Protein AF-A0A9W5S1T8-F1 (afdb_monomer_lite)

Foldseek 3Di:
DAAWDWKWKKFWKKFDDALQDWWFWQKDKQNHRQDDQSHGFTDFFKKDFPDLDFDADPVGATFFGQIDTDIDTDMDIRDRQQQLDLDGDIDGDHRDDMDIDIDGFFGDMGTDDMDIGDDDAFAALVVLVVVCVVVVFAFDPDDKDKDFQQSWGIWRASLFTFAFDQLACLFPPYDLFHTDRFKTFFQLQWGAFIKTKDKDADAAWHKWWKKFFKADAPDALAWWWKQKDKQNHRSGNLSSTQTHHHDDAIDIGTPVRVDHRIDTDHGTMMMIMIGTHLHPCSNLLVLLLVLLVLLLVLLLLVCLQAFPQRDLVDQSPSVVRPPCNLVSLQVSLVSLVVSLVVSCVNSVHDDPLSVLSNVQSVVSVVCSVPVSCCNVCSVVSLVSSLVSLVSSLVSSTRTMMTRMMMIGGPPDDDDGSHDDPVSSVVSVVSSVVSVVVPVPVPPFPPDDDPPQAEFEEEEADDPLLQVLVVSCCVVPVCVVPVYTYNYDHDNCVCQVVCLVVLNHTQKYWFAWLQPQVVCVLVLFFDFPVPDPCSVVLPVQFDPQQQQSQDDDHGGFWAFFFKKWKWKKAFQVVCVVLVHDDAQAVVSVVVVLVSCVSSSAAADDADPQDDPDPPDFQAARFQLVQQQVLLVHAQAPPRQLAGCLLPPSNLVSLQVVLCCCAPSVHDHDDDCLSCCLSCSHRIYMDMPLVVLVNVSSRVSCPVRMAIAQDHFHQDPVRDGQRATEITGGTMGGTSSNPCNPSVVSVRSQCLDLVNSLSSQSNQCSSPNSSRRGRGSRPNSLVSDGRTPVRVVRVVVNVVRYHYRHHAQLSSLSNVLSSVLSCVCNVVVPDDSSVSSVVSSVVSSVRRNVRCVVSVHDD

Organism: NCBI:txid1380763

Secondary structure (DSSP, 8-state):
--S-EEEEEEEEEEEPSSSSSPEEEEEEETTB-SSGGGGGEEE---EEESSSSPPB-TTSPBPPPPEEE----EEEE---TTSS-SSPP-EEE-SS---EEEEEEES-EEEEEEEEE---PPPPHHHHHHHHHHTTPPBP-S-EEEEEGGG--EESSTT--EE---S-TTSSS--SSS----EEEETTS-STT-EEEEEEEESSSEEEEEEEEEEE-S-SSS-EEEEEEETTB-SSGGGGSEEE--EEEEEEEETTTTSPPPEEE-SEEEEEEEEEE-TTHHHHHHHHHHHHHHHHHHHHHHHHHH-SS--TT----HHHHSTTHHHHHHHHHHHHHHHHHHHHHHHTS--HHHHHHHHHHHHHHHHHH-GGGTGGGHHHHHHHHHHHHHHHHHHT---EEEEEEEEE-TTPPPPPSS--HHHHHHHHHHHHHHHHHS-SS--S-----TT--EEEEEE-S-HHHHHHHHHHIIIIIHHHH--EEEEEE--GGGHHHHHHTT---SEEEEEETTHHHHHHTTT-B--GGGSTTHHHHGGGS-HHHHGGGEETTEE--EEEEEE-EEEEEEHHHHHHHTPPPP-BHHHHHHHHHHHHHTT--EE-----S-SSTT---PPPHHHHHHHHHTT--SEETTTTEE-TTSHHHHHHHHHHHHHHHTS---SS--HHHHHHHTSS-EEEEETTHHHHHHHH-GGGTTSEEEEPPPBEEPTTS-EE--EE-EEEEEEEBTT-S-HHHHHHHHHHHTSHHHHHHHHHHHHHHH-GGG---BS-HHHHHTS---HHHHHHHHHHHTTEEPPPP-TTTHHHHHHHHHHHHHHHTS--S-HHHHHHHHHHHHHHHHHHHHHHTT---

Radius of gyration: 30.42 Å; chains: 1; bounding box: 80×57×86 Å

Sequence (857 aa):
VPEAGFYTISMLYYPIEGKSSSIERTVLIDGAIPFEEAAYVQFDRIWDNEYDEIQRDNRGNDLRPQQVEKPAWRAAVFKDFEGYYDKPFQFYLSKGTHTLTLISQREPMIIRNLKLFPYKDPASYEDTLKRYQAEGQEETEGLLIEVQGEDAIAKSSPTLYPVNERTSPAVYPYSAKEVRINTIGGYNWRIPGQWIEWEIDVPETGLYKIAFKAQQNFVRGIYSTRQLTIDGEVPFKEMEKVAFRFKNGYRMDVMGAKEPYLFKLEKGKHILRLETSLGEFAPLIREVEDSLFNLNAMYRKILMVTGTAPDEVRDYSVEQRIPNLLETFQAESDRLKEVGKQLKALSGGSSDSEALLKTMSVQLDEMIKDPDTIPRRLTAYKTNTGGLGTWILKAREMPLEIDAIYVLSPDKKLPKAGMGFFAELWHEIATFFYSFVIDYNQIGNVTEAEDRRSVTVWIGSGRDQANTLKSMIDETFTPLTGINVNLKLAQMQTLLPATLAGQGPDVAMQIGNDLPVNYAMRNAAADLTQFPDFEEVSKRFRESAFVPYSYQKGVYALPETQTFNMLFYRKDVLKELGLDIPHTWGDVSNLLAVLNKNQMQFALPLVLQPSYPGENIPPNSVYATLLMQNGGQFYRNGGKESDLDSRIGVETFKVWTEFYTDYRLEREFDFPNRFRTGEMPIGLADYTMYNQLSVFAPEIRGMWGFVPVPGTVQKDGAINREVPSGGSGTLMLESAEDKEAAWAFMKWWTGDETQTQFGREMEGLMGAAARYPTANINALDSLPWTVGDYRNLKAQFEWVRGIPEVPGGYFTGRHLFNAFYRVVVNAKTQPREAMMDYVQYIQDEISTKRKEFGLAD

InterPro domains:
  IPR006059 Bacterial-type extracellular solute-binding protein [PF13416] (481-758)
  IPR050490 Bacterial solute-binding protein 1 [PTHR43649] (450-772)

pLDDT: mean 88.92, std 9.39, range [36.84, 98.19]

Structure (mmCIF, N/CA/C/O backbone):
data_AF-A0A9W5S1T8-F1
#
_entry.id   AF-A0A9W5S1T8-F1
#
loop_
_atom_site.group_PDB
_atom_site.id
_atom_site.type_symbol
_atom_site.label_atom_id
_atom_site.label_alt_id
_atom_site.label_comp_id
_atom_site.label_asym_id
_atom_site.label_entity_id
_atom_site.label_seq_id
_atom_site.pdbx_PDB_ins_code
_atom_site.Cartn_x
_atom_site.Cartn_y
_atom_site.Cartn_z
_atom_site.occupancy
_atom_site.B_iso_or_equiv
_atom_site.auth_seq_id
_atom_site.auth_comp_id
_atom_site.auth_asym_id
_atom_site.auth_atom_id
_atom_site.pdbx_PDB_model_num
ATOM 1 N N . VAL A 1 1 ? -31.381 -24.690 8.026 1.00 90.88 1 VAL A N 1
ATOM 2 C CA . VAL A 1 1 ? -32.136 -23.445 8.285 1.00 90.88 1 VAL A CA 1
ATOM 3 C C . VAL A 1 1 ? -33.596 -23.796 8.570 1.00 90.88 1 VAL A C 1
ATOM 5 O O . VAL A 1 1 ? -34.216 -24.427 7.718 1.00 90.88 1 VAL A O 1
ATOM 8 N N . PRO A 1 2 ? -34.122 -23.506 9.775 1.00 89.88 2 PRO A N 1
ATOM 9 C CA . PRO A 1 2 ? -35.449 -23.967 10.206 1.00 89.88 2 PRO A CA 1
ATOM 10 C C . PRO A 1 2 ? -36.622 -23.154 9.632 1.00 89.88 2 PRO A C 1
ATOM 12 O O . PRO A 1 2 ? -37.686 -23.722 9.383 1.00 89.88 2 PRO A O 1
ATOM 15 N N . GLU A 1 3 ? -36.423 -21.859 9.386 1.00 93.88 3 GLU A N 1
ATOM 16 C CA . GLU A 1 3 ? -37.416 -20.931 8.834 1.00 93.88 3 GLU A CA 1
ATOM 17 C C . GLU A 1 3 ? -36.766 -20.077 7.746 1.00 93.88 3 GLU A C 1
ATOM 19 O O . GLU A 1 3 ? -35.564 -19.841 7.785 1.00 93.88 3 GLU A O 1
ATOM 24 N N . ALA A 1 4 ? -37.534 -19.655 6.743 1.00 94.88 4 ALA A N 1
ATOM 25 C CA . ALA A 1 4 ? -36.993 -18.771 5.720 1.00 94.88 4 ALA A CA 1
ATOM 26 C C . ALA A 1 4 ? -36.848 -17.352 6.285 1.00 94.88 4 ALA A C 1
ATOM 28 O O . ALA A 1 4 ? -37.770 -16.854 6.930 1.00 94.88 4 ALA A O 1
ATOM 29 N N . GLY A 1 5 ? -35.725 -16.689 6.023 1.00 94.31 5 GLY A N 1
ATOM 30 C CA . GLY A 1 5 ? -35.494 -15.338 6.524 1.00 94.31 5 GLY A CA 1
ATOM 31 C C . GLY A 1 5 ? -34.083 -14.829 6.273 1.00 94.31 5 GLY A C 1
ATOM 32 O O . GLY A 1 5 ? -33.254 -15.514 5.674 1.00 94.31 5 GLY A O 1
ATOM 33 N N . PHE A 1 6 ? -33.826 -13.610 6.740 1.00 94.12 6 PHE A N 1
ATOM 34 C CA . PHE A 1 6 ? -32.495 -13.019 6.753 1.00 94.12 6 PHE A CA 1
ATOM 35 C C . PHE A 1 6 ? -31.739 -13.440 8.009 1.00 94.12 6 PHE A C 1
ATOM 37 O O . PHE A 1 6 ? -32.232 -13.301 9.130 1.00 94.12 6 PHE A O 1
ATOM 44 N N . TYR A 1 7 ? -30.527 -13.941 7.809 1.00 94.75 7 TYR A N 1
ATOM 45 C CA . TYR A 1 7 ? -29.652 -14.400 8.873 1.00 94.75 7 TYR A CA 1
ATOM 46 C C . TYR A 1 7 ? -28.272 -13.770 8.749 1.00 94.75 7 TYR A C 1
ATOM 48 O O . TYR A 1 7 ? -27.740 -13.618 7.654 1.00 94.75 7 TYR A O 1
ATOM 56 N N . THR A 1 8 ? -27.655 -13.483 9.884 1.00 95.19 8 THR A N 1
ATOM 57 C CA . THR A 1 8 ? -26.244 -13.123 9.975 1.00 95.19 8 THR A CA 1
ATOM 58 C C . THR A 1 8 ? -25.425 -14.354 10.334 1.00 95.19 8 THR A C 1
ATOM 60 O O . THR A 1 8 ? -25.877 -15.238 11.070 1.00 95.19 8 THR A O 1
ATOM 63 N N . ILE A 1 9 ? -24.207 -14.402 9.799 1.00 95.44 9 ILE A N 1
ATOM 64 C CA . ILE A 1 9 ? -23.220 -15.438 10.087 1.00 95.44 9 ILE A CA 1
ATOM 65 C C . ILE A 1 9 ? -22.144 -14.829 10.988 1.00 95.44 9 ILE A C 1
ATOM 67 O O . ILE A 1 9 ? -21.599 -13.768 10.690 1.00 95.44 9 ILE A O 1
ATOM 71 N N . SER A 1 10 ? -21.831 -15.511 12.086 1.00 94.62 10 SER A N 1
ATOM 72 C CA . SER A 1 10 ? -20.622 -15.275 12.874 1.00 94.62 10 SER A CA 1
ATOM 73 C C . SER A 1 10 ? -19.741 -16.514 12.862 1.00 94.62 10 SER A C 1
ATOM 75 O O . SER A 1 10 ? -20.239 -17.638 12.799 1.00 94.62 10 SER A O 1
ATOM 77 N N . MET A 1 11 ? -18.432 -16.309 12.927 1.00 95.69 11 MET A N 1
ATOM 78 C CA . MET A 1 11 ? -17.429 -17.357 12.950 1.00 95.69 11 MET A CA 1
ATOM 79 C C . MET A 1 11 ? -16.532 -17.196 14.167 1.00 95.69 11 MET A C 1
ATOM 81 O O . MET A 1 11 ? -15.958 -16.129 14.377 1.00 95.69 11 MET A O 1
ATOM 85 N N . LEU A 1 12 ? -16.389 -18.276 14.933 1.00 96.50 12 LEU A N 1
ATOM 86 C CA . LEU A 1 12 ? -15.343 -18.400 15.939 1.00 96.50 12 LEU A CA 1
ATOM 87 C C . LEU A 1 12 ? -14.091 -18.955 15.262 1.00 96.50 12 LEU A C 1
ATOM 89 O O . LEU A 1 12 ? -14.060 -20.131 14.878 1.00 96.50 12 LEU A O 1
ATOM 93 N N . TYR A 1 13 ? -13.077 -18.110 15.114 1.00 95.88 13 TYR A N 1
ATOM 94 C CA . TYR A 1 13 ? -11.835 -18.441 14.424 1.00 95.88 13 TYR A CA 1
ATOM 95 C C . TYR A 1 13 ? -10.606 -18.179 15.296 1.00 95.88 13 TYR A C 1
ATOM 97 O O . TYR A 1 13 ? -10.669 -17.463 16.297 1.00 95.88 13 TYR A O 1
ATOM 105 N N . TYR A 1 14 ? -9.492 -18.791 14.905 1.00 95.56 14 TYR A N 1
ATOM 106 C CA . TYR A 1 14 ? -8.168 -18.552 15.463 1.00 95.56 14 TYR A CA 1
ATOM 107 C C . TYR A 1 14 ? -7.201 -18.247 14.309 1.00 95.56 14 TYR A C 1
ATOM 109 O O . TYR A 1 14 ? -7.044 -19.102 13.425 1.00 95.56 14 TYR A O 1
ATOM 117 N N . PRO A 1 15 ? -6.589 -17.051 14.259 1.00 92.50 15 PRO A N 1
ATOM 118 C CA . PRO A 1 15 ? -5.573 -16.741 13.261 1.00 92.50 15 PRO A CA 1
ATOM 119 C C . PRO A 1 15 ? -4.323 -17.571 13.574 1.00 92.50 15 PRO A C 1
ATOM 121 O O . PRO A 1 15 ? -3.743 -17.421 14.637 1.00 92.50 15 PRO A O 1
ATOM 124 N N . ILE A 1 16 ? -3.917 -18.484 12.694 1.00 90.88 16 ILE A N 1
ATOM 125 C CA . ILE A 1 16 ? -2.639 -19.193 12.884 1.00 90.88 16 ILE A CA 1
ATOM 126 C C . ILE A 1 16 ? -1.517 -18.431 12.199 1.00 90.88 16 ILE A C 1
ATOM 128 O O . ILE A 1 16 ? -1.778 -17.559 11.364 1.00 90.88 16 ILE A O 1
ATOM 132 N N . GLU A 1 17 ? -0.278 -18.756 12.554 1.00 84.44 17 GLU A N 1
ATOM 133 C CA . GLU A 1 17 ? 0.906 -18.193 11.916 1.00 84.44 17 GLU A CA 1
ATOM 134 C C . GLU A 1 17 ? 0.770 -18.231 10.386 1.00 84.44 17 GLU A C 1
ATOM 136 O O . GLU A 1 17 ? 0.324 -19.215 9.788 1.00 84.44 17 GLU A O 1
ATOM 141 N N . GLY A 1 18 ? 1.056 -17.094 9.768 1.00 80.50 18 GLY A N 1
ATOM 142 C CA . GLY A 1 18 ? 0.912 -16.876 8.340 1.00 80.50 18 GLY A CA 1
ATOM 143 C C . GLY A 1 18 ? 1.848 -15.761 7.908 1.00 80.50 18 GLY A C 1
ATOM 144 O O . GLY A 1 18 ? 2.955 -15.651 8.416 1.00 80.50 18 GLY A O 1
ATOM 145 N N . LYS A 1 19 ? 1.405 -14.908 6.991 1.00 74.75 19 LYS A N 1
ATOM 146 C CA . LYS A 1 19 ? 2.205 -13.790 6.473 1.00 74.75 19 LYS A CA 1
ATOM 147 C C . LYS A 1 19 ? 1.860 -12.465 7.159 1.00 74.75 19 LYS A C 1
ATOM 149 O O . LYS A 1 19 ? 2.209 -11.394 6.664 1.00 74.75 19 LYS A O 1
ATOM 154 N N . SER A 1 20 ? 1.171 -12.544 8.297 1.00 71.31 20 SER A N 1
ATOM 155 C CA . SER A 1 20 ? 0.765 -11.420 9.146 1.00 71.31 20 SER A CA 1
ATOM 156 C C . SER A 1 20 ? -0.058 -10.329 8.452 1.00 71.31 20 SER A C 1
ATOM 158 O O . SER A 1 20 ? -0.086 -9.182 8.887 1.00 71.31 20 SER A O 1
ATOM 160 N N . SER A 1 21 ? -0.755 -10.680 7.374 1.00 73.94 21 SER A N 1
ATOM 161 C CA . SER A 1 21 ? -1.725 -9.811 6.702 1.00 73.94 21 SER A CA 1
ATOM 162 C C . SER A 1 21 ? -3.128 -10.006 7.276 1.00 73.94 21 SER A C 1
ATOM 164 O O . SER A 1 21 ? -3.364 -10.926 8.063 1.00 73.94 21 SER A O 1
ATOM 166 N N . SER A 1 22 ? -4.103 -9.196 6.856 1.00 78.62 22 SER A N 1
ATOM 167 C CA . SER A 1 22 ? -5.503 -9.490 7.178 1.00 78.62 22 SER A CA 1
ATOM 168 C C . SER A 1 22 ? -5.972 -10.771 6.489 1.00 78.62 22 SER A C 1
ATOM 170 O O . SER A 1 22 ? -5.575 -11.085 5.362 1.00 78.62 22 SER A O 1
ATOM 172 N N . ILE A 1 23 ? -6.846 -11.518 7.159 1.00 89.38 23 ILE A N 1
ATOM 173 C CA . ILE A 1 23 ? -7.353 -12.782 6.638 1.00 89.38 23 ILE A CA 1
ATOM 174 C C . ILE A 1 23 ? -8.567 -12.517 5.756 1.00 89.38 23 ILE A C 1
ATOM 176 O O . ILE A 1 23 ? -9.492 -11.846 6.191 1.00 89.38 23 ILE A O 1
ATOM 180 N N . GLU A 1 24 ? -8.603 -13.076 4.545 1.00 90.75 24 GLU A N 1
ATOM 181 C CA . GLU A 1 24 ? -9.684 -12.817 3.583 1.00 90.75 24 GLU A CA 1
ATOM 182 C C . GLU A 1 24 ? -10.343 -14.098 3.083 1.00 90.75 24 GLU A C 1
ATOM 184 O O . GLU A 1 24 ? -9.673 -15.078 2.723 1.00 90.75 24 GLU A O 1
ATOM 189 N N . ARG A 1 25 ? -11.677 -14.089 3.041 1.00 93.06 25 ARG A N 1
ATOM 190 C CA . ARG A 1 25 ? -12.503 -15.194 2.556 1.00 93.06 25 ARG A CA 1
ATOM 191 C C . ARG A 1 25 ? -13.539 -14.697 1.554 1.00 93.06 25 ARG A C 1
ATOM 193 O O . ARG A 1 25 ? -14.246 -13.731 1.813 1.00 93.06 25 ARG A O 1
ATOM 200 N N . THR A 1 26 ? -13.698 -15.436 0.460 1.00 94.25 26 THR A N 1
ATOM 201 C CA . THR A 1 26 ? -14.894 -15.331 -0.387 1.00 94.25 26 THR A CA 1
ATOM 202 C C . THR A 1 26 ? -15.955 -16.273 0.161 1.00 94.25 26 THR A C 1
ATOM 204 O O . THR A 1 26 ? -15.687 -17.456 0.385 1.00 94.25 26 THR A O 1
ATOM 207 N N . VAL A 1 27 ? -17.157 -15.747 0.364 1.00 95.25 27 VAL A N 1
ATOM 208 C CA . VAL A 1 27 ? -18.319 -16.461 0.884 1.00 95.25 27 VAL A CA 1
ATOM 209 C C . VAL A 1 27 ? -19.252 -16.813 -0.266 1.00 95.25 27 VAL A C 1
ATOM 211 O O . VAL A 1 27 ? -19.705 -15.937 -1.000 1.00 95.25 27 VAL A O 1
ATOM 214 N N . LEU A 1 28 ? -19.563 -18.101 -0.408 1.00 96.06 28 LEU A N 1
ATOM 215 C CA . LEU A 1 28 ? -20.572 -18.580 -1.347 1.00 96.06 28 LEU A CA 1
ATOM 216 C C . LEU A 1 28 ? -21.696 -19.275 -0.586 1.00 96.06 28 LEU A C 1
ATOM 218 O O . LEU A 1 28 ? -21.441 -20.072 0.321 1.00 96.06 28 LEU A O 1
ATOM 222 N N . ILE A 1 29 ? -22.926 -19.013 -1.014 1.00 95.56 29 ILE A N 1
ATOM 223 C CA . ILE A 1 29 ? -24.128 -19.728 -0.595 1.00 95.56 29 ILE A CA 1
ATOM 224 C C . ILE A 1 29 ? -24.616 -20.525 -1.801 1.00 95.56 29 ILE A C 1
ATOM 226 O O . ILE A 1 29 ? -24.810 -19.972 -2.880 1.00 95.56 29 ILE A O 1
ATOM 230 N N . ASP A 1 30 ? -24.749 -21.838 -1.634 1.00 95.75 30 ASP A N 1
ATOM 231 C CA . ASP A 1 30 ? -25.198 -22.773 -2.673 1.00 95.75 30 ASP A CA 1
ATOM 232 C C . ASP A 1 30 ? -24.402 -22.663 -3.988 1.00 95.75 30 ASP A C 1
ATOM 234 O O . ASP A 1 30 ? -24.932 -22.807 -5.086 1.00 95.75 30 ASP A O 1
ATOM 238 N N . GLY A 1 31 ? -23.092 -22.417 -3.865 1.00 94.31 31 GLY A N 1
ATOM 239 C CA . GLY A 1 31 ? -22.163 -22.333 -4.995 1.00 94.31 31 GLY A CA 1
ATOM 240 C C . GLY A 1 31 ? -22.135 -20.982 -5.716 1.00 94.31 31 GLY A C 1
ATOM 241 O O . GLY A 1 31 ? -21.400 -20.852 -6.693 1.00 94.31 31 GLY A O 1
ATOM 242 N N . ALA A 1 32 ? -22.865 -19.973 -5.233 1.00 94.19 32 ALA A N 1
ATOM 243 C CA . ALA A 1 32 ? -22.860 -18.622 -5.789 1.00 94.19 32 ALA A CA 1
ATOM 244 C C . ALA A 1 32 ? -22.415 -17.579 -4.755 1.00 94.19 32 ALA A C 1
ATOM 246 O O . ALA A 1 32 ? -22.702 -17.700 -3.564 1.00 94.19 32 ALA A O 1
ATOM 247 N N . ILE A 1 33 ? -21.728 -16.536 -5.222 1.00 92.75 33 ILE A N 1
ATOM 248 C CA . ILE A 1 33 ? -21.461 -15.339 -4.419 1.00 92.75 33 ILE A CA 1
ATOM 249 C C . ILE A 1 33 ? -22.796 -14.579 -4.295 1.00 92.75 33 ILE A C 1
ATOM 251 O O . ILE A 1 33 ? -23.360 -14.216 -5.327 1.00 92.75 33 ILE A O 1
ATOM 255 N N . PRO A 1 34 ? -23.340 -14.372 -3.080 1.00 91.62 34 PRO A N 1
ATOM 256 C CA . PRO A 1 34 ? -24.693 -13.833 -2.911 1.00 91.62 34 PRO A CA 1
ATOM 257 C C . PRO A 1 34 ? -24.809 -12.341 -3.263 1.00 91.62 34 PRO A C 1
ATOM 259 O O . PRO A 1 34 ? -25.869 -11.900 -3.697 1.00 91.62 34 PRO A O 1
ATOM 262 N N . PHE A 1 35 ? -23.734 -11.580 -3.065 1.00 89.81 35 PHE A N 1
ATOM 263 C CA . PHE A 1 35 ? -23.575 -10.158 -3.391 1.00 89.81 35 PHE A CA 1
ATOM 264 C C . PHE A 1 35 ? -22.072 -9.833 -3.438 1.00 89.81 35 PHE A C 1
ATOM 266 O O . PHE A 1 35 ? -21.267 -10.605 -2.916 1.00 89.81 35 PHE A O 1
ATOM 273 N N . GLU A 1 36 ? -21.678 -8.738 -4.083 1.00 83.94 36 GLU A N 1
ATOM 274 C CA . GLU A 1 36 ? -20.279 -8.450 -4.438 1.00 83.94 36 GLU A CA 1
ATOM 275 C C . GLU A 1 36 ? -19.331 -8.416 -3.228 1.00 83.94 36 GLU A C 1
ATOM 277 O O . GLU A 1 36 ? -18.271 -9.043 -3.244 1.00 83.94 36 GLU A O 1
ATOM 282 N N . GLU A 1 37 ? -19.753 -7.797 -2.130 1.00 86.62 37 GLU A N 1
ATOM 283 C CA . GLU A 1 37 ? -18.969 -7.651 -0.902 1.00 86.62 37 GLU A CA 1
ATOM 284 C C . GLU A 1 37 ? -18.696 -8.996 -0.211 1.00 86.62 37 GLU A C 1
ATOM 286 O O . GLU A 1 37 ? -17.691 -9.157 0.486 1.00 86.62 37 GLU A O 1
ATOM 291 N N . ALA A 1 38 ? -19.529 -10.016 -0.455 1.00 90.94 38 ALA A N 1
ATOM 292 C CA . ALA A 1 38 ? -19.295 -11.368 0.049 1.00 90.94 38 ALA A CA 1
ATOM 293 C C . ALA A 1 38 ? -18.026 -12.003 -0.547 1.00 90.94 38 ALA A C 1
ATOM 295 O O . ALA A 1 38 ? -17.530 -12.998 -0.015 1.00 90.94 38 ALA A O 1
ATOM 296 N N . ALA A 1 39 ? -17.471 -11.442 -1.626 1.00 87.56 39 ALA A N 1
ATOM 297 C CA . ALA A 1 39 ? -16.205 -11.894 -2.183 1.00 87.56 39 ALA A CA 1
ATOM 298 C C . ALA A 1 39 ? -14.982 -11.514 -1.328 1.00 87.56 39 ALA A C 1
ATOM 300 O O . ALA A 1 39 ? -13.946 -12.173 -1.466 1.00 87.56 39 ALA A O 1
ATOM 301 N N . TYR A 1 40 ? -15.118 -10.528 -0.433 1.00 85.44 40 TYR A N 1
ATOM 302 C CA . TYR A 1 40 ? -14.010 -9.851 0.252 1.00 85.44 40 TYR A CA 1
ATOM 303 C C . TYR A 1 40 ? -14.185 -9.786 1.778 1.00 85.44 40 TYR A C 1
ATOM 305 O O . TYR A 1 40 ? -13.826 -8.798 2.411 1.00 85.44 40 TYR A O 1
ATOM 313 N N . VAL A 1 41 ? -14.742 -10.825 2.408 1.00 91.81 41 VAL A N 1
ATOM 314 C CA . VAL A 1 41 ? -14.946 -10.809 3.866 1.00 91.81 41 VAL A CA 1
ATOM 315 C C . VAL A 1 41 ? -13.599 -10.902 4.584 1.00 91.81 41 VAL A C 1
ATOM 317 O O . VAL A 1 41 ? -12.872 -11.888 4.422 1.00 91.81 41 VAL A O 1
ATOM 320 N N . GLN A 1 42 ? -13.286 -9.888 5.393 1.00 90.56 42 GLN A N 1
ATOM 321 C CA . GLN A 1 42 ? -12.029 -9.776 6.128 1.00 90.56 42 GLN A CA 1
ATOM 322 C C . GLN A 1 42 ? -12.186 -10.169 7.606 1.00 90.56 42 GLN A C 1
ATOM 324 O O . GLN A 1 42 ? -13.201 -9.886 8.240 1.00 90.56 42 GLN A O 1
ATOM 329 N N . PHE A 1 43 ? -11.150 -10.796 8.162 1.00 91.50 43 PHE A N 1
ATOM 330 C CA . PHE A 1 43 ? -11.015 -11.124 9.577 1.00 91.50 43 PHE A CA 1
ATOM 331 C C . PHE A 1 43 ? -9.649 -10.671 10.087 1.00 91.50 43 PHE A C 1
ATOM 333 O O . PHE A 1 43 ? -8.627 -10.885 9.428 1.00 91.50 43 PHE A O 1
ATOM 340 N N . ASP A 1 44 ? -9.622 -10.070 11.273 1.00 89.12 44 ASP A N 1
ATOM 341 C CA . ASP A 1 44 ? -8.380 -9.500 11.794 1.00 89.12 44 ASP A CA 1
ATOM 342 C C . ASP A 1 44 ? -7.497 -10.549 12.460 1.00 89.12 44 ASP A C 1
ATOM 344 O O . ASP A 1 44 ? -7.972 -11.535 13.042 1.00 89.12 44 ASP A O 1
ATOM 348 N N . ARG A 1 45 ? -6.200 -10.257 12.428 1.00 90.50 45 ARG A N 1
ATOM 349 C CA . ARG A 1 45 ? -5.212 -10.780 13.368 1.00 90.50 45 ARG A CA 1
ATOM 350 C C . ARG A 1 45 ? -5.154 -9.863 14.593 1.00 90.50 45 ARG A C 1
ATOM 352 O O . ARG A 1 45 ? -5.715 -8.769 14.578 1.00 90.50 45 ARG A O 1
ATOM 359 N N . ILE A 1 46 ? -4.511 -10.333 15.655 1.00 91.31 46 ILE A N 1
ATOM 360 C CA . ILE A 1 46 ? -4.360 -9.575 16.899 1.00 91.31 46 ILE A CA 1
ATOM 361 C C . ILE A 1 46 ? -2.890 -9.252 17.073 1.00 91.31 46 ILE A C 1
ATOM 363 O O . ILE A 1 46 ? -2.047 -10.145 16.981 1.00 91.31 46 ILE A O 1
ATOM 367 N N . TRP A 1 47 ? -2.625 -7.987 17.350 1.00 91.81 47 TRP A N 1
ATOM 368 C CA . TRP A 1 47 ? -1.299 -7.444 17.571 1.00 91.81 47 TRP A CA 1
ATOM 369 C C . TRP A 1 47 ? -1.207 -6.831 18.949 1.00 91.81 47 TRP A C 1
ATOM 371 O O . TRP A 1 47 ? -2.188 -6.282 19.451 1.00 91.81 47 TRP A O 1
ATOM 381 N N . ASP A 1 48 ? -0.021 -6.900 19.524 1.00 92.44 48 ASP A N 1
ATOM 382 C CA . ASP A 1 48 ? 0.297 -6.259 20.786 1.00 92.44 48 ASP A CA 1
ATOM 383 C C . ASP A 1 48 ? 1.787 -5.901 20.821 1.00 92.44 48 ASP A C 1
ATOM 385 O O . ASP A 1 48 ? 2.559 -6.329 19.957 1.00 92.44 48 ASP A O 1
ATOM 389 N N . ASN A 1 49 ? 2.192 -5.116 21.812 1.00 90.62 49 ASN A N 1
ATOM 390 C CA . ASN A 1 49 ? 3.592 -4.841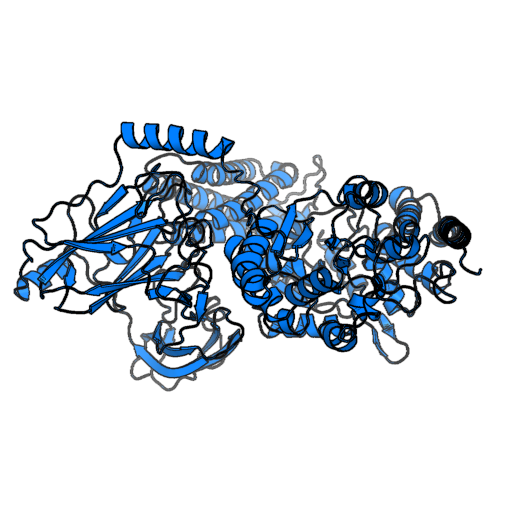 22.078 1.00 90.62 49 ASN A CA 1
ATOM 391 C C . ASN A 1 49 ? 4.319 -6.152 22.442 1.00 90.62 49 ASN A C 1
ATOM 393 O O . ASN A 1 49 ? 3.778 -7.017 23.141 1.00 90.62 49 ASN A O 1
ATOM 397 N N . GLU A 1 50 ? 5.554 -6.302 21.962 1.00 87.19 50 GLU A N 1
ATOM 398 C CA . GLU A 1 50 ? 6.425 -7.429 22.316 1.00 87.19 50 GLU A CA 1
ATOM 399 C C . GLU A 1 50 ? 6.721 -7.459 23.819 1.00 87.19 50 GLU A C 1
ATOM 401 O O . GLU A 1 50 ? 6.685 -8.521 24.441 1.00 87.19 50 GLU A O 1
ATOM 406 N N . TYR A 1 51 ? 6.955 -6.279 24.394 1.00 87.50 51 TYR A N 1
ATOM 407 C CA . TYR A 1 51 ? 7.225 -6.074 25.810 1.00 87.50 51 TYR A CA 1
ATOM 408 C C . TYR A 1 51 ? 6.139 -5.202 26.439 1.00 87.50 51 TYR A C 1
ATOM 410 O O . TYR A 1 51 ? 5.693 -4.229 25.830 1.00 87.50 51 TYR A O 1
ATOM 418 N N . ASP A 1 52 ? 5.770 -5.526 27.679 1.00 84.50 52 ASP A N 1
ATOM 419 C CA . ASP A 1 52 ? 4.806 -4.742 28.461 1.00 84.50 52 ASP A CA 1
ATOM 420 C C . ASP A 1 52 ? 5.395 -3.380 28.881 1.00 84.50 52 ASP A C 1
ATOM 422 O O . ASP A 1 52 ? 4.680 -2.389 28.979 1.00 84.50 52 ASP A O 1
ATOM 426 N N . GLU A 1 53 ? 6.716 -3.312 29.094 1.00 87.44 53 GLU A N 1
ATOM 427 C CA . GLU A 1 53 ? 7.424 -2.074 29.430 1.00 87.44 53 GLU A CA 1
ATOM 428 C C . GLU A 1 53 ? 8.119 -1.460 28.207 1.00 87.44 53 GLU A C 1
ATOM 430 O O . GLU A 1 53 ? 8.852 -2.132 27.469 1.00 87.44 53 GLU A O 1
ATOM 435 N N . ILE A 1 54 ? 7.954 -0.144 28.047 1.00 87.94 54 ILE A N 1
ATOM 436 C CA . ILE A 1 54 ? 8.613 0.640 27.000 1.00 87.94 54 ILE A CA 1
ATOM 437 C C . ILE A 1 54 ? 10.129 0.653 27.236 1.00 87.94 54 ILE A C 1
ATOM 439 O O . ILE A 1 54 ? 10.626 1.148 28.252 1.00 87.94 54 ILE A O 1
ATOM 443 N N . GLN A 1 55 ? 10.870 0.120 26.264 1.00 85.19 55 GLN A N 1
ATOM 444 C CA . GLN A 1 55 ? 12.330 0.081 26.291 1.00 85.19 55 GLN A CA 1
ATOM 445 C C . GLN A 1 55 ? 12.923 1.476 26.070 1.00 85.19 55 GLN A C 1
ATOM 447 O O . GLN A 1 55 ? 12.292 2.343 25.467 1.00 85.19 55 GLN A O 1
ATOM 452 N N . ARG A 1 56 ? 14.152 1.705 26.545 1.00 82.12 56 ARG A N 1
ATOM 453 C CA . ARG A 1 56 ? 14.837 3.000 26.422 1.00 82.12 56 ARG A CA 1
ATOM 454 C C . ARG A 1 56 ? 16.231 2.872 25.836 1.00 82.12 56 ARG A C 1
ATOM 456 O O . ARG A 1 56 ? 16.941 1.910 26.118 1.00 82.12 56 ARG A O 1
ATOM 463 N N . ASP A 1 57 ? 16.638 3.888 25.083 1.00 69.94 57 ASP A N 1
ATOM 464 C CA . ASP A 1 57 ? 18.025 4.044 24.656 1.00 69.94 57 ASP A CA 1
ATOM 465 C C . ASP A 1 57 ? 18.931 4.526 25.814 1.00 69.94 57 ASP A C 1
ATOM 467 O O . ASP A 1 57 ? 18.490 4.877 26.914 1.00 69.94 57 ASP A O 1
ATOM 471 N N . ASN A 1 58 ? 20.239 4.578 25.562 1.00 63.03 58 ASN A N 1
ATOM 472 C CA . ASN A 1 58 ? 21.245 5.072 26.513 1.00 63.03 58 ASN A CA 1
ATOM 473 C C . ASN A 1 58 ? 21.160 6.587 26.802 1.00 63.03 58 ASN A C 1
ATOM 475 O O . ASN A 1 58 ? 21.823 7.067 27.722 1.00 63.03 58 ASN A O 1
ATOM 479 N N . ARG A 1 59 ? 20.370 7.348 26.036 1.00 68.00 59 ARG A N 1
ATOM 480 C CA . ARG A 1 59 ? 20.076 8.774 26.255 1.00 68.00 59 ARG A CA 1
ATOM 481 C C . ARG A 1 59 ? 18.794 8.959 27.070 1.00 68.00 59 ARG A C 1
ATOM 483 O O . ARG A 1 59 ? 18.451 10.089 27.423 1.00 68.00 59 ARG A O 1
ATOM 490 N N . GLY A 1 60 ? 18.124 7.857 27.406 1.00 76.56 60 GLY A N 1
ATOM 491 C CA . GLY A 1 60 ? 16.881 7.827 28.151 1.00 76.56 60 GLY A CA 1
ATOM 492 C C . GLY A 1 60 ? 15.662 8.181 27.309 1.00 76.56 60 GLY A C 1
ATOM 493 O O . GLY A 1 60 ? 14.655 8.544 27.912 1.00 76.56 60 GLY A O 1
ATOM 494 N N . ASN A 1 61 ? 15.731 8.109 25.978 1.00 80.31 61 ASN A N 1
ATOM 495 C CA . ASN A 1 61 ? 14.571 8.200 25.091 1.00 80.31 61 ASN A CA 1
ATOM 496 C C . ASN A 1 61 ? 13.841 6.862 25.051 1.00 80.31 61 ASN A C 1
ATOM 498 O O . ASN A 1 61 ? 14.480 5.813 25.022 1.00 80.31 61 ASN A O 1
ATOM 502 N N . ASP A 1 62 ? 12.518 6.911 25.012 1.00 85.62 62 ASP A N 1
ATOM 503 C CA . ASP A 1 62 ? 11.701 5.728 24.782 1.00 85.62 62 ASP A CA 1
ATOM 504 C C . ASP A 1 62 ? 11.869 5.244 23.332 1.00 85.62 62 ASP A C 1
ATOM 506 O O . ASP A 1 62 ? 11.824 6.036 22.386 1.00 85.62 62 ASP A O 1
ATOM 510 N N . LEU A 1 63 ? 12.072 3.938 23.174 1.00 78.94 63 LEU A N 1
ATOM 511 C CA . LEU A 1 63 ? 12.063 3.250 21.891 1.00 78.94 63 LEU A CA 1
ATOM 512 C C . LEU A 1 63 ? 10.618 2.933 21.508 1.00 78.94 63 LEU A C 1
ATOM 514 O O . LEU A 1 63 ? 9.776 2.646 22.362 1.00 78.94 63 LEU A O 1
ATOM 518 N N . ARG A 1 64 ? 10.327 2.969 20.208 1.00 83.00 64 ARG A N 1
ATOM 519 C CA . ARG A 1 64 ? 9.012 2.586 19.698 1.00 83.00 64 ARG A CA 1
ATOM 520 C C . ARG A 1 64 ? 8.751 1.106 20.036 1.00 83.00 64 ARG A C 1
ATOM 522 O O . ARG A 1 64 ? 9.613 0.271 19.765 1.00 83.00 64 ARG A O 1
ATOM 529 N N . PRO A 1 65 ? 7.579 0.755 20.598 1.00 85.00 65 PRO A N 1
ATOM 530 C CA . PRO A 1 65 ? 7.277 -0.635 20.921 1.00 85.00 65 PRO A CA 1
ATOM 531 C C . PRO A 1 65 ? 7.152 -1.505 19.664 1.00 85.00 65 PRO A C 1
ATOM 533 O O . PRO A 1 65 ? 6.266 -1.284 18.831 1.00 85.00 65 PRO A O 1
ATOM 536 N N . GLN A 1 66 ? 7.993 -2.534 19.554 1.00 81.25 66 GLN A N 1
ATOM 537 C CA . GLN A 1 66 ? 7.873 -3.557 18.516 1.00 81.25 66 GLN A CA 1
ATOM 538 C C . GLN A 1 66 ? 6.526 -4.281 18.645 1.00 81.25 66 GLN A C 1
ATOM 540 O O . GLN A 1 66 ? 6.095 -4.604 19.753 1.00 81.25 66 GLN A O 1
ATOM 545 N N . GLN A 1 67 ? 5.837 -4.508 17.522 1.00 84.94 67 GLN A N 1
ATOM 546 C CA . GLN A 1 67 ? 4.552 -5.211 17.506 1.00 84.94 67 GLN A CA 1
ATOM 547 C C . GLN A 1 67 ? 4.733 -6.679 17.122 1.00 84.94 67 GLN A C 1
ATOM 549 O O . GLN A 1 67 ? 5.381 -6.996 16.123 1.00 84.94 67 GLN A O 1
ATOM 554 N N . VAL A 1 68 ? 4.089 -7.568 17.873 1.00 87.19 68 VAL A N 1
ATOM 555 C CA . VAL A 1 68 ? 4.060 -9.014 17.627 1.00 87.19 68 VAL A CA 1
ATOM 556 C C . VAL A 1 68 ? 2.625 -9.510 17.551 1.00 87.19 68 VAL A C 1
ATOM 558 O O . VAL A 1 68 ? 1.711 -8.930 18.141 1.00 87.19 68 VAL A O 1
ATOM 561 N N . GLU A 1 69 ? 2.404 -10.594 16.813 1.00 88.31 69 GLU A N 1
ATOM 562 C CA . GLU A 1 69 ? 1.097 -11.238 16.819 1.00 88.31 69 GLU A CA 1
ATOM 563 C C . GLU A 1 69 ? 0.853 -11.925 18.168 1.00 88.31 69 GLU A C 1
ATOM 565 O O . GLU A 1 69 ? 1.682 -12.708 18.635 1.00 88.31 69 GLU A O 1
ATOM 570 N N . LYS A 1 70 ? -0.331 -11.711 18.753 1.00 90.81 70 LYS A N 1
ATOM 571 C CA . LYS A 1 70 ? -0.823 -12.459 19.923 1.00 90.81 70 LYS A CA 1
ATOM 572 C C . LYS A 1 70 ? -2.129 -13.189 19.576 1.00 90.81 70 LYS A C 1
ATOM 574 O O . LYS A 1 70 ? -3.212 -12.744 19.957 1.00 90.81 70 LYS A O 1
ATOM 579 N N . PRO A 1 71 ? -2.077 -14.300 18.814 1.00 91.25 71 PRO A N 1
ATOM 580 C CA . PRO A 1 71 ? -3.277 -14.975 18.341 1.00 91.25 71 PRO A CA 1
ATOM 581 C C . PRO A 1 71 ? -4.186 -15.493 19.462 1.00 91.25 71 PRO A C 1
ATOM 583 O O . PRO A 1 71 ? -3.762 -16.253 20.337 1.00 91.25 71 PRO A O 1
ATOM 586 N N . ALA A 1 72 ? -5.474 -15.161 19.379 1.00 92.56 72 ALA A N 1
ATOM 587 C CA . ALA A 1 72 ? -6.502 -15.628 20.304 1.00 92.56 72 ALA A CA 1
ATOM 588 C C . ALA A 1 72 ? -7.770 -16.073 19.562 1.00 92.56 72 ALA A C 1
ATOM 590 O O . ALA A 1 72 ? -8.021 -15.690 18.417 1.00 92.56 72 ALA A O 1
ATOM 591 N N . TRP A 1 73 ? -8.589 -16.896 20.224 1.00 94.12 73 TRP A N 1
ATOM 592 C CA . TRP A 1 73 ? -9.905 -17.276 19.709 1.00 94.12 73 TRP A CA 1
ATOM 593 C C . TRP A 1 73 ? -10.826 -16.065 19.703 1.00 94.12 73 TRP A C 1
ATOM 595 O O . TRP A 1 73 ? -11.019 -15.449 20.748 1.00 94.12 73 TRP A O 1
ATOM 605 N N . ARG A 1 74 ? -11.450 -15.767 18.561 1.00 89.88 74 ARG A N 1
ATOM 606 C CA . ARG A 1 74 ? -12.391 -14.649 18.458 1.00 89.88 74 ARG A CA 1
ATOM 607 C C . ARG A 1 74 ? -13.621 -14.982 17.646 1.00 89.88 74 ARG A C 1
ATOM 609 O O . ARG A 1 74 ? -13.544 -15.680 16.636 1.00 89.88 74 ARG A O 1
ATOM 616 N N . ALA A 1 75 ? -14.746 -14.433 18.080 1.00 91.31 75 ALA A N 1
ATOM 617 C CA . ALA A 1 75 ? -15.955 -14.390 17.283 1.00 91.31 75 ALA A CA 1
ATOM 618 C C . ALA A 1 75 ? -15.937 -13.124 16.419 1.00 91.31 75 ALA A C 1
ATOM 620 O O . ALA A 1 75 ? -15.755 -12.025 16.932 1.00 91.31 75 ALA A O 1
ATOM 621 N N . ALA A 1 76 ? -16.149 -13.276 15.116 1.00 92.06 76 ALA A N 1
ATOM 622 C CA . ALA A 1 76 ? -16.395 -12.156 14.214 1.00 92.06 76 ALA A CA 1
ATOM 623 C C . ALA A 1 76 ? -17.692 -12.390 13.448 1.00 92.06 76 ALA A C 1
ATOM 625 O O . ALA A 1 76 ? -18.007 -13.521 13.073 1.00 92.06 76 ALA A O 1
ATOM 626 N N . VAL A 1 77 ? -18.463 -11.329 13.238 1.00 92.50 77 VAL A N 1
ATOM 627 C CA . VAL A 1 77 ? -19.614 -11.328 12.330 1.00 92.50 77 VAL A CA 1
ATOM 628 C C . VAL A 1 77 ? -19.142 -11.032 10.915 1.00 92.50 77 VAL A C 1
ATOM 630 O O . VAL A 1 77 ? -18.189 -10.283 10.722 1.00 92.50 77 VAL A O 1
ATOM 633 N N . PHE A 1 78 ? -19.803 -11.615 9.920 1.00 94.31 78 PHE A N 1
ATOM 634 C CA . PHE A 1 78 ? -19.519 -11.291 8.527 1.00 94.31 78 PHE A CA 1
ATOM 635 C C . PHE A 1 78 ? -20.084 -9.895 8.271 1.00 94.31 78 PHE A C 1
ATOM 637 O O . PHE A 1 78 ? -21.293 -9.692 8.389 1.00 94.31 78 PHE A O 1
ATOM 644 N N . LYS A 1 79 ? -19.210 -8.934 7.988 1.00 91.56 79 LYS A N 1
ATOM 645 C CA . LYS A 1 79 ? -19.555 -7.525 7.797 1.00 91.56 79 LYS A CA 1
ATOM 646 C C . LYS A 1 79 ? -18.692 -6.910 6.705 1.00 91.56 79 LYS A C 1
ATOM 648 O O . LYS A 1 79 ? -17.677 -7.488 6.314 1.00 91.56 79 LYS A O 1
ATOM 653 N N . ASP A 1 80 ? -19.108 -5.738 6.252 1.00 88.69 80 ASP A N 1
ATOM 654 C CA . ASP A 1 80 ? -18.309 -4.908 5.367 1.00 88.69 80 ASP A CA 1
ATOM 655 C C . ASP A 1 80 ? -17.132 -4.303 6.144 1.00 88.69 80 ASP A C 1
ATOM 657 O O . ASP A 1 80 ? -17.321 -3.543 7.094 1.00 88.69 80 ASP A O 1
ATOM 661 N N . PHE A 1 81 ? -15.911 -4.668 5.757 1.00 81.25 81 PHE A N 1
ATOM 662 C CA . PHE A 1 81 ? -14.695 -4.176 6.403 1.00 81.25 81 PHE A CA 1
ATOM 663 C C . PHE A 1 81 ? -14.319 -2.763 5.940 1.00 81.25 81 PHE A C 1
ATOM 665 O O . PHE A 1 81 ? -13.550 -2.087 6.619 1.00 81.25 81 PHE A O 1
ATOM 672 N N . GLU A 1 82 ? -14.853 -2.293 4.808 1.00 80.06 82 GLU A N 1
ATOM 673 C CA . GLU A 1 82 ? -14.623 -0.923 4.345 1.00 80.06 82 GLU A CA 1
ATOM 674 C C . GLU A 1 82 ? -15.466 0.103 5.098 1.00 80.06 82 GLU A C 1
ATOM 676 O O . GLU A 1 82 ? -15.204 1.305 5.006 1.00 80.06 82 GLU A O 1
ATOM 681 N N . GLY A 1 83 ? -16.437 -0.377 5.878 1.00 83.75 83 GLY A N 1
ATOM 682 C CA . GLY A 1 83 ? -17.275 0.435 6.743 1.00 83.75 83 GLY A CA 1
ATOM 683 C C . GLY A 1 83 ? -18.329 1.239 5.994 1.00 83.75 83 GLY A C 1
ATOM 684 O O . GLY A 1 83 ? -18.888 2.159 6.585 1.00 83.75 83 GLY A O 1
ATOM 685 N N . TYR A 1 84 ? -18.617 0.926 4.725 1.00 84.06 84 TYR A N 1
ATOM 686 C CA . TYR A 1 84 ? -19.763 1.502 4.034 1.00 84.06 84 TYR A CA 1
ATOM 687 C C . TYR A 1 84 ? -21.044 1.022 4.716 1.00 84.06 84 TYR A C 1
ATOM 689 O O . TYR A 1 84 ? -21.905 1.824 5.080 1.00 84.06 84 TYR A O 1
ATOM 697 N N . TYR A 1 85 ? -21.180 -0.274 4.956 1.00 86.00 85 TYR A N 1
ATOM 698 C CA . TYR A 1 85 ? -22.349 -0.812 5.641 1.00 86.00 85 TYR A CA 1
ATOM 699 C C . TYR A 1 85 ? -22.083 -0.988 7.138 1.00 86.00 85 TYR A C 1
ATOM 701 O O . TYR A 1 85 ? -21.365 -1.890 7.554 1.00 86.00 85 TYR A O 1
ATOM 709 N N . ASP A 1 86 ? -22.737 -0.160 7.959 1.00 78.81 86 ASP A N 1
ATOM 710 C CA . ASP A 1 86 ? -22.626 -0.214 9.427 1.00 78.81 86 ASP A CA 1
ATOM 711 C C . ASP A 1 86 ? -23.148 -1.536 10.026 1.00 78.81 86 ASP A C 1
ATOM 713 O O . ASP A 1 86 ? -22.793 -1.912 11.143 1.00 78.81 86 ASP A O 1
ATOM 717 N N . LYS A 1 87 ? -24.034 -2.236 9.304 1.00 86.50 87 LYS A N 1
ATOM 718 C CA . LYS A 1 87 ? -24.669 -3.471 9.775 1.00 86.50 87 LYS A CA 1
ATOM 719 C C . LYS A 1 87 ? -23.925 -4.708 9.271 1.00 86.50 87 LYS A C 1
ATOM 721 O O . LYS A 1 87 ? -23.458 -4.713 8.131 1.00 86.50 87 LYS A O 1
ATOM 726 N N . PRO A 1 88 ? -23.901 -5.802 10.055 1.00 91.06 88 PRO A N 1
ATOM 727 C CA . PRO A 1 88 ? -23.438 -7.090 9.558 1.00 91.06 88 PRO A CA 1
ATOM 728 C C . PRO A 1 88 ? -24.223 -7.533 8.325 1.00 91.06 88 PRO A C 1
ATOM 730 O O . PRO A 1 88 ? -25.412 -7.230 8.182 1.00 91.06 88 PRO A O 1
ATOM 733 N N . PHE A 1 89 ? -23.577 -8.322 7.472 1.00 93.75 89 PHE A N 1
ATOM 734 C CA . PHE A 1 89 ? -24.227 -8.895 6.309 1.00 93.75 89 PHE A CA 1
ATOM 735 C C . PHE A 1 89 ? -25.403 -9.785 6.711 1.00 93.75 89 PHE A C 1
ATOM 737 O O . PHE A 1 89 ? -25.349 -10.567 7.671 1.00 93.75 89 PHE A O 1
ATOM 744 N N . GLN A 1 90 ? -26.478 -9.658 5.937 1.00 92.75 90 GLN A N 1
ATOM 745 C CA . GLN A 1 90 ? -27.701 -10.424 6.103 1.00 92.75 90 GLN A CA 1
ATOM 746 C C . GLN A 1 90 ? -27.922 -11.292 4.869 1.00 92.75 90 GLN A C 1
ATOM 748 O O . GLN A 1 90 ? -28.159 -10.802 3.769 1.00 92.75 90 GLN A O 1
ATOM 753 N N . PHE A 1 91 ? -27.854 -12.602 5.064 1.00 93.62 91 PHE A N 1
ATOM 754 C CA . PHE A 1 91 ? -28.024 -13.608 4.028 1.00 93.62 91 PHE A CA 1
ATOM 755 C C . PHE A 1 91 ? -29.466 -14.102 4.055 1.00 93.62 91 PHE A C 1
ATOM 757 O O . PHE A 1 91 ? -29.922 -14.635 5.071 1.00 93.62 91 PHE A O 1
ATOM 764 N N . TYR A 1 92 ? -30.190 -13.935 2.948 1.00 93.94 92 TYR A N 1
ATOM 765 C CA . TYR A 1 92 ? -31.487 -14.582 2.799 1.00 93.94 92 TYR A CA 1
ATOM 766 C C . TYR A 1 92 ? -31.280 -16.085 2.613 1.00 93.94 92 TYR A C 1
ATOM 768 O O . TYR A 1 92 ? -30.612 -16.510 1.671 1.00 93.94 92 TYR A O 1
ATOM 776 N N . LEU A 1 93 ? -31.867 -16.887 3.497 1.00 94.69 93 LEU A N 1
ATOM 777 C CA . LEU A 1 93 ? -31.825 -18.341 3.416 1.00 94.69 93 LEU A CA 1
ATOM 778 C C . LEU A 1 93 ? -33.243 -18.890 3.466 1.00 94.69 93 LEU A C 1
ATOM 780 O O . LEU A 1 93 ? -34.050 -18.509 4.316 1.00 94.69 93 LEU A O 1
ATOM 784 N N . SER A 1 94 ? -33.542 -19.806 2.551 1.00 95.50 94 SER A N 1
ATOM 785 C CA . SER A 1 94 ? -34.812 -20.521 2.549 1.00 95.50 94 SER A CA 1
ATOM 786 C C . SER A 1 94 ? -34.858 -21.564 3.671 1.00 95.50 94 SER A C 1
ATOM 788 O O . SER A 1 94 ? -33.841 -21.972 4.235 1.00 95.50 94 SER A O 1
ATOM 790 N N . LYS A 1 95 ? -36.058 -22.041 4.006 1.00 96.12 95 LYS A N 1
ATOM 791 C CA . LYS A 1 95 ? -36.190 -23.185 4.909 1.00 96.12 95 LYS A CA 1
ATOM 792 C C . LYS A 1 95 ? -35.602 -24.427 4.232 1.00 96.12 95 LYS A C 1
ATOM 794 O O . LYS A 1 95 ? -36.101 -24.847 3.194 1.00 96.12 95 LYS A O 1
ATOM 799 N N . GLY A 1 96 ? -34.600 -25.047 4.850 1.00 95.75 96 GLY A N 1
ATOM 800 C CA . GLY A 1 96 ? -33.954 -26.243 4.308 1.00 95.75 96 GLY A CA 1
ATOM 801 C C . GLY A 1 96 ? -32.455 -26.323 4.579 1.00 95.75 96 GLY A C 1
ATOM 802 O O . GLY A 1 96 ? -31.936 -25.738 5.538 1.00 95.75 96 GLY A O 1
ATOM 803 N N . THR A 1 97 ? -31.775 -27.100 3.742 1.00 95.56 97 THR A N 1
ATOM 804 C CA . THR A 1 97 ? -30.323 -27.300 3.767 1.00 95.56 97 THR A CA 1
ATOM 805 C C . THR A 1 97 ? -29.674 -26.373 2.752 1.00 95.56 97 THR A C 1
ATOM 807 O O . THR A 1 97 ? -30.120 -26.314 1.613 1.00 95.56 97 THR A O 1
ATOM 810 N N . HIS A 1 98 ? -28.613 -25.692 3.172 1.00 95.19 98 HIS A N 1
ATOM 811 C CA . HIS A 1 98 ? -27.819 -24.793 2.342 1.00 95.19 98 HIS A CA 1
ATOM 812 C C . HIS A 1 98 ? -26.343 -25.164 2.469 1.00 95.19 98 HIS A C 1
ATOM 814 O O . HIS A 1 98 ? -25.918 -25.655 3.520 1.00 95.19 98 HIS A O 1
ATOM 820 N N . THR A 1 99 ? -25.568 -24.912 1.419 1.00 95.62 99 THR A N 1
ATOM 821 C CA . THR A 1 99 ? -24.115 -25.113 1.411 1.00 95.62 99 THR A CA 1
ATOM 822 C C . THR A 1 99 ? -23.414 -23.771 1.541 1.00 95.62 99 THR A C 1
ATOM 824 O O . THR A 1 99 ? -23.504 -22.933 0.651 1.00 95.62 99 THR A O 1
ATOM 827 N N . LEU A 1 100 ? -22.678 -23.578 2.633 1.00 95.00 100 LEU A N 1
ATOM 828 C CA . LEU A 1 100 ? -21.787 -22.436 2.816 1.00 95.00 100 LEU A CA 1
ATOM 829 C C . LEU A 1 100 ? -20.366 -22.847 2.422 1.00 95.00 100 LEU A C 1
ATOM 831 O O . LEU A 1 100 ? -19.819 -23.788 2.994 1.00 95.00 100 LEU A O 1
ATOM 835 N N . THR A 1 101 ? -19.762 -22.134 1.474 1.00 96.12 101 THR A N 1
ATOM 836 C CA . THR A 1 101 ? -18.359 -22.331 1.077 1.00 96.12 101 THR A CA 1
ATOM 837 C C . THR A 1 101 ? -17.543 -21.092 1.425 1.00 96.12 101 THR A C 1
ATOM 839 O O . THR A 1 101 ? -17.952 -19.977 1.113 1.00 96.12 101 THR A O 1
ATOM 842 N N . LEU A 1 102 ? -16.381 -21.295 2.050 1.00 94.81 102 LEU A N 1
ATOM 843 C CA . LEU A 1 102 ? -15.399 -20.248 2.331 1.00 94.81 102 LEU A CA 1
ATOM 844 C C . LEU A 1 102 ? -14.137 -20.525 1.512 1.00 94.81 102 LEU A C 1
ATOM 846 O O . LEU A 1 102 ? -13.425 -21.492 1.782 1.00 94.81 102 LEU A O 1
ATOM 850 N N . ILE A 1 103 ? -13.858 -19.691 0.513 1.00 94.19 103 ILE A N 1
ATOM 851 C CA . ILE A 1 103 ? -12.638 -19.795 -0.298 1.00 94.19 103 ILE A CA 1
ATOM 852 C C . ILE A 1 103 ? -11.561 -18.925 0.345 1.00 94.19 103 ILE A C 1
ATOM 854 O O . ILE A 1 103 ? -11.770 -17.732 0.559 1.00 94.19 103 ILE A O 1
ATOM 858 N N . SER A 1 104 ? -10.409 -19.520 0.661 1.00 91.62 104 SER A N 1
ATOM 859 C CA . SER A 1 104 ? -9.260 -18.792 1.207 1.00 91.62 104 SER A CA 1
ATOM 860 C C . SER A 1 104 ? -8.613 -17.918 0.133 1.00 91.62 104 SER A C 1
ATOM 862 O O . SER A 1 104 ? -8.018 -18.451 -0.804 1.00 91.62 104 SER A O 1
ATOM 864 N N . GLN A 1 105 ? -8.731 -16.594 0.276 1.00 87.88 105 GLN A N 1
ATOM 865 C CA . GLN A 1 105 ? -8.085 -15.620 -0.613 1.00 87.88 105 GLN A CA 1
ATOM 866 C C . GLN A 1 105 ? -6.732 -15.158 -0.070 1.00 87.88 105 GLN A C 1
ATOM 868 O O . GLN A 1 105 ? -5.795 -14.957 -0.846 1.00 87.88 105 GLN A O 1
ATOM 873 N N . ARG A 1 106 ? -6.619 -15.022 1.259 1.00 85.56 106 ARG A N 1
ATOM 874 C CA . ARG A 1 106 ? -5.401 -14.597 1.959 1.00 85.56 106 ARG A CA 1
ATOM 875 C C . ARG A 1 106 ? -5.383 -15.122 3.395 1.00 85.56 106 ARG A C 1
ATOM 877 O O . ARG A 1 106 ? -6.435 -15.170 4.028 1.00 85.56 106 ARG A O 1
ATOM 884 N N . GLU A 1 107 ? -4.193 -15.473 3.883 1.00 87.00 107 GLU A N 1
ATOM 885 C CA . GLU A 1 107 ? -3.881 -15.977 5.235 1.00 87.00 107 GLU A CA 1
ATOM 886 C C . GLU A 1 107 ? -4.621 -17.248 5.710 1.00 87.00 107 GLU A C 1
ATOM 888 O O . GLU A 1 107 ? -5.797 -17.470 5.405 1.00 87.00 107 GLU A O 1
ATOM 893 N N . PRO A 1 108 ? -3.973 -18.094 6.527 1.00 90.75 108 PRO A N 1
ATOM 894 C CA . PRO A 1 108 ? -4.620 -19.234 7.164 1.00 90.75 108 PRO A CA 1
ATOM 895 C C . PRO A 1 108 ? -5.420 -18.850 8.425 1.00 90.75 108 PRO A C 1
ATOM 897 O O . PRO A 1 108 ? -5.135 -17.871 9.107 1.00 90.75 108 PRO A O 1
ATOM 900 N N . MET A 1 109 ? -6.429 -19.660 8.761 1.00 94.31 109 MET A N 1
ATOM 901 C CA . MET A 1 109 ? -7.145 -19.601 10.043 1.00 94.31 109 MET A CA 1
ATOM 902 C C . MET A 1 109 ? -7.664 -20.994 10.412 1.00 94.31 109 MET A C 1
ATOM 904 O O . MET A 1 109 ? -7.945 -21.799 9.521 1.00 94.31 109 MET A O 1
ATOM 908 N N . ILE A 1 110 ? -7.880 -21.246 11.701 1.00 95.88 110 ILE A N 1
ATOM 909 C CA . ILE A 1 110 ? -8.662 -22.390 12.179 1.00 95.88 110 ILE A CA 1
ATOM 910 C C . ILE A 1 110 ? -10.084 -21.916 12.461 1.00 95.88 110 ILE A C 1
ATOM 912 O O . ILE A 1 110 ? -10.283 -20.896 13.115 1.00 95.88 110 ILE A O 1
ATOM 916 N N . ILE A 1 111 ? -11.074 -22.679 12.005 1.00 96.00 111 ILE A N 1
ATOM 917 C CA . ILE A 1 111 ? -12.493 -22.415 12.254 1.00 96.00 111 ILE A CA 1
ATOM 918 C C . ILE A 1 111 ? -12.990 -23.423 13.287 1.00 96.00 111 ILE A C 1
ATOM 920 O O . ILE A 1 111 ? -12.869 -24.629 13.077 1.00 96.00 111 ILE A O 1
ATOM 924 N N . ARG A 1 112 ? -13.552 -22.943 14.402 1.00 96.38 112 ARG A N 1
ATOM 925 C CA . ARG A 1 112 ? -14.125 -23.809 15.446 1.00 96.38 112 ARG A CA 1
ATOM 926 C C . ARG A 1 112 ? -15.626 -23.979 15.297 1.00 96.38 112 ARG A C 1
ATOM 928 O O . ARG A 1 112 ? -16.117 -25.096 15.413 1.00 96.38 112 ARG A O 1
ATOM 935 N N . ASN A 1 113 ? -16.363 -22.894 15.076 1.00 95.06 113 ASN A N 1
ATOM 936 C CA . ASN A 1 113 ? -17.794 -22.973 14.805 1.00 95.06 113 ASN A CA 1
ATOM 937 C C . ASN A 1 113 ? -18.278 -21.799 13.951 1.00 95.06 113 ASN A C 1
ATOM 939 O O . ASN A 1 113 ? -17.615 -20.768 13.826 1.00 95.06 113 ASN A O 1
ATOM 943 N N . LEU A 1 114 ? -19.460 -21.996 13.375 1.00 94.94 114 LEU A N 1
ATOM 944 C CA . LEU A 1 114 ? -20.231 -20.980 12.682 1.00 94.94 114 LEU A CA 1
ATOM 945 C C . LEU A 1 114 ? -21.585 -20.862 13.377 1.00 94.94 114 LEU A C 1
ATOM 947 O O . LEU A 1 114 ? -22.239 -21.870 13.654 1.00 94.94 114 LEU A O 1
ATOM 951 N N . LYS A 1 115 ? -22.005 -19.631 13.652 1.00 94.88 115 LYS A N 1
ATOM 952 C CA . LYS A 1 115 ? -23.297 -19.304 14.250 1.00 94.88 115 LYS A CA 1
ATOM 953 C C . LYS A 1 115 ? -24.141 -18.572 13.220 1.00 94.88 115 LYS A C 1
ATOM 955 O O . LYS A 1 115 ? -23.738 -17.529 12.718 1.00 94.88 115 LYS A O 1
ATOM 960 N N . LEU A 1 116 ? -25.326 -19.105 12.954 1.00 93.94 116 LEU A N 1
ATOM 961 C CA . LEU A 1 116 ? -26.342 -18.473 12.124 1.00 93.94 116 LEU A CA 1
ATOM 962 C C . LEU A 1 116 ? -27.448 -17.933 13.036 1.00 93.94 116 LEU A C 1
ATOM 964 O O . LEU A 1 116 ? -28.018 -18.698 13.814 1.00 93.94 116 LEU A O 1
ATOM 968 N N . PHE A 1 117 ? -27.736 -16.634 12.980 1.00 93.31 117 PHE A N 1
ATOM 969 C CA . PHE A 1 117 ? -28.706 -16.003 13.879 1.00 93.31 117 PHE A CA 1
ATOM 970 C C . PHE A 1 117 ? -29.357 -14.764 13.247 1.00 93.31 117 PHE A C 1
ATOM 972 O O . PHE A 1 117 ? -28.745 -14.129 12.391 1.00 93.31 117 PHE A O 1
ATOM 979 N N . PRO A 1 118 ? -30.588 -14.401 13.644 1.00 90.75 118 PRO A N 1
ATOM 980 C CA . PRO A 1 118 ? -31.175 -13.127 13.247 1.00 90.75 118 PRO A CA 1
ATOM 981 C C . PRO A 1 118 ? -30.454 -11.981 13.967 1.00 90.75 118 PRO A C 1
ATOM 983 O O . PRO A 1 118 ? -30.326 -12.003 15.195 1.00 90.75 118 PRO A O 1
ATOM 986 N N . TYR A 1 119 ? -29.991 -10.984 13.215 1.00 89.75 119 TYR A N 1
ATOM 987 C CA . TYR A 1 119 ? -29.409 -9.776 13.796 1.00 89.75 119 TYR A CA 1
ATOM 988 C C . TYR A 1 119 ? -30.498 -8.924 14.456 1.00 89.75 119 TYR A C 1
ATOM 990 O O . TYR A 1 119 ? -31.594 -8.768 13.914 1.00 89.75 119 TYR A O 1
ATOM 998 N N . LYS A 1 120 ? -30.198 -8.384 15.639 1.00 88.94 120 LYS A N 1
ATOM 999 C CA . LYS A 1 120 ? -31.061 -7.452 16.365 1.00 88.94 120 LYS A CA 1
ATOM 1000 C C . LYS A 1 120 ? -30.277 -6.172 16.591 1.00 88.94 120 LYS A C 1
ATOM 1002 O O . LYS A 1 120 ? -29.176 -6.236 17.130 1.00 88.94 120 LYS A O 1
ATOM 1007 N N . ASP A 1 121 ? -30.855 -5.048 16.186 1.00 89.19 121 ASP A N 1
ATOM 1008 C CA . ASP A 1 121 ? -30.264 -3.739 16.449 1.00 89.19 121 ASP A CA 1
ATOM 1009 C C . ASP A 1 121 ? -30.154 -3.510 17.973 1.00 89.19 121 ASP A C 1
ATOM 1011 O O . ASP A 1 121 ? -31.074 -3.898 18.711 1.00 89.19 121 ASP A O 1
ATOM 1015 N N . PRO A 1 122 ? -29.068 -2.881 18.462 1.00 91.00 122 PRO A N 1
ATOM 1016 C CA . PRO A 1 122 ? -28.970 -2.466 19.856 1.00 91.00 122 PRO A CA 1
ATOM 1017 C C . PRO A 1 122 ? -30.132 -1.544 20.252 1.00 91.00 122 PRO A C 1
ATOM 1019 O O . PRO A 1 122 ? -30.618 -0.739 19.451 1.00 91.00 122 PRO A O 1
ATOM 1022 N N . ALA A 1 123 ? -30.573 -1.641 21.508 1.00 95.25 123 ALA A N 1
ATOM 1023 C CA . ALA A 1 123 ? -31.586 -0.735 22.046 1.00 95.25 123 ALA A CA 1
ATOM 1024 C C . ALA A 1 123 ? -31.051 0.706 22.120 1.00 95.25 123 ALA A C 1
ATOM 1026 O O . ALA A 1 123 ? -29.841 0.920 22.225 1.00 95.25 123 ALA A O 1
ATOM 1027 N N . SER A 1 124 ? -31.953 1.691 22.087 1.00 96.56 124 SER A N 1
ATOM 1028 C CA . SER A 1 124 ? -31.595 3.093 22.336 1.00 96.56 124 SER A CA 1
ATOM 1029 C C . SER A 1 124 ? -31.040 3.273 23.752 1.00 96.56 124 SER A C 1
ATOM 1031 O O . SER A 1 124 ? -31.374 2.496 24.654 1.00 96.56 124 SER A O 1
ATOM 1033 N N . TYR A 1 125 ? -30.228 4.307 23.977 1.00 96.00 125 TYR A N 1
ATOM 1034 C CA . TYR A 1 125 ? -29.777 4.648 25.327 1.00 96.00 125 TYR A CA 1
ATOM 1035 C C . TYR A 1 125 ? -30.961 4.881 26.274 1.00 96.00 125 TYR A C 1
ATOM 1037 O O . TYR A 1 125 ? -30.938 4.414 27.408 1.00 96.00 125 TYR A O 1
ATOM 1045 N N . GLU A 1 126 ? -32.027 5.534 25.801 1.00 95.56 126 GLU A N 1
ATOM 1046 C CA . GLU A 1 126 ? -33.229 5.797 26.598 1.00 95.56 126 GLU A CA 1
ATOM 1047 C C . GLU A 1 126 ? -33.879 4.498 27.112 1.00 95.56 126 GLU A C 1
ATOM 1049 O O . GLU A 1 126 ? -34.207 4.381 28.296 1.00 95.56 126 GLU A O 1
ATOM 1054 N N . ASP A 1 127 ? -34.033 3.496 26.244 1.00 96.12 127 ASP A N 1
ATOM 1055 C CA . ASP A 1 127 ? -34.612 2.201 26.620 1.00 96.12 127 ASP A CA 1
ATOM 1056 C C . ASP A 1 127 ? -33.661 1.381 27.499 1.00 96.12 127 ASP A C 1
ATOM 1058 O O . ASP A 1 127 ? -34.092 0.671 28.412 1.00 96.12 127 ASP A O 1
ATOM 1062 N N . THR A 1 128 ? -32.358 1.483 27.247 1.00 95.38 128 THR A N 1
ATOM 1063 C CA . THR A 1 128 ? -31.322 0.851 28.068 1.00 95.38 128 THR A CA 1
ATOM 1064 C C . THR A 1 128 ? -31.279 1.453 29.473 1.00 95.38 128 THR A C 1
ATOM 1066 O O . THR A 1 128 ? -31.249 0.706 30.447 1.00 95.38 128 THR A O 1
ATOM 1069 N N . LEU A 1 129 ? -31.407 2.773 29.611 1.00 94.12 129 LEU A N 1
ATOM 1070 C CA . LEU A 1 129 ? -31.465 3.450 30.905 1.00 94.12 129 LEU A CA 1
ATOM 1071 C C . LEU A 1 129 ? -32.718 3.055 31.700 1.00 94.12 129 LEU A C 1
ATOM 1073 O O . LEU A 1 129 ? -32.616 2.742 32.886 1.00 94.12 129 LEU A O 1
ATOM 1077 N N . LYS A 1 130 ? -33.893 2.985 31.055 1.00 94.75 130 LYS A N 1
ATOM 1078 C CA . LYS A 1 130 ? -35.125 2.472 31.690 1.00 94.75 130 LYS A CA 1
ATOM 1079 C C . LYS A 1 130 ? -34.952 1.037 32.186 1.00 94.75 130 LYS A C 1
ATOM 1081 O O . LYS A 1 130 ? -35.464 0.685 33.246 1.00 94.75 130 LYS A O 1
ATOM 1086 N N . ARG A 1 131 ? -34.226 0.207 31.434 1.00 94.69 131 ARG A N 1
ATOM 1087 C CA . ARG A 1 131 ? -33.906 -1.168 31.830 1.00 94.69 131 ARG A CA 1
ATOM 1088 C C . ARG A 1 131 ? -32.989 -1.201 33.046 1.00 94.69 131 ARG A C 1
ATOM 1090 O O . ARG A 1 131 ? -33.297 -1.919 33.986 1.00 94.69 131 ARG A O 1
ATOM 1097 N N . TYR A 1 132 ? -31.931 -0.390 33.068 1.00 94.19 132 TYR A N 1
ATOM 1098 C CA . TYR A 1 132 ? -31.050 -0.270 34.234 1.00 94.19 132 TYR A CA 1
ATOM 1099 C C . TYR A 1 132 ? -31.824 0.154 35.487 1.00 94.19 132 TYR A C 1
ATOM 1101 O O . TYR A 1 132 ? -31.659 -0.451 36.544 1.00 94.19 132 TYR A O 1
ATOM 1109 N N . GLN A 1 133 ? -32.738 1.119 35.355 1.00 90.69 133 GLN A N 1
ATOM 1110 C CA . GLN A 1 133 ? -33.618 1.549 36.445 1.00 90.69 133 GLN A CA 1
ATOM 1111 C C . GLN A 1 133 ? -34.567 0.430 36.905 1.00 90.69 133 GLN A C 1
ATOM 1113 O O . GLN A 1 133 ? -34.743 0.226 38.103 1.00 90.69 133 GLN A O 1
ATOM 1118 N N . ALA A 1 134 ? -35.157 -0.324 35.972 1.00 92.75 134 ALA A N 1
ATOM 1119 C CA . ALA A 1 134 ? -36.032 -1.455 36.288 1.00 92.75 134 ALA A CA 1
ATOM 1120 C C . ALA A 1 134 ? -35.282 -2.636 36.934 1.00 92.75 134 ALA A C 1
ATOM 1122 O O . ALA A 1 134 ? -35.851 -3.349 37.758 1.00 92.75 134 ALA A O 1
ATOM 1123 N N . GLU A 1 135 ? -34.010 -2.830 36.579 1.00 92.81 135 GLU A N 1
ATOM 1124 C CA . GLU A 1 135 ? -33.096 -3.804 37.187 1.00 92.81 135 GLU A CA 1
ATOM 1125 C C . GLU A 1 135 ? -32.543 -3.343 38.548 1.00 92.81 135 GLU A C 1
ATOM 1127 O O . GLU A 1 135 ? -31.812 -4.102 39.182 1.00 92.81 135 GLU A O 1
ATOM 1132 N N . GLY A 1 136 ? -32.868 -2.124 38.997 1.00 90.75 136 GLY A N 1
ATOM 1133 C CA . GLY A 1 136 ? -32.388 -1.568 40.263 1.00 90.75 136 GLY A CA 1
ATOM 1134 C C . GLY A 1 136 ? -30.883 -1.293 40.284 1.00 90.75 136 GLY A C 1
ATOM 1135 O O . GLY A 1 136 ? -30.262 -1.439 41.331 1.00 90.75 136 GLY A O 1
ATOM 1136 N N . GLN A 1 137 ? -30.283 -0.954 39.138 1.00 90.06 137 GLN A N 1
ATOM 1137 C CA . GLN A 1 137 ? -28.861 -0.609 39.062 1.00 90.06 137 GLN A CA 1
ATOM 1138 C C . GLN A 1 137 ? -28.598 0.740 39.741 1.00 90.06 137 GLN A C 1
ATOM 1140 O O . GLN A 1 137 ? -29.282 1.723 39.448 1.00 90.06 137 GLN A O 1
ATOM 1145 N N . GLU A 1 138 ? -27.597 0.785 40.618 1.00 91.56 138 GLU A N 1
ATOM 1146 C CA . GLU A 1 138 ? -27.200 1.997 41.338 1.00 91.56 138 GLU A CA 1
ATOM 1147 C C . GLU A 1 138 ? -26.059 2.731 40.618 1.00 91.56 138 GLU A C 1
ATOM 1149 O O . GLU A 1 138 ? -25.219 2.133 39.936 1.00 91.56 138 GLU A O 1
ATOM 1154 N N . GLU A 1 139 ? -26.047 4.056 40.753 1.00 94.31 139 GLU A N 1
ATOM 1155 C CA . GLU A 1 139 ? -24.905 4.875 40.357 1.00 94.31 139 GLU A CA 1
ATOM 1156 C C . GLU A 1 139 ? -23.759 4.663 41.343 1.00 94.31 139 GLU A C 1
ATOM 1158 O O . GLU A 1 139 ? -23.970 4.635 42.552 1.00 94.31 139 GLU A O 1
ATOM 1163 N N . THR A 1 140 ? -22.544 4.509 40.822 1.00 94.44 140 THR A N 1
ATOM 1164 C CA . THR A 1 140 ? -21.355 4.417 41.678 1.00 94.44 140 THR A CA 1
ATOM 1165 C C . THR A 1 140 ? -21.003 5.777 42.269 1.00 94.44 140 THR A C 1
ATOM 1167 O O . THR A 1 140 ? -21.379 6.812 41.717 1.00 94.44 140 THR A O 1
ATOM 1170 N N . GLU A 1 141 ? -20.242 5.797 43.361 1.00 94.12 141 GLU A N 1
ATOM 1171 C CA . GLU A 1 141 ? -19.825 7.042 44.011 1.00 94.12 141 GLU A CA 1
ATOM 1172 C C . GLU A 1 141 ? -18.312 7.094 44.205 1.00 94.12 141 GLU A C 1
ATOM 1174 O O . GLU A 1 141 ? -17.677 6.156 44.685 1.00 94.12 141 GLU A O 1
ATOM 1179 N N . GLY A 1 142 ? -17.708 8.244 43.909 1.00 93.19 142 GLY A N 1
ATOM 1180 C CA . GLY A 1 142 ? -16.353 8.510 44.373 1.00 93.19 142 GLY A CA 1
ATOM 1181 C C . GLY A 1 142 ? -15.218 7.882 43.552 1.00 93.19 142 GLY A C 1
ATOM 1182 O O . GLY A 1 142 ? -14.055 8.139 43.886 1.00 93.19 142 GLY A O 1
ATOM 1183 N N . LEU A 1 143 ? -15.504 7.142 42.477 1.00 95.00 143 LEU A N 1
ATOM 1184 C CA . LEU A 1 143 ? -14.504 6.416 41.686 1.00 95.00 143 LEU A CA 1
ATOM 1185 C C . LEU A 1 143 ? -14.035 7.201 40.454 1.00 95.00 143 LEU A C 1
ATOM 1187 O O . LEU A 1 143 ? -14.818 7.853 39.763 1.00 95.00 143 LEU A O 1
ATOM 1191 N N . LEU A 1 144 ? -12.737 7.114 40.169 1.00 95.69 144 LEU A N 1
ATOM 1192 C CA . LEU A 1 144 ? -12.100 7.608 38.949 1.00 95.69 144 LEU A CA 1
ATOM 1193 C C . LEU A 1 144 ? -10.974 6.639 38.590 1.00 95.69 144 LEU A C 1
ATOM 1195 O O . LEU A 1 144 ? -9.997 6.531 39.328 1.00 95.69 144 LEU A O 1
ATOM 1199 N N . ILE A 1 145 ? -11.139 5.947 37.474 1.00 96.50 145 ILE A N 1
ATOM 1200 C CA . ILE A 1 145 ? -10.174 5.022 36.895 1.00 96.50 145 ILE A CA 1
ATOM 1201 C C . ILE A 1 145 ? -9.622 5.700 35.647 1.00 96.50 145 ILE A C 1
ATOM 1203 O O . ILE A 1 145 ? -10.388 6.189 34.815 1.00 96.50 145 ILE A O 1
ATOM 1207 N N . GLU A 1 146 ? -8.302 5.749 35.546 1.00 96.19 146 GLU A N 1
ATOM 1208 C CA . GLU A 1 146 ? -7.572 6.289 34.405 1.00 96.19 146 GLU A CA 1
ATOM 1209 C C . GLU A 1 146 ? -6.749 5.163 33.782 1.00 96.19 146 GLU A C 1
ATOM 1211 O O . GLU A 1 146 ? -6.033 4.459 34.491 1.00 96.19 146 GLU A O 1
ATOM 1216 N N . VAL A 1 147 ? -6.868 5.002 32.468 1.00 96.50 147 VAL A N 1
ATOM 1217 C CA . VAL A 1 147 ? -6.080 4.067 31.658 1.00 96.50 147 VAL A CA 1
ATOM 1218 C C . VAL A 1 147 ? -5.363 4.888 30.593 1.00 96.50 147 VAL A C 1
ATOM 1220 O O . VAL A 1 147 ? -6.018 5.683 29.911 1.00 96.50 147 VAL A O 1
ATOM 1223 N N . GLN A 1 148 ? -4.040 4.752 30.473 1.00 95.81 148 GLN A N 1
ATOM 1224 C CA . GLN A 1 148 ? -3.288 5.503 29.464 1.00 95.81 148 GLN A CA 1
ATOM 1225 C C . GLN A 1 148 ? -3.578 4.953 28.062 1.00 95.81 148 GLN A C 1
ATOM 1227 O O . GLN A 1 148 ? -3.910 3.779 27.884 1.00 95.81 148 GLN A O 1
ATOM 1232 N N . GLY A 1 149 ? -3.491 5.811 27.049 1.00 94.81 149 GLY A N 1
ATOM 1233 C CA . GLY A 1 149 ? -3.760 5.442 25.664 1.00 94.81 149 GLY A CA 1
ATOM 1234 C C . GLY A 1 149 ? -2.787 4.376 25.165 1.00 94.81 149 GLY A C 1
ATOM 1235 O O . GLY A 1 149 ? -3.210 3.398 24.548 1.00 94.81 149 GLY A O 1
ATOM 1236 N N . GLU A 1 150 ? -1.501 4.533 25.472 1.00 94.44 150 GLU A N 1
ATOM 1237 C CA . GLU A 1 150 ? -0.418 3.622 25.098 1.00 94.44 150 GLU A CA 1
ATOM 1238 C C . GLU A 1 150 ? -0.511 2.225 25.730 1.00 94.44 150 GLU A C 1
ATOM 1240 O O . GLU A 1 150 ? 0.031 1.283 25.148 1.00 94.44 150 GLU A O 1
ATOM 1245 N N . ASP A 1 151 ? -1.261 2.066 26.828 1.00 94.62 151 ASP A N 1
ATOM 1246 C CA . ASP A 1 151 ? -1.466 0.799 27.558 1.00 94.62 151 ASP A CA 1
ATOM 1247 C C . ASP A 1 151 ? -2.464 -0.150 26.854 1.00 94.62 151 ASP A C 1
ATOM 1249 O O . ASP A 1 151 ? -3.082 -1.022 27.468 1.00 94.62 151 ASP A O 1
ATOM 1253 N N . ALA A 1 152 ? -2.678 0.031 25.550 1.00 95.38 152 ALA A N 1
ATOM 1254 C CA . ALA A 1 152 ? -3.542 -0.831 24.756 1.00 95.38 152 ALA A CA 1
ATOM 1255 C C . ALA A 1 152 ? -3.035 -2.282 24.756 1.00 95.38 152 ALA A C 1
ATOM 1257 O O . ALA A 1 152 ? -1.885 -2.538 24.407 1.00 95.38 152 ALA A O 1
ATOM 1258 N N . ILE A 1 153 ? -3.931 -3.225 25.050 1.00 94.62 153 ILE A N 1
ATOM 1259 C CA . ILE A 1 153 ? -3.618 -4.654 25.235 1.00 94.62 153 ILE A CA 1
ATOM 1260 C C . ILE A 1 153 ? -3.811 -5.501 23.971 1.00 94.62 153 ILE A C 1
ATOM 1262 O O . ILE A 1 153 ? -3.423 -6.666 23.921 1.00 94.62 153 ILE A O 1
ATOM 1266 N N . ALA A 1 154 ? -4.500 -4.960 22.964 1.00 94.56 154 ALA A N 1
ATOM 1267 C CA . ALA A 1 154 ? -4.716 -5.635 21.692 1.00 94.56 154 ALA A CA 1
ATOM 1268 C C . ALA A 1 154 ? -5.102 -4.640 20.597 1.00 94.56 154 ALA A C 1
ATOM 1270 O O . ALA A 1 154 ? -5.837 -3.675 20.820 1.00 94.56 154 ALA A O 1
ATOM 1271 N N . LYS A 1 155 ? -4.623 -4.896 19.381 1.00 94.25 155 LYS A N 1
ATOM 1272 C CA . LYS A 1 155 ? -4.851 -4.060 18.199 1.00 94.25 155 LYS A CA 1
ATOM 1273 C C . LYS A 1 155 ? -5.152 -4.911 16.972 1.00 94.25 155 LYS A C 1
ATOM 1275 O O . LYS A 1 155 ? -4.705 -6.053 16.856 1.00 94.25 155 LYS A O 1
ATOM 1280 N N . SER A 1 156 ? -5.852 -4.321 16.009 1.00 91.25 156 SER A N 1
ATOM 1281 C CA . SER A 1 156 ? -6.182 -4.973 14.734 1.00 91.25 156 SER A CA 1
ATOM 1282 C C . SER A 1 156 ? -5.043 -4.974 13.709 1.00 91.25 156 SER A C 1
ATOM 1284 O O . SER A 1 156 ? -5.124 -5.671 12.700 1.00 91.25 156 SER A O 1
ATOM 1286 N N . SER A 1 157 ? -4.017 -4.145 13.913 1.00 86.38 157 SER A N 1
ATOM 1287 C CA . SER A 1 157 ? -2.955 -3.873 12.939 1.00 86.38 157 SER A CA 1
ATOM 1288 C C . SER A 1 157 ? -1.621 -3.624 13.653 1.00 86.38 157 SER A C 1
ATOM 1290 O O . SER A 1 157 ? -1.626 -2.940 14.680 1.00 86.38 157 SER A O 1
ATOM 1292 N N . PRO A 1 158 ? -0.478 -4.075 13.093 1.00 80.44 158 PRO A N 1
ATOM 1293 C CA . PRO A 1 158 ? 0.854 -3.839 13.667 1.00 80.44 158 PRO A CA 1
ATOM 1294 C C . PRO A 1 158 ? 1.293 -2.371 13.579 1.00 80.44 158 PRO A C 1
ATOM 1296 O O . PRO A 1 158 ? 2.364 -1.998 14.031 1.00 80.44 158 PRO A O 1
ATOM 1299 N N . THR A 1 159 ? 0.488 -1.523 12.950 1.00 82.19 159 THR A N 1
ATOM 1300 C CA . THR A 1 159 ? 0.771 -0.102 12.721 1.00 82.19 159 THR A CA 1
ATOM 1301 C C . THR A 1 159 ? 0.170 0.778 13.813 1.00 82.19 159 THR A C 1
ATOM 1303 O O . THR A 1 159 ? 0.425 1.977 13.862 1.00 82.19 159 THR A O 1
ATOM 1306 N N . LEU A 1 160 ? -0.661 0.185 14.676 1.00 89.19 160 LEU A N 1
ATOM 1307 C CA . LEU A 1 160 ? -1.326 0.831 15.806 1.00 89.19 160 LEU A CA 1
ATOM 1308 C C . LEU A 1 160 ? -0.455 0.725 17.064 1.00 89.19 160 LEU A C 1
ATOM 1310 O O . LEU A 1 160 ? -0.945 0.453 18.159 1.00 89.19 160 LEU A O 1
ATOM 1314 N N . TYR A 1 161 ? 0.856 0.888 16.902 1.00 88.25 161 TYR A N 1
ATOM 1315 C CA . TYR A 1 161 ? 1.770 1.007 18.028 1.00 88.25 161 TYR A CA 1
ATOM 1316 C C . TYR A 1 161 ? 1.584 2.367 18.723 1.00 88.25 161 TYR A C 1
ATOM 1318 O O . TYR A 1 161 ? 1.160 3.336 18.081 1.00 88.25 161 TYR A O 1
ATOM 1326 N N . PRO A 1 162 ? 1.897 2.459 20.023 1.00 92.44 162 PRO A N 1
ATOM 1327 C CA . PRO A 1 162 ? 1.976 3.732 20.723 1.00 92.44 162 PRO A CA 1
ATOM 1328 C C . PRO A 1 162 ? 2.989 4.678 20.078 1.00 92.44 162 PRO A C 1
ATOM 1330 O O . PRO A 1 162 ? 4.035 4.244 19.590 1.00 92.44 162 PRO A O 1
ATOM 1333 N N . VAL A 1 163 ? 2.687 5.969 20.083 1.00 89.38 163 VAL A N 1
ATOM 1334 C CA . VAL A 1 163 ? 3.495 7.023 19.467 1.00 89.38 163 VAL A CA 1
ATOM 1335 C C . VAL A 1 163 ? 3.881 8.082 20.498 1.00 89.38 163 VAL A C 1
ATOM 1337 O O . VAL A 1 163 ? 3.435 8.071 21.646 1.00 89.38 163 VAL A O 1
ATOM 1340 N N . ASN A 1 164 ? 4.780 8.973 20.089 1.00 88.19 164 ASN A N 1
ATOM 1341 C CA . ASN A 1 164 ? 5.217 10.104 20.886 1.00 88.19 164 ASN A CA 1
ATOM 1342 C C . ASN A 1 164 ? 4.572 11.405 20.392 1.00 88.19 164 ASN A C 1
ATOM 1344 O O . ASN A 1 164 ? 4.846 11.876 19.289 1.00 88.19 164 ASN A O 1
ATOM 1348 N N . GLU A 1 165 ? 3.805 12.056 21.252 1.00 86.62 165 GLU A N 1
ATOM 1349 C CA . GLU A 1 165 ? 3.367 13.434 21.083 1.00 86.62 165 GLU A CA 1
ATOM 1350 C C . GLU A 1 165 ? 4.321 14.363 21.846 1.00 86.62 165 GLU A C 1
ATOM 1352 O O . GLU A 1 165 ? 4.548 14.233 23.052 1.00 86.62 165 GLU A O 1
ATOM 1357 N N . ARG A 1 166 ? 4.928 15.302 21.117 1.00 84.75 166 ARG A N 1
ATOM 1358 C CA . ARG A 1 166 ? 5.929 16.250 21.637 1.00 84.75 166 ARG A CA 1
ATOM 1359 C C . ARG A 1 166 ? 5.559 17.706 21.410 1.00 84.75 166 ARG A C 1
ATOM 1361 O O . ARG A 1 166 ? 6.279 18.567 21.891 1.00 84.75 166 ARG A O 1
ATOM 1368 N N . THR A 1 167 ? 4.494 17.987 20.671 1.00 82.81 167 THR A N 1
ATOM 1369 C CA . THR A 1 167 ? 4.049 19.346 20.337 1.00 82.81 167 THR A CA 1
ATOM 1370 C C . THR A 1 167 ? 3.202 19.973 21.440 1.00 82.81 167 THR A C 1
ATOM 1372 O O . THR A 1 167 ? 2.918 21.169 21.403 1.00 82.81 167 THR A O 1
ATOM 1375 N N . SER A 1 168 ? 2.789 19.181 22.434 1.00 84.94 168 SER A N 1
ATOM 1376 C CA . SER A 1 168 ? 1.978 19.655 23.546 1.00 84.94 168 SER A CA 1
ATOM 1377 C C . SER A 1 168 ? 2.504 19.149 24.887 1.00 84.94 168 SER A C 1
ATOM 1379 O O . SER A 1 168 ? 2.775 17.959 25.027 1.00 84.94 168 SER A O 1
ATOM 1381 N N . PRO A 1 169 ? 2.565 20.002 25.926 1.00 86.75 169 PRO A N 1
ATOM 1382 C CA . PRO A 1 169 ? 2.804 19.551 27.292 1.00 86.75 169 PRO A CA 1
ATOM 1383 C C . PRO A 1 169 ? 1.578 18.897 27.941 1.00 86.75 169 PRO A C 1
ATOM 1385 O O . PRO A 1 169 ? 1.638 18.522 29.107 1.00 86.75 169 PRO A O 1
ATOM 1388 N N . ALA A 1 170 ? 0.447 18.822 27.231 1.00 86.75 170 ALA A N 1
ATOM 1389 C CA . ALA A 1 170 ? -0.816 18.320 27.755 1.00 86.75 170 ALA A CA 1
ATOM 1390 C C . ALA A 1 170 ? -0.908 16.793 27.831 1.00 86.75 170 ALA A C 1
ATOM 1392 O O . ALA A 1 170 ? -1.926 16.319 28.320 1.00 86.75 170 ALA A O 1
ATOM 1393 N N . VAL A 1 171 ? 0.092 16.049 27.368 1.00 89.25 171 VAL A N 1
ATOM 1394 C CA . VAL A 1 171 ? 0.107 14.578 27.357 1.00 89.25 171 VAL A CA 1
ATOM 1395 C C . VAL A 1 171 ? 0.881 14.007 28.542 1.00 89.25 171 VAL A C 1
ATOM 1397 O O . VAL A 1 171 ? 1.655 14.725 29.182 1.00 89.25 171 VAL A O 1
ATOM 1400 N N . TYR A 1 172 ? 0.679 12.732 28.856 1.00 86.56 172 TYR A N 1
ATOM 1401 C CA . TYR A 1 172 ? 1.460 12.037 29.877 1.00 86.56 172 TYR A CA 1
ATOM 1402 C C . TYR A 1 172 ? 1.947 10.678 29.358 1.00 86.56 172 TYR A C 1
ATOM 1404 O O . TYR A 1 172 ? 1.149 9.980 28.760 1.00 86.56 172 TYR A O 1
ATOM 1412 N N . PRO A 1 173 ? 3.217 10.294 29.596 1.00 90.81 173 PRO A N 1
ATOM 1413 C CA . PRO A 1 173 ? 4.298 11.089 30.182 1.00 90.81 173 PRO A CA 1
ATOM 1414 C C . PRO A 1 173 ? 4.811 12.213 29.257 1.00 90.81 173 PRO A C 1
ATOM 1416 O O . PRO A 1 173 ? 5.037 12.037 28.061 1.00 90.81 173 PRO A O 1
ATOM 1419 N N . TYR A 1 174 ? 5.074 13.389 29.837 1.00 89.19 174 TYR A N 1
ATOM 1420 C CA . TYR A 1 174 ? 5.618 14.553 29.125 1.00 89.19 174 TYR A CA 1
ATOM 1421 C C . TYR A 1 174 ? 7.117 14.753 29.390 1.00 89.19 174 TYR A C 1
ATOM 1423 O O . TYR A 1 174 ? 7.562 14.750 30.540 1.00 89.19 174 TYR A O 1
ATOM 1431 N N . SER A 1 175 ? 7.888 15.031 28.333 1.00 86.88 175 SER A N 1
ATOM 1432 C CA . SER A 1 175 ? 9.230 15.612 28.441 1.00 86.88 175 SER A CA 1
ATOM 1433 C C . SER A 1 175 ? 9.505 16.602 27.307 1.00 86.88 175 SER A C 1
ATOM 1435 O O . SER A 1 175 ? 9.206 16.347 26.144 1.00 86.88 175 SER A O 1
ATOM 1437 N N . ALA A 1 176 ? 10.125 17.737 27.646 1.00 83.44 176 ALA A N 1
ATOM 1438 C CA . ALA A 1 176 ? 10.657 18.682 26.659 1.00 83.44 176 ALA A CA 1
ATOM 1439 C C . ALA A 1 176 ? 12.008 18.226 26.074 1.00 83.44 176 ALA A C 1
ATOM 1441 O O . ALA A 1 176 ? 12.443 18.747 25.047 1.00 83.44 176 ALA A O 1
ATOM 1442 N N . LYS A 1 177 ? 12.688 17.286 26.746 1.00 83.00 177 LYS A N 1
ATOM 1443 C CA . LYS A 1 177 ? 14.065 16.875 26.454 1.00 83.00 177 LYS A CA 1
ATOM 1444 C C . LYS A 1 177 ? 14.128 15.489 25.822 1.00 83.00 177 LYS A C 1
ATOM 1446 O O . LYS A 1 177 ? 14.701 15.341 24.747 1.00 83.00 177 LYS A O 1
ATOM 1451 N N . GLU A 1 178 ? 13.579 14.489 26.503 1.00 83.81 178 GLU A N 1
ATOM 1452 C CA . GLU A 1 178 ? 13.581 13.099 26.045 1.00 83.81 178 GLU A CA 1
ATOM 1453 C C . GLU A 1 178 ? 12.358 12.804 25.170 1.00 83.81 178 GLU A C 1
ATOM 1455 O O . GLU A 1 178 ? 11.289 13.386 25.356 1.00 83.81 178 GLU A O 1
ATOM 1460 N N . VAL A 1 179 ? 12.500 11.869 24.233 1.00 84.38 179 VAL A N 1
ATOM 1461 C CA . VAL A 1 179 ? 11.349 11.288 23.532 1.00 84.38 179 VAL A CA 1
ATOM 1462 C C . VAL A 1 179 ? 10.615 10.352 24.491 1.00 84.38 179 VAL A C 1
ATOM 1464 O O . VAL A 1 179 ? 11.242 9.491 25.110 1.00 84.38 179 VAL A O 1
ATOM 1467 N N . ARG A 1 180 ? 9.300 10.544 24.624 1.00 90.56 180 ARG A N 1
ATOM 1468 C CA . ARG A 1 180 ? 8.414 9.724 25.453 1.00 90.56 180 ARG A CA 1
ATOM 1469 C C . ARG A 1 180 ? 7.260 9.192 24.626 1.00 90.56 180 ARG A C 1
ATOM 1471 O O . ARG A 1 180 ? 6.670 9.961 23.873 1.00 90.56 180 ARG A O 1
ATOM 1478 N N . ILE A 1 181 ? 6.964 7.909 24.775 1.00 91.94 181 ILE A N 1
ATOM 1479 C CA . ILE A 1 181 ? 5.724 7.317 24.273 1.00 91.94 181 ILE A CA 1
ATOM 1480 C C . ILE A 1 181 ? 4.617 7.687 25.261 1.00 91.94 181 ILE A C 1
ATOM 1482 O O . ILE A 1 181 ? 4.808 7.523 26.463 1.00 91.94 181 ILE A O 1
ATOM 1486 N N . ASN A 1 182 ? 3.526 8.266 24.764 1.00 93.50 182 ASN A N 1
ATOM 1487 C CA . ASN A 1 182 ? 2.492 8.883 25.608 1.00 93.50 182 ASN A CA 1
ATOM 1488 C C . ASN A 1 182 ? 1.101 8.952 24.966 1.00 93.50 182 ASN A C 1
ATOM 1490 O O . ASN A 1 182 ? 0.166 9.482 25.558 1.00 93.50 182 ASN A O 1
ATOM 1494 N N . THR A 1 183 ? 0.964 8.500 23.721 1.00 94.50 183 THR A N 1
ATOM 1495 C CA . THR A 1 183 ? -0.321 8.477 23.028 1.00 94.50 183 THR A CA 1
ATOM 1496 C C . THR A 1 183 ? -0.395 7.268 22.109 1.00 94.50 183 THR A C 1
ATOM 1498 O O . THR A 1 183 ? 0.595 6.584 21.838 1.00 94.50 183 THR A O 1
ATOM 1501 N N . ILE A 1 184 ? -1.589 6.981 21.599 1.00 95.25 184 ILE A N 1
ATOM 1502 C CA . ILE A 1 184 ? -1.795 5.951 20.586 1.00 95.25 184 ILE A CA 1
ATOM 1503 C C . ILE A 1 184 ? -2.756 6.434 19.499 1.00 95.25 184 ILE A C 1
ATOM 1505 O O . ILE A 1 184 ? -3.695 7.198 19.741 1.00 95.25 184 ILE A O 1
ATOM 1509 N N . GLY A 1 185 ? -2.540 5.953 18.276 1.00 93.00 185 GLY A N 1
ATOM 1510 C CA . GLY A 1 185 ? -3.394 6.241 17.130 1.00 93.00 185 GLY A CA 1
ATOM 1511 C C . GLY A 1 185 ? -2.899 7.416 16.287 1.00 93.00 185 GLY A C 1
ATOM 1512 O O . GLY A 1 185 ? -1.893 7.305 15.589 1.00 93.00 185 GLY A O 1
ATOM 1513 N N . GLY A 1 186 ? -3.667 8.502 16.245 1.00 89.62 186 GLY A N 1
ATOM 1514 C CA . GLY A 1 186 ? -3.419 9.650 15.375 1.00 89.62 186 GLY A CA 1
ATOM 1515 C C . GLY A 1 186 ? -3.659 9.307 13.907 1.00 89.62 186 GLY A C 1
ATOM 1516 O O . GLY A 1 186 ? -4.678 8.706 13.553 1.00 89.62 186 GLY A O 1
ATOM 1517 N N . TYR A 1 187 ? -2.721 9.680 13.034 1.00 84.50 187 TYR A N 1
ATOM 1518 C CA . TYR A 1 187 ? -2.826 9.386 11.601 1.00 84.50 187 TYR A CA 1
ATOM 1519 C C . TYR A 1 187 ? -2.757 7.880 11.298 1.00 84.50 187 TYR A C 1
ATOM 1521 O O . TYR A 1 187 ? -3.376 7.413 10.340 1.00 84.50 187 TYR A O 1
ATOM 1529 N N . ASN A 1 188 ? -2.068 7.096 12.133 1.00 85.12 188 ASN A N 1
ATOM 1530 C CA . ASN A 1 188 ? -1.948 5.646 11.951 1.00 85.12 188 ASN A CA 1
ATOM 1531 C C . ASN A 1 188 ? -3.278 4.908 12.173 1.00 85.12 188 ASN A C 1
ATOM 1533 O O . ASN A 1 188 ? -3.456 3.809 11.647 1.00 85.12 188 ASN A O 1
ATOM 1537 N N . TRP A 1 189 ? -4.224 5.517 12.897 1.00 92.00 189 TRP A N 1
ATOM 1538 C CA . TRP A 1 189 ? -5.529 4.934 13.210 1.00 92.00 189 TRP A CA 1
ATOM 1539 C C . TRP A 1 189 ? -6.664 5.660 12.486 1.00 92.00 189 TRP A C 1
ATOM 1541 O O . TRP A 1 189 ? -7.471 6.374 13.086 1.00 92.00 189 TRP A O 1
ATOM 1551 N N . ARG A 1 190 ? -6.702 5.493 11.160 1.00 88.56 190 ARG A N 1
ATOM 1552 C CA . ARG A 1 190 ? -7.636 6.202 10.266 1.00 88.56 190 ARG A CA 1
ATOM 1553 C C . ARG A 1 190 ? -8.486 5.304 9.378 1.00 88.56 190 ARG A C 1
ATOM 1555 O O . ARG A 1 190 ? -9.460 5.795 8.815 1.00 88.56 190 ARG A O 1
ATOM 1562 N N . ILE A 1 191 ? -8.118 4.033 9.220 1.00 85.88 191 ILE A N 1
ATOM 1563 C CA . ILE A 1 191 ? -8.756 3.132 8.253 1.00 85.88 191 ILE A CA 1
ATOM 1564 C C . ILE A 1 191 ? -9.989 2.490 8.909 1.00 85.88 191 ILE A C 1
ATOM 1566 O O . ILE A 1 191 ? -9.866 1.989 10.032 1.00 85.88 191 ILE A O 1
ATOM 1570 N N . PRO A 1 192 ? -11.166 2.484 8.251 1.00 89.38 192 PRO A N 1
ATOM 1571 C CA . PRO A 1 192 ? -12.347 1.765 8.732 1.00 89.38 192 PRO A CA 1
ATOM 1572 C C . PRO A 1 192 ? -12.050 0.308 9.106 1.00 89.38 192 PRO A C 1
ATOM 1574 O O . PRO A 1 192 ? -11.202 -0.340 8.494 1.00 89.38 192 PRO A O 1
ATOM 1577 N N . GLY A 1 193 ? -12.709 -0.186 10.153 1.00 88.81 193 GLY A N 1
ATOM 1578 C CA . GLY A 1 193 ? -12.502 -1.532 10.692 1.00 88.81 193 GLY A CA 1
ATOM 1579 C C . GLY A 1 193 ? -11.271 -1.686 11.593 1.00 88.81 193 GLY A C 1
ATOM 1580 O O . GLY A 1 193 ? -11.201 -2.656 12.345 1.00 88.81 193 GLY A O 1
ATOM 1581 N N . GLN A 1 194 ? -10.318 -0.742 11.590 1.00 91.50 194 GLN A N 1
ATOM 1582 C CA . GLN A 1 194 ? -9.210 -0.775 12.548 1.00 91.50 194 GLN A CA 1
ATOM 1583 C C . GLN A 1 194 ? -9.706 -0.538 13.974 1.00 91.50 194 GLN A C 1
ATOM 1585 O O . GLN A 1 194 ? -10.443 0.417 14.224 1.00 91.50 194 GLN A O 1
ATOM 1590 N N . TRP A 1 195 ? -9.230 -1.330 14.928 1.00 94.50 195 TRP A N 1
ATOM 1591 C CA . TRP A 1 195 ? -9.631 -1.220 16.328 1.00 94.50 195 TRP A CA 1
ATOM 1592 C C . TRP A 1 195 ? -8.451 -1.347 17.290 1.00 94.50 195 TRP A C 1
ATOM 1594 O O . TRP A 1 195 ? -7.424 -1.953 16.970 1.00 94.50 195 TRP A O 1
ATOM 1604 N N . ILE A 1 196 ? -8.636 -0.765 18.475 1.00 97.75 196 ILE A N 1
ATOM 1605 C CA . ILE A 1 196 ? -7.724 -0.821 19.622 1.00 97.75 196 ILE A CA 1
ATOM 1606 C C . ILE A 1 196 ? -8.547 -1.204 20.860 1.00 97.75 196 ILE A C 1
ATOM 1608 O O . ILE A 1 196 ? -9.693 -0.763 21.005 1.00 97.75 196 ILE A O 1
ATOM 1612 N N . GLU A 1 197 ? -7.977 -2.057 21.710 1.00 97.44 197 GLU A N 1
ATOM 1613 C CA . GLU A 1 197 ? -8.565 -2.557 22.952 1.00 97.44 197 GLU A CA 1
ATOM 1614 C C . GLU A 1 197 ? -7.754 -2.160 24.182 1.00 97.44 197 GLU A C 1
ATOM 1616 O O . GLU A 1 197 ? -6.525 -2.238 24.185 1.00 97.44 197 GLU A O 1
ATOM 1621 N N . TRP A 1 198 ? -8.475 -1.820 25.248 1.00 97.75 198 TRP A N 1
ATOM 1622 C CA . TRP A 1 198 ? -7.942 -1.531 26.574 1.00 97.75 198 TRP A CA 1
ATOM 1623 C C . TRP A 1 198 ? -8.654 -2.389 27.617 1.00 97.75 198 TRP A C 1
ATOM 1625 O O . TRP A 1 198 ? -9.861 -2.627 27.521 1.00 97.75 198 TRP A O 1
ATOM 1635 N N . GLU A 1 199 ? -7.908 -2.839 28.623 1.00 97.19 199 GLU A N 1
ATOM 1636 C CA . GLU A 1 199 ? -8.469 -3.496 29.802 1.00 97.19 199 GLU A CA 1
ATOM 1637 C C . GLU A 1 199 ? -8.779 -2.449 30.874 1.00 97.19 199 GLU A C 1
ATOM 1639 O O . GLU A 1 199 ? -7.973 -1.560 31.145 1.00 97.19 199 GLU A O 1
ATOM 1644 N N . ILE A 1 200 ? -9.951 -2.553 31.492 1.00 96.81 200 ILE A N 1
ATOM 1645 C CA . ILE A 1 200 ? -10.387 -1.681 32.582 1.00 96.81 200 ILE A CA 1
ATOM 1646 C C . ILE A 1 200 ? -10.821 -2.573 33.739 1.00 96.81 200 ILE A C 1
ATOM 1648 O O . ILE A 1 200 ? -11.676 -3.433 33.553 1.00 96.81 200 ILE A O 1
ATOM 1652 N N . ASP A 1 201 ? -10.266 -2.364 34.931 1.00 96.69 201 ASP A N 1
ATOM 1653 C CA . ASP A 1 201 ? -10.675 -3.078 36.146 1.00 96.69 201 ASP A CA 1
ATOM 1654 C C . ASP A 1 201 ? -11.535 -2.162 37.026 1.00 96.69 201 ASP A C 1
ATOM 1656 O O . ASP A 1 201 ? -11.049 -1.155 37.550 1.00 96.69 201 ASP A O 1
ATOM 1660 N N . VAL A 1 202 ? -12.826 -2.481 37.159 1.00 96.19 202 VAL A N 1
ATOM 1661 C CA . VAL A 1 202 ? -13.763 -1.696 37.972 1.00 96.19 202 VAL A CA 1
ATOM 1662 C C . VAL A 1 202 ? -13.961 -2.323 39.360 1.00 96.19 202 VAL A C 1
ATOM 1664 O O . VAL A 1 202 ? -14.217 -3.525 39.485 1.00 96.19 202 VAL A O 1
ATOM 1667 N N . PRO A 1 203 ? -13.875 -1.534 40.447 1.00 95.81 203 PRO A N 1
ATOM 1668 C CA . PRO A 1 203 ? -13.816 -2.075 41.806 1.00 95.81 203 PRO A CA 1
ATOM 1669 C C . PRO A 1 203 ? -15.172 -2.544 42.356 1.00 95.81 203 PRO A C 1
ATOM 1671 O O . PRO A 1 203 ? -15.204 -3.335 43.309 1.00 95.81 203 PRO A O 1
ATOM 1674 N N . GLU A 1 204 ? -16.282 -2.086 41.774 1.00 95.56 204 GLU A N 1
ATOM 1675 C CA . GLU A 1 204 ? -17.647 -2.437 42.166 1.00 95.56 204 GLU A CA 1
ATOM 1676 C C . GLU A 1 204 ? -18.592 -2.477 40.958 1.00 95.56 204 GLU A C 1
ATOM 1678 O O . GLU A 1 204 ? -18.310 -1.908 39.910 1.00 95.56 204 GLU A O 1
ATOM 1683 N N . THR A 1 205 ? -19.707 -3.194 41.097 1.00 96.31 205 THR A N 1
ATOM 1684 C CA . THR A 1 205 ? -20.754 -3.233 40.070 1.00 96.31 205 THR A CA 1
ATOM 1685 C C . THR A 1 205 ? -21.609 -1.977 40.178 1.00 96.31 205 THR A C 1
ATOM 1687 O O . THR A 1 205 ? -22.100 -1.676 41.264 1.00 96.31 205 THR A O 1
ATOM 1690 N N . GLY A 1 206 ? -21.863 -1.297 39.063 1.00 95.88 206 GLY A N 1
ATOM 1691 C CA . GLY A 1 206 ? -22.770 -0.153 39.039 1.00 95.88 206 GLY A CA 1
ATOM 1692 C C . GLY A 1 206 ? -22.728 0.626 37.732 1.00 95.88 206 GLY A C 1
ATOM 1693 O O . GLY A 1 206 ? -22.229 0.146 36.710 1.00 95.88 206 GLY A O 1
ATOM 1694 N N . LEU A 1 207 ? -23.290 1.835 37.763 1.00 96.38 207 LEU A N 1
ATOM 1695 C CA . LEU A 1 207 ? -23.306 2.745 36.622 1.00 96.38 207 LEU A CA 1
ATOM 1696 C C . LEU A 1 207 ? -22.118 3.714 36.659 1.00 96.38 207 LEU A C 1
ATOM 1698 O O . LEU A 1 207 ? -21.872 4.395 37.659 1.00 96.38 207 LEU A O 1
ATOM 1702 N N . TYR A 1 208 ? -21.422 3.802 35.528 1.00 97.19 208 TYR A N 1
ATOM 1703 C CA . TYR A 1 208 ? -20.248 4.645 35.308 1.00 97.19 208 TYR A CA 1
ATOM 1704 C C . TYR A 1 208 ? -20.436 5.567 34.101 1.00 97.19 208 TYR A C 1
ATOM 1706 O O . TYR A 1 208 ? -21.217 5.284 33.195 1.00 97.19 208 TYR A O 1
ATOM 1714 N N . LYS A 1 209 ? -19.671 6.656 34.054 1.00 96.94 209 LYS A N 1
ATOM 1715 C CA . LYS A 1 209 ? -19.441 7.470 32.855 1.00 96.94 209 LYS A CA 1
ATOM 1716 C C . LYS A 1 209 ? -18.134 7.035 32.198 1.00 96.94 209 LYS A C 1
ATOM 1718 O O . LYS A 1 209 ? -17.220 6.583 32.883 1.00 96.94 209 LYS A O 1
ATOM 1723 N N . ILE A 1 210 ? -18.034 7.234 30.886 1.00 97.56 210 ILE A N 1
ATOM 1724 C CA . ILE A 1 210 ? -16.806 7.011 30.114 1.00 97.56 210 ILE A CA 1
ATOM 1725 C C . ILE A 1 210 ? -16.437 8.305 29.384 1.00 97.56 210 ILE A C 1
ATOM 1727 O O . ILE A 1 210 ? -17.301 8.965 28.793 1.00 97.56 210 ILE A O 1
ATOM 1731 N N . ALA A 1 211 ? -15.160 8.676 29.428 1.00 97.00 211 ALA A N 1
ATOM 1732 C CA . ALA A 1 211 ? -14.617 9.815 28.702 1.00 97.00 211 ALA A CA 1
ATOM 1733 C C . ALA A 1 211 ? -13.236 9.508 28.115 1.00 97.00 211 ALA A C 1
ATOM 1735 O O . ALA A 1 211 ? -12.483 8.710 28.663 1.00 97.00 211 ALA A O 1
ATOM 1736 N N . PHE A 1 212 ? -12.897 10.187 27.024 1.00 96.38 212 PHE A N 1
ATOM 1737 C CA . PHE A 1 212 ? -11.614 10.053 26.342 1.00 96.38 212 PHE A CA 1
ATOM 1738 C C . PHE A 1 212 ? -10.912 11.402 26.301 1.00 96.38 212 PHE A C 1
ATOM 1740 O O . PHE A 1 212 ? -11.498 12.401 25.874 1.00 96.38 212 PHE A O 1
ATOM 1747 N N . LYS A 1 213 ? -9.644 11.438 26.702 1.00 95.38 213 LYS A N 1
ATOM 1748 C CA . LYS A 1 213 ? -8.754 12.547 26.384 1.00 95.38 213 LYS A CA 1
ATOM 1749 C C . LYS A 1 213 ? -8.124 12.262 25.031 1.00 95.38 213 LYS A C 1
ATOM 1751 O O . LYS A 1 213 ? -7.309 11.357 24.884 1.00 95.38 213 LYS A O 1
ATOM 1756 N N . ALA A 1 214 ? -8.578 13.009 24.035 1.00 94.06 214 ALA A N 1
ATOM 1757 C CA . ALA A 1 214 ? -8.325 12.706 22.638 1.00 94.06 214 ALA A CA 1
ATOM 1758 C C . ALA A 1 214 ? -8.013 13.965 21.829 1.00 94.06 214 ALA A C 1
ATOM 1760 O O . ALA A 1 214 ? -8.406 15.081 22.195 1.00 94.06 214 ALA A O 1
ATOM 1761 N N . GLN A 1 215 ? -7.363 13.771 20.686 1.00 91.75 215 GLN A N 1
ATOM 1762 C CA . GLN A 1 215 ? -7.087 14.809 19.704 1.00 91.75 215 GLN A CA 1
ATOM 1763 C C . GLN A 1 215 ? -7.513 14.361 18.304 1.00 91.75 215 GLN A C 1
ATOM 1765 O O . GLN A 1 215 ? -7.303 13.231 17.872 1.00 91.75 215 GLN A O 1
ATOM 1770 N N . GLN A 1 216 ? -8.145 15.290 17.585 1.00 89.50 216 GLN A N 1
ATOM 1771 C CA . GLN A 1 216 ? -8.452 15.153 16.167 1.00 89.50 216 GLN A CA 1
ATOM 1772 C C . GLN A 1 216 ? -8.167 16.506 15.521 1.00 89.50 216 GLN A C 1
ATOM 1774 O O . GLN A 1 216 ? -8.921 17.460 15.707 1.00 89.50 216 GLN A O 1
ATOM 1779 N N . ASN A 1 217 ? -7.028 16.598 14.847 1.00 81.62 217 ASN A N 1
ATOM 1780 C CA . ASN A 1 217 ? -6.507 17.817 14.224 1.00 81.62 217 ASN A CA 1
ATOM 1781 C C . ASN A 1 217 ? -6.145 17.604 12.741 1.00 81.62 217 ASN A C 1
ATOM 1783 O O . ASN A 1 217 ? -5.556 18.485 12.121 1.00 81.62 217 ASN A O 1
ATOM 1787 N N . PHE A 1 218 ? -6.497 16.449 12.171 1.00 75.00 218 PHE A N 1
ATOM 1788 C CA . PHE A 1 218 ? -6.152 16.081 10.797 1.00 75.00 218 PHE A CA 1
ATOM 1789 C C . PHE A 1 218 ? -7.234 16.487 9.793 1.00 75.00 218 PHE A C 1
ATOM 1791 O O . PHE A 1 218 ? -6.931 17.058 8.749 1.00 75.00 218 PHE A O 1
ATOM 1798 N N . VAL A 1 219 ? -8.505 16.204 10.101 1.00 74.56 219 VAL A N 1
ATOM 1799 C CA . VAL A 1 219 ? -9.610 16.376 9.145 1.00 74.56 219 VAL A CA 1
ATOM 1800 C C . VAL A 1 219 ? -10.546 17.476 9.620 1.00 74.56 219 VAL A C 1
ATOM 1802 O O . VAL A 1 219 ? -11.227 17.332 10.631 1.00 74.56 219 VAL A O 1
ATOM 1805 N N . ARG A 1 220 ? -10.599 18.581 8.873 1.00 71.12 220 ARG A N 1
ATOM 1806 C CA . ARG A 1 220 ? -11.485 19.716 9.151 1.00 71.12 220 ARG A CA 1
ATOM 1807 C C . ARG A 1 220 ? -12.793 19.576 8.371 1.00 71.12 220 ARG A C 1
ATOM 1809 O O . ARG A 1 220 ? -12.786 19.254 7.190 1.00 71.12 220 ARG A O 1
ATOM 1816 N N . GLY A 1 221 ? -13.923 19.871 9.013 1.00 65.19 221 GLY A N 1
ATOM 1817 C CA . GLY A 1 221 ? -15.243 19.852 8.364 1.00 65.19 221 GLY A CA 1
ATOM 1818 C C . GLY A 1 221 ? -15.889 18.466 8.247 1.00 65.19 221 GLY A C 1
ATOM 1819 O O . GLY A 1 221 ? -17.034 18.381 7.824 1.00 65.19 221 GLY A O 1
ATOM 1820 N N . ILE A 1 222 ? -15.198 17.411 8.670 1.00 74.12 222 ILE A N 1
ATOM 1821 C CA . ILE A 1 222 ? -15.734 16.074 8.960 1.00 74.12 222 ILE A CA 1
ATOM 1822 C C . ILE A 1 222 ? -15.286 15.738 10.392 1.00 74.12 222 ILE A C 1
ATOM 1824 O O . ILE A 1 222 ? -14.341 16.344 10.903 1.00 74.12 222 ILE A O 1
ATOM 1828 N N . TYR A 1 223 ? -15.997 14.847 11.077 1.00 84.25 223 TYR A N 1
ATOM 1829 C CA . TYR A 1 223 ? -15.606 14.355 12.397 1.00 84.25 223 TYR A CA 1
ATOM 1830 C C . TYR A 1 223 ? -15.256 12.871 12.312 1.00 84.25 223 TYR A C 1
ATOM 1832 O O . TYR A 1 223 ? -15.837 12.135 11.517 1.00 84.25 223 TYR A O 1
ATOM 1840 N N . SER A 1 224 ? -14.306 12.431 13.131 1.00 91.06 224 SER A N 1
ATOM 1841 C CA . SER A 1 224 ? -13.903 11.028 13.162 1.00 91.06 224 SER A CA 1
ATOM 1842 C C . SER A 1 224 ? -14.917 10.227 13.959 1.00 91.06 224 SER A C 1
ATOM 1844 O O . SER A 1 224 ? -15.306 10.641 15.049 1.00 91.06 224 SER A O 1
ATOM 1846 N N . THR A 1 225 ? -15.367 9.101 13.412 1.00 92.44 225 THR A N 1
ATOM 1847 C CA . THR A 1 225 ? -16.384 8.270 14.066 1.00 92.44 225 THR A CA 1
ATOM 1848 C C . THR A 1 225 ? -15.768 6.976 14.584 1.00 92.44 225 THR A C 1
ATOM 1850 O O . THR A 1 225 ? -14.849 6.419 13.972 1.00 92.44 225 THR A O 1
ATOM 1853 N N . ARG A 1 226 ? -16.233 6.528 15.751 1.00 94.75 226 ARG A N 1
ATOM 1854 C CA . ARG A 1 226 ? -15.885 5.236 16.341 1.00 94.75 226 ARG A CA 1
ATOM 1855 C C . ARG A 1 226 ? -17.134 4.466 16.745 1.00 94.75 226 ARG A C 1
ATOM 1857 O O . ARG A 1 226 ? -18.106 5.060 17.203 1.00 94.75 226 ARG A O 1
ATOM 1864 N N . GLN A 1 227 ? -17.074 3.147 16.634 1.00 95.06 227 GLN A N 1
ATOM 1865 C CA . GLN A 1 227 ? -17.954 2.247 17.365 1.00 95.06 227 GLN A CA 1
ATOM 1866 C C . GLN A 1 227 ? -17.282 1.883 18.694 1.00 95.06 227 GLN A C 1
ATOM 1868 O O . GLN A 1 227 ? -16.129 1.452 18.700 1.00 95.06 227 GLN A O 1
ATOM 1873 N N . LEU A 1 228 ? -17.994 2.065 19.804 1.00 97.00 228 LEU A N 1
ATOM 1874 C CA . LEU A 1 228 ? -17.570 1.654 21.140 1.00 97.00 228 LEU A CA 1
ATOM 1875 C C . LEU A 1 228 ? -18.256 0.337 21.509 1.00 97.00 228 LEU A C 1
ATOM 1877 O O . LEU A 1 228 ? -19.486 0.249 21.503 1.00 97.00 228 LEU A O 1
ATOM 1881 N N . THR A 1 229 ? -17.459 -0.663 21.877 1.00 96.25 229 THR A N 1
ATOM 1882 C CA . THR A 1 229 ? -17.958 -1.913 22.468 1.00 96.25 229 THR A CA 1
ATOM 1883 C C . THR A 1 229 ? -17.314 -2.165 23.822 1.00 96.25 229 THR A C 1
ATOM 1885 O O . THR A 1 229 ? -16.156 -1.798 24.033 1.00 96.25 229 THR A O 1
ATOM 1888 N N . ILE A 1 230 ? -18.072 -2.792 24.716 1.00 97.00 230 ILE A N 1
ATOM 1889 C CA . ILE A 1 230 ? -17.621 -3.256 26.028 1.00 97.00 230 ILE A CA 1
ATOM 1890 C C . ILE A 1 230 ? -17.870 -4.761 26.057 1.00 97.00 230 ILE A C 1
ATOM 1892 O O . ILE A 1 230 ? -18.969 -5.208 25.736 1.00 97.00 230 ILE A O 1
ATOM 1896 N N . ASP A 1 231 ? -16.827 -5.540 26.331 1.00 95.00 231 ASP A N 1
ATOM 1897 C CA . ASP A 1 231 ? -16.842 -7.011 26.300 1.00 95.00 231 ASP A CA 1
ATOM 1898 C C . ASP A 1 231 ? -17.364 -7.600 24.975 1.00 95.00 231 ASP A C 1
ATOM 1900 O O . ASP A 1 231 ? -17.984 -8.662 24.923 1.00 95.00 231 ASP A O 1
ATOM 1904 N N . GLY A 1 232 ? -17.094 -6.896 23.871 1.00 90.00 232 GLY A N 1
ATOM 1905 C CA . GLY A 1 232 ? -17.495 -7.294 22.520 1.00 90.00 232 GLY A CA 1
ATOM 1906 C C . GLY A 1 232 ? -18.944 -6.966 22.149 1.00 90.00 232 GLY A C 1
ATOM 1907 O O . GLY A 1 232 ? -19.357 -7.281 21.031 1.00 90.00 232 GLY A O 1
ATOM 1908 N N . GLU A 1 233 ? -19.707 -6.311 23.028 1.00 91.88 233 GLU A N 1
ATOM 1909 C CA . GLU A 1 233 ? -21.078 -5.876 22.754 1.00 91.88 233 GLU A CA 1
ATOM 1910 C C . GLU A 1 233 ? -21.177 -4.350 22.649 1.00 91.88 233 GLU A C 1
ATOM 1912 O O . GLU A 1 233 ? -20.530 -3.603 23.383 1.00 91.88 233 GLU A O 1
ATOM 1917 N N . VAL A 1 234 ? -22.007 -3.867 21.720 1.00 94.19 234 VAL A N 1
ATOM 1918 C CA . VAL A 1 234 ? -22.370 -2.446 21.645 1.00 94.19 234 VAL A CA 1
ATOM 1919 C C . VAL A 1 234 ? -23.358 -2.157 22.786 1.00 94.19 234 VAL A C 1
ATOM 1921 O O . VAL A 1 234 ? -24.460 -2.711 22.752 1.00 94.19 234 VAL A O 1
ATOM 1924 N N . PRO A 1 235 ? -23.034 -1.284 23.763 1.00 95.31 235 PRO A N 1
ATOM 1925 C CA . PRO A 1 235 ? -23.887 -1.090 24.941 1.00 95.31 235 PRO A CA 1
ATOM 1926 C C . PRO A 1 235 ? -25.302 -0.594 24.602 1.00 95.31 235 PRO A C 1
ATOM 1928 O O . PRO A 1 235 ? -26.291 -1.004 25.210 1.00 95.31 235 PRO A O 1
ATOM 1931 N N . PHE A 1 236 ? -25.399 0.311 23.628 1.00 96.06 236 PHE A N 1
ATOM 1932 C CA . PHE A 1 236 ? -26.640 0.871 23.095 1.00 96.06 236 PHE A CA 1
ATOM 1933 C C . PHE A 1 236 ? -26.355 1.575 21.762 1.00 96.06 236 PHE A C 1
ATOM 1935 O O . PHE A 1 236 ? -25.204 1.871 21.439 1.00 96.06 236 PHE A O 1
ATOM 1942 N N . LYS A 1 237 ? -27.404 1.832 20.979 1.00 94.38 237 LYS A N 1
ATOM 1943 C CA . LYS A 1 237 ? -27.333 2.259 19.572 1.00 94.38 237 LYS A CA 1
ATOM 1944 C C . LYS A 1 237 ? -26.430 3.473 19.322 1.00 94.38 237 LYS A C 1
ATOM 1946 O O . LYS A 1 237 ? -25.719 3.530 18.326 1.00 94.38 237 LYS A O 1
ATOM 1951 N N . GLU A 1 238 ? -26.422 4.445 20.224 1.00 94.31 238 GLU A N 1
ATOM 1952 C CA . GLU A 1 238 ? -25.623 5.666 20.109 1.00 94.31 238 GLU A CA 1
ATOM 1953 C C . GLU A 1 238 ? -24.110 5.383 20.134 1.00 94.31 238 GLU A C 1
ATOM 1955 O O . GLU A 1 238 ? -23.330 6.163 19.589 1.00 94.31 238 GLU A O 1
ATOM 1960 N N . MET A 1 239 ? -23.684 4.249 20.704 1.00 95.31 239 MET A N 1
ATOM 1961 C CA . MET A 1 239 ? -22.284 3.808 20.720 1.00 95.31 239 MET A CA 1
ATOM 1962 C C . MET A 1 239 ? -21.825 3.182 19.403 1.00 95.31 239 MET A C 1
ATOM 1964 O O . MET A 1 239 ? -20.631 2.964 19.228 1.00 95.31 239 MET A O 1
ATOM 1968 N N . GLU A 1 240 ? -22.718 2.970 18.433 1.00 92.19 240 GLU A N 1
ATOM 1969 C CA . GLU A 1 240 ? -22.317 2.620 17.064 1.00 92.19 240 GLU A CA 1
ATOM 1970 C C . GLU A 1 240 ? -21.663 3.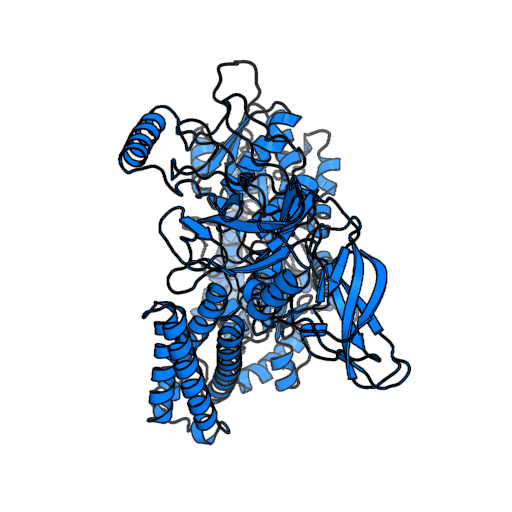806 16.332 1.00 92.19 240 GLU A C 1
ATOM 1972 O O . GLU A 1 240 ? -20.941 3.603 15.353 1.00 92.19 240 GLU A O 1
ATOM 1977 N N . LYS A 1 241 ? -21.926 5.044 16.785 1.00 90.44 241 LYS A N 1
ATOM 1978 C CA . LYS A 1 241 ? -21.585 6.289 16.073 1.00 90.44 241 LYS A CA 1
ATOM 1979 C C . LYS A 1 241 ? -21.049 7.374 17.013 1.00 90.44 241 LYS A C 1
ATOM 1981 O O . LYS A 1 241 ? -21.572 8.486 17.070 1.00 90.44 241 LYS A O 1
ATOM 1986 N N . VAL A 1 242 ? -19.984 7.068 17.751 1.00 92.88 242 VAL A N 1
ATOM 1987 C CA . VAL A 1 242 ? -19.313 8.033 18.634 1.00 92.88 242 VAL A CA 1
ATOM 1988 C C . VAL A 1 242 ? -18.520 9.041 17.801 1.00 92.88 242 VAL A C 1
ATOM 1990 O O . VAL A 1 242 ? -17.564 8.675 17.121 1.00 92.88 242 VAL A O 1
ATOM 1993 N N . ALA A 1 243 ? -18.901 10.317 17.866 1.00 91.00 243 ALA A N 1
ATOM 1994 C CA . ALA A 1 243 ? -18.295 11.390 17.080 1.00 91.00 243 ALA A CA 1
ATOM 1995 C C . ALA A 1 243 ? -17.184 12.140 17.838 1.00 91.00 243 ALA A C 1
ATOM 1997 O O . ALA A 1 243 ? -17.420 12.727 18.893 1.00 91.00 243 ALA A O 1
ATOM 1998 N N . PHE A 1 244 ? -16.004 12.224 17.225 1.00 91.88 244 PHE A N 1
ATOM 1999 C CA . PHE A 1 244 ? -14.825 12.953 17.690 1.00 91.88 244 PHE A CA 1
ATOM 2000 C C . PHE A 1 244 ? -14.547 14.136 16.750 1.00 91.88 244 PHE A C 1
ATOM 2002 O O . PHE A 1 244 ? -14.072 13.972 15.624 1.00 91.88 244 PHE A O 1
ATOM 2009 N N . ARG A 1 245 ? -14.895 15.354 17.182 1.00 87.88 245 ARG A N 1
ATOM 2010 C CA . ARG A 1 245 ? -14.873 16.557 16.327 1.00 87.88 245 ARG A CA 1
ATOM 2011 C C . ARG A 1 245 ? -13.502 17.219 16.261 1.00 87.88 245 ARG A C 1
ATOM 2013 O O . ARG A 1 245 ? -12.800 17.273 17.260 1.00 87.88 245 ARG A O 1
ATOM 2020 N N . PHE A 1 246 ? -13.184 17.834 15.125 1.00 85.81 246 PHE A N 1
ATOM 2021 C CA . PHE A 1 246 ? -11.949 18.598 14.955 1.00 85.81 246 PHE A CA 1
ATOM 2022 C C . PHE A 1 246 ? -11.745 19.662 16.044 1.00 85.81 246 PHE A C 1
ATOM 2024 O O . PHE A 1 246 ? -12.631 20.486 16.300 1.00 85.81 246 PHE A O 1
ATOM 2031 N N . LYS A 1 247 ? -10.550 19.690 16.637 1.00 84.69 247 LYS A N 1
ATOM 2032 C CA . LYS A 1 247 ? -10.083 20.752 17.531 1.00 84.69 247 LYS A CA 1
ATOM 2033 C C . LYS A 1 247 ? -8.554 20.789 17.523 1.00 84.69 247 LYS A C 1
ATOM 2035 O O . LYS A 1 247 ? -7.913 19.746 17.572 1.00 84.69 247 LYS A O 1
ATOM 2040 N N . ASN A 1 248 ? -7.980 21.991 17.531 1.00 80.06 248 ASN A N 1
ATOM 2041 C CA . ASN A 1 248 ? -6.550 22.153 17.781 1.00 80.06 248 ASN A CA 1
ATOM 2042 C C . ASN A 1 248 ? -6.250 21.776 19.245 1.00 80.06 248 ASN A C 1
ATOM 2044 O O . ASN A 1 248 ? -6.802 22.394 20.162 1.00 80.06 248 ASN A O 1
ATOM 2048 N N . GLY A 1 249 ? -5.401 20.765 19.436 1.00 85.31 249 GLY A N 1
ATOM 2049 C CA . GLY A 1 249 ? -5.010 20.229 20.740 1.00 85.31 249 GLY A CA 1
ATOM 2050 C C . GLY A 1 249 ? -6.022 19.266 21.374 1.00 85.31 249 GLY A C 1
ATOM 2051 O O . GLY A 1 249 ? -7.116 19.020 20.853 1.00 85.31 249 GLY A O 1
ATOM 2052 N N . TYR A 1 250 ? -5.657 18.763 22.551 1.00 89.31 250 TYR A N 1
ATOM 2053 C CA . TYR A 1 250 ? -6.436 17.783 23.300 1.00 89.31 250 TYR A CA 1
ATOM 2054 C C . TYR A 1 250 ? -7.772 18.331 23.829 1.00 89.31 250 TYR A C 1
ATOM 2056 O O . TYR A 1 250 ? -7.964 19.520 24.151 1.00 89.31 250 TYR A O 1
ATOM 2064 N N . ARG A 1 251 ? -8.750 17.433 23.922 1.00 91.06 251 ARG A N 1
ATOM 2065 C CA . ARG A 1 251 ? -10.058 17.676 24.537 1.00 91.06 251 ARG A CA 1
ATOM 2066 C C . ARG A 1 251 ? -10.516 16.459 25.325 1.00 91.06 251 ARG A C 1
ATOM 2068 O O . ARG A 1 251 ? -10.007 15.366 25.134 1.00 91.06 251 ARG A O 1
ATOM 2075 N N . MET A 1 252 ? -11.488 16.695 26.199 1.00 93.00 252 MET A N 1
ATOM 2076 C CA . MET A 1 252 ? -12.166 15.647 26.946 1.00 93.00 252 MET A CA 1
ATOM 2077 C C . MET A 1 252 ? -13.509 15.356 26.274 1.00 93.00 252 MET A C 1
ATOM 2079 O O . MET A 1 252 ? -14.432 16.167 26.368 1.00 93.00 252 MET A O 1
ATOM 2083 N N . ASP A 1 253 ? -13.597 14.229 25.578 1.00 93.75 253 ASP A N 1
ATOM 2084 C CA . ASP A 1 253 ? -14.807 13.747 24.920 1.00 93.75 253 ASP A CA 1
ATOM 2085 C C . ASP A 1 253 ? -15.555 12.803 25.870 1.00 93.75 253 ASP A C 1
ATOM 2087 O O . ASP A 1 253 ? -15.194 11.641 26.038 1.00 93.75 253 ASP A O 1
ATOM 2091 N N . VAL A 1 254 ? -16.601 13.318 26.520 1.00 94.94 254 VAL A N 1
ATOM 2092 C CA . VAL A 1 254 ? -17.488 12.530 27.390 1.00 94.94 254 VAL A CA 1
ATOM 2093 C C . VAL A 1 254 ? -18.568 11.873 26.540 1.00 94.94 254 VAL A C 1
ATOM 2095 O O . VAL A 1 254 ? -19.224 12.556 25.749 1.00 94.94 254 VAL A O 1
ATOM 2098 N N . MET A 1 255 ? -18.795 10.571 26.709 1.00 94.94 255 MET A N 1
ATOM 2099 C CA . MET A 1 255 ? -19.870 9.875 25.993 1.00 94.94 255 MET A CA 1
ATOM 2100 C C . MET A 1 255 ? -21.233 10.450 26.405 1.00 94.94 255 MET A C 1
ATOM 2102 O O . MET A 1 255 ? -21.525 10.531 27.592 1.00 94.94 255 MET A O 1
ATOM 2106 N N . GLY A 1 256 ? -22.044 10.893 25.436 1.00 88.88 256 GLY A N 1
ATOM 2107 C CA . GLY A 1 256 ? -23.287 11.660 25.670 1.00 88.88 256 GLY A CA 1
ATOM 2108 C C . GLY A 1 256 ? -23.095 13.189 25.736 1.00 88.88 256 GLY A C 1
ATOM 2109 O O . GLY A 1 256 ? -24.055 13.962 25.751 1.00 88.88 256 GLY A O 1
ATOM 2110 N N . ALA A 1 257 ? -21.844 13.659 25.687 1.00 86.62 257 ALA A N 1
ATOM 2111 C CA . ALA A 1 257 ? -21.445 15.064 25.689 1.00 86.62 257 ALA A CA 1
ATOM 2112 C C . ALA A 1 257 ? -21.999 15.869 26.879 1.00 86.62 257 ALA A C 1
ATOM 2114 O O . ALA A 1 257 ? -21.398 15.880 27.952 1.00 86.62 257 ALA A O 1
ATOM 2115 N N . LYS A 1 258 ? -23.111 16.595 26.686 1.00 82.81 258 LYS A N 1
ATOM 2116 C CA . LYS A 1 258 ? -23.718 17.443 27.728 1.00 82.81 258 LYS A CA 1
ATOM 2117 C C . LYS A 1 258 ? -24.499 16.637 28.759 1.00 82.81 258 LYS A C 1
ATOM 2119 O O . LYS A 1 258 ? -24.539 17.039 29.917 1.00 82.81 258 LYS A O 1
ATOM 2124 N N . GLU A 1 259 ? -25.103 15.535 28.329 1.00 89.00 259 GLU A N 1
ATOM 2125 C CA . GLU A 1 259 ? -25.851 14.605 29.171 1.00 89.00 259 GLU A CA 1
ATOM 2126 C C . GLU A 1 259 ? -25.116 13.266 29.113 1.00 89.00 259 GLU A C 1
ATOM 2128 O O . GLU A 1 259 ? -25.332 12.489 28.184 1.00 89.00 259 GLU A O 1
ATOM 2133 N N . PRO A 1 260 ? -24.162 13.025 30.032 1.00 93.12 260 PRO A N 1
ATOM 2134 C CA . PRO A 1 260 ? -23.308 11.856 29.942 1.00 93.12 260 PRO A CA 1
ATOM 2135 C C . PRO A 1 260 ? -24.107 10.560 30.017 1.00 93.12 260 PRO A C 1
ATOM 2137 O O . PRO A 1 260 ? -24.976 10.411 30.879 1.00 93.12 260 PRO A O 1
ATOM 2140 N N . TYR A 1 261 ? -23.768 9.614 29.151 1.00 96.44 261 TYR A N 1
ATOM 2141 C CA . TYR A 1 261 ? -24.352 8.286 29.195 1.00 96.44 261 TYR A CA 1
ATOM 2142 C C . TYR A 1 261 ? -23.799 7.474 30.365 1.00 96.44 261 TYR A C 1
ATOM 2144 O O . TYR A 1 261 ? -22.631 7.606 30.740 1.00 96.44 261 TYR A O 1
ATOM 2152 N N . LEU A 1 262 ? -24.663 6.626 30.918 1.00 96.56 262 LEU A N 1
ATOM 2153 C CA . LEU A 1 262 ? -24.347 5.687 31.982 1.00 96.56 262 LEU A CA 1
ATOM 2154 C C . LEU A 1 262 ? -24.142 4.281 31.414 1.00 96.56 262 LEU A C 1
ATOM 2156 O O . LEU A 1 262 ? -24.973 3.766 30.664 1.00 96.56 262 LEU A O 1
ATOM 2160 N N . PHE A 1 263 ? -23.039 3.655 31.804 1.00 96.88 263 PHE A N 1
ATOM 2161 C CA . PHE A 1 263 ? -22.638 2.315 31.399 1.00 96.88 263 PHE A CA 1
ATOM 2162 C C . PHE A 1 263 ? -22.684 1.401 32.616 1.00 96.88 263 PHE A C 1
ATOM 2164 O O . PHE A 1 263 ? -22.069 1.703 33.637 1.00 96.88 263 PHE A O 1
ATOM 2171 N N . LYS A 1 264 ? -23.420 0.293 32.506 1.00 95.94 264 LYS A N 1
ATOM 2172 C CA . LYS A 1 264 ? -23.437 -0.758 33.522 1.00 95.94 264 LYS A CA 1
ATOM 2173 C C . LYS A 1 264 ? -22.169 -1.588 33.381 1.00 95.94 264 LYS A C 1
ATOM 2175 O O . LYS A 1 264 ? -21.970 -2.195 32.332 1.00 95.94 264 LYS A O 1
ATOM 2180 N N . LEU A 1 265 ? -21.358 -1.616 34.430 1.00 96.56 265 LEU A N 1
ATOM 2181 C CA . LEU A 1 265 ? -20.161 -2.447 34.522 1.00 96.56 265 LEU A CA 1
ATOM 2182 C C . LEU A 1 265 ? -20.275 -3.335 35.761 1.00 96.56 265 LEU A C 1
ATOM 2184 O O . LEU A 1 265 ? -20.807 -2.910 36.789 1.00 96.56 265 LEU A O 1
ATOM 2188 N N . GLU A 1 266 ? -19.825 -4.578 35.644 1.00 96.06 266 GLU A N 1
ATOM 2189 C CA . GLU A 1 266 ? -19.774 -5.521 36.758 1.00 96.06 266 GLU A CA 1
ATOM 2190 C C . GLU A 1 266 ? -18.404 -5.443 37.427 1.00 96.06 266 GLU A C 1
ATOM 2192 O O . GLU A 1 266 ? -17.409 -5.151 36.787 1.00 96.06 266 GLU A O 1
ATOM 2197 N N . LYS A 1 267 ? -18.310 -5.719 38.726 1.00 96.94 267 LYS A N 1
ATOM 2198 C CA . LYS A 1 267 ? -17.011 -5.732 39.399 1.00 96.94 267 LYS A CA 1
ATOM 2199 C C . LYS A 1 267 ? -16.010 -6.654 38.680 1.00 96.94 267 LYS A C 1
ATOM 2201 O O . LYS A 1 267 ? -16.238 -7.863 38.606 1.00 96.94 267 LYS A O 1
ATOM 2206 N N . GLY A 1 268 ? -14.859 -6.104 38.298 1.00 97.25 268 GLY A N 1
ATOM 2207 C CA . GLY A 1 268 ? -13.746 -6.824 37.686 1.00 97.25 268 GLY A CA 1
ATOM 2208 C C . GLY A 1 268 ? -13.307 -6.241 36.344 1.00 97.25 268 GLY A C 1
ATOM 2209 O O . GLY A 1 268 ? -13.521 -5.068 36.044 1.00 97.25 268 GLY A O 1
ATOM 2210 N N . LYS A 1 269 ? -12.656 -7.089 35.545 1.00 97.56 269 LYS A N 1
ATOM 2211 C CA . LYS A 1 269 ? -12.042 -6.714 34.270 1.00 97.56 269 LYS A CA 1
ATOM 2212 C C . LYS A 1 269 ? -13.064 -6.657 33.140 1.00 97.56 269 LYS A C 1
ATOM 2214 O O . LYS A 1 269 ? -13.792 -7.622 32.920 1.00 97.56 269 LYS A O 1
ATOM 2219 N N . HIS A 1 270 ? -13.002 -5.577 32.377 1.00 97.75 270 HIS A N 1
ATOM 2220 C CA . HIS A 1 270 ? -13.770 -5.331 31.167 1.00 97.75 270 HIS A CA 1
ATOM 2221 C C . HIS A 1 270 ? -12.850 -4.955 30.013 1.00 97.75 270 HIS A C 1
ATOM 2223 O O . HIS A 1 270 ? -11.825 -4.299 30.208 1.00 97.75 270 HIS A O 1
ATOM 2229 N N . ILE A 1 271 ? -13.244 -5.332 28.799 1.00 97.25 271 ILE A N 1
ATOM 2230 C CA . ILE A 1 271 ? -12.522 -4.977 27.578 1.00 97.25 271 ILE A CA 1
ATOM 2231 C C . ILE A 1 271 ? -13.272 -3.859 26.872 1.00 97.25 271 ILE A C 1
ATOM 2233 O O . ILE A 1 271 ? -14.370 -4.062 26.352 1.00 97.25 271 ILE A O 1
ATOM 2237 N N . LEU A 1 272 ? -12.663 -2.679 26.827 1.00 98.00 272 LEU A N 1
ATOM 2238 C CA . LEU A 1 272 ? -13.157 -1.558 26.045 1.00 98.00 272 LEU A CA 1
ATOM 2239 C C . LEU A 1 272 ? -12.479 -1.566 24.681 1.00 98.00 272 LEU A C 1
ATOM 2241 O O . LEU A 1 272 ? -11.256 -1.523 24.591 1.00 98.00 272 LEU A O 1
ATOM 2245 N N . ARG A 1 273 ? -13.275 -1.559 23.612 1.00 97.56 273 ARG A N 1
ATOM 2246 C CA . ARG A 1 273 ? -12.782 -1.453 22.236 1.00 97.56 273 ARG A CA 1
ATOM 2247 C C . ARG A 1 273 ? -13.368 -0.231 21.556 1.00 97.56 273 ARG A C 1
ATOM 2249 O O . ARG A 1 273 ? -14.586 -0.050 21.557 1.00 97.56 273 ARG A O 1
ATOM 2256 N N . LEU A 1 274 ? -12.510 0.529 20.886 1.00 97.81 274 LEU A N 1
ATOM 2257 C CA . LEU A 1 274 ? -12.929 1.482 19.865 1.00 97.81 274 LEU A CA 1
ATOM 2258 C C . LEU A 1 274 ? -12.560 0.937 18.485 1.00 97.81 274 LEU A C 1
ATOM 2260 O O . LEU A 1 274 ? -11.413 0.565 18.249 1.00 97.81 274 LEU A O 1
ATOM 2264 N N . GLU A 1 275 ? -13.522 0.920 17.568 1.00 95.56 275 GLU A N 1
ATOM 2265 C CA . GLU A 1 275 ? -13.336 0.548 16.162 1.00 95.56 275 GLU A CA 1
ATOM 2266 C C . GLU A 1 275 ? -13.621 1.753 15.261 1.00 95.56 275 GLU A C 1
ATOM 2268 O O . GLU A 1 275 ? -14.609 2.461 15.451 1.00 95.56 275 GLU A O 1
ATOM 2273 N N . THR A 1 276 ? -12.765 2.006 14.274 1.00 94.19 276 THR A N 1
ATOM 2274 C CA . THR A 1 276 ? -12.970 3.052 13.268 1.00 94.19 276 THR A CA 1
ATOM 2275 C C . THR A 1 276 ? -14.180 2.734 12.399 1.00 94.19 276 THR A C 1
ATOM 2277 O O . THR A 1 276 ? -14.210 1.706 11.728 1.00 94.19 276 THR A O 1
ATOM 2280 N N . SER A 1 277 ? -15.148 3.649 12.352 1.00 91.88 277 SER A N 1
ATOM 2281 C CA . SER A 1 277 ? -16.341 3.531 11.510 1.00 91.88 277 SER A CA 1
ATOM 2282 C C . SER A 1 277 ? -16.562 4.795 10.678 1.00 91.88 277 SER A C 1
ATOM 2284 O O . SER A 1 277 ? -16.076 5.876 11.022 1.00 91.88 277 SER A O 1
ATOM 2286 N N . LEU A 1 278 ? -17.291 4.668 9.565 1.00 90.00 278 LEU A N 1
ATOM 2287 C CA . LEU A 1 278 ? -17.698 5.818 8.747 1.00 90.00 278 LEU A CA 1
ATOM 2288 C C . LEU A 1 278 ? -18.983 6.475 9.275 1.00 90.00 278 LEU A C 1
ATOM 2290 O O . LEU A 1 278 ? -19.221 7.656 9.019 1.00 90.00 278 LEU A O 1
ATOM 2294 N N . GLY A 1 279 ? -19.799 5.739 10.036 1.00 88.75 279 GLY A N 1
ATOM 2295 C CA . GLY A 1 279 ? -20.967 6.268 10.735 1.00 88.75 279 GLY A CA 1
ATOM 2296 C C . GLY A 1 279 ? -21.951 6.974 9.803 1.00 88.75 279 GLY A C 1
ATOM 2297 O O . GLY A 1 279 ? -22.451 6.400 8.841 1.00 88.75 279 GLY A O 1
ATOM 2298 N N . GLU A 1 280 ? -22.274 8.236 10.088 1.00 87.38 280 GLU A N 1
ATOM 2299 C CA . GLU A 1 280 ? -23.215 9.016 9.263 1.00 87.38 280 GLU A CA 1
ATOM 2300 C C . GLU A 1 280 ? -22.653 9.403 7.886 1.00 87.38 280 GLU A C 1
ATOM 2302 O O . GLU A 1 280 ? -23.422 9.745 6.990 1.00 87.38 280 GLU A O 1
ATOM 2307 N N . PHE A 1 281 ? -21.334 9.310 7.683 1.00 87.81 281 PHE A N 1
ATOM 2308 C CA . PHE A 1 281 ? -20.709 9.602 6.393 1.00 87.81 281 PHE A CA 1
ATOM 2309 C C . PHE A 1 281 ? -20.773 8.419 5.426 1.00 87.81 281 PHE A C 1
ATOM 2311 O O . PHE A 1 281 ? -20.713 8.631 4.218 1.00 87.81 281 PHE A O 1
ATOM 2318 N N . ALA A 1 282 ? -20.942 7.189 5.920 1.00 89.25 282 ALA A N 1
ATOM 2319 C CA . ALA A 1 282 ? -20.912 5.984 5.092 1.00 89.25 282 ALA A CA 1
ATOM 2320 C C . ALA A 1 282 ? -21.918 6.018 3.918 1.00 89.25 282 ALA A C 1
ATOM 2322 O O . ALA A 1 282 ? -21.511 5.766 2.781 1.00 89.25 282 ALA A O 1
ATOM 2323 N N . PRO A 1 283 ? -23.203 6.387 4.132 1.00 89.88 283 PRO A N 1
ATOM 2324 C CA . PRO A 1 283 ? -24.162 6.528 3.038 1.00 89.88 283 PRO A CA 1
ATOM 2325 C C . PRO A 1 283 ? -23.779 7.635 2.056 1.00 89.88 283 PRO A C 1
ATOM 2327 O O . PRO A 1 283 ? -23.877 7.433 0.855 1.00 89.88 283 PRO A O 1
ATOM 2330 N N . LEU A 1 284 ? -23.289 8.776 2.549 1.00 90.31 284 LEU A N 1
ATOM 2331 C CA . LEU A 1 284 ? -22.891 9.909 1.706 1.00 90.31 284 LEU A CA 1
ATOM 2332 C C . LEU A 1 284 ? -21.737 9.543 0.775 1.00 90.31 284 LEU A C 1
ATOM 2334 O O . LEU A 1 284 ? -21.735 9.933 -0.388 1.00 90.31 284 LEU A O 1
ATOM 2338 N N . ILE A 1 285 ? -20.762 8.789 1.284 1.00 90.00 285 ILE A N 1
ATOM 2339 C CA . ILE A 1 285 ? -19.619 8.343 0.491 1.00 90.00 285 ILE A CA 1
ATOM 2340 C C . ILE A 1 285 ? -20.081 7.344 -0.579 1.00 90.00 285 ILE A C 1
ATOM 2342 O O . ILE A 1 285 ? -19.676 7.505 -1.727 1.00 90.00 285 ILE A O 1
ATOM 2346 N N . ARG A 1 286 ? -20.977 6.396 -0.251 1.00 89.38 286 ARG A N 1
ATOM 2347 C CA . ARG A 1 286 ? -21.570 5.487 -1.255 1.00 89.38 286 ARG A CA 1
ATOM 2348 C C . ARG A 1 286 ? -22.295 6.236 -2.368 1.00 89.38 286 ARG A C 1
ATOM 2350 O O . ARG A 1 286 ? -22.099 5.923 -3.531 1.00 89.38 286 ARG A O 1
ATOM 2357 N N . GLU A 1 287 ? -23.089 7.249 -2.030 1.00 92.81 287 GLU A N 1
ATOM 2358 C CA . GLU A 1 287 ? -23.795 8.057 -3.034 1.00 92.81 287 GLU A CA 1
ATOM 2359 C C . GLU A 1 287 ? -22.817 8.765 -3.990 1.00 92.81 287 GLU A C 1
ATOM 2361 O O . GLU A 1 287 ? -23.062 8.838 -5.193 1.00 92.81 287 GLU A O 1
ATOM 2366 N N . VAL A 1 288 ? -21.681 9.261 -3.485 1.00 92.62 288 VAL A N 1
ATOM 2367 C CA . VAL A 1 288 ? -20.638 9.874 -4.330 1.00 92.62 288 VAL A CA 1
ATOM 2368 C C . VAL A 1 288 ? -19.886 8.825 -5.151 1.00 92.62 288 VAL A C 1
ATOM 2370 O O . VAL A 1 288 ? -19.501 9.111 -6.284 1.00 92.62 288 VAL A O 1
ATOM 2373 N N . GLU A 1 289 ? -19.681 7.623 -4.615 1.00 89.31 289 GLU A N 1
ATOM 2374 C CA . GLU A 1 289 ? -19.077 6.494 -5.330 1.00 89.31 289 GLU A CA 1
ATOM 2375 C C . GLU A 1 289 ? -19.966 6.008 -6.483 1.00 89.31 289 GLU A C 1
ATOM 2377 O O . GLU A 1 289 ? -19.475 5.872 -7.605 1.00 89.31 289 GLU A O 1
ATOM 2382 N N . ASP A 1 290 ? -21.276 5.884 -6.256 1.00 90.94 290 ASP A N 1
ATOM 2383 C CA . ASP A 1 290 ? -22.276 5.616 -7.295 1.00 90.94 290 ASP A CA 1
ATOM 2384 C C . ASP A 1 290 ? -22.239 6.690 -8.390 1.00 90.94 290 ASP A C 1
ATOM 2386 O O . ASP A 1 290 ? -22.168 6.373 -9.583 1.00 90.94 290 ASP A O 1
ATOM 2390 N N . SER A 1 291 ? -22.232 7.974 -7.997 1.00 94.56 291 SER A N 1
ATOM 2391 C CA . SER A 1 291 ? -22.075 9.076 -8.949 1.00 94.56 291 SER A CA 1
ATOM 2392 C C . SER A 1 291 ? -20.790 8.941 -9.745 1.00 94.56 291 SER A C 1
ATOM 2394 O O . SER A 1 291 ? -20.812 9.047 -10.967 1.00 94.56 291 SER A O 1
ATOM 2396 N N . LEU A 1 292 ? -19.662 8.688 -9.086 1.00 91.62 292 LEU A N 1
ATOM 2397 C CA . LEU A 1 292 ? -18.377 8.533 -9.754 1.00 91.62 292 LEU A CA 1
ATOM 2398 C C . LEU A 1 292 ? -18.401 7.372 -10.758 1.00 91.62 292 LEU A C 1
ATOM 2400 O O . LEU A 1 292 ? -17.913 7.533 -11.879 1.00 91.62 292 LEU A O 1
ATOM 2404 N N . PHE A 1 293 ? -18.987 6.230 -10.394 1.00 88.81 293 PHE A N 1
ATOM 2405 C CA . PHE A 1 293 ? -19.137 5.079 -11.279 1.00 88.81 293 PHE A CA 1
ATOM 2406 C C . PHE A 1 293 ? -19.960 5.431 -12.528 1.00 88.81 293 PHE A C 1
ATOM 2408 O O . PHE A 1 293 ? -19.493 5.234 -13.658 1.00 88.81 293 PHE A O 1
ATOM 2415 N N . ASN A 1 294 ? -21.139 6.031 -12.342 1.00 92.44 294 ASN A N 1
ATOM 2416 C CA . ASN A 1 294 ? -22.033 6.434 -13.431 1.00 92.44 294 ASN A CA 1
ATOM 2417 C C . ASN A 1 294 ? -21.392 7.499 -14.332 1.00 92.44 294 ASN A C 1
ATOM 2419 O O . ASN A 1 294 ? -21.435 7.401 -15.563 1.00 92.44 294 ASN A O 1
ATOM 2423 N N . LEU A 1 295 ? -20.724 8.484 -13.732 1.00 93.62 295 LEU A N 1
ATOM 2424 C CA . LEU A 1 295 ? -20.031 9.554 -14.442 1.00 93.62 295 LEU A CA 1
ATOM 2425 C C . LEU A 1 295 ? -18.823 9.029 -15.226 1.00 93.62 295 LEU A C 1
ATOM 2427 O O . LEU A 1 295 ? -18.602 9.467 -16.358 1.00 93.62 295 LEU A O 1
ATOM 2431 N N . ASN A 1 296 ? -18.070 8.065 -14.691 1.00 89.12 296 ASN A N 1
ATOM 2432 C CA . ASN A 1 296 ? -16.996 7.394 -15.425 1.00 89.12 296 ASN A CA 1
ATOM 2433 C C . ASN A 1 296 ? -17.544 6.543 -16.581 1.00 89.12 296 ASN A C 1
ATOM 2435 O O . ASN A 1 296 ? -16.936 6.500 -17.649 1.00 89.12 296 ASN A O 1
ATOM 2439 N N . ALA A 1 297 ? -18.698 5.889 -16.412 1.00 89.81 297 ALA A N 1
ATOM 2440 C CA . ALA A 1 297 ? -19.350 5.164 -17.502 1.00 89.81 297 ALA A CA 1
ATOM 2441 C C . ALA A 1 297 ? -19.791 6.109 -18.633 1.00 89.81 297 ALA A C 1
ATOM 2443 O O . ALA A 1 297 ? -19.540 5.820 -19.805 1.00 89.81 297 ALA A O 1
ATOM 2444 N N . MET A 1 298 ? -20.385 7.262 -18.304 1.00 92.88 298 MET A N 1
ATOM 2445 C CA . MET A 1 298 ? -20.721 8.288 -19.300 1.00 92.88 298 MET A CA 1
ATOM 2446 C C . MET A 1 298 ? -19.475 8.869 -19.967 1.00 92.88 298 MET A C 1
ATOM 2448 O O . MET A 1 298 ? -19.457 8.998 -21.188 1.00 92.88 298 MET A O 1
ATOM 2452 N N . TYR A 1 299 ? -18.409 9.133 -19.205 1.00 91.06 299 TYR A N 1
ATOM 2453 C CA . TYR A 1 299 ? -17.125 9.578 -19.754 1.00 91.06 299 TYR A CA 1
ATOM 2454 C C . TYR A 1 299 ? -16.602 8.622 -20.825 1.00 91.06 299 TYR A C 1
ATOM 2456 O O . TYR A 1 299 ? -16.280 9.065 -21.924 1.00 91.06 299 TYR A O 1
ATOM 2464 N N . ARG A 1 300 ? -16.581 7.310 -20.547 1.00 89.19 300 ARG A N 1
ATOM 2465 C CA . ARG A 1 300 ? -16.142 6.302 -21.526 1.00 89.19 300 ARG A CA 1
ATOM 2466 C C . ARG A 1 300 ? -17.006 6.305 -22.784 1.00 89.19 300 ARG A C 1
ATOM 2468 O O . ARG A 1 300 ? -16.470 6.244 -23.884 1.00 89.19 300 ARG A O 1
ATOM 2475 N N . LYS A 1 301 ? -18.330 6.417 -22.647 1.00 90.31 301 LYS A N 1
ATOM 2476 C CA . LYS A 1 301 ? -19.240 6.483 -23.804 1.00 90.31 301 LYS A CA 1
ATOM 2477 C C . LYS A 1 301 ? -19.028 7.746 -24.638 1.00 90.31 301 LYS A C 1
ATOM 2479 O O . LYS A 1 301 ? -19.062 7.667 -25.862 1.00 90.31 301 LYS A O 1
ATOM 2484 N N . ILE A 1 302 ? -18.782 8.891 -23.995 1.00 91.00 302 ILE A N 1
ATOM 2485 C CA . ILE A 1 302 ? -18.432 10.141 -24.687 1.00 91.00 302 ILE A CA 1
ATOM 2486 C C . ILE A 1 302 ? -17.118 9.954 -25.436 1.00 91.00 302 ILE A C 1
ATOM 2488 O O . ILE A 1 302 ? -17.068 10.193 -26.639 1.00 91.00 302 ILE A O 1
ATOM 2492 N N . LEU A 1 303 ? -16.100 9.428 -24.755 1.00 88.38 303 LEU A N 1
ATOM 2493 C CA . LEU A 1 303 ? -14.788 9.145 -25.322 1.00 88.38 303 LEU A CA 1
ATOM 2494 C C . LEU A 1 303 ? -14.876 8.274 -26.584 1.00 88.38 303 LEU A C 1
ATOM 2496 O O . LEU A 1 303 ? -14.264 8.621 -27.590 1.00 88.38 303 LEU A O 1
ATOM 2500 N N . MET A 1 304 ? -15.690 7.212 -26.582 1.00 86.19 304 MET A N 1
ATOM 2501 C CA . MET A 1 304 ? -15.901 6.352 -27.759 1.00 86.19 304 MET A CA 1
ATOM 2502 C C . MET A 1 304 ? -16.440 7.107 -28.989 1.00 86.19 304 MET A C 1
ATOM 2504 O O . MET A 1 304 ? -16.242 6.663 -30.120 1.00 86.19 304 MET A O 1
ATOM 2508 N N . VAL A 1 305 ? -17.118 8.241 -28.788 1.00 87.44 305 VAL A N 1
ATOM 2509 C CA . VAL A 1 305 ? -17.677 9.081 -29.859 1.00 87.44 305 VAL A CA 1
ATOM 2510 C C . VAL A 1 305 ? -16.728 10.217 -30.244 1.00 87.44 305 VAL A C 1
ATOM 2512 O O . VAL A 1 305 ? -16.596 10.530 -31.429 1.00 87.44 305 VAL A O 1
ATOM 2515 N N . THR A 1 306 ? -16.105 10.858 -29.256 1.00 86.25 306 THR A N 1
ATOM 2516 C CA . THR A 1 306 ? -15.394 12.130 -29.424 1.00 86.25 306 THR A CA 1
ATOM 2517 C C . THR A 1 306 ? -13.878 11.990 -29.513 1.00 86.25 306 THR A C 1
ATOM 2519 O O . THR A 1 306 ? -13.216 12.888 -30.027 1.00 86.25 306 THR A O 1
ATOM 2522 N N . GLY A 1 307 ? -13.320 10.892 -29.000 1.00 82.25 307 GLY A N 1
ATOM 2523 C CA . GLY A 1 307 ? -11.896 10.772 -28.696 1.00 82.25 307 GLY A CA 1
ATOM 2524 C C . GLY A 1 307 ? -11.490 11.524 -27.423 1.00 82.25 307 GLY A C 1
ATOM 2525 O O . GLY A 1 307 ? -12.306 12.194 -26.785 1.00 82.25 307 GLY A O 1
ATOM 2526 N N . THR A 1 308 ? -10.210 11.407 -27.057 1.00 72.12 308 THR A N 1
ATOM 2527 C CA . THR A 1 308 ? -9.593 12.061 -25.883 1.00 72.12 308 THR A CA 1
ATOM 2528 C C . THR A 1 308 ? -9.390 13.566 -26.060 1.00 72.12 308 THR A C 1
ATOM 2530 O O . THR A 1 308 ? -9.376 14.304 -25.078 1.00 72.12 308 THR A O 1
ATOM 2533 N N . ALA A 1 309 ? -9.236 14.018 -27.306 1.00 74.31 309 ALA A N 1
ATOM 2534 C CA . ALA A 1 309 ? -9.025 15.412 -27.687 1.00 74.31 309 ALA A CA 1
ATOM 2535 C C . ALA A 1 309 ? -10.010 15.801 -28.807 1.00 74.31 309 ALA A C 1
ATOM 2537 O O . ALA A 1 309 ? -9.627 15.827 -29.980 1.00 74.31 309 ALA A O 1
ATOM 2538 N N . PRO A 1 310 ? -11.293 16.033 -28.476 1.00 78.50 310 PRO A N 1
ATOM 2539 C CA . PRO A 1 310 ? -12.299 16.391 -29.468 1.00 78.50 310 PRO A CA 1
ATOM 2540 C C . PRO A 1 310 ? -11.978 17.694 -30.201 1.00 78.50 310 PRO A C 1
ATOM 2542 O O . PRO A 1 310 ? -11.583 18.682 -29.590 1.00 78.50 310 PRO A O 1
ATOM 2545 N N . ASP A 1 311 ? -12.236 17.707 -31.509 1.00 76.12 311 ASP A N 1
ATOM 2546 C CA . ASP A 1 311 ? -12.282 18.934 -32.315 1.00 76.12 311 ASP A CA 1
ATOM 2547 C C . ASP A 1 311 ? -13.375 19.886 -31.795 1.00 76.12 311 ASP A C 1
ATOM 2549 O O . ASP A 1 311 ? -14.559 19.555 -31.838 1.00 76.12 311 ASP A O 1
ATOM 2553 N N . GLU A 1 312 ? -12.977 21.070 -31.324 1.00 71.12 312 GLU A N 1
ATOM 2554 C CA . GLU A 1 312 ? -13.869 22.069 -30.721 1.00 71.12 312 GLU A CA 1
ATOM 2555 C C . GLU A 1 312 ? -14.912 22.648 -31.689 1.00 71.12 312 GLU A C 1
ATOM 2557 O O . GLU A 1 312 ? -15.908 23.219 -31.244 1.00 71.12 312 GLU A O 1
ATOM 2562 N N . VAL A 1 313 ? -14.695 22.529 -33.002 1.00 76.75 313 VAL A N 1
ATOM 2563 C CA . VAL A 1 313 ? -15.573 23.097 -34.040 1.00 76.75 313 VAL A CA 1
ATOM 2564 C C . VAL A 1 313 ? -16.568 22.058 -34.565 1.00 76.75 313 VAL A C 1
ATOM 2566 O O . VAL A 1 313 ? -17.534 22.397 -35.251 1.00 76.75 313 VAL A O 1
ATOM 2569 N N . ARG A 1 314 ? -16.355 20.777 -34.252 1.00 79.94 314 ARG A N 1
ATOM 2570 C CA . ARG A 1 314 ? -17.207 19.686 -34.717 1.00 79.94 314 ARG A CA 1
ATOM 2571 C C . ARG A 1 314 ? -18.361 19.443 -33.750 1.00 79.94 314 ARG A C 1
ATOM 2573 O O . ARG A 1 314 ? -18.152 19.167 -32.575 1.00 79.94 314 ARG A O 1
ATOM 2580 N N . ASP A 1 315 ? -19.575 19.428 -34.287 1.00 80.88 315 ASP A N 1
ATOM 2581 C CA . ASP A 1 315 ? -20.737 18.894 -33.582 1.00 80.88 315 ASP A CA 1
ATOM 2582 C C . ASP A 1 315 ? -20.716 17.354 -33.648 1.00 80.88 315 ASP A C 1
ATOM 2584 O O . ASP A 1 315 ? -20.732 16.743 -34.725 1.00 80.88 315 ASP A O 1
ATOM 2588 N N . TYR A 1 316 ? -20.603 16.722 -32.479 1.00 84.06 316 TYR A N 1
ATOM 2589 C CA . TYR A 1 316 ? -20.600 15.266 -32.322 1.00 84.06 316 TYR A CA 1
ATOM 2590 C C . TYR A 1 316 ? -21.996 14.703 -32.027 1.00 84.06 316 TYR A C 1
ATOM 2592 O O . TYR A 1 316 ? -22.163 13.480 -32.093 1.00 84.06 316 TYR A O 1
ATOM 2600 N N . SER A 1 317 ? -22.968 15.565 -31.707 1.00 85.75 317 SER A N 1
ATOM 2601 C CA . SER A 1 317 ? -24.335 15.225 -31.294 1.00 85.75 317 SER A CA 1
ATOM 2602 C C . SER A 1 317 ? -24.352 14.103 -30.249 1.00 85.75 317 SER A C 1
ATOM 2604 O O . SER A 1 317 ? -24.993 13.058 -30.415 1.00 85.75 317 SER A O 1
ATOM 2606 N N . VAL A 1 318 ? -23.533 14.263 -29.202 1.00 87.38 318 VAL A N 1
ATOM 2607 C CA . VAL A 1 318 ? -23.281 13.231 -28.181 1.00 87.38 318 VAL A CA 1
ATOM 2608 C C . VAL A 1 318 ? -24.558 12.832 -27.448 1.00 87.38 318 VAL A C 1
ATOM 2610 O O . VAL A 1 318 ? -24.754 11.658 -27.156 1.00 87.38 318 VAL A O 1
ATOM 2613 N N . GLU A 1 319 ? -25.462 13.779 -27.232 1.00 87.12 319 GLU A N 1
ATOM 2614 C CA . GLU A 1 319 ? -26.774 13.597 -26.620 1.00 87.12 319 GLU A CA 1
ATOM 2615 C C . GLU A 1 319 ? -27.721 12.734 -27.465 1.00 87.12 319 GLU A C 1
ATOM 2617 O O . GLU A 1 319 ? -28.586 12.057 -26.917 1.00 87.12 319 GLU A O 1
ATOM 2622 N N . GLN A 1 320 ? -27.531 12.699 -28.787 1.00 87.56 320 GLN A N 1
ATOM 2623 C CA . GLN A 1 320 ? -28.299 11.836 -29.692 1.00 87.56 320 GLN A CA 1
ATOM 2624 C C . GLN A 1 320 ? -27.668 10.449 -29.839 1.00 87.56 320 GLN A C 1
ATOM 2626 O O . GLN A 1 320 ? -28.365 9.464 -30.081 1.00 87.56 320 GLN A O 1
ATOM 2631 N N . ARG A 1 321 ? -26.338 10.362 -29.724 1.00 90.00 321 ARG A N 1
ATOM 2632 C CA . ARG A 1 321 ? -25.578 9.116 -29.922 1.00 90.00 321 ARG A CA 1
ATOM 2633 C C . ARG A 1 321 ? -25.434 8.281 -28.659 1.00 90.00 321 ARG A C 1
ATOM 2635 O O . ARG A 1 321 ? -25.235 7.074 -28.768 1.00 90.00 321 ARG A O 1
ATOM 2642 N N . ILE A 1 322 ? -25.500 8.906 -27.486 1.00 91.81 322 ILE A N 1
ATOM 2643 C CA . ILE A 1 322 ? -25.292 8.255 -26.194 1.00 91.81 322 ILE A CA 1
ATOM 2644 C C . ILE A 1 322 ? -26.634 8.186 -25.464 1.00 91.81 322 ILE A C 1
ATOM 2646 O O . ILE A 1 322 ? -27.117 9.203 -24.962 1.00 91.81 322 ILE A O 1
ATOM 2650 N N . PRO A 1 323 ? -27.245 6.991 -25.373 1.00 91.38 323 PRO A N 1
ATOM 2651 C CA . PRO A 1 323 ? -28.523 6.824 -24.699 1.00 91.38 323 PRO A CA 1
ATOM 2652 C C . PRO A 1 323 ? -28.472 7.295 -23.243 1.00 91.38 323 PRO A C 1
ATOM 2654 O O . PRO A 1 323 ? -27.534 6.961 -22.514 1.00 91.38 323 PRO A O 1
ATOM 2657 N N . ASN A 1 324 ? -29.511 8.021 -22.827 1.00 93.44 324 ASN A N 1
ATOM 2658 C CA . ASN A 1 324 ? -29.745 8.499 -21.459 1.00 93.44 324 ASN A CA 1
ATOM 2659 C C . ASN A 1 324 ? -28.638 9.412 -20.893 1.00 93.44 324 ASN A C 1
ATOM 2661 O O . ASN A 1 324 ? -28.536 9.561 -19.674 1.00 93.44 324 ASN A O 1
ATOM 2665 N N . LEU A 1 325 ? -27.806 10.027 -21.745 1.00 94.56 325 LEU A N 1
ATOM 2666 C CA . LEU A 1 325 ? -26.686 10.870 -21.308 1.00 94.56 325 LEU A CA 1
ATOM 2667 C C . LEU A 1 325 ? -27.148 12.024 -20.407 1.00 94.56 325 LEU A C 1
ATOM 2669 O O . LEU A 1 325 ? -26.699 12.144 -19.268 1.00 94.56 325 LEU A O 1
ATOM 2673 N N . LEU A 1 326 ? -28.072 12.850 -20.907 1.00 95.56 326 LEU A N 1
ATOM 2674 C CA . LEU A 1 326 ? -28.557 14.028 -20.183 1.00 95.56 326 LEU A CA 1
ATOM 2675 C C . LEU A 1 326 ? -29.392 13.647 -18.954 1.00 95.56 326 LEU A C 1
ATOM 2677 O O . LEU A 1 326 ? -29.305 14.315 -17.929 1.00 95.56 326 LEU A O 1
ATOM 2681 N N . GLU A 1 327 ? -30.150 12.549 -19.029 1.00 96.50 327 GLU A N 1
ATOM 2682 C CA . GLU A 1 327 ? -30.911 12.019 -17.889 1.00 96.50 327 GLU A CA 1
ATOM 2683 C C . GLU A 1 327 ? -29.977 11.572 -16.758 1.00 96.50 327 GLU A C 1
ATOM 2685 O O . GLU A 1 327 ? -30.221 11.878 -15.593 1.00 96.50 327 GLU A O 1
ATOM 2690 N N . THR A 1 328 ? -28.870 10.908 -17.108 1.00 96.56 328 THR A N 1
ATOM 2691 C CA . THR A 1 328 ? -27.846 10.487 -16.145 1.00 96.56 328 THR A CA 1
ATOM 2692 C C . THR A 1 328 ? -27.154 11.706 -15.538 1.00 96.56 328 THR A C 1
ATOM 2694 O O . THR A 1 328 ? -27.022 11.789 -14.323 1.00 96.56 328 THR A O 1
ATOM 2697 N N . PHE A 1 329 ? -26.766 12.696 -16.350 1.00 97.50 329 PHE A N 1
ATOM 2698 C CA . PHE A 1 329 ? -26.168 13.936 -15.840 1.00 97.50 329 PHE A CA 1
ATOM 2699 C C . PHE A 1 329 ? -27.099 14.677 -14.879 1.00 97.50 329 PHE A C 1
ATOM 2701 O O . PHE A 1 329 ? -26.633 15.176 -13.856 1.00 97.50 329 PHE A O 1
ATOM 2708 N N . GLN A 1 330 ? -28.401 14.722 -15.175 1.00 97.94 330 GLN A N 1
ATOM 2709 C CA . GLN A 1 330 ? -29.389 15.339 -14.294 1.00 97.94 330 GLN A CA 1
ATOM 2710 C C . GLN A 1 330 ? -29.478 14.591 -12.960 1.00 97.94 330 GLN A C 1
ATOM 2712 O O . GLN A 1 330 ? -29.349 15.212 -11.905 1.00 97.94 330 GLN A O 1
ATOM 2717 N N . ALA A 1 331 ? -29.624 13.263 -13.003 1.00 97.88 331 ALA A N 1
ATOM 2718 C CA . ALA A 1 331 ? -29.703 12.435 -11.804 1.00 97.88 331 ALA A CA 1
ATOM 2719 C C . ALA A 1 331 ? -28.451 12.573 -10.920 1.00 97.88 331 ALA A C 1
ATOM 2721 O O . ALA A 1 331 ? -28.571 12.751 -9.707 1.00 97.88 331 ALA A O 1
ATOM 2722 N N . GLU A 1 332 ? -27.254 12.554 -11.516 1.00 97.81 332 GLU A N 1
ATOM 2723 C CA . GLU A 1 332 ? -26.006 12.687 -10.759 1.00 97.81 332 GLU A CA 1
ATOM 2724 C C . GLU A 1 332 ? -25.765 14.113 -10.250 1.00 97.81 332 GLU A C 1
ATOM 2726 O O . GLU A 1 332 ? -25.266 14.291 -9.140 1.00 97.81 332 GLU A O 1
ATOM 2731 N N . SER A 1 333 ? -26.176 15.146 -10.994 1.00 97.94 333 SER A N 1
ATOM 2732 C CA . SER A 1 333 ? -26.148 16.527 -10.496 1.00 97.94 333 SER A CA 1
ATOM 2733 C C . SER A 1 333 ? -27.010 16.680 -9.240 1.00 97.94 333 SER A C 1
ATOM 2735 O O . SER A 1 333 ? -26.559 17.240 -8.236 1.00 97.94 333 SER A O 1
ATOM 2737 N N . ASP A 1 334 ? -28.232 16.141 -9.267 1.00 97.88 334 ASP A N 1
ATOM 2738 C CA . ASP A 1 334 ? -29.166 16.213 -8.144 1.00 97.88 334 ASP A CA 1
ATOM 2739 C C . ASP A 1 334 ? -28.672 15.406 -6.935 1.00 97.88 334 ASP A C 1
ATOM 2741 O O . ASP A 1 334 ? -28.713 15.909 -5.806 1.00 97.88 334 ASP A O 1
ATOM 2745 N N . ARG A 1 335 ? -28.113 14.208 -7.163 1.00 97.19 335 ARG A N 1
ATOM 2746 C CA . ARG A 1 335 ? -27.501 13.384 -6.109 1.00 97.19 335 ARG A CA 1
ATOM 2747 C C . ARG A 1 335 ? -26.351 14.122 -5.420 1.00 97.19 335 ARG A C 1
ATOM 2749 O O . ARG A 1 335 ? -26.350 14.260 -4.196 1.00 97.19 335 ARG A O 1
ATOM 2756 N N . LEU A 1 336 ? -25.406 14.671 -6.189 1.00 96.38 336 LEU A N 1
ATOM 2757 C CA . LEU A 1 336 ? -24.245 15.392 -5.651 1.00 96.38 336 LEU A CA 1
ATOM 2758 C C . LEU A 1 336 ? -24.643 16.658 -4.873 1.00 96.38 336 LEU A C 1
ATOM 2760 O O . LEU A 1 336 ? -24.025 16.973 -3.851 1.00 96.38 336 LEU A O 1
ATOM 2764 N N . LYS A 1 337 ? -25.687 17.375 -5.313 1.00 95.94 337 LYS A N 1
ATOM 2765 C CA . LYS A 1 337 ? -26.242 18.529 -4.581 1.00 95.94 337 LYS A CA 1
ATOM 2766 C C . LYS A 1 337 ? -26.826 18.121 -3.231 1.00 95.94 337 LYS A C 1
ATOM 2768 O O . LYS A 1 337 ? -26.582 18.807 -2.235 1.00 95.94 337 LYS A O 1
ATOM 2773 N N . GLU A 1 338 ? -27.580 17.025 -3.184 1.00 95.06 338 GLU A N 1
ATOM 2774 C CA . GLU A 1 338 ? -28.177 16.538 -1.938 1.00 95.06 338 GLU A CA 1
ATOM 2775 C C . GLU A 1 338 ? -27.103 16.038 -0.962 1.00 95.06 338 GLU A C 1
ATOM 2777 O O . GLU A 1 338 ? -27.127 16.420 0.210 1.00 95.06 338 GLU A O 1
ATOM 2782 N N . VAL A 1 339 ? -26.089 15.306 -1.441 1.00 93.31 339 VAL A N 1
ATOM 2783 C CA . VAL A 1 339 ? -24.937 14.919 -0.607 1.00 93.31 339 VAL A CA 1
ATOM 2784 C C . VAL A 1 339 ? -24.223 16.153 -0.046 1.00 93.31 339 VAL A C 1
ATOM 2786 O O . VAL A 1 339 ? -23.962 16.221 1.157 1.00 93.31 339 VAL A O 1
ATOM 2789 N N . GLY A 1 340 ? -23.950 17.165 -0.879 1.00 90.38 340 GLY A N 1
ATOM 2790 C CA . GLY A 1 340 ? -23.321 18.413 -0.435 1.00 90.38 340 GLY A CA 1
ATOM 2791 C C . GLY A 1 340 ? -24.114 19.122 0.670 1.00 90.38 340 GLY A C 1
ATOM 2792 O O . GLY A 1 340 ? -23.542 19.588 1.659 1.00 90.38 340 GLY A O 1
ATOM 2793 N N . LYS A 1 341 ? -25.446 19.138 0.557 1.00 90.50 341 LYS A N 1
ATOM 2794 C CA . LYS A 1 341 ? -26.345 19.698 1.574 1.00 90.50 341 LYS A CA 1
ATOM 2795 C C . LYS A 1 341 ? -26.305 18.907 2.886 1.00 90.50 341 LYS A C 1
ATOM 2797 O O . LYS A 1 341 ? -26.265 19.524 3.952 1.00 90.50 341 LYS A O 1
ATOM 2802 N N . GLN A 1 342 ? -26.293 17.576 2.825 1.00 89.44 342 GLN A N 1
ATOM 2803 C CA . GLN A 1 342 ? -26.222 16.720 4.015 1.00 89.44 342 GLN A CA 1
ATOM 2804 C C . GLN A 1 342 ? -24.868 16.845 4.726 1.00 89.44 342 GLN A C 1
ATOM 2806 O O . GLN A 1 342 ? -24.833 17.026 5.943 1.00 89.44 342 GLN A O 1
ATOM 2811 N N . LEU A 1 343 ? -23.758 16.879 3.981 1.00 85.06 343 LEU A N 1
ATOM 2812 C CA . LEU A 1 343 ? -22.425 17.122 4.545 1.00 85.06 343 LEU A CA 1
ATOM 2813 C C . LEU A 1 343 ? -22.358 18.442 5.312 1.00 85.06 343 LEU A C 1
ATOM 2815 O O . LEU A 1 343 ? -21.859 18.478 6.435 1.00 85.06 343 LEU A O 1
ATOM 2819 N N . LYS A 1 344 ? -22.908 19.514 4.733 1.00 83.56 344 LYS A N 1
ATOM 2820 C CA . LYS A 1 344 ? -22.963 20.833 5.372 1.00 83.56 344 LYS A CA 1
ATOM 2821 C C . LYS A 1 344 ? -23.766 20.826 6.676 1.00 83.56 344 LYS A C 1
ATOM 2823 O O . LYS A 1 344 ? -23.428 21.552 7.613 1.00 83.56 344 LYS A O 1
ATOM 2828 N N . ALA A 1 345 ? -24.827 20.022 6.742 1.00 84.62 345 ALA A N 1
ATOM 2829 C CA . ALA A 1 345 ? -25.620 19.859 7.956 1.00 84.62 345 ALA A CA 1
ATOM 2830 C C . ALA A 1 345 ? -24.833 19.124 9.056 1.00 84.62 345 ALA A C 1
ATOM 2832 O O . ALA A 1 345 ? -24.856 19.555 10.208 1.00 84.62 345 ALA A O 1
ATOM 2833 N N . LEU A 1 346 ? -24.089 18.070 8.703 1.00 80.69 346 LEU A N 1
ATOM 2834 C CA . LEU A 1 346 ? -23.280 17.280 9.644 1.00 80.69 346 LEU A CA 1
ATOM 2835 C C . LEU A 1 346 ? -22.054 18.041 10.177 1.00 80.69 346 LEU A C 1
ATOM 2837 O O . LEU A 1 346 ? -21.704 17.952 11.361 1.00 80.69 346 LEU A O 1
ATOM 2841 N N . SER A 1 347 ? -21.400 18.808 9.305 1.00 73.00 347 SER A N 1
ATOM 2842 C CA . SER A 1 347 ? -20.188 19.570 9.619 1.00 73.00 347 SER A CA 1
ATOM 2843 C C . SER A 1 347 ? -20.461 20.834 10.443 1.00 73.00 347 SER A C 1
ATOM 2845 O O . SER A 1 347 ? -19.566 21.317 11.139 1.00 73.00 347 SER A O 1
ATOM 2847 N N . GLY A 1 348 ? -21.683 21.377 10.378 1.00 66.69 348 GLY A N 1
ATOM 2848 C CA . GLY A 1 348 ? -22.051 22.653 10.994 1.00 66.69 348 GLY A CA 1
ATOM 2849 C C . GLY A 1 348 ? -21.565 23.893 10.226 1.00 66.69 348 GLY A C 1
ATOM 2850 O O . GLY A 1 348 ? -21.589 24.991 10.782 1.00 66.69 348 GLY A O 1
ATOM 2851 N N . GLY A 1 349 ? -21.123 23.750 8.967 1.00 65.25 349 GLY A N 1
ATOM 2852 C CA . GLY A 1 349 ? -20.667 24.865 8.126 1.00 65.25 349 GLY A CA 1
ATOM 2853 C C . GLY A 1 349 ? -20.135 24.443 6.750 1.00 65.25 349 GLY A C 1
ATOM 2854 O O . GLY A 1 349 ? -19.931 23.264 6.479 1.00 65.25 349 GLY A O 1
ATOM 2855 N N . SER A 1 350 ? -19.893 25.411 5.860 1.00 61.12 350 SER A N 1
ATOM 2856 C CA . SER A 1 350 ? -19.235 25.126 4.576 1.00 61.12 350 SER A CA 1
ATOM 2857 C C . SER A 1 350 ? -17.795 24.662 4.788 1.00 61.12 350 SER A C 1
ATOM 2859 O O . SER A 1 350 ? -17.045 25.284 5.541 1.00 61.12 350 SER A O 1
ATOM 2861 N N . SER A 1 351 ? -17.425 23.570 4.125 1.00 65.88 351 SER A N 1
ATOM 2862 C CA . SER A 1 351 ? -16.090 22.971 4.178 1.00 65.88 351 SER A CA 1
ATOM 2863 C C . SER A 1 351 ? -15.518 22.798 2.773 1.00 65.88 351 SER A C 1
ATOM 2865 O O . SER A 1 351 ? -16.262 22.754 1.790 1.00 65.88 351 SER A O 1
ATOM 2867 N N . ASP A 1 352 ? -14.195 22.650 2.678 1.00 66.94 352 ASP A N 1
ATOM 2868 C CA . ASP A 1 352 ? -13.505 22.349 1.414 1.00 66.94 352 ASP A CA 1
ATOM 2869 C C . ASP A 1 352 ? -14.047 21.059 0.770 1.00 66.94 352 ASP A C 1
ATOM 2871 O O . ASP A 1 352 ? -14.087 20.930 -0.454 1.00 66.94 352 ASP A O 1
ATOM 2875 N N . SER A 1 353 ? -14.559 20.137 1.593 1.00 66.75 353 SER A N 1
ATOM 2876 C CA . SER A 1 353 ? -15.201 18.894 1.166 1.00 66.75 353 SER A CA 1
ATOM 2877 C C . SER A 1 353 ? -16.507 19.112 0.381 1.00 66.75 353 SER A C 1
ATOM 2879 O O . SER A 1 353 ? -16.823 18.295 -0.476 1.00 66.75 353 SER A O 1
ATOM 2881 N N . GLU A 1 354 ? -17.266 20.190 0.620 1.00 81.25 354 GLU A N 1
ATOM 2882 C CA . GLU A 1 354 ? -18.501 20.517 -0.131 1.00 81.25 354 GLU A CA 1
ATOM 2883 C C . GLU A 1 354 ? -18.181 21.107 -1.522 1.00 81.25 354 GLU A C 1
ATOM 2885 O O . GLU A 1 354 ? -18.903 20.881 -2.497 1.00 81.25 354 GLU A O 1
ATOM 2890 N N . ALA A 1 355 ? -17.085 21.867 -1.630 1.00 84.06 355 ALA A N 1
ATOM 2891 C CA . ALA A 1 355 ? -16.771 22.690 -2.799 1.00 84.06 355 ALA A CA 1
ATOM 2892 C C . ALA A 1 355 ? -16.583 21.878 -4.090 1.00 84.06 355 ALA A C 1
ATOM 2894 O O . ALA A 1 355 ? -16.992 22.314 -5.171 1.00 84.06 355 ALA A O 1
ATOM 2895 N N . LEU A 1 356 ? -16.004 20.683 -3.980 1.00 86.88 356 LEU A N 1
ATOM 2896 C CA . LEU A 1 356 ? -15.787 19.806 -5.123 1.00 86.88 356 LEU A CA 1
ATOM 2897 C C . LEU A 1 356 ? -17.102 19.211 -5.655 1.00 86.88 356 LEU A C 1
ATOM 2899 O O . LEU A 1 356 ? -17.340 19.260 -6.861 1.00 86.88 356 LEU A O 1
ATOM 2903 N N . LEU A 1 357 ? -17.978 18.710 -4.773 1.00 91.50 357 LEU A N 1
ATOM 2904 C CA . LEU A 1 357 ? -19.289 18.165 -5.166 1.00 91.50 357 LEU A CA 1
ATOM 2905 C C . LEU A 1 357 ? -20.135 19.239 -5.863 1.00 91.50 357 LEU A C 1
ATOM 2907 O O . LEU A 1 357 ? -20.804 18.992 -6.870 1.00 91.50 357 LEU A O 1
ATOM 2911 N N . LYS A 1 358 ? -20.044 20.476 -5.364 1.00 92.31 358 LYS A N 1
ATOM 2912 C CA . LYS A 1 358 ? -20.669 21.641 -5.988 1.00 92.31 358 LYS A CA 1
ATOM 2913 C C . LYS A 1 358 ? -20.074 21.951 -7.362 1.00 92.31 358 LYS A C 1
ATOM 2915 O O . LYS A 1 358 ? -20.820 22.218 -8.295 1.00 92.31 358 LYS A O 1
ATOM 2920 N N . THR A 1 359 ? -18.751 21.912 -7.501 1.00 92.94 359 THR A N 1
ATOM 2921 C CA . THR A 1 359 ? -18.081 22.148 -8.791 1.00 92.94 359 THR A CA 1
ATOM 2922 C C . THR A 1 359 ? -18.541 21.141 -9.844 1.00 92.94 359 THR A C 1
ATOM 2924 O O . THR A 1 359 ? -18.894 21.542 -10.952 1.00 92.94 359 THR A O 1
ATOM 2927 N N . MET A 1 360 ? -18.610 19.855 -9.486 1.00 95.12 360 MET A N 1
ATOM 2928 C CA . MET A 1 360 ? -19.066 18.816 -10.410 1.00 95.12 360 MET A CA 1
ATOM 2929 C C . MET A 1 360 ? -20.551 18.970 -10.769 1.00 95.12 360 MET A C 1
ATOM 2931 O O . MET A 1 360 ? -20.893 18.943 -11.947 1.00 95.12 360 MET A O 1
ATOM 2935 N N . SER A 1 361 ? -21.435 19.197 -9.792 1.00 96.31 361 SER A N 1
ATOM 2936 C CA . SER A 1 361 ? -22.870 19.387 -10.078 1.00 96.31 361 SER A CA 1
ATOM 2937 C C . SER A 1 361 ? -23.150 20.624 -10.941 1.00 96.31 361 SER A C 1
ATOM 2939 O O . SER A 1 361 ? -23.934 20.543 -11.882 1.00 96.31 361 SER A O 1
ATOM 2941 N N . VAL A 1 362 ? -22.457 21.746 -10.708 1.00 96.06 362 VAL A N 1
ATOM 2942 C CA . VAL A 1 362 ? -22.558 22.941 -11.569 1.00 96.06 362 VAL A CA 1
ATOM 2943 C C . VAL A 1 362 ? -22.080 22.641 -12.989 1.00 96.06 362 VAL A C 1
ATOM 2945 O O . VAL A 1 362 ? -22.721 23.051 -13.954 1.00 96.06 362 VAL A O 1
ATOM 2948 N N . GLN A 1 363 ? -20.982 21.898 -13.141 1.00 96.38 363 GLN A N 1
ATOM 2949 C CA . GLN A 1 363 ? -20.501 21.502 -14.461 1.00 96.38 363 GLN A CA 1
ATOM 2950 C C . GLN A 1 363 ? -21.521 20.633 -15.211 1.00 96.38 363 GLN A C 1
ATOM 2952 O O . GLN A 1 363 ? -21.726 20.853 -16.406 1.00 96.38 363 GLN A O 1
ATOM 2957 N N . LEU A 1 364 ? -22.156 19.678 -14.523 1.00 97.44 364 LEU A N 1
ATOM 2958 C CA . LEU A 1 364 ? -23.212 18.837 -15.093 1.00 97.44 364 LEU A CA 1
ATOM 2959 C C . LEU A 1 364 ? -24.426 19.674 -15.509 1.00 97.44 364 LEU A C 1
ATOM 2961 O O . LEU A 1 364 ? -24.883 19.538 -16.639 1.00 97.44 364 LEU A O 1
ATOM 2965 N N . ASP A 1 365 ? -24.890 20.596 -14.660 1.00 97.56 365 ASP A N 1
ATOM 2966 C CA . ASP A 1 365 ? -26.001 21.505 -14.982 1.00 97.56 365 ASP A CA 1
ATOM 2967 C C . ASP A 1 365 ? -25.728 22.333 -16.245 1.00 97.56 365 ASP A C 1
ATOM 2969 O O . ASP A 1 365 ? -26.604 22.514 -17.094 1.00 97.56 365 ASP A O 1
ATOM 2973 N N . GLU A 1 366 ? -24.501 22.834 -16.394 1.00 96.12 366 GLU A N 1
ATOM 2974 C CA . GLU A 1 366 ? -24.104 23.590 -17.579 1.00 96.12 366 GLU A CA 1
ATOM 2975 C C . GLU A 1 366 ? -24.055 22.715 -18.842 1.00 96.12 366 GLU A C 1
ATOM 2977 O O . GLU A 1 366 ? -24.478 23.172 -19.903 1.00 96.12 366 GLU A O 1
ATOM 2982 N N . MET A 1 367 ? -23.598 21.461 -18.736 1.00 95.06 367 MET A N 1
ATOM 2983 C CA . MET A 1 367 ? -23.608 20.495 -19.847 1.00 95.06 367 MET A CA 1
ATOM 2984 C C . MET A 1 367 ? -25.020 20.046 -20.236 1.00 95.06 367 MET A C 1
ATOM 2986 O O . MET A 1 367 ? -25.270 19.780 -21.404 1.00 95.06 367 MET A O 1
ATOM 2990 N N . ILE A 1 368 ? -25.950 19.974 -19.282 1.00 96.06 368 ILE A N 1
ATOM 2991 C CA . ILE A 1 368 ? -27.365 19.684 -19.558 1.00 96.06 368 ILE A CA 1
ATOM 2992 C C . ILE A 1 368 ? -28.010 20.857 -20.296 1.00 96.06 368 ILE A C 1
ATOM 2994 O O . ILE A 1 368 ? -28.774 20.660 -21.239 1.00 96.06 368 ILE A O 1
ATOM 2998 N N . LYS A 1 369 ? -27.702 22.087 -19.867 1.00 96.12 369 LYS A N 1
ATOM 2999 C CA . LYS A 1 369 ? -28.245 23.309 -20.465 1.00 96.12 369 LYS A CA 1
ATOM 3000 C C . LYS A 1 369 ? -27.742 23.541 -21.891 1.00 96.12 369 LYS A C 1
ATOM 3002 O O . LYS A 1 369 ? -28.499 24.059 -22.709 1.00 96.12 369 LYS A O 1
ATOM 3007 N N . ASP A 1 370 ? -26.484 23.208 -22.163 1.00 92.94 370 ASP A N 1
ATOM 3008 C CA . ASP A 1 370 ? -25.845 23.375 -23.471 1.00 92.94 370 ASP A CA 1
ATOM 3009 C C . ASP A 1 370 ? -25.042 22.105 -23.843 1.00 92.94 370 ASP A C 1
ATOM 3011 O O . ASP A 1 370 ? -23.818 22.069 -23.653 1.00 92.94 370 ASP A O 1
ATOM 3015 N N . PRO A 1 371 ? -25.718 21.041 -24.334 1.00 90.69 371 PRO A N 1
ATOM 3016 C CA . PRO A 1 371 ? -25.090 19.752 -24.653 1.00 90.69 371 PRO A CA 1
ATOM 3017 C C . PRO A 1 371 ? -23.965 19.834 -25.690 1.00 90.69 371 PRO A C 1
ATOM 3019 O O . PRO A 1 371 ? -22.987 19.090 -25.595 1.00 90.69 371 PRO A O 1
ATOM 3022 N N . ASP A 1 372 ? -24.023 20.806 -26.603 1.00 87.69 372 ASP A N 1
ATOM 3023 C CA . ASP A 1 372 ? -22.985 21.053 -27.614 1.00 87.69 372 ASP A CA 1
ATOM 3024 C C . ASP A 1 372 ? -21.637 21.430 -26.967 1.00 87.69 372 ASP A C 1
ATOM 3026 O O . ASP A 1 372 ? -20.572 21.354 -27.583 1.00 87.69 372 ASP A O 1
ATOM 3030 N N . THR A 1 373 ? -21.641 21.836 -25.690 1.00 90.19 373 THR A N 1
ATOM 3031 C CA . THR A 1 373 ? -20.418 22.118 -24.928 1.00 90.19 373 THR A CA 1
ATOM 3032 C C . THR A 1 373 ? -19.710 20.887 -24.372 1.00 90.19 373 THR A C 1
ATOM 3034 O O . THR A 1 373 ? -18.558 21.013 -23.948 1.00 90.19 373 THR A O 1
ATOM 3037 N N . ILE A 1 374 ? -20.351 19.715 -24.352 1.00 90.81 374 ILE A N 1
ATOM 3038 C CA . ILE A 1 374 ? -19.808 18.513 -23.706 1.00 90.81 374 ILE A CA 1
ATOM 3039 C C . ILE A 1 374 ? -18.411 18.153 -24.247 1.00 90.81 374 ILE A C 1
ATOM 3041 O O . ILE A 1 374 ? -17.505 17.997 -23.423 1.00 90.81 374 ILE A O 1
ATOM 3045 N N . PRO A 1 375 ? -18.161 18.110 -25.577 1.00 88.00 375 PRO A N 1
ATOM 3046 C CA . PRO A 1 375 ? -16.835 17.782 -26.103 1.00 88.00 375 PRO A CA 1
ATOM 3047 C C . PRO A 1 375 ? -15.739 18.748 -25.621 1.00 88.00 375 PRO A C 1
ATOM 3049 O O . PRO A 1 375 ? -14.733 18.309 -25.067 1.00 88.00 375 PRO A O 1
ATOM 3052 N N . ARG A 1 376 ? -15.953 20.071 -25.715 1.00 87.25 376 ARG A N 1
ATOM 3053 C CA . ARG A 1 376 ? -14.966 21.086 -25.272 1.00 87.25 376 ARG A CA 1
ATOM 3054 C C . ARG A 1 376 ? -14.729 21.113 -23.758 1.00 87.25 376 ARG A C 1
ATOM 3056 O O . ARG A 1 376 ? -13.755 21.695 -23.293 1.00 87.25 376 ARG A O 1
ATOM 3063 N N . ARG A 1 377 ? -15.612 20.500 -22.965 1.00 89.62 377 ARG A N 1
ATOM 3064 C CA . ARG A 1 377 ? -15.513 20.442 -21.497 1.00 89.62 377 ARG A CA 1
ATOM 3065 C C . ARG A 1 377 ? -15.025 19.089 -20.975 1.00 89.62 377 ARG A C 1
ATOM 3067 O O . ARG A 1 377 ? -14.909 18.927 -19.759 1.00 89.62 377 ARG A O 1
ATOM 3074 N N . LEU A 1 378 ? -14.710 18.140 -21.859 1.00 87.12 378 LEU A N 1
ATOM 3075 C CA . LEU A 1 378 ? -14.355 16.765 -21.500 1.00 87.12 378 LEU A CA 1
ATOM 3076 C C . LEU A 1 378 ? -13.123 16.683 -20.583 1.00 87.12 378 LEU A C 1
ATOM 3078 O O . LEU A 1 378 ? -13.118 15.915 -19.623 1.00 87.12 378 LEU A O 1
ATOM 3082 N N . THR A 1 379 ? -12.114 17.532 -20.804 1.00 85.44 379 THR A N 1
ATOM 3083 C CA . THR A 1 379 ? -10.931 17.615 -19.929 1.00 85.44 379 THR A CA 1
ATOM 3084 C C . THR A 1 379 ? -11.308 18.035 -18.511 1.00 85.44 379 THR A C 1
ATOM 3086 O O . THR A 1 379 ? -10.918 17.381 -17.548 1.00 85.44 379 THR A O 1
ATOM 3089 N N . ALA A 1 380 ? -12.114 19.092 -18.369 1.00 89.38 380 ALA A N 1
ATOM 3090 C CA . ALA A 1 380 ? -12.565 19.551 -17.059 1.00 89.38 380 ALA A CA 1
ATOM 3091 C C . ALA A 1 380 ? -13.458 18.503 -16.377 1.00 89.38 380 ALA A C 1
ATOM 3093 O O . ALA A 1 380 ? -13.369 18.322 -15.168 1.00 89.38 380 ALA A O 1
ATOM 3094 N N . TYR A 1 381 ? -14.301 17.799 -17.144 1.00 90.69 381 TYR A N 1
ATOM 3095 C CA . TYR A 1 381 ? -15.114 16.688 -16.643 1.00 90.69 381 TYR A CA 1
ATOM 3096 C C . TYR A 1 381 ? -14.225 15.597 -16.042 1.00 90.69 381 TYR A C 1
ATOM 3098 O O . TYR A 1 381 ? -14.412 15.217 -14.891 1.00 90.69 381 TYR A O 1
ATOM 3106 N N . LYS A 1 382 ? -13.204 15.154 -16.789 1.00 85.69 382 LYS A N 1
ATOM 3107 C CA . LYS A 1 382 ? -12.218 14.159 -16.343 1.00 85.69 382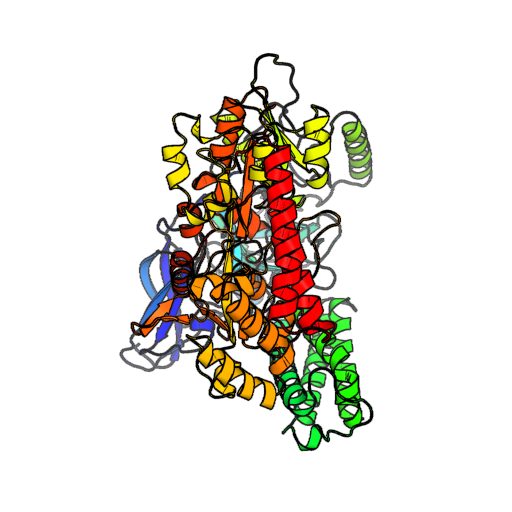 LYS A CA 1
ATOM 3108 C C . LYS A 1 382 ? -11.488 14.600 -15.073 1.00 85.69 382 LYS A C 1
ATOM 3110 O O . LYS A 1 382 ? -11.308 13.809 -14.152 1.00 85.69 382 LYS A O 1
ATOM 3115 N N . THR A 1 383 ? -11.056 15.860 -15.010 1.00 86.62 383 THR A N 1
ATOM 3116 C CA . THR A 1 383 ? -10.391 16.405 -13.819 1.00 86.62 383 THR A CA 1
ATOM 3117 C C . THR A 1 383 ? -11.320 16.388 -12.609 1.00 86.62 383 THR A C 1
ATOM 3119 O O . THR A 1 383 ? -10.908 15.962 -11.531 1.00 86.62 383 THR A O 1
ATOM 3122 N N . ASN A 1 384 ? -12.580 16.793 -12.776 1.00 90.44 384 ASN A N 1
ATOM 3123 C CA . ASN A 1 384 ? -13.539 16.844 -11.678 1.00 90.44 384 ASN A CA 1
ATOM 3124 C C . ASN A 1 384 ? -13.969 15.444 -11.209 1.00 90.44 384 ASN A C 1
ATOM 3126 O O . ASN A 1 384 ? -14.058 15.227 -10.000 1.00 90.44 384 ASN A O 1
ATOM 3130 N N . THR A 1 385 ? -14.140 14.466 -12.109 1.00 88.44 385 THR A N 1
ATOM 3131 C CA . THR A 1 385 ? -14.379 13.063 -11.715 1.00 88.44 385 THR A CA 1
ATOM 3132 C C . THR A 1 385 ? -13.167 12.444 -11.012 1.00 88.44 385 THR A C 1
ATOM 3134 O O . THR A 1 385 ? -13.329 11.732 -10.020 1.00 88.44 385 THR A O 1
ATOM 3137 N N . GLY A 1 386 ? -11.940 12.755 -11.444 1.00 83.44 386 GLY A N 1
ATOM 3138 C CA . GLY A 1 386 ? -10.719 12.399 -10.706 1.00 83.44 386 GLY A CA 1
ATOM 3139 C C . GLY A 1 386 ? -10.675 13.029 -9.308 1.00 83.44 386 GLY A C 1
ATOM 3140 O O . GLY A 1 386 ? -10.328 12.370 -8.322 1.00 83.44 386 GLY A O 1
ATOM 3141 N N . GLY A 1 387 ? -11.124 14.282 -9.202 1.00 86.31 387 GLY A N 1
ATOM 3142 C CA . GLY A 1 387 ? -11.328 14.969 -7.932 1.00 86.31 387 GLY A CA 1
ATOM 3143 C C . GLY A 1 387 ? -12.294 14.219 -7.015 1.00 86.31 387 GLY A C 1
ATOM 3144 O O . GLY A 1 387 ? -11.985 14.049 -5.836 1.00 86.31 387 GLY A O 1
ATOM 3145 N N . LEU A 1 388 ? -13.438 13.743 -7.531 1.00 88.81 388 LEU A N 1
ATOM 3146 C CA . LEU A 1 388 ? -14.430 13.001 -6.734 1.00 88.81 388 LEU A CA 1
ATOM 3147 C C . LEU A 1 388 ? -13.833 11.725 -6.129 1.00 88.81 388 LEU A C 1
ATOM 3149 O O . LEU A 1 388 ? -14.063 11.445 -4.956 1.00 88.81 388 LEU A O 1
ATOM 3153 N N . GLY A 1 389 ? -12.998 10.999 -6.878 1.00 84.44 389 GLY A N 1
ATOM 3154 C CA . GLY A 1 389 ? -12.257 9.856 -6.328 1.00 84.44 389 GLY A CA 1
ATOM 3155 C C . GLY A 1 389 ? -11.323 10.239 -5.189 1.00 84.44 389 GLY A C 1
ATOM 3156 O O . GLY A 1 389 ? -11.331 9.610 -4.135 1.00 84.44 389 GLY A O 1
ATOM 3157 N N . THR A 1 390 ? -10.563 11.322 -5.364 1.00 81.44 390 THR A N 1
ATOM 3158 C CA . THR A 1 390 ? -9.690 11.848 -4.299 1.00 81.44 390 THR A CA 1
ATOM 3159 C C . THR A 1 390 ? -10.493 12.233 -3.055 1.00 81.44 390 THR A C 1
ATOM 3161 O O . THR A 1 390 ? -10.039 12.033 -1.928 1.00 81.44 390 THR A O 1
ATOM 3164 N N . TRP A 1 391 ? -11.692 12.783 -3.245 1.00 86.31 391 TRP A N 1
ATOM 3165 C CA . TRP A 1 391 ? -12.590 13.124 -2.151 1.00 86.31 391 TRP A CA 1
ATOM 3166 C C . TRP A 1 391 ? -13.085 11.889 -1.402 1.00 86.31 391 TRP A C 1
ATOM 3168 O O . TRP A 1 391 ? -13.016 11.891 -0.177 1.00 86.31 391 TRP A O 1
ATOM 3178 N N . ILE A 1 392 ? -13.497 10.828 -2.108 1.00 85.44 392 ILE A N 1
ATOM 3179 C CA . ILE A 1 392 ? -13.911 9.555 -1.494 1.00 85.44 392 ILE A CA 1
ATOM 3180 C C . ILE A 1 392 ? -12.787 9.015 -0.604 1.00 85.44 392 ILE A C 1
ATOM 3182 O O . ILE A 1 392 ? -13.027 8.697 0.559 1.00 85.44 392 ILE A O 1
ATOM 3186 N N . LEU A 1 393 ? -11.548 8.984 -1.109 1.00 79.69 393 LEU A N 1
ATOM 3187 C CA . LEU A 1 393 ? -10.393 8.504 -0.345 1.00 79.69 393 LEU A CA 1
ATOM 3188 C C . LEU A 1 393 ? -10.182 9.302 0.946 1.00 79.69 393 LEU A C 1
ATOM 3190 O O . LEU A 1 393 ? -10.035 8.712 2.011 1.00 79.69 393 LEU A O 1
ATOM 3194 N N . LYS A 1 394 ? -10.235 10.636 0.875 1.00 80.69 394 LYS A N 1
ATOM 3195 C CA . LYS A 1 394 ? -10.075 11.503 2.054 1.00 80.69 394 LYS A CA 1
ATOM 3196 C C . LYS A 1 394 ? -11.248 11.412 3.026 1.00 80.69 394 LYS A C 1
ATOM 3198 O O . LYS A 1 394 ? -11.038 11.446 4.232 1.00 80.69 394 LYS A O 1
ATOM 3203 N N . ALA A 1 395 ? -12.476 11.302 2.522 1.00 84.00 395 ALA A N 1
ATOM 3204 C CA . ALA A 1 395 ? -13.679 11.202 3.346 1.00 84.00 395 ALA A CA 1
ATOM 3205 C C . ALA A 1 395 ? -13.741 9.885 4.135 1.00 84.00 395 ALA A C 1
ATOM 3207 O O . ALA A 1 395 ? -14.419 9.823 5.158 1.00 84.00 395 ALA A O 1
ATOM 3208 N N . ARG A 1 396 ? -13.023 8.848 3.680 1.00 85.31 396 ARG A N 1
ATOM 3209 C CA . ARG A 1 396 ? -12.885 7.565 4.380 1.00 85.31 396 ARG A CA 1
ATOM 3210 C C . ARG A 1 396 ? -11.860 7.586 5.517 1.00 85.31 396 ARG A C 1
ATOM 3212 O O . ARG A 1 396 ? -11.902 6.700 6.367 1.00 85.31 396 ARG A O 1
ATOM 3219 N N . GLU A 1 397 ? -10.949 8.558 5.550 1.00 86.56 397 GLU A N 1
ATOM 3220 C CA . GLU A 1 397 ? -9.939 8.656 6.606 1.00 86.56 397 GLU A CA 1
ATOM 3221 C C . GLU A 1 397 ? -10.535 9.261 7.883 1.00 86.56 397 GLU A C 1
ATOM 3223 O O . GLU A 1 397 ? -10.949 10.420 7.919 1.00 86.56 397 GLU A O 1
ATOM 3228 N N . MET A 1 398 ? -10.525 8.487 8.969 1.00 90.31 398 MET A N 1
ATOM 3229 C CA . MET A 1 398 ? -11.082 8.882 10.266 1.00 90.31 398 MET A CA 1
ATOM 3230 C C . MET A 1 398 ? -10.012 8.842 11.373 1.00 90.31 398 MET A C 1
ATOM 3232 O O . MET A 1 398 ? -10.152 8.040 12.295 1.00 90.31 398 MET A O 1
ATOM 3236 N N . PRO A 1 399 ? -8.941 9.655 11.310 1.00 92.50 399 PRO A N 1
ATOM 3237 C CA . PRO A 1 399 ? -7.839 9.622 12.279 1.00 92.50 399 PRO A CA 1
ATOM 3238 C C . PRO A 1 399 ? -8.278 10.078 13.675 1.00 92.50 399 PRO A C 1
ATOM 3240 O O . PRO A 1 399 ? -9.030 11.040 13.799 1.00 92.50 399 PRO A O 1
ATOM 3243 N N . LEU A 1 400 ? -7.784 9.433 14.729 1.00 95.00 400 LEU A N 1
ATOM 3244 C CA . LEU A 1 400 ? -8.034 9.832 16.119 1.00 95.00 400 LEU A CA 1
ATOM 3245 C C . LEU A 1 400 ? -6.836 9.463 16.979 1.00 95.00 400 LEU A C 1
ATOM 3247 O O . LEU A 1 400 ? -6.369 8.330 16.916 1.00 95.00 400 LEU A O 1
ATOM 3251 N N . GLU A 1 401 ? -6.376 10.396 17.799 1.00 95.06 401 GLU A N 1
ATOM 3252 C CA . GLU A 1 401 ? -5.322 10.162 18.782 1.00 95.06 401 GLU A CA 1
ATOM 3253 C C . GLU A 1 401 ? -5.914 10.116 20.187 1.00 95.06 401 GLU A C 1
ATOM 3255 O O . GLU A 1 401 ? -6.744 10.963 20.532 1.00 95.06 401 GLU A O 1
ATOM 3260 N N . ILE A 1 402 ? -5.510 9.119 20.972 1.00 95.94 402 ILE A N 1
ATOM 3261 C CA . ILE A 1 402 ? -5.933 8.916 22.358 1.00 95.94 402 ILE A CA 1
ATOM 3262 C C . ILE A 1 402 ? -4.710 9.045 23.257 1.00 95.94 402 ILE A C 1
ATOM 3264 O O . ILE A 1 402 ? -3.705 8.375 23.036 1.00 95.94 402 ILE A O 1
ATOM 3268 N N . ASP A 1 403 ? -4.836 9.886 24.275 1.00 95.50 403 ASP A N 1
ATOM 3269 C CA . ASP A 1 403 ? -3.859 10.036 25.357 1.00 95.50 403 ASP A CA 1
ATOM 3270 C C . ASP A 1 403 ? -4.318 9.281 26.610 1.00 95.50 403 ASP A C 1
ATOM 3272 O O . ASP A 1 403 ? -3.534 8.566 27.210 1.00 95.50 403 ASP A O 1
ATOM 3276 N N . ALA A 1 404 ? -5.602 9.362 26.981 1.00 95.94 404 ALA A N 1
ATOM 3277 C CA . ALA A 1 404 ? -6.112 8.643 28.149 1.00 95.94 404 ALA A CA 1
ATOM 3278 C C . ALA A 1 404 ? -7.610 8.330 28.060 1.00 95.94 404 ALA A C 1
ATOM 3280 O O . ALA A 1 404 ? -8.387 9.025 27.393 1.00 95.94 404 ALA A O 1
ATOM 3281 N N . ILE A 1 405 ? -8.025 7.302 28.796 1.00 97.25 405 ILE A N 1
ATOM 3282 C CA . ILE A 1 405 ? -9.409 6.861 28.969 1.00 97.25 405 ILE A CA 1
ATOM 3283 C C . ILE A 1 405 ? -9.775 6.994 30.445 1.00 97.25 405 ILE A C 1
ATOM 3285 O O . ILE A 1 405 ? -9.026 6.575 31.324 1.00 97.25 405 ILE A O 1
ATOM 3289 N N . TYR A 1 406 ? -10.953 7.550 30.716 1.00 97.19 406 TYR A N 1
ATOM 3290 C CA . TYR A 1 406 ? -11.477 7.730 32.063 1.00 97.19 406 TYR A CA 1
ATOM 3291 C C . TYR A 1 406 ? -12.795 6.984 32.236 1.00 97.19 406 TYR A C 1
ATOM 3293 O O . TYR A 1 406 ? -13.756 7.243 31.507 1.00 97.19 406 TYR A O 1
ATOM 3301 N N . VAL A 1 407 ? -12.859 6.125 33.253 1.00 97.19 407 VAL A N 1
ATOM 3302 C CA . VAL A 1 407 ? -14.100 5.516 33.750 1.00 97.19 407 VAL A CA 1
ATOM 3303 C C . VAL A 1 407 ? -14.359 6.047 35.148 1.00 97.19 407 VAL A C 1
ATOM 3305 O O . VAL A 1 407 ? -13.524 5.912 36.038 1.00 97.19 407 VAL A O 1
ATOM 3308 N N . LEU A 1 408 ? -15.489 6.718 35.344 1.00 96.06 408 LEU A N 1
ATOM 3309 C CA . LEU A 1 408 ? -15.729 7.494 36.558 1.00 96.06 408 LEU A CA 1
ATOM 3310 C C . LEU A 1 408 ? -17.163 7.400 37.053 1.00 96.06 408 LEU A C 1
ATOM 3312 O O . LEU A 1 408 ? -18.100 7.265 36.268 1.00 96.06 408 LEU A O 1
ATOM 3316 N N . SER A 1 409 ? -17.326 7.542 38.361 1.00 95.81 409 SER A N 1
ATOM 3317 C CA . SER A 1 409 ? -18.631 7.679 38.993 1.00 95.81 409 SER A CA 1
ATOM 3318 C C . SER A 1 409 ? -19.345 8.959 38.540 1.00 95.81 409 SER A C 1
ATOM 3320 O O . SER A 1 409 ? -18.683 9.968 38.253 1.00 95.81 409 SER A O 1
ATOM 3322 N N . PRO A 1 410 ? -20.690 8.975 38.469 1.00 92.12 410 PRO A N 1
ATOM 3323 C CA . PRO A 1 410 ? -21.433 10.139 37.997 1.00 92.12 410 PRO A CA 1
ATOM 3324 C C . PRO A 1 410 ? -21.187 11.442 38.772 1.00 92.12 410 PRO A C 1
ATOM 3326 O O . PRO A 1 410 ? -21.295 12.516 38.169 1.00 92.12 410 PRO A O 1
ATOM 3329 N N . ASP A 1 411 ? -20.817 11.368 40.051 1.00 92.31 411 ASP A N 1
ATOM 3330 C CA . ASP A 1 411 ? -20.520 12.510 40.924 1.00 92.31 411 ASP A CA 1
ATOM 3331 C C . ASP A 1 411 ? -19.128 13.134 40.686 1.00 92.31 411 ASP A C 1
ATOM 3333 O O . ASP A 1 411 ? -18.877 14.285 41.069 1.00 92.31 411 ASP A O 1
ATOM 3337 N N . LYS A 1 412 ? -18.212 12.411 40.027 1.00 92.69 412 LYS A N 1
ATOM 3338 C CA . LYS A 1 412 ? -16.828 12.853 39.830 1.00 92.69 412 LYS A CA 1
ATOM 3339 C C . LYS A 1 412 ? -16.663 13.808 38.653 1.00 92.69 412 LYS A C 1
ATOM 3341 O O . LYS A 1 412 ? -17.328 13.729 37.622 1.00 92.69 412 LYS A O 1
ATOM 3346 N N . LYS A 1 413 ? -15.715 14.738 38.812 1.00 89.06 413 LYS A N 1
ATOM 3347 C CA . LYS A 1 413 ? -15.298 15.679 37.764 1.00 89.06 413 LYS A CA 1
ATOM 3348 C C . LYS A 1 413 ? -14.048 15.164 37.064 1.00 89.06 413 LYS A C 1
ATOM 3350 O O . LYS A 1 413 ? -13.113 14.723 37.725 1.00 89.06 413 LYS A O 1
ATOM 3355 N N . LEU A 1 414 ? -14.029 15.298 35.742 1.00 88.19 414 LEU A N 1
ATOM 3356 C CA . LEU A 1 414 ? -12.880 14.948 34.911 1.00 88.19 414 LEU A CA 1
ATOM 3357 C C . LEU A 1 414 ? -11.708 15.922 35.121 1.00 88.19 414 LEU A C 1
ATOM 3359 O O . LEU A 1 414 ? -11.937 17.107 35.407 1.00 88.19 414 LEU A O 1
ATOM 3363 N N . PRO A 1 415 ? -10.460 15.452 34.943 1.00 86.44 415 PRO A N 1
ATOM 3364 C CA . PRO A 1 415 ? -9.297 16.326 34.902 1.00 86.44 415 PRO A CA 1
ATOM 3365 C C . PRO A 1 415 ? -9.370 17.295 33.712 1.00 86.44 415 PRO A C 1
ATOM 3367 O O . PRO A 1 415 ? -10.163 17.142 32.777 1.00 86.44 415 PRO A O 1
ATOM 3370 N N . LYS A 1 416 ? -8.540 18.343 33.743 1.00 82.88 416 LYS A N 1
ATOM 3371 C CA . LYS A 1 416 ? -8.447 19.285 32.620 1.00 82.88 416 LYS A CA 1
ATOM 3372 C C . LYS A 1 416 ? -7.778 18.600 31.428 1.00 82.88 416 LYS A C 1
ATOM 3374 O O . LYS A 1 416 ? -6.741 17.975 31.585 1.00 82.88 416 LYS A O 1
ATOM 3379 N N . ALA A 1 417 ? -8.328 18.807 30.233 1.00 77.00 417 ALA A N 1
ATOM 3380 C CA . ALA A 1 417 ? -7.791 18.225 29.002 1.00 77.00 417 ALA A CA 1
ATOM 3381 C C . ALA A 1 417 ? -6.451 18.827 28.536 1.00 77.00 417 ALA A C 1
ATOM 3383 O O . ALA A 1 417 ? -5.804 18.244 27.678 1.00 77.00 417 ALA A O 1
ATOM 3384 N N . GLY A 1 418 ? -6.059 19.999 29.047 1.00 76.94 418 GLY A N 1
ATOM 3385 C CA . GLY A 1 418 ? -4.871 20.722 28.597 1.00 76.94 418 GLY A CA 1
ATOM 3386 C C . GLY A 1 418 ? -4.130 21.416 29.732 1.00 76.94 418 GLY A C 1
ATOM 3387 O O . GLY A 1 418 ? -4.682 21.657 30.812 1.00 76.94 418 GLY A O 1
ATOM 3388 N N . MET A 1 419 ? -2.883 21.775 29.451 1.00 69.44 419 MET A N 1
ATOM 3389 C CA . MET A 1 419 ? -2.029 22.577 30.319 1.00 69.44 419 MET A CA 1
ATOM 3390 C C . MET A 1 419 ? -2.213 24.054 29.942 1.00 69.44 419 MET A C 1
ATOM 3392 O O . MET A 1 419 ? -2.293 24.387 28.768 1.00 69.44 419 MET A O 1
ATOM 3396 N N . GLY A 1 420 ? -2.384 24.954 30.916 1.00 77.69 420 GLY A N 1
ATOM 3397 C CA . GLY A 1 420 ? -2.692 26.364 30.623 1.00 77.69 420 GLY A CA 1
ATOM 3398 C C . GLY A 1 420 ? -1.605 27.076 29.798 1.00 77.69 420 GLY A C 1
ATOM 3399 O O . GLY A 1 420 ? -0.469 26.620 29.754 1.00 77.69 420 GLY A O 1
ATOM 3400 N N . PHE A 1 421 ? -1.927 28.247 29.233 1.00 80.06 421 PHE A N 1
ATOM 3401 C CA . PHE A 1 421 ? -1.061 29.044 28.337 1.00 80.06 421 PHE A CA 1
ATOM 3402 C C . PHE A 1 421 ? 0.419 29.151 28.759 1.00 80.06 421 PHE A C 1
ATOM 3404 O O . PHE A 1 421 ? 1.318 29.065 27.930 1.00 80.06 421 PHE A O 1
ATOM 3411 N N . PHE A 1 422 ? 0.701 29.322 30.054 1.00 85.25 422 PHE A N 1
ATOM 3412 C CA . PHE A 1 422 ? 2.079 29.440 30.547 1.00 85.25 422 PHE A CA 1
ATOM 3413 C C . PHE A 1 422 ? 2.898 28.153 30.404 1.00 85.25 422 PHE A C 1
ATOM 3415 O O . PHE A 1 422 ? 4.105 28.226 30.192 1.00 85.25 422 PHE A O 1
ATOM 3422 N N . ALA A 1 423 ? 2.261 26.988 30.519 1.00 83.50 423 ALA A N 1
ATOM 3423 C CA . ALA A 1 423 ? 2.929 25.708 30.327 1.00 83.50 423 ALA A CA 1
ATOM 3424 C C . ALA A 1 423 ? 3.254 25.471 28.847 1.00 83.50 423 ALA A C 1
ATOM 3426 O O . ALA A 1 423 ? 4.345 25.000 28.546 1.00 83.50 423 ALA A O 1
ATOM 3427 N N . GLU A 1 424 ? 2.352 25.853 27.936 1.00 84.38 424 GLU A N 1
ATOM 3428 C CA . GLU A 1 424 ? 2.601 25.826 26.487 1.00 84.38 424 GLU A CA 1
ATOM 3429 C C . GLU A 1 424 ? 3.750 26.769 26.102 1.00 84.38 424 GLU A C 1
ATOM 3431 O O . GLU A 1 424 ? 4.682 26.362 25.416 1.00 84.38 424 GLU A O 1
ATOM 3436 N N . LEU A 1 425 ? 3.764 28.001 26.623 1.00 86.31 425 LEU A N 1
ATOM 3437 C CA . LEU A 1 425 ? 4.862 28.941 26.376 1.00 86.31 425 LEU A CA 1
ATOM 3438 C C . LEU A 1 425 ? 6.207 28.418 26.907 1.00 86.31 425 LEU A C 1
ATOM 3440 O O . LEU A 1 425 ? 7.235 28.555 26.247 1.00 86.31 425 LEU A O 1
ATOM 3444 N N . TRP A 1 426 ? 6.214 27.829 28.105 1.00 87.06 426 TRP A N 1
ATOM 3445 C CA . TRP A 1 426 ? 7.427 27.238 28.667 1.00 87.06 426 TRP A CA 1
ATOM 3446 C C . TRP A 1 426 ? 7.902 26.026 27.862 1.00 87.06 426 TRP A C 1
ATOM 3448 O O . TRP A 1 426 ? 9.105 25.870 27.663 1.00 87.06 426 TRP A O 1
ATOM 3458 N N . HIS A 1 427 ? 6.973 25.200 27.374 1.00 86.81 427 HIS A N 1
ATOM 3459 C CA . HIS A 1 427 ? 7.272 24.096 26.470 1.00 86.81 427 HIS A CA 1
ATOM 3460 C C . HIS A 1 427 ? 7.999 24.591 25.213 1.00 86.81 427 HIS A C 1
ATOM 3462 O O . HIS A 1 427 ? 9.089 24.107 24.927 1.00 86.81 427 HIS A O 1
ATOM 3468 N N . GLU A 1 428 ? 7.470 25.608 24.530 1.00 86.19 428 GLU A N 1
ATOM 3469 C CA . GLU A 1 428 ? 8.093 26.183 23.328 1.00 86.19 428 GLU A CA 1
ATOM 3470 C C . GLU A 1 428 ? 9.514 26.705 23.598 1.00 86.19 428 GLU A C 1
ATOM 3472 O O . GLU A 1 428 ? 10.453 26.408 22.858 1.00 86.19 428 GLU A O 1
ATOM 3477 N N . ILE A 1 429 ? 9.709 27.426 24.710 1.00 87.94 429 ILE A N 1
ATOM 3478 C CA . ILE A 1 429 ? 11.029 27.936 25.114 1.00 87.94 429 ILE A CA 1
ATOM 3479 C C . ILE A 1 429 ? 12.005 26.786 25.398 1.00 87.94 429 ILE A C 1
ATOM 3481 O O . ILE A 1 429 ? 13.158 26.829 24.959 1.00 87.94 429 ILE A O 1
ATOM 3485 N N . ALA A 1 430 ? 11.562 25.764 26.133 1.00 86.06 430 ALA A N 1
ATOM 3486 C CA . ALA A 1 430 ? 12.397 24.626 26.491 1.00 86.06 430 ALA A CA 1
ATOM 3487 C C . ALA A 1 430 ? 12.792 23.813 25.249 1.00 86.06 430 ALA A C 1
ATOM 3489 O O . ALA A 1 430 ? 13.976 23.542 25.050 1.00 86.06 430 ALA A O 1
ATOM 3490 N N . THR A 1 431 ? 11.831 23.480 24.385 1.00 83.06 431 THR A N 1
ATOM 3491 C CA . THR A 1 431 ? 12.062 22.723 23.147 1.00 83.06 431 THR A CA 1
ATOM 3492 C C . THR A 1 431 ? 12.989 23.480 22.195 1.00 83.06 431 THR A C 1
ATOM 3494 O O . THR A 1 431 ? 13.920 22.885 21.646 1.00 83.06 431 THR A O 1
ATOM 3497 N N . PHE A 1 432 ? 12.809 24.800 22.062 1.00 85.19 432 PHE A N 1
ATOM 3498 C CA . PHE A 1 432 ? 13.707 25.662 21.293 1.00 85.19 432 PHE A CA 1
ATOM 3499 C C . PHE A 1 432 ? 15.134 25.626 21.841 1.00 85.19 432 PHE A C 1
ATOM 3501 O O . PHE A 1 432 ? 16.064 25.385 21.077 1.00 85.19 432 PHE A O 1
ATOM 3508 N N . PHE A 1 433 ? 15.331 25.797 23.152 1.00 85.00 433 PHE A N 1
ATOM 3509 C CA . PHE A 1 433 ? 16.668 25.729 23.749 1.00 85.00 433 PHE A CA 1
ATOM 3510 C C . PHE A 1 433 ? 17.326 24.365 23.511 1.00 85.00 433 PHE A C 1
ATOM 3512 O O . PHE A 1 433 ? 18.475 24.298 23.070 1.00 85.00 433 PHE A O 1
ATOM 3519 N N . TYR A 1 434 ? 16.582 23.277 23.725 1.00 79.62 434 TYR A N 1
ATOM 3520 C CA . TYR A 1 434 ? 17.095 21.939 23.467 1.00 79.62 434 TYR A CA 1
ATOM 3521 C C . TYR A 1 434 ? 17.423 21.710 21.989 1.00 79.62 434 TYR A C 1
ATOM 3523 O O . TYR A 1 434 ? 18.355 20.970 21.727 1.00 79.62 434 TYR A O 1
ATOM 3531 N N . SER A 1 435 ? 16.786 22.396 21.034 1.00 72.75 435 SER A N 1
ATOM 3532 C CA . SER A 1 435 ? 17.130 22.280 19.602 1.00 72.75 435 SER A CA 1
ATOM 3533 C C . SER A 1 435 ? 18.526 22.770 19.213 1.00 72.75 435 SER A C 1
ATOM 3535 O O . SER A 1 435 ? 19.043 22.343 18.185 1.00 72.75 435 SER A O 1
ATOM 3537 N N . PHE A 1 436 ? 19.168 23.616 20.029 1.00 72.75 436 PHE A N 1
ATOM 3538 C CA . PHE A 1 436 ? 20.552 24.063 19.792 1.00 72.75 436 PHE A CA 1
ATOM 3539 C C . PHE A 1 436 ? 21.594 23.166 20.456 1.00 72.75 436 PHE A C 1
ATOM 3541 O O . PHE A 1 436 ? 22.764 23.203 20.085 1.00 72.75 436 PHE A O 1
ATOM 3548 N N . VAL A 1 437 ? 21.182 22.407 21.471 1.00 68.69 437 VAL A N 1
ATOM 3549 C CA . VAL A 1 437 ? 22.069 21.560 22.282 1.00 68.69 437 VAL A CA 1
ATOM 3550 C C . VAL A 1 437 ? 21.930 20.087 21.890 1.00 68.69 437 VAL A C 1
ATOM 3552 O O . VAL A 1 437 ? 22.863 19.303 22.034 1.00 68.69 437 VAL A O 1
ATOM 3555 N N . ILE A 1 438 ? 20.761 19.714 21.378 1.00 62.38 438 ILE A N 1
ATOM 3556 C CA . ILE A 1 438 ? 20.386 18.386 20.919 1.00 62.38 438 ILE A CA 1
ATOM 3557 C C . ILE A 1 438 ? 20.117 18.509 19.421 1.00 62.38 438 ILE A C 1
ATOM 3559 O O . ILE A 1 438 ? 19.106 19.076 19.010 1.00 62.38 438 ILE A O 1
ATOM 3563 N N . ASP A 1 439 ? 21.025 17.985 18.600 1.00 53.00 439 ASP A N 1
ATOM 3564 C CA . ASP A 1 439 ? 20.793 17.883 17.162 1.00 53.00 439 ASP A CA 1
ATOM 3565 C C . ASP A 1 439 ? 19.700 16.833 16.914 1.00 53.00 439 ASP A C 1
ATOM 3567 O O . ASP A 1 439 ? 19.924 15.627 16.990 1.00 53.00 439 ASP A O 1
ATOM 3571 N N . TYR A 1 440 ? 18.480 17.304 16.661 1.00 45.59 440 TYR A N 1
ATOM 3572 C CA . TYR A 1 440 ? 17.320 16.453 16.401 1.00 45.59 440 TYR A CA 1
ATOM 3573 C C . TYR A 1 440 ? 17.344 15.784 15.015 1.00 45.59 440 TYR A C 1
ATOM 3575 O O . TYR A 1 440 ? 16.520 14.908 14.766 1.00 45.59 440 TYR A O 1
ATOM 3583 N N . ASN A 1 441 ? 18.271 16.161 14.121 1.00 39.75 441 ASN A N 1
ATOM 3584 C CA . ASN A 1 441 ? 18.554 15.420 12.886 1.00 39.75 441 ASN A CA 1
ATOM 3585 C C . ASN A 1 441 ? 19.699 14.403 13.084 1.00 39.75 441 ASN A C 1
ATOM 3587 O O . ASN A 1 441 ? 19.776 13.430 12.338 1.00 39.75 441 ASN A O 1
ATOM 3591 N N . GLN A 1 442 ? 20.543 14.579 14.111 1.00 43.81 442 GLN A N 1
ATOM 3592 C CA . GLN A 1 442 ? 21.430 13.548 14.671 1.00 43.81 442 GLN A CA 1
ATOM 3593 C C . GLN A 1 442 ? 20.827 12.928 15.942 1.00 43.81 442 GLN A C 1
ATOM 3595 O O . GLN A 1 442 ? 21.358 13.028 17.053 1.00 43.81 442 GLN A O 1
ATOM 3600 N N . ILE A 1 443 ? 19.730 12.190 15.789 1.00 44.41 443 ILE A N 1
ATOM 3601 C CA . ILE A 1 443 ? 19.270 11.272 16.841 1.00 44.41 443 ILE A CA 1
ATOM 3602 C C . ILE A 1 443 ? 20.042 9.957 16.666 1.00 44.41 443 ILE A C 1
ATOM 3604 O O . ILE A 1 443 ? 19.541 8.931 16.213 1.00 44.41 443 ILE A O 1
ATOM 3608 N N . GLY A 1 444 ? 21.343 10.047 16.933 1.00 36.84 444 GLY A N 1
ATOM 3609 C CA . GLY A 1 444 ? 22.265 8.928 17.045 1.00 36.84 444 GLY A CA 1
ATOM 3610 C C . GLY A 1 444 ? 22.789 8.795 18.473 1.00 36.84 444 GLY A C 1
ATOM 3611 O O . GLY A 1 444 ? 22.742 9.744 19.268 1.00 36.84 444 GLY A O 1
ATOM 3612 N N . ASN A 1 445 ? 23.324 7.612 18.770 1.00 40.06 445 ASN A N 1
ATOM 3613 C CA . ASN A 1 445 ? 24.314 7.409 19.821 1.00 40.06 445 ASN A CA 1
ATOM 3614 C C . ASN A 1 445 ? 25.507 8.337 19.556 1.00 40.06 445 ASN A C 1
ATOM 3616 O O . ASN A 1 445 ? 26.419 7.978 18.818 1.00 40.06 445 ASN A O 1
ATOM 3620 N N . VAL A 1 446 ? 25.523 9.524 20.153 1.00 40.53 446 VAL A N 1
ATOM 3621 C CA . VAL A 1 446 ? 26.772 10.264 20.335 1.00 40.53 446 VAL A CA 1
ATOM 3622 C C . VAL A 1 446 ? 27.174 10.062 21.786 1.00 40.53 446 VAL A C 1
ATOM 3624 O O . VAL A 1 446 ? 26.688 10.765 22.664 1.00 40.53 446 VAL A O 1
ATOM 3627 N N . THR A 1 447 ? 28.028 9.077 22.048 1.00 39.78 447 THR A N 1
ATOM 3628 C CA . THR A 1 447 ? 28.743 8.978 23.327 1.00 39.78 447 THR A CA 1
ATOM 3629 C C . THR A 1 447 ? 30.122 8.379 23.108 1.00 39.78 447 THR A C 1
ATOM 3631 O O . THR A 1 447 ? 30.220 7.223 22.706 1.00 39.78 447 THR A O 1
ATOM 3634 N N . GLU A 1 448 ? 31.142 9.202 23.357 1.00 39.25 448 GLU A N 1
ATOM 3635 C CA . GLU A 1 448 ? 32.319 9.012 24.234 1.00 39.25 448 GLU A CA 1
ATOM 3636 C C . GLU A 1 448 ? 32.943 7.615 24.461 1.00 39.25 448 GLU A C 1
ATOM 3638 O O . GLU A 1 448 ? 33.696 7.439 25.413 1.00 39.25 448 GLU A O 1
ATOM 3643 N N . ALA A 1 449 ? 32.713 6.620 23.609 1.00 42.03 449 ALA A N 1
ATOM 3644 C CA . ALA A 1 449 ? 33.452 5.362 23.644 1.00 42.03 449 ALA A CA 1
ATOM 3645 C C . ALA A 1 449 ? 34.225 5.198 22.333 1.00 42.03 449 ALA A C 1
ATOM 3647 O O . ALA A 1 449 ? 33.634 4.875 21.305 1.00 42.03 449 ALA A O 1
ATOM 3648 N N . GLU A 1 450 ? 35.546 5.378 22.390 1.00 47.34 450 GLU A N 1
ATOM 3649 C CA . GLU A 1 450 ? 36.498 5.126 21.292 1.00 47.34 450 GLU A CA 1
ATOM 3650 C C . GLU A 1 450 ? 36.467 3.667 20.761 1.00 47.34 450 GLU A C 1
ATOM 3652 O O . GLU A 1 450 ? 37.132 3.370 19.776 1.00 47.34 450 GLU A O 1
ATOM 3657 N N . ASP A 1 451 ? 35.658 2.769 21.348 1.00 52.31 451 ASP A N 1
ATOM 3658 C CA . ASP A 1 451 ? 35.686 1.313 21.117 1.00 52.31 451 ASP A CA 1
ATOM 3659 C C . ASP A 1 451 ? 34.468 0.703 20.375 1.00 52.31 451 ASP A C 1
ATOM 3661 O O . ASP A 1 451 ? 34.407 -0.518 20.213 1.00 52.31 451 ASP A O 1
ATOM 3665 N N . ARG A 1 452 ? 33.470 1.476 19.907 1.00 62.12 452 ARG A N 1
ATOM 3666 C CA . ARG A 1 452 ? 32.336 0.903 19.132 1.00 62.12 452 ARG A CA 1
ATOM 3667 C C . ARG A 1 452 ? 32.483 1.124 17.626 1.00 62.12 452 ARG A C 1
ATOM 3669 O O . ARG A 1 452 ? 32.444 2.260 17.163 1.00 62.12 452 ARG A O 1
ATOM 3676 N N . ARG A 1 453 ? 32.556 0.020 16.869 1.00 84.94 453 ARG A N 1
ATOM 3677 C CA . ARG A 1 453 ? 32.559 -0.012 15.392 1.00 84.94 453 ARG A CA 1
ATOM 3678 C C . ARG A 1 453 ? 31.354 0.759 14.837 1.00 84.94 453 ARG A C 1
ATOM 3680 O O . ARG A 1 453 ? 30.238 0.603 15.341 1.00 84.94 453 ARG A O 1
ATOM 3687 N N . SER A 1 454 ? 31.566 1.577 13.809 1.00 88.38 454 SER A N 1
ATOM 3688 C CA . SER A 1 454 ? 30.522 2.412 13.203 1.00 88.38 454 SER A CA 1
ATOM 3689 C C . SER A 1 454 ? 30.537 2.332 11.683 1.00 88.38 454 SER A C 1
ATOM 3691 O O . SER A 1 454 ? 31.612 2.318 11.096 1.00 88.38 454 SER A O 1
ATOM 3693 N N . VAL A 1 455 ? 29.357 2.360 11.064 1.00 93.12 455 VAL A N 1
ATOM 3694 C CA . VAL A 1 455 ? 29.179 2.375 9.604 1.00 93.12 455 VAL A CA 1
ATOM 3695 C C . VAL A 1 455 ? 28.398 3.623 9.202 1.00 93.12 455 VAL A C 1
ATOM 3697 O O . VAL A 1 455 ? 27.323 3.894 9.739 1.00 93.12 455 VAL A O 1
ATOM 3700 N N . THR A 1 456 ? 28.908 4.388 8.245 1.00 93.56 456 THR A N 1
ATOM 3701 C CA . THR A 1 456 ? 28.189 5.496 7.612 1.00 93.56 456 THR A CA 1
ATOM 3702 C C . THR A 1 456 ? 27.411 4.988 6.411 1.00 93.56 456 THR A C 1
ATOM 3704 O O . THR A 1 456 ? 27.985 4.480 5.449 1.00 93.56 456 THR A O 1
ATOM 3707 N N . VAL A 1 457 ? 26.096 5.179 6.447 1.00 94.62 457 VAL A N 1
ATOM 3708 C CA . VAL A 1 457 ? 25.172 4.675 5.431 1.00 94.62 457 VAL A CA 1
ATOM 3709 C C . VAL A 1 457 ? 24.444 5.846 4.796 1.00 94.62 457 VAL A C 1
ATOM 3711 O O . VAL A 1 457 ? 23.877 6.680 5.502 1.00 94.62 457 VAL A O 1
ATOM 3714 N N . TRP A 1 458 ? 24.445 5.930 3.469 1.00 93.75 458 TRP A N 1
ATOM 3715 C CA . TRP A 1 458 ? 23.634 6.908 2.747 1.00 93.75 458 TRP A CA 1
ATOM 3716 C C . TRP A 1 458 ? 22.420 6.245 2.105 1.00 93.75 458 TRP A C 1
ATOM 3718 O O . TRP A 1 458 ? 22.544 5.208 1.456 1.00 93.75 458 TRP A O 1
ATOM 3728 N N . ILE A 1 459 ? 21.262 6.887 2.250 1.00 90.38 459 ILE A N 1
ATOM 3729 C CA . ILE A 1 459 ? 19.992 6.455 1.664 1.00 90.38 459 ILE A CA 1
ATOM 3730 C C . ILE A 1 459 ? 19.457 7.518 0.697 1.00 90.38 459 ILE A C 1
ATOM 3732 O O . ILE A 1 459 ? 19.490 8.715 1.003 1.00 90.38 459 ILE A O 1
ATOM 3736 N N . GLY A 1 460 ? 18.995 7.072 -0.476 1.00 79.88 460 GLY A N 1
ATOM 3737 C CA . GLY A 1 460 ? 18.480 7.927 -1.552 1.00 79.88 460 GLY A CA 1
ATOM 3738 C C . GLY A 1 460 ? 16.965 8.170 -1.551 1.00 79.88 460 GLY A C 1
ATOM 3739 O O . GLY A 1 460 ? 16.498 8.995 -2.334 1.00 79.88 460 GLY A O 1
ATOM 3740 N N . SER A 1 461 ? 16.186 7.472 -0.716 1.00 75.25 461 SER A N 1
ATOM 3741 C CA . SER A 1 461 ? 14.718 7.592 -0.658 1.00 75.25 461 SER A CA 1
ATOM 3742 C C . SER A 1 461 ? 14.215 8.873 0.011 1.00 75.25 461 SER A C 1
ATOM 3744 O O . SER A 1 461 ? 14.974 9.761 0.377 1.00 75.25 461 SER A O 1
ATOM 3746 N N . GLY A 1 462 ? 12.894 8.963 0.199 1.00 77.75 462 GLY A N 1
ATOM 3747 C CA . GLY A 1 462 ? 12.251 9.989 1.007 1.00 77.75 462 GLY A CA 1
ATOM 3748 C C . GLY A 1 462 ? 12.535 9.870 2.509 1.00 77.75 462 GLY A C 1
ATOM 3749 O O . GLY A 1 462 ? 13.100 8.895 3.013 1.00 77.75 462 GLY A O 1
ATOM 3750 N N . ARG A 1 463 ? 12.121 10.916 3.231 1.00 77.06 463 ARG A N 1
ATOM 3751 C CA . ARG A 1 463 ? 12.308 11.062 4.681 1.00 77.06 463 ARG A CA 1
ATOM 3752 C C . ARG A 1 463 ? 11.621 9.950 5.476 1.00 77.06 463 ARG A C 1
ATOM 3754 O O . ARG A 1 463 ? 12.206 9.468 6.438 1.00 77.06 463 ARG A O 1
ATOM 3761 N N . ASP A 1 464 ? 10.427 9.529 5.069 1.00 76.19 464 ASP A N 1
ATOM 3762 C CA . ASP A 1 464 ? 9.657 8.511 5.794 1.00 76.19 464 ASP A CA 1
ATOM 3763 C C . ASP A 1 464 ? 10.352 7.147 5.753 1.00 76.19 464 ASP A C 1
ATOM 3765 O O . ASP A 1 464 ? 10.471 6.481 6.779 1.00 76.19 464 ASP A O 1
ATOM 3769 N N . GLN A 1 465 ? 10.911 6.773 4.598 1.00 84.19 465 GLN A N 1
ATOM 3770 C CA . GLN A 1 465 ? 11.717 5.560 4.448 1.00 84.19 465 GLN A CA 1
ATOM 3771 C C . GLN A 1 465 ? 12.981 5.620 5.316 1.00 84.19 465 GLN A C 1
ATOM 3773 O O . GLN A 1 465 ? 13.317 4.643 5.981 1.00 84.19 465 GLN A O 1
ATOM 3778 N N . ALA A 1 466 ? 13.666 6.769 5.344 1.00 85.56 466 ALA A N 1
ATOM 3779 C CA . ALA A 1 466 ? 14.865 6.952 6.160 1.00 85.56 466 ALA A CA 1
ATOM 3780 C C . ALA A 1 466 ? 14.560 6.886 7.665 1.00 85.56 466 ALA A C 1
ATOM 3782 O O . ALA A 1 466 ? 15.303 6.249 8.407 1.00 85.56 466 ALA A O 1
ATOM 3783 N N . ASN A 1 467 ? 13.456 7.491 8.109 1.00 81.44 467 ASN A N 1
ATOM 3784 C CA . ASN A 1 467 ? 13.010 7.428 9.501 1.00 81.44 467 ASN A CA 1
ATOM 3785 C C . ASN A 1 467 ? 12.633 5.997 9.905 1.00 81.44 467 ASN A C 1
ATOM 3787 O O . ASN A 1 467 ? 13.059 5.535 10.956 1.00 81.44 467 ASN A O 1
ATOM 3791 N N . THR A 1 468 ? 11.898 5.286 9.045 1.00 83.56 468 THR A N 1
ATOM 3792 C CA . THR A 1 468 ? 11.510 3.880 9.252 1.00 83.56 468 THR A CA 1
ATOM 3793 C C . THR A 1 468 ? 12.747 2.991 9.386 1.00 83.56 468 THR A C 1
ATOM 3795 O O . THR A 1 468 ? 12.907 2.284 10.378 1.00 83.56 468 THR A O 1
ATOM 3798 N N . LEU A 1 469 ? 13.689 3.094 8.439 1.00 89.56 469 LEU A N 1
ATOM 3799 C CA . LEU A 1 469 ? 14.958 2.368 8.504 1.00 89.56 469 LEU A CA 1
ATOM 3800 C C . LEU A 1 469 ? 15.743 2.714 9.775 1.00 89.56 469 LEU A C 1
ATOM 3802 O O . LEU A 1 469 ? 16.304 1.824 10.410 1.00 89.56 469 LEU A O 1
ATOM 3806 N N . LYS A 1 470 ? 15.781 3.992 10.168 1.00 84.62 470 LYS A N 1
ATOM 3807 C CA . LYS A 1 470 ? 16.474 4.419 11.386 1.00 84.62 470 LYS A CA 1
ATOM 3808 C C . LYS A 1 470 ? 15.883 3.767 12.634 1.00 84.62 470 LYS A C 1
ATOM 3810 O O . LYS A 1 470 ? 16.649 3.241 13.434 1.00 84.62 470 LYS A O 1
ATOM 3815 N N . SER A 1 471 ? 14.557 3.760 12.770 1.00 81.25 471 SER A N 1
ATOM 3816 C CA . SER A 1 471 ? 13.879 3.074 13.873 1.00 81.25 471 SER A CA 1
ATOM 3817 C C . SER A 1 471 ? 14.257 1.595 13.913 1.00 81.25 471 SER A C 1
ATOM 3819 O O . SER A 1 471 ? 14.697 1.108 14.948 1.00 81.25 471 SER A O 1
ATOM 3821 N N . MET A 1 472 ? 14.228 0.907 12.771 1.00 87.38 472 MET A N 1
ATOM 3822 C CA . MET A 1 472 ? 14.603 -0.508 12.700 1.00 87.38 472 MET A CA 1
ATOM 3823 C C . MET A 1 472 ? 16.077 -0.770 13.054 1.00 87.38 472 MET A C 1
ATOM 3825 O O . MET A 1 472 ? 16.388 -1.773 13.698 1.00 87.38 472 MET A O 1
ATOM 3829 N N . ILE A 1 473 ? 16.994 0.118 12.655 1.00 88.56 473 ILE A N 1
ATOM 3830 C CA . ILE A 1 473 ? 18.420 0.050 13.019 1.00 88.56 473 ILE A CA 1
ATOM 3831 C C . ILE A 1 473 ? 18.605 0.135 14.538 1.00 88.56 473 ILE A C 1
ATOM 3833 O O . ILE A 1 473 ? 19.441 -0.580 15.098 1.00 88.56 473 ILE A O 1
ATOM 3837 N N . ASP A 1 474 ? 17.868 1.032 15.190 1.00 79.44 474 ASP A N 1
ATOM 3838 C CA . ASP A 1 474 ? 17.969 1.262 16.631 1.00 79.44 474 ASP A CA 1
ATOM 3839 C C . ASP A 1 474 ? 17.281 0.154 17.436 1.00 79.44 474 ASP A C 1
ATOM 3841 O O . ASP A 1 474 ? 17.758 -0.202 18.510 1.00 79.44 474 ASP A O 1
ATOM 3845 N N . GLU A 1 475 ? 16.193 -0.407 16.903 1.00 75.75 475 GLU A N 1
ATOM 3846 C CA . GLU A 1 475 ? 15.414 -1.486 17.521 1.00 75.75 475 GLU A CA 1
ATOM 3847 C C . GLU A 1 475 ? 16.114 -2.848 17.398 1.00 75.75 475 GLU A C 1
ATOM 3849 O O . GLU A 1 475 ? 16.108 -3.629 18.347 1.00 75.75 475 GLU A O 1
ATOM 3854 N N . THR A 1 476 ? 16.748 -3.139 16.254 1.00 84.44 476 THR A N 1
ATOM 3855 C CA . THR A 1 476 ? 17.239 -4.497 15.948 1.00 84.44 476 THR A CA 1
ATOM 3856 C C . THR A 1 476 ? 18.740 -4.550 15.665 1.00 84.44 476 THR A C 1
ATOM 3858 O O . THR A 1 476 ? 19.476 -5.236 16.374 1.00 84.44 476 THR A O 1
ATOM 3861 N N . PHE A 1 477 ? 19.242 -3.813 14.669 1.00 90.06 477 PHE A N 1
ATOM 3862 C CA . PHE A 1 477 ? 20.628 -3.962 14.211 1.00 90.06 477 PHE A CA 1
ATOM 3863 C C . PHE A 1 477 ? 21.656 -3.604 15.287 1.00 90.06 477 PHE A C 1
ATOM 3865 O O . PHE A 1 477 ? 22.538 -4.406 15.605 1.00 90.06 477 PHE A O 1
ATOM 3872 N N . THR A 1 478 ? 21.549 -2.400 15.852 1.00 86.50 478 THR A N 1
ATOM 3873 C CA . THR A 1 478 ? 22.528 -1.878 16.814 1.00 86.50 478 THR A CA 1
ATOM 3874 C C . THR A 1 478 ? 22.523 -2.687 18.117 1.00 86.50 478 THR A C 1
ATOM 3876 O O . THR A 1 478 ? 23.609 -3.065 18.564 1.00 86.50 478 THR A O 1
ATOM 3879 N N . PRO A 1 479 ? 21.362 -3.032 18.718 1.00 80.00 479 PRO A N 1
ATOM 3880 C CA . PRO A 1 479 ? 21.327 -3.869 19.918 1.00 80.00 479 PRO A CA 1
ATOM 3881 C C . PRO A 1 479 ? 21.877 -5.287 19.711 1.00 80.00 479 PRO A C 1
ATOM 3883 O O . PRO A 1 479 ? 22.568 -5.795 20.592 1.00 80.00 479 PRO A O 1
ATOM 3886 N N . LEU A 1 480 ? 21.613 -5.918 18.558 1.00 84.75 480 LEU A N 1
ATOM 3887 C CA . LEU A 1 480 ? 22.048 -7.295 18.284 1.00 84.75 480 LEU A CA 1
ATOM 3888 C C . LEU A 1 480 ? 23.536 -7.399 17.933 1.00 84.75 480 LEU A C 1
ATOM 3890 O O . LEU A 1 480 ? 24.187 -8.384 18.279 1.00 84.75 480 LEU A O 1
ATOM 3894 N N . THR A 1 481 ? 24.075 -6.409 17.220 1.00 88.31 481 THR A N 1
ATOM 3895 C CA . THR A 1 481 ? 25.441 -6.473 16.673 1.00 88.31 481 THR A CA 1
ATOM 3896 C C . THR A 1 481 ? 26.455 -5.642 17.455 1.00 88.31 481 THR A C 1
ATOM 3898 O O . THR A 1 481 ? 27.657 -5.885 17.353 1.00 88.31 481 THR A O 1
ATOM 3901 N N . GLY A 1 482 ? 25.995 -4.639 18.209 1.00 81.62 482 GLY A N 1
ATOM 3902 C CA . GLY A 1 482 ? 26.849 -3.629 18.834 1.00 81.62 482 GLY A CA 1
ATOM 3903 C C . GLY A 1 482 ? 27.477 -2.629 17.851 1.00 81.62 482 GLY A C 1
ATOM 3904 O O . GLY A 1 482 ? 28.287 -1.805 18.281 1.00 81.62 482 GLY A O 1
ATOM 3905 N N . ILE A 1 483 ? 27.129 -2.685 16.559 1.00 86.31 483 ILE A N 1
ATOM 3906 C CA . ILE A 1 483 ? 27.634 -1.791 15.507 1.00 86.31 483 ILE A CA 1
ATOM 3907 C C . ILE A 1 483 ? 26.713 -0.575 15.403 1.00 86.31 483 ILE A C 1
ATOM 3909 O O . ILE A 1 483 ? 25.509 -0.716 15.205 1.00 86.31 483 ILE A O 1
ATOM 3913 N N . ASN A 1 484 ? 27.276 0.630 15.489 1.00 85.12 484 ASN A N 1
ATOM 3914 C CA . ASN A 1 484 ? 26.508 1.859 15.289 1.00 85.12 484 ASN A CA 1
ATOM 3915 C C . ASN A 1 484 ? 26.337 2.166 13.795 1.00 85.12 484 ASN A C 1
ATOM 3917 O O . ASN A 1 484 ? 27.269 1.988 13.010 1.00 85.12 484 ASN A O 1
ATOM 3921 N N . VAL A 1 485 ? 25.191 2.733 13.413 1.00 89.06 485 VAL A N 1
ATOM 3922 C CA . VAL A 1 485 ? 24.949 3.189 12.037 1.00 89.06 485 VAL A CA 1
ATOM 3923 C C . VAL A 1 485 ? 24.674 4.688 12.000 1.00 89.06 485 VAL A C 1
ATOM 3925 O O . VAL A 1 485 ? 23.727 5.187 12.608 1.00 89.06 485 VAL A O 1
ATOM 3928 N N . ASN A 1 486 ? 25.491 5.412 11.242 1.00 87.62 486 ASN A N 1
ATOM 3929 C CA . ASN A 1 486 ? 25.286 6.817 10.916 1.00 87.62 486 ASN A CA 1
ATOM 3930 C C . ASN A 1 486 ? 24.518 6.925 9.591 1.00 87.62 486 ASN A C 1
ATOM 3932 O O . ASN A 1 486 ? 25.123 7.043 8.522 1.00 87.62 486 ASN A O 1
ATOM 3936 N N . LEU A 1 487 ? 23.188 6.833 9.668 1.00 89.25 487 LEU A N 1
ATOM 3937 C CA . LEU A 1 487 ? 22.301 6.922 8.508 1.00 89.25 487 LEU A CA 1
ATOM 3938 C C . LEU A 1 487 ? 22.114 8.383 8.073 1.00 89.25 487 LEU A C 1
ATOM 3940 O O . LEU A 1 487 ? 21.683 9.222 8.864 1.00 89.25 487 LEU A O 1
ATOM 3944 N N . LYS A 1 488 ? 22.391 8.687 6.801 1.00 87.62 488 LYS A N 1
ATOM 3945 C CA . LYS A 1 488 ? 22.228 10.022 6.213 1.00 87.62 488 LYS A CA 1
ATOM 3946 C C . LYS A 1 488 ? 21.339 9.974 4.980 1.00 87.62 488 LYS A C 1
ATOM 3948 O O . LYS A 1 488 ? 21.601 9.230 4.038 1.00 87.62 488 LYS A O 1
ATOM 3953 N N . LEU A 1 489 ? 20.329 10.836 4.961 1.00 85.75 489 LEU A N 1
ATOM 3954 C CA . LEU A 1 489 ? 19.587 11.142 3.746 1.00 85.75 489 LEU A CA 1
ATOM 3955 C C . LEU A 1 489 ? 20.501 11.933 2.804 1.00 85.75 489 LEU A C 1
ATOM 3957 O O . LEU A 1 489 ? 20.950 13.025 3.163 1.00 85.75 489 LEU A O 1
ATOM 3961 N N . ALA A 1 490 ? 20.790 11.399 1.621 1.00 84.94 490 ALA A N 1
ATOM 3962 C CA . ALA A 1 490 ? 21.700 12.034 0.675 1.00 84.94 490 ALA A CA 1
ATOM 3963 C C . ALA A 1 490 ? 21.138 12.014 -0.746 1.00 84.94 490 ALA A C 1
ATOM 3965 O O . ALA A 1 490 ? 20.432 11.099 -1.157 1.00 84.94 490 ALA A O 1
ATOM 3966 N N . GLN A 1 491 ? 21.488 13.037 -1.522 1.00 82.19 491 GLN A N 1
ATOM 3967 C CA . GLN A 1 491 ? 21.198 13.057 -2.950 1.00 82.19 491 GLN A CA 1
ATOM 3968 C C . GLN A 1 491 ? 22.226 12.178 -3.667 1.00 82.19 491 GLN A C 1
ATOM 3970 O O . GLN A 1 491 ? 23.397 12.542 -3.726 1.00 82.19 491 GLN A O 1
ATOM 3975 N N . MET A 1 492 ? 21.813 11.028 -4.207 1.00 82.81 492 MET A N 1
ATOM 3976 C CA . MET A 1 492 ? 22.745 10.022 -4.743 1.00 82.81 492 MET A CA 1
ATOM 3977 C C . MET A 1 492 ? 23.655 10.540 -5.868 1.00 82.81 492 MET A C 1
ATOM 3979 O O . MET A 1 492 ? 24.756 10.021 -6.035 1.00 82.81 492 MET A O 1
ATOM 3983 N N . GLN A 1 493 ? 23.292 11.615 -6.581 1.00 78.56 493 GLN A N 1
ATOM 3984 C CA . GLN A 1 493 ? 24.198 12.231 -7.560 1.00 78.56 493 GLN A CA 1
ATOM 3985 C C . GLN A 1 493 ? 25.496 12.791 -6.949 1.00 78.56 493 GLN A C 1
ATOM 3987 O O . GLN A 1 493 ? 26.483 12.970 -7.663 1.00 78.56 493 GLN A O 1
ATOM 3992 N N . THR A 1 494 ? 25.527 13.075 -5.642 1.00 84.75 494 THR A N 1
ATOM 3993 C CA . THR A 1 494 ? 26.742 13.543 -4.957 1.00 84.75 494 THR A CA 1
ATOM 3994 C C . THR A 1 494 ? 27.657 12.399 -4.535 1.00 84.75 494 THR A C 1
ATOM 3996 O O . THR A 1 494 ? 28.789 12.670 -4.131 1.00 84.75 494 THR A O 1
ATOM 3999 N N . LEU A 1 495 ? 27.216 11.139 -4.668 1.00 87.38 495 LEU A N 1
ATOM 4000 C CA . LEU A 1 495 ? 27.981 9.969 -4.249 1.00 87.38 495 LEU A CA 1
ATOM 4001 C C . LEU A 1 495 ? 29.338 9.920 -4.956 1.00 87.38 495 LEU A C 1
ATOM 4003 O O . LEU A 1 495 ? 30.353 9.781 -4.290 1.00 87.38 495 LEU A O 1
ATOM 4007 N N . LEU A 1 496 ? 29.390 10.099 -6.282 1.00 84.81 496 LEU A N 1
ATOM 4008 C CA . LEU A 1 496 ? 30.650 10.005 -7.034 1.00 84.81 496 LEU A CA 1
ATOM 4009 C C . LEU A 1 496 ? 31.640 11.123 -6.651 1.00 84.81 496 LEU A C 1
ATOM 4011 O O . LEU A 1 496 ? 32.774 10.794 -6.297 1.00 84.81 496 LEU A O 1
ATOM 4015 N N . PRO A 1 497 ? 31.258 12.420 -6.657 1.00 85.25 497 PRO A N 1
ATOM 4016 C CA . PRO A 1 497 ? 32.119 13.482 -6.140 1.00 85.25 497 PRO A CA 1
ATOM 4017 C C . PRO A 1 497 ? 32.591 13.245 -4.699 1.00 85.25 497 PRO A C 1
ATOM 4019 O O . PRO A 1 497 ? 33.760 13.483 -4.405 1.00 85.25 497 PRO A O 1
ATOM 4022 N N . ALA A 1 498 ? 31.715 12.758 -3.812 1.00 86.88 498 ALA A N 1
ATOM 4023 C CA . ALA A 1 498 ? 32.059 12.490 -2.418 1.00 86.88 498 ALA A CA 1
ATOM 4024 C C . ALA A 1 498 ? 33.054 11.331 -2.282 1.00 86.88 498 ALA A C 1
ATOM 4026 O O . ALA A 1 498 ? 34.042 11.460 -1.561 1.00 86.88 498 ALA A O 1
ATOM 4027 N N . THR A 1 499 ? 32.850 10.234 -3.019 1.00 85.25 499 THR A N 1
ATOM 4028 C CA . THR A 1 499 ? 33.789 9.107 -3.075 1.00 85.25 499 THR A CA 1
ATOM 4029 C C . THR A 1 499 ? 35.160 9.560 -3.583 1.00 85.25 499 THR A C 1
ATOM 4031 O O . THR A 1 499 ? 36.170 9.239 -2.966 1.00 85.25 499 THR A O 1
ATOM 4034 N N . LEU A 1 500 ? 35.216 10.376 -4.645 1.00 82.69 500 LEU A N 1
ATOM 4035 C CA . LEU A 1 500 ? 36.478 10.926 -5.165 1.00 82.69 500 LEU A CA 1
ATOM 4036 C C . LEU A 1 500 ? 37.170 11.888 -4.184 1.00 82.69 500 LEU A C 1
ATOM 4038 O O . LEU A 1 500 ? 38.394 11.985 -4.184 1.00 82.69 500 LEU A O 1
ATOM 4042 N N . ALA A 1 501 ? 36.400 12.589 -3.349 1.00 86.00 501 ALA A N 1
ATOM 4043 C CA . ALA A 1 501 ? 36.910 13.477 -2.306 1.00 86.00 501 ALA A CA 1
ATOM 4044 C C . ALA A 1 501 ? 37.291 12.749 -1.000 1.00 86.00 501 ALA A C 1
ATOM 4046 O O . ALA A 1 501 ? 37.726 13.408 -0.056 1.00 86.00 501 ALA A O 1
ATOM 4047 N N . GLY A 1 502 ? 37.110 11.423 -0.914 1.00 81.81 502 GLY A N 1
ATOM 4048 C CA . GLY A 1 502 ? 37.334 10.653 0.316 1.00 81.81 502 GLY A CA 1
ATOM 4049 C C . GLY A 1 502 ? 36.324 10.958 1.430 1.00 81.81 502 GLY A C 1
ATOM 4050 O O . GLY A 1 502 ? 36.627 10.779 2.602 1.00 81.81 502 GLY A O 1
ATOM 4051 N N . GLN A 1 503 ? 35.141 11.464 1.073 1.00 86.50 503 GLN A N 1
ATOM 4052 C CA . GLN A 1 503 ? 34.055 11.842 1.990 1.00 86.50 503 GLN A CA 1
ATOM 4053 C C . GLN A 1 503 ? 32.763 11.048 1.725 1.00 86.50 503 GLN A C 1
ATOM 4055 O O . GLN A 1 503 ? 31.680 11.443 2.163 1.00 86.50 503 GLN A O 1
ATOM 4060 N N . GLY A 1 504 ? 32.861 9.966 0.948 1.00 85.88 504 GLY A N 1
ATOM 4061 C CA . GLY A 1 504 ? 31.746 9.062 0.675 1.00 85.88 504 GLY A CA 1
ATOM 4062 C C . GLY A 1 504 ? 31.342 8.237 1.907 1.00 85.88 504 GLY A C 1
ATOM 4063 O O . GLY A 1 504 ? 32.081 8.197 2.890 1.00 85.88 504 GLY A O 1
ATOM 4064 N N . PRO A 1 505 ? 30.166 7.592 1.874 1.00 94.25 505 PRO A N 1
ATOM 4065 C CA . PRO A 1 505 ? 29.759 6.635 2.900 1.00 94.25 505 PRO A CA 1
ATOM 4066 C C . PRO A 1 505 ? 30.536 5.317 2.793 1.00 94.25 505 PRO A C 1
ATOM 4068 O O . PRO A 1 505 ? 31.162 5.041 1.770 1.00 94.25 505 PRO A O 1
ATOM 4071 N N . ASP A 1 506 ? 30.401 4.466 3.810 1.00 95.88 506 ASP A N 1
ATOM 4072 C CA . ASP A 1 506 ? 30.827 3.064 3.740 1.00 95.88 506 ASP A CA 1
ATOM 4073 C C . ASP A 1 506 ? 29.852 2.248 2.875 1.00 95.88 506 ASP A C 1
ATOM 4075 O O . ASP A 1 506 ? 30.263 1.413 2.068 1.00 95.88 506 ASP A O 1
ATOM 4079 N N . VAL A 1 507 ? 28.547 2.523 3.013 1.00 96.94 507 VAL A N 1
ATOM 4080 C CA . VAL A 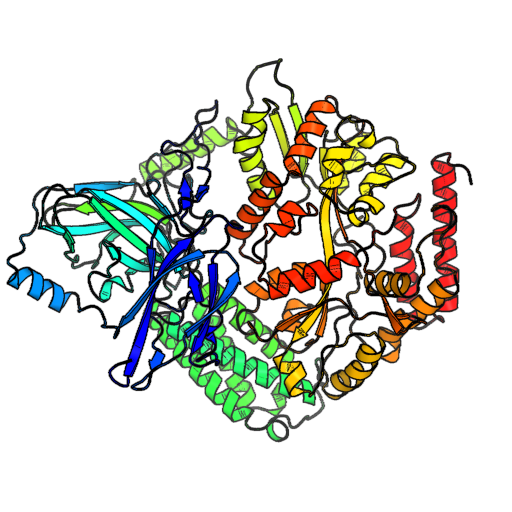1 507 ? 27.464 1.847 2.284 1.00 96.94 507 VAL A CA 1
ATOM 4081 C C . VAL A 1 507 ? 26.519 2.870 1.648 1.00 96.94 507 VAL A C 1
ATOM 4083 O O . VAL A 1 507 ? 26.068 3.811 2.303 1.00 96.94 507 VAL A O 1
ATOM 4086 N N . ALA A 1 508 ? 26.176 2.663 0.378 1.00 95.38 508 ALA A N 1
ATOM 4087 C CA . ALA A 1 508 ? 25.151 3.418 -0.337 1.00 95.38 508 ALA A CA 1
ATOM 4088 C C . ALA A 1 508 ? 23.979 2.497 -0.704 1.00 95.38 508 ALA A C 1
ATOM 4090 O O . ALA A 1 508 ? 24.177 1.444 -1.309 1.00 95.38 508 ALA A O 1
ATOM 4091 N N . MET A 1 509 ? 22.765 2.897 -0.333 1.00 93.88 509 MET A N 1
ATOM 4092 C CA . MET A 1 509 ? 21.542 2.109 -0.504 1.00 93.88 509 MET A CA 1
ATOM 4093 C C . MET A 1 509 ? 20.618 2.715 -1.558 1.00 93.88 509 MET A C 1
ATOM 4095 O O . MET A 1 509 ? 20.666 3.918 -1.825 1.00 93.88 509 MET A O 1
ATOM 4099 N N . GLN A 1 510 ? 19.726 1.879 -2.092 1.00 88.12 510 GLN A N 1
ATOM 4100 C CA . GLN A 1 510 ? 18.712 2.220 -3.089 1.00 88.12 510 GLN A CA 1
ATOM 4101 C C . GLN A 1 510 ? 19.309 2.880 -4.333 1.00 88.12 510 GLN A C 1
ATOM 4103 O O . GLN A 1 510 ? 18.729 3.789 -4.929 1.00 88.12 510 GLN A O 1
ATOM 4108 N N . ILE A 1 511 ? 20.493 2.420 -4.724 1.00 89.12 511 ILE A N 1
ATOM 4109 C CA . ILE A 1 511 ? 21.165 2.910 -5.919 1.00 89.12 511 ILE A CA 1
ATOM 4110 C C . ILE A 1 511 ? 20.646 2.175 -7.157 1.00 89.12 511 ILE A C 1
ATOM 4112 O O . ILE A 1 511 ? 20.293 0.995 -7.094 1.00 89.12 511 ILE A O 1
ATOM 4116 N N . GLY A 1 512 ? 20.588 2.892 -8.281 1.00 86.75 512 GLY A N 1
ATOM 4117 C CA . GLY A 1 512 ? 20.144 2.349 -9.563 1.00 86.75 512 GLY A CA 1
ATOM 4118 C C . GLY A 1 512 ? 21.046 1.228 -10.083 1.00 86.75 512 GLY A C 1
ATOM 4119 O O . GLY A 1 512 ? 22.211 1.109 -9.695 1.00 86.75 512 GLY A O 1
ATOM 4120 N N . ASN A 1 513 ? 20.492 0.410 -10.981 1.00 86.38 513 ASN A N 1
ATOM 4121 C CA . ASN A 1 513 ? 21.131 -0.809 -11.482 1.00 86.38 513 ASN A CA 1
ATOM 4122 C C . ASN A 1 513 ? 22.502 -0.602 -12.140 1.00 86.38 513 ASN A C 1
ATOM 4124 O O . ASN A 1 513 ? 23.353 -1.484 -12.071 1.00 86.38 513 ASN A O 1
ATOM 4128 N N . ASP A 1 514 ? 22.728 0.565 -12.731 1.00 82.56 514 ASP A N 1
ATOM 4129 C CA . ASP A 1 514 ? 23.945 0.907 -13.457 1.00 82.56 514 ASP A CA 1
ATOM 4130 C C . ASP A 1 514 ? 25.116 1.289 -12.536 1.00 82.56 514 ASP A C 1
ATOM 4132 O O . ASP A 1 514 ? 26.286 1.146 -12.904 1.00 82.56 514 ASP A O 1
ATOM 4136 N N . LEU A 1 515 ? 24.841 1.800 -11.334 1.00 88.50 515 LEU A N 1
ATOM 4137 C CA . LEU A 1 515 ? 25.865 2.406 -10.480 1.00 88.50 515 LEU A CA 1
ATOM 4138 C C . LEU A 1 515 ? 26.902 1.414 -9.919 1.00 88.50 515 LEU A C 1
ATOM 4140 O O . LEU A 1 515 ? 28.091 1.735 -10.004 1.00 88.50 515 LEU A O 1
ATOM 4144 N N . PRO A 1 516 ? 26.545 0.220 -9.399 1.00 92.31 516 PRO A N 1
ATOM 4145 C CA . PRO A 1 516 ? 27.520 -0.691 -8.787 1.00 92.31 516 PRO A CA 1
ATOM 4146 C C . PRO A 1 516 ? 28.673 -1.060 -9.718 1.00 92.31 516 PRO A C 1
ATOM 4148 O O . PRO A 1 516 ? 29.843 -0.911 -9.367 1.00 92.31 516 PRO A O 1
ATOM 4151 N N . VAL A 1 517 ? 28.347 -1.472 -10.943 1.00 91.44 517 VAL A N 1
ATOM 4152 C CA . VAL A 1 517 ? 29.337 -1.887 -11.941 1.00 91.44 517 VAL A CA 1
ATOM 4153 C C . VAL A 1 517 ? 30.150 -0.692 -12.448 1.00 91.44 517 VAL A C 1
ATOM 4155 O O . VAL A 1 517 ? 31.366 -0.795 -12.622 1.00 91.44 517 VAL A O 1
ATOM 4158 N N . ASN A 1 518 ? 29.527 0.481 -12.588 1.00 88.75 518 ASN A N 1
ATOM 4159 C CA . ASN A 1 518 ? 30.243 1.718 -12.896 1.00 88.75 518 ASN A CA 1
ATOM 4160 C C . ASN A 1 518 ? 31.291 2.076 -11.824 1.00 88.75 518 ASN A C 1
ATOM 4162 O O . ASN A 1 518 ? 32.379 2.554 -12.162 1.00 88.75 518 ASN A O 1
ATOM 4166 N N . TYR A 1 519 ? 30.998 1.862 -10.541 1.00 90.94 519 TYR A N 1
ATOM 4167 C CA . TYR A 1 519 ? 31.953 2.103 -9.453 1.00 90.94 519 TYR A CA 1
ATOM 4168 C C . TYR A 1 519 ? 33.022 1.009 -9.391 1.00 90.94 519 TYR A C 1
ATOM 4170 O O . TYR A 1 519 ? 34.199 1.319 -9.196 1.00 90.94 519 TYR A O 1
ATOM 4178 N N . ALA A 1 520 ? 32.647 -0.244 -9.646 1.00 91.12 520 ALA A N 1
ATOM 4179 C CA . ALA A 1 520 ? 33.569 -1.373 -9.732 1.00 91.12 520 ALA A CA 1
ATOM 4180 C C . ALA A 1 520 ? 34.656 -1.156 -10.791 1.00 91.12 520 ALA A C 1
ATOM 4182 O O . ALA A 1 520 ? 35.839 -1.320 -10.508 1.00 91.12 520 ALA A O 1
ATOM 4183 N N . MET A 1 521 ? 34.283 -0.679 -11.985 1.00 88.38 521 MET A N 1
ATOM 4184 C CA . MET A 1 521 ? 35.236 -0.349 -13.058 1.00 88.38 521 MET A CA 1
ATOM 4185 C C . MET A 1 521 ? 36.260 0.723 -12.662 1.00 88.38 521 MET A C 1
ATOM 4187 O O . MET A 1 521 ? 37.331 0.801 -13.260 1.00 88.38 521 MET A O 1
ATOM 4191 N N . ARG A 1 522 ? 35.941 1.550 -11.660 1.00 87.25 522 ARG A N 1
ATOM 4192 C CA . ARG A 1 522 ? 36.803 2.615 -11.127 1.00 87.25 522 ARG A CA 1
ATOM 4193 C C . ARG A 1 522 ? 37.537 2.200 -9.848 1.00 87.25 522 ARG A C 1
ATOM 4195 O O . ARG A 1 522 ? 38.173 3.047 -9.230 1.00 87.25 522 ARG A O 1
ATOM 4202 N N . ASN A 1 523 ? 37.446 0.928 -9.449 1.00 88.62 523 ASN A N 1
ATOM 4203 C CA . ASN A 1 523 ? 37.942 0.407 -8.171 1.00 88.62 523 ASN A CA 1
ATOM 4204 C C . ASN A 1 523 ? 37.374 1.160 -6.950 1.00 88.62 523 ASN A C 1
ATOM 4206 O O . ASN A 1 523 ? 38.050 1.314 -5.939 1.00 88.62 523 ASN A O 1
ATOM 4210 N N . ALA A 1 524 ? 36.145 1.671 -7.064 1.00 91.50 524 ALA A N 1
ATOM 4211 C CA . ALA A 1 524 ? 35.463 2.429 -6.015 1.00 91.50 524 ALA A CA 1
ATOM 4212 C C . ALA A 1 524 ? 34.388 1.607 -5.278 1.00 91.50 524 ALA A C 1
ATOM 4214 O O . ALA A 1 524 ? 33.830 2.082 -4.291 1.00 91.50 524 ALA A O 1
ATOM 4215 N N . ALA A 1 525 ? 34.100 0.391 -5.748 1.00 94.81 525 ALA A N 1
ATOM 4216 C CA . ALA A 1 525 ? 33.164 -0.559 -5.152 1.00 94.81 525 ALA A CA 1
ATOM 4217 C C . ALA A 1 525 ? 33.908 -1.797 -4.645 1.00 94.81 525 ALA A C 1
ATOM 4219 O O . ALA A 1 525 ? 34.757 -2.327 -5.366 1.00 94.81 525 ALA A O 1
ATOM 4220 N N . ALA A 1 526 ? 33.552 -2.277 -3.455 1.00 96.56 526 ALA A N 1
ATOM 4221 C CA . ALA A 1 526 ? 34.088 -3.522 -2.922 1.00 96.56 526 ALA A CA 1
ATOM 4222 C C . ALA A 1 526 ? 33.451 -4.740 -3.615 1.00 96.56 526 ALA A C 1
ATOM 4224 O O . ALA A 1 526 ? 32.245 -4.768 -3.862 1.00 96.56 526 ALA A O 1
ATOM 4225 N N . ASP A 1 527 ? 34.261 -5.759 -3.913 1.00 97.50 527 ASP A N 1
ATOM 4226 C CA . ASP A 1 527 ? 33.780 -7.044 -4.431 1.00 97.50 527 ASP A CA 1
ATOM 4227 C C . ASP A 1 527 ? 33.230 -7.901 -3.283 1.00 97.50 527 ASP A C 1
ATOM 4229 O O . ASP A 1 527 ? 33.975 -8.385 -2.429 1.00 97.50 527 ASP A O 1
ATOM 4233 N N . LEU A 1 528 ? 31.913 -8.101 -3.274 1.00 97.69 528 LEU A N 1
ATOM 4234 C CA . LEU A 1 528 ? 31.211 -8.821 -2.215 1.00 97.69 528 LEU A CA 1
ATOM 4235 C C . LEU A 1 528 ? 31.485 -10.331 -2.246 1.00 97.69 528 LEU A C 1
ATOM 4237 O O . LEU A 1 528 ? 31.290 -11.004 -1.238 1.00 97.69 528 LEU A O 1
ATOM 4241 N N . THR A 1 529 ? 31.983 -10.875 -3.361 1.00 97.31 529 THR A N 1
ATOM 4242 C CA . THR A 1 529 ? 32.316 -12.309 -3.463 1.00 97.31 529 THR A CA 1
ATOM 4243 C C . THR A 1 529 ? 33.507 -12.710 -2.590 1.00 97.31 529 THR A C 1
ATOM 4245 O O . THR A 1 529 ? 33.736 -13.895 -2.360 1.00 97.31 529 THR A O 1
ATOM 4248 N N . GLN A 1 530 ? 34.256 -11.730 -2.071 1.00 96.50 530 GLN A N 1
ATOM 4249 C CA . GLN A 1 530 ? 35.388 -11.961 -1.175 1.00 96.50 530 GLN A CA 1
ATOM 4250 C C . GLN A 1 530 ? 34.954 -12.297 0.264 1.00 96.50 530 GLN A C 1
ATOM 4252 O O . GLN A 1 530 ? 35.774 -12.787 1.043 1.00 96.50 530 GLN A O 1
ATOM 4257 N N . PHE A 1 531 ? 33.687 -12.061 0.631 1.00 97.62 531 PHE A N 1
ATOM 4258 C CA . PHE A 1 531 ? 33.177 -12.407 1.958 1.00 97.62 531 PHE A CA 1
ATOM 4259 C C . PHE A 1 531 ? 32.839 -13.908 2.047 1.00 97.62 531 PHE A C 1
ATOM 4261 O O . PHE A 1 531 ? 32.146 -14.427 1.167 1.00 97.62 531 PHE A O 1
ATOM 4268 N N . PRO A 1 532 ? 33.270 -14.627 3.107 1.00 96.81 532 PRO A N 1
ATOM 4269 C CA . PRO A 1 532 ? 33.136 -16.087 3.187 1.00 96.81 532 PRO A CA 1
ATOM 4270 C C . PRO A 1 532 ? 31.703 -16.626 3.082 1.00 96.81 532 PRO A C 1
ATOM 4272 O O . PRO A 1 532 ? 31.502 -17.751 2.629 1.00 96.81 532 PRO A O 1
ATOM 4275 N N . ASP A 1 533 ? 30.714 -15.846 3.515 1.00 97.06 533 ASP A N 1
ATOM 4276 C CA . ASP A 1 533 ? 29.294 -16.205 3.544 1.00 97.06 533 ASP A CA 1
ATOM 4277 C C . ASP A 1 533 ? 28.483 -15.601 2.383 1.00 97.06 533 ASP A C 1
ATOM 4279 O O . ASP A 1 533 ? 27.258 -15.735 2.350 1.00 97.06 533 ASP A O 1
ATOM 4283 N N . PHE A 1 534 ? 29.138 -14.983 1.391 1.00 97.25 534 PHE A N 1
ATOM 4284 C CA . PHE A 1 534 ? 28.466 -14.405 0.222 1.00 97.25 534 PHE A CA 1
ATOM 4285 C C . PHE A 1 534 ? 27.569 -15.417 -0.506 1.00 97.25 534 PHE A C 1
ATOM 4287 O O . PHE A 1 534 ? 26.425 -15.107 -0.825 1.00 97.25 534 PHE A O 1
ATOM 4294 N N . GLU A 1 535 ? 28.051 -16.645 -0.712 1.00 96.25 535 GLU A N 1
ATOM 4295 C CA . GLU A 1 535 ? 27.298 -17.723 -1.376 1.00 96.25 535 GLU A CA 1
ATOM 4296 C C . GLU A 1 535 ? 26.037 -18.155 -0.611 1.00 96.25 535 GLU A C 1
ATOM 4298 O O . GLU A 1 535 ? 25.108 -18.724 -1.183 1.00 96.25 535 GLU A O 1
ATOM 4303 N N . GLU A 1 536 ? 25.987 -17.934 0.702 1.00 96.62 536 GLU A N 1
ATOM 4304 C CA . GLU A 1 536 ? 24.777 -18.170 1.489 1.00 96.62 536 GLU A CA 1
ATOM 4305 C C . GLU A 1 536 ? 23.796 -17.006 1.331 1.00 96.62 536 GLU A C 1
ATOM 4307 O O . GLU A 1 536 ? 22.609 -17.222 1.084 1.00 96.62 536 GLU A O 1
ATOM 4312 N N . VAL A 1 537 ? 24.303 -15.774 1.411 1.00 96.44 537 VAL A N 1
ATOM 4313 C CA . VAL A 1 537 ? 23.511 -14.546 1.262 1.00 96.44 537 VAL A CA 1
ATOM 4314 C C . VAL A 1 537 ? 22.917 -14.429 -0.145 1.00 96.44 537 VAL A C 1
ATOM 4316 O O . VAL A 1 537 ? 21.764 -14.025 -0.288 1.00 96.44 537 VAL A O 1
ATOM 4319 N N . SER A 1 538 ? 23.654 -14.829 -1.184 1.00 95.88 538 SER A N 1
ATOM 4320 C CA . SER A 1 538 ? 23.222 -14.735 -2.583 1.00 95.88 538 SER A CA 1
ATOM 4321 C C . SER A 1 538 ? 21.982 -15.583 -2.886 1.00 95.88 538 SER A C 1
ATOM 4323 O O . SER A 1 538 ? 21.152 -15.187 -3.702 1.00 95.88 538 SER A O 1
ATOM 4325 N N . LYS A 1 539 ? 21.773 -16.697 -2.170 1.00 96.00 539 LYS A N 1
ATOM 4326 C CA . LYS A 1 539 ? 20.604 -17.584 -2.342 1.00 96.00 539 LYS A CA 1
ATOM 4327 C C . LYS A 1 539 ? 19.266 -16.925 -2.001 1.00 96.00 539 LYS A C 1
ATOM 4329 O O . LYS A 1 539 ? 18.225 -17.466 -2.366 1.00 96.00 539 LYS A O 1
ATOM 4334 N N . ARG A 1 540 ? 19.278 -15.776 -1.314 1.00 95.31 540 ARG A N 1
ATOM 4335 C CA . ARG A 1 540 ? 18.073 -14.986 -1.007 1.00 95.31 540 ARG A CA 1
ATOM 4336 C C . ARG A 1 540 ? 17.467 -14.332 -2.248 1.00 95.31 540 ARG A C 1
ATOM 4338 O O . ARG A 1 540 ? 16.296 -13.956 -2.219 1.00 95.31 540 ARG A O 1
ATOM 4345 N N . PHE A 1 541 ? 18.242 -14.192 -3.323 1.00 95.81 541 PHE A N 1
ATOM 4346 C CA . PHE A 1 541 ? 17.849 -13.467 -4.528 1.00 95.81 541 PHE A CA 1
ATOM 4347 C C . PHE A 1 541 ? 17.900 -14.368 -5.756 1.00 95.81 541 PHE A C 1
ATOM 4349 O O . PHE A 1 541 ? 18.557 -15.409 -5.785 1.00 95.81 541 PHE A O 1
ATOM 4356 N N . ARG A 1 542 ? 17.204 -13.947 -6.811 1.00 93.88 542 ARG A N 1
ATOM 4357 C CA . ARG A 1 542 ? 17.292 -14.617 -8.109 1.00 93.88 542 ARG A CA 1
ATOM 4358 C C . ARG A 1 542 ? 18.517 -14.138 -8.871 1.00 93.88 542 ARG A C 1
ATOM 4360 O O . ARG A 1 542 ? 18.896 -12.974 -8.780 1.00 93.88 542 ARG A O 1
ATOM 4367 N N . GLU A 1 543 ? 19.053 -15.006 -9.724 1.00 93.00 543 GLU A N 1
ATOM 4368 C CA . GLU A 1 543 ? 20.163 -14.668 -10.623 1.00 93.00 543 GLU A CA 1
ATOM 4369 C C . GLU A 1 543 ? 19.869 -13.406 -11.450 1.00 93.00 543 GLU A C 1
ATOM 4371 O O . GLU A 1 543 ? 20.714 -12.524 -11.565 1.00 93.00 543 GLU A O 1
ATOM 4376 N N . SER A 1 544 ? 18.632 -13.260 -11.939 1.00 94.44 544 SER A N 1
ATOM 4377 C CA . SER A 1 544 ? 18.197 -12.099 -12.723 1.00 94.44 544 SER A CA 1
ATOM 4378 C C . SER A 1 544 ? 18.358 -10.753 -12.006 1.00 94.44 544 SER A C 1
ATOM 4380 O O . SER A 1 544 ? 18.514 -9.742 -12.687 1.00 94.44 544 SER A O 1
ATOM 4382 N N . ALA A 1 545 ? 18.354 -10.734 -10.669 1.00 94.44 545 ALA A N 1
ATOM 4383 C CA . ALA A 1 545 ? 18.579 -9.532 -9.869 1.00 94.44 545 ALA A CA 1
ATOM 4384 C C . ALA A 1 545 ? 20.070 -9.167 -9.756 1.00 94.44 545 ALA A C 1
ATOM 4386 O O . ALA A 1 545 ? 20.404 -7.995 -9.625 1.00 94.44 545 ALA A O 1
ATOM 4387 N N . PHE A 1 546 ? 20.968 -10.155 -9.828 1.00 94.25 546 PHE A N 1
ATOM 4388 C CA . PHE A 1 546 ? 22.417 -9.958 -9.700 1.00 94.25 546 PHE A CA 1
ATOM 4389 C C . PHE A 1 546 ? 23.116 -9.597 -11.004 1.00 94.25 546 PHE A C 1
ATOM 4391 O O . PHE A 1 546 ? 24.179 -8.978 -10.968 1.00 94.25 546 PHE A O 1
ATOM 4398 N N . VAL A 1 547 ? 22.551 -9.980 -12.150 1.00 94.50 547 VAL A N 1
ATOM 4399 C CA . VAL A 1 547 ? 23.120 -9.689 -13.475 1.00 94.50 547 VAL A CA 1
ATOM 4400 C C . VAL A 1 547 ? 23.573 -8.224 -13.643 1.00 94.50 547 VAL A C 1
ATOM 4402 O O . VAL A 1 547 ? 24.712 -8.039 -14.070 1.00 94.50 547 VAL A O 1
ATOM 4405 N N . PRO A 1 548 ? 22.786 -7.183 -13.288 1.00 92.56 548 PRO A N 1
ATOM 4406 C CA . PRO A 1 548 ? 23.245 -5.794 -13.419 1.00 92.56 548 PRO A CA 1
ATOM 4407 C C . PRO A 1 548 ? 24.383 -5.412 -12.455 1.00 92.56 548 PRO A C 1
ATOM 4409 O O . PRO A 1 548 ? 25.079 -4.433 -12.692 1.00 92.56 548 PRO A O 1
ATOM 4412 N N . TYR A 1 549 ? 24.605 -6.179 -11.384 1.00 95.19 549 TYR A N 1
ATOM 4413 C CA . TYR A 1 549 ? 25.637 -5.924 -10.365 1.00 95.19 549 TYR A CA 1
ATOM 4414 C C . TYR A 1 549 ? 26.896 -6.773 -10.540 1.00 95.19 549 TYR A C 1
ATOM 4416 O O . TYR A 1 549 ? 27.847 -6.645 -9.764 1.00 95.19 549 TYR A O 1
ATOM 4424 N N . SER A 1 550 ? 26.888 -7.658 -11.535 1.00 93.75 550 SER A N 1
ATOM 4425 C CA . SER A 1 550 ? 27.959 -8.608 -11.797 1.00 93.75 550 SER A CA 1
ATOM 4426 C C . SER A 1 550 ? 28.905 -8.040 -12.842 1.00 93.75 550 SER A C 1
ATOM 4428 O O . SER A 1 550 ? 28.496 -7.680 -13.944 1.00 93.75 550 SER A O 1
ATOM 4430 N N . TYR A 1 551 ? 30.192 -7.991 -12.516 1.00 91.12 551 TYR A N 1
ATOM 4431 C CA . TYR A 1 551 ? 31.216 -7.537 -13.445 1.00 91.12 551 TYR A CA 1
ATOM 4432 C C . TYR A 1 551 ? 32.463 -8.407 -13.317 1.00 91.12 551 TYR A C 1
ATOM 4434 O O . TYR A 1 551 ? 32.987 -8.638 -12.229 1.00 91.12 551 TYR A O 1
ATOM 4442 N N . GLN A 1 552 ? 32.930 -8.926 -14.456 1.00 85.31 552 GLN A N 1
ATOM 4443 C CA . GLN A 1 552 ? 33.951 -9.975 -14.523 1.00 85.31 552 GLN A CA 1
ATOM 4444 C C . GLN A 1 552 ? 33.545 -11.232 -13.731 1.00 85.31 552 GLN A C 1
ATOM 4446 O O . GLN A 1 552 ? 32.720 -12.003 -14.209 1.00 85.31 552 GLN A O 1
ATOM 4451 N N . LYS A 1 553 ? 34.146 -11.461 -12.559 1.00 88.12 553 LYS A N 1
ATOM 4452 C CA . LYS A 1 553 ? 33.831 -12.574 -11.648 1.00 88.12 553 LYS A CA 1
ATOM 4453 C C . LYS A 1 553 ? 33.340 -12.096 -10.275 1.00 88.12 553 LYS A C 1
ATOM 4455 O O . LYS A 1 553 ? 33.089 -12.939 -9.423 1.00 88.12 553 LYS A O 1
ATOM 4460 N N . GLY A 1 554 ? 33.246 -10.781 -10.076 1.00 94.38 554 GLY A N 1
ATOM 4461 C CA . GLY A 1 554 ? 32.820 -10.166 -8.824 1.00 94.38 554 GLY A CA 1
ATOM 4462 C C . GLY A 1 554 ? 31.366 -9.704 -8.870 1.00 94.38 554 GLY A C 1
ATOM 4463 O O . GLY A 1 554 ? 30.776 -9.542 -9.945 1.00 94.38 554 GLY A O 1
ATOM 4464 N N . VAL A 1 555 ? 30.813 -9.459 -7.685 1.00 96.75 555 VAL A N 1
ATOM 4465 C CA . VAL A 1 555 ? 29.461 -8.928 -7.470 1.00 96.75 555 VAL A CA 1
ATOM 4466 C C . VAL A 1 555 ? 29.576 -7.724 -6.552 1.00 96.75 555 VAL A C 1
ATOM 4468 O O . VAL A 1 555 ? 30.136 -7.825 -5.466 1.00 96.75 555 VAL A O 1
ATOM 4471 N N . TYR A 1 556 ? 29.052 -6.581 -6.986 1.00 97.19 556 TYR A N 1
ATOM 4472 C CA . TYR A 1 556 ? 29.357 -5.286 -6.363 1.00 97.19 556 TYR A CA 1
ATOM 4473 C C . TYR A 1 556 ? 28.166 -4.646 -5.644 1.00 97.19 556 TYR A C 1
ATOM 4475 O O . TYR A 1 556 ? 28.265 -3.524 -5.158 1.00 97.19 556 TYR A O 1
ATOM 4483 N N . ALA A 1 557 ? 27.031 -5.340 -5.568 1.00 97.19 557 ALA A N 1
ATOM 4484 C CA . ALA A 1 557 ? 25.889 -4.926 -4.763 1.00 97.19 557 ALA A CA 1
ATOM 4485 C C . ALA A 1 557 ? 25.018 -6.125 -4.370 1.00 97.19 557 ALA A C 1
ATOM 4487 O O . ALA A 1 557 ? 24.977 -7.132 -5.081 1.00 97.19 557 ALA A O 1
ATOM 4488 N N . LEU A 1 558 ? 24.294 -5.994 -3.257 1.00 97.94 558 LEU A N 1
ATOM 4489 C CA . LEU A 1 558 ? 23.164 -6.871 -2.947 1.00 97.94 558 LEU A CA 1
ATOM 4490 C C . LEU A 1 558 ? 21.875 -6.258 -3.513 1.00 97.94 558 LEU A C 1
ATOM 4492 O O . LEU A 1 558 ? 21.650 -5.065 -3.300 1.00 97.94 558 LEU A O 1
ATOM 4496 N N . PRO A 1 559 ? 21.020 -7.031 -4.204 1.00 96.81 559 PRO A N 1
ATOM 4497 C CA . PRO A 1 559 ? 19.715 -6.550 -4.634 1.00 96.81 559 PRO A CA 1
ATOM 4498 C C . PRO A 1 559 ? 18.845 -6.125 -3.445 1.00 96.81 559 PRO A C 1
ATOM 4500 O O . PRO A 1 559 ? 18.714 -6.856 -2.468 1.00 96.81 559 PRO A O 1
ATOM 4503 N N . GLU A 1 560 ? 18.220 -4.955 -3.541 1.00 94.12 560 GLU A N 1
ATOM 4504 C CA . GLU A 1 560 ? 17.244 -4.464 -2.560 1.00 94.12 560 GLU A CA 1
ATOM 4505 C C . GLU A 1 560 ? 15.825 -4.608 -3.089 1.00 94.12 560 GLU A C 1
ATOM 4507 O O . GLU A 1 560 ? 14.973 -5.229 -2.456 1.00 94.12 560 GLU A O 1
ATOM 4512 N N . THR A 1 561 ? 15.581 -4.059 -4.279 1.00 94.25 561 THR A N 1
ATOM 4513 C CA . THR A 1 561 ? 14.291 -4.155 -4.958 1.00 94.25 561 THR A CA 1
ATOM 4514 C C . THR A 1 561 ? 14.440 -4.877 -6.280 1.00 94.25 561 THR A C 1
ATOM 4516 O O . THR A 1 561 ? 15.484 -4.800 -6.927 1.00 94.25 561 THR A O 1
ATOM 4519 N N . GLN A 1 562 ? 13.391 -5.585 -6.688 1.00 94.44 562 GLN A N 1
ATOM 4520 C CA . GLN A 1 562 ? 13.330 -6.204 -8.004 1.00 94.44 562 GLN A CA 1
ATOM 4521 C C . GLN A 1 562 ? 11.962 -5.953 -8.619 1.00 94.44 562 GLN A C 1
ATOM 4523 O O . GLN A 1 562 ? 10.940 -6.397 -8.091 1.00 94.44 562 GLN A O 1
ATOM 4528 N N . THR A 1 563 ? 11.947 -5.247 -9.746 1.00 93.81 563 THR A N 1
ATOM 4529 C CA . THR A 1 563 ? 10.714 -4.839 -10.427 1.00 93.81 563 THR A CA 1
ATOM 4530 C C . THR A 1 563 ? 10.690 -5.303 -11.882 1.00 93.81 563 THR A C 1
ATOM 4532 O O . THR A 1 563 ? 11.729 -5.623 -12.460 1.00 93.81 563 THR A O 1
ATOM 4535 N N . PHE A 1 564 ? 9.500 -5.438 -12.462 1.00 95.19 564 PHE A N 1
ATOM 4536 C CA . PHE A 1 564 ? 9.298 -5.853 -13.854 1.00 95.19 564 PHE A CA 1
ATOM 4537 C C . PHE A 1 564 ? 7.857 -5.575 -14.288 1.00 95.19 564 PHE A C 1
ATOM 4539 O O . PHE A 1 564 ? 6.951 -5.427 -13.462 1.00 95.19 564 PHE A O 1
ATOM 4546 N N . ASN A 1 565 ? 7.636 -5.544 -15.603 1.00 96.06 565 ASN A N 1
ATOM 4547 C CA . ASN A 1 565 ? 6.320 -5.275 -16.170 1.00 96.06 565 ASN A CA 1
ATOM 4548 C C . ASN A 1 565 ? 5.373 -6.481 -16.067 1.00 96.06 565 ASN A C 1
ATOM 4550 O O . ASN A 1 565 ? 5.765 -7.623 -16.303 1.00 96.06 565 ASN A O 1
ATOM 4554 N N . MET A 1 566 ? 4.099 -6.184 -15.821 1.00 97.44 566 MET A N 1
ATOM 4555 C CA . MET A 1 566 ? 2.949 -7.080 -15.950 1.00 97.44 566 MET A CA 1
ATOM 4556 C C . MET A 1 566 ? 1.926 -6.473 -16.919 1.00 97.44 566 MET A C 1
ATOM 4558 O O . MET A 1 566 ? 1.942 -5.268 -17.177 1.00 97.44 566 MET A O 1
ATOM 4562 N N . LEU A 1 567 ? 1.014 -7.296 -17.442 1.00 98.12 567 LEU A N 1
ATOM 4563 C CA . LEU A 1 567 ? -0.123 -6.827 -18.233 1.00 98.12 567 LEU A CA 1
ATOM 4564 C C . LEU A 1 567 ? -1.322 -6.568 -17.321 1.00 98.12 567 LEU A C 1
ATOM 4566 O O . LEU A 1 567 ? -1.924 -7.509 -16.804 1.00 98.12 567 LEU A O 1
ATOM 4570 N N . PHE A 1 568 ? -1.691 -5.302 -17.170 1.00 98.12 568 PHE A N 1
ATOM 4571 C CA . PHE A 1 568 ? -2.888 -4.862 -16.459 1.00 98.12 568 PHE A CA 1
ATOM 4572 C C . PHE A 1 568 ? -4.072 -4.790 -17.419 1.00 98.12 568 PHE A C 1
ATOM 4574 O O . PHE A 1 568 ? -3.912 -4.359 -18.560 1.00 98.12 568 PHE A O 1
ATOM 4581 N N . TYR A 1 569 ? -5.262 -5.186 -16.964 1.00 97.56 569 TYR A N 1
ATOM 4582 C CA . TYR A 1 569 ? -6.474 -5.164 -17.783 1.00 97.56 569 TYR A CA 1
ATOM 4583 C C . TYR A 1 569 ? -7.747 -4.915 -16.962 1.00 97.56 569 TYR A C 1
ATOM 4585 O O . TYR A 1 569 ? -7.881 -5.367 -15.822 1.00 97.56 569 TYR A O 1
ATOM 4593 N N . ARG A 1 570 ? -8.706 -4.220 -17.576 1.00 96.69 570 ARG A N 1
ATOM 4594 C CA . ARG A 1 570 ? -10.062 -3.967 -17.079 1.00 96.69 570 ARG A CA 1
ATOM 4595 C C . ARG A 1 570 ? -11.011 -5.067 -17.543 1.00 96.69 570 ARG A C 1
ATOM 4597 O O . ARG A 1 570 ? -11.406 -5.095 -18.705 1.00 96.69 570 ARG A O 1
ATOM 4604 N N . LYS A 1 571 ? -11.385 -5.977 -16.641 1.00 94.56 571 LYS A N 1
ATOM 4605 C CA . LYS A 1 571 ? -12.307 -7.098 -16.901 1.00 94.56 571 LYS A CA 1
ATOM 4606 C C . LYS A 1 571 ? -13.657 -6.612 -17.415 1.00 94.56 571 LYS A C 1
ATOM 4608 O O . LYS A 1 571 ? -14.206 -7.202 -18.338 1.00 94.56 571 LYS A O 1
ATOM 4613 N N . ASP A 1 572 ? -14.187 -5.558 -16.806 1.00 91.50 572 ASP A N 1
ATOM 4614 C CA . ASP A 1 572 ? -15.469 -4.957 -17.163 1.00 91.50 572 ASP A CA 1
ATOM 4615 C C . ASP A 1 572 ? -15.443 -4.363 -18.578 1.00 91.50 572 ASP A C 1
ATOM 4617 O O . ASP A 1 572 ? -16.323 -4.672 -19.381 1.00 91.50 572 ASP A O 1
ATOM 4621 N N . VAL A 1 573 ? -14.394 -3.606 -18.920 1.00 93.75 573 VAL A N 1
ATOM 4622 C CA . VAL A 1 573 ? -14.251 -2.988 -20.249 1.00 93.75 573 VAL A CA 1
ATOM 4623 C C . VAL A 1 573 ? -13.957 -4.035 -21.326 1.00 93.75 573 VAL A C 1
ATOM 4625 O O . VAL A 1 573 ? -14.554 -3.996 -22.398 1.00 93.75 573 VAL A O 1
ATOM 4628 N N . LEU A 1 574 ? -13.088 -5.014 -21.056 1.00 95.50 574 LEU A N 1
ATOM 4629 C CA . LEU A 1 574 ? -12.825 -6.107 -21.999 1.00 95.50 574 LEU A CA 1
ATOM 4630 C C . LEU A 1 574 ? -14.102 -6.910 -22.279 1.00 95.50 574 LEU A C 1
ATOM 4632 O O . LEU A 1 574 ? -14.404 -7.190 -23.437 1.00 95.50 574 LEU A O 1
ATOM 4636 N N . LYS A 1 575 ? -14.902 -7.200 -21.246 1.00 93.94 575 LYS A N 1
ATOM 4637 C CA . LYS A 1 575 ? -16.200 -7.867 -21.399 1.00 93.94 575 LYS A CA 1
ATOM 4638 C C . LYS A 1 575 ? -17.190 -7.032 -22.219 1.00 93.94 575 LYS A C 1
ATOM 4640 O O . LYS A 1 575 ? -17.881 -7.600 -23.060 1.00 93.94 575 LYS A O 1
ATOM 4645 N N . GLU A 1 576 ? -17.251 -5.716 -22.002 1.00 90.81 576 GLU A N 1
ATOM 4646 C CA . GLU A 1 576 ? -18.084 -4.791 -22.791 1.00 90.81 576 GLU A CA 1
ATOM 4647 C C . GLU A 1 576 ? -17.693 -4.798 -24.278 1.00 90.81 576 GLU A C 1
ATOM 4649 O O . GLU A 1 576 ? -18.560 -4.793 -25.151 1.00 90.81 576 GLU A O 1
ATOM 4654 N N . LEU A 1 577 ? -16.392 -4.883 -24.568 1.00 92.62 577 LEU A N 1
ATOM 4655 C CA . LEU A 1 577 ? -15.855 -4.928 -25.929 1.00 92.62 577 LEU A CA 1
ATOM 4656 C C . LEU A 1 577 ? -15.843 -6.335 -26.554 1.00 92.62 577 LEU A C 1
ATOM 4658 O O . LEU A 1 577 ? -15.500 -6.466 -27.730 1.00 92.62 577 LEU A O 1
ATOM 4662 N N . GLY A 1 578 ? -16.195 -7.381 -25.797 1.00 94.50 578 GLY A N 1
ATOM 4663 C CA . GLY A 1 578 ? -16.101 -8.775 -26.242 1.00 94.50 578 GLY A CA 1
ATOM 4664 C C . GLY A 1 578 ? -14.662 -9.236 -26.507 1.00 94.50 578 GLY A C 1
ATOM 4665 O O . GLY A 1 578 ? -14.429 -10.002 -27.439 1.00 94.50 578 GLY A O 1
ATOM 4666 N N . LEU A 1 579 ? -13.702 -8.728 -25.730 1.00 95.56 579 LEU A N 1
ATOM 4667 C CA . LEU A 1 579 ? -12.275 -9.022 -25.843 1.00 95.56 579 LEU A CA 1
ATOM 4668 C C . LEU A 1 579 ? -11.814 -10.000 -24.757 1.00 95.56 579 LEU A C 1
ATOM 4670 O O . LEU A 1 579 ? -12.150 -9.844 -23.583 1.00 95.56 579 LEU A O 1
ATOM 4674 N N . ASP A 1 580 ? -10.968 -10.949 -25.151 1.00 95.81 580 ASP A N 1
ATOM 4675 C CA . ASP A 1 580 ? -10.209 -11.798 -24.233 1.00 95.81 580 ASP A CA 1
ATOM 4676 C C . ASP A 1 580 ? -8.885 -11.134 -23.819 1.00 95.81 580 ASP A C 1
ATOM 4678 O O . ASP A 1 580 ? -8.406 -10.179 -24.438 1.00 95.81 580 ASP A O 1
ATOM 4682 N N . ILE A 1 581 ? -8.269 -11.656 -22.758 1.00 96.81 581 ILE A N 1
ATOM 4683 C CA . ILE A 1 581 ? -6.951 -11.209 -22.297 1.00 96.81 581 ILE A CA 1
ATOM 4684 C C . ILE A 1 581 ? -5.886 -11.714 -23.294 1.00 96.81 581 ILE A C 1
ATOM 4686 O O . ILE A 1 581 ? -5.830 -12.918 -23.547 1.00 96.81 581 ILE A O 1
ATOM 4690 N N . PRO A 1 582 ? -5.022 -10.846 -23.857 1.00 96.81 582 PRO A N 1
ATOM 4691 C CA . PRO A 1 582 ? -4.052 -11.255 -24.869 1.00 96.81 582 PRO A CA 1
ATOM 4692 C C . PRO A 1 582 ? -2.921 -12.095 -24.267 1.00 96.81 582 PRO A C 1
ATOM 4694 O O . PRO A 1 582 ? -2.336 -11.736 -23.244 1.00 96.81 582 PRO A O 1
ATOM 4697 N N . HIS A 1 583 ? -2.557 -13.185 -24.944 1.00 96.50 583 HIS A N 1
ATOM 4698 C CA . HIS A 1 583 ? -1.449 -14.052 -24.537 1.00 96.50 583 HIS A CA 1
ATOM 4699 C C . HIS A 1 583 ? -0.188 -13.846 -25.380 1.00 96.50 583 HIS A C 1
ATOM 4701 O O . HIS A 1 583 ? 0.911 -14.189 -24.931 1.00 96.50 583 HIS A O 1
ATOM 4707 N N . THR A 1 584 ? -0.335 -13.292 -26.584 1.00 97.38 584 THR A N 1
ATOM 4708 C CA . THR A 1 584 ? 0.741 -13.073 -27.552 1.00 97.38 584 THR A CA 1
ATOM 4709 C C . THR A 1 584 ? 0.741 -11.646 -28.095 1.00 97.38 584 THR A C 1
ATOM 4711 O O . THR A 1 584 ? -0.281 -10.961 -28.080 1.00 97.38 584 THR A O 1
ATOM 4714 N N . TRP A 1 585 ? 1.873 -11.192 -28.639 1.00 95.56 585 TRP A N 1
ATOM 4715 C CA . TRP A 1 585 ? 1.935 -9.898 -29.335 1.00 95.56 585 TRP A CA 1
ATOM 4716 C C . TRP A 1 585 ? 1.017 -9.821 -30.566 1.00 95.56 585 TRP A C 1
ATOM 4718 O O . TRP A 1 585 ? 0.553 -8.738 -30.910 1.00 95.56 585 TRP A O 1
ATOM 4728 N N . GLY A 1 586 ? 0.690 -10.960 -31.190 1.00 94.06 586 GLY A N 1
ATOM 4729 C CA . GLY A 1 586 ? -0.319 -11.022 -32.251 1.00 94.06 586 GLY A CA 1
ATOM 4730 C C . GLY A 1 586 ? -1.730 -10.720 -31.736 1.00 94.06 586 GLY A C 1
ATOM 4731 O O . GLY A 1 586 ? -2.471 -9.973 -32.375 1.00 94.06 586 GLY A O 1
ATOM 4732 N N . ASP A 1 587 ? -2.077 -11.222 -30.547 1.00 96.06 587 ASP A N 1
ATOM 4733 C CA . ASP A 1 587 ? -3.341 -10.879 -29.880 1.00 96.06 587 ASP A CA 1
ATOM 4734 C C . ASP A 1 587 ? -3.394 -9.382 -29.558 1.00 96.06 587 ASP A C 1
ATOM 4736 O O . ASP A 1 587 ? -4.430 -8.748 -29.758 1.00 96.06 587 ASP A O 1
ATOM 4740 N N . VAL A 1 588 ? -2.261 -8.799 -29.137 1.00 95.75 588 VAL A N 1
ATOM 4741 C CA . VAL A 1 588 ? -2.124 -7.347 -28.934 1.00 95.75 588 VAL A CA 1
ATOM 4742 C C . VAL A 1 588 ? -2.442 -6.586 -30.216 1.00 95.75 588 VAL A C 1
ATOM 4744 O O . VAL A 1 588 ? -3.310 -5.719 -30.202 1.00 95.75 588 VAL A O 1
ATOM 4747 N N . SER A 1 589 ? -1.829 -6.931 -31.349 1.00 91.88 589 SER A N 1
ATOM 4748 C CA . SER A 1 589 ? -2.130 -6.271 -32.627 1.00 91.88 589 SER A CA 1
ATOM 4749 C C . SER A 1 589 ? -3.613 -6.353 -33.014 1.00 91.88 589 SER A C 1
ATOM 4751 O O . SER A 1 589 ? -4.180 -5.363 -33.478 1.00 91.88 589 SER A O 1
ATOM 4753 N N . ASN A 1 590 ? -4.267 -7.495 -32.779 1.00 91.88 590 ASN A N 1
ATOM 4754 C CA . ASN A 1 590 ? -5.694 -7.667 -33.064 1.00 91.88 590 ASN A CA 1
ATOM 4755 C C . ASN A 1 590 ? -6.575 -6.800 -32.154 1.00 91.88 590 ASN A C 1
ATOM 4757 O O . ASN A 1 590 ? -7.515 -6.154 -32.625 1.00 91.88 590 ASN A O 1
ATOM 4761 N N . LEU A 1 591 ? -6.262 -6.750 -30.857 1.00 95.00 591 LEU A N 1
ATOM 4762 C CA . LEU A 1 591 ? -7.050 -5.981 -29.897 1.00 95.00 591 LEU A CA 1
ATOM 4763 C C . LEU A 1 591 ? -6.870 -4.465 -30.091 1.00 95.00 591 LEU A C 1
ATOM 4765 O O . LEU A 1 591 ? -7.828 -3.717 -29.901 1.00 95.00 591 LEU A O 1
ATOM 4769 N N . LEU A 1 592 ? -5.698 -4.007 -30.557 1.00 93.88 592 LEU A N 1
ATOM 4770 C CA . LEU A 1 592 ? -5.450 -2.597 -30.890 1.00 93.88 592 LEU A CA 1
ATOM 4771 C C . LEU A 1 592 ? -6.442 -2.066 -31.930 1.00 93.88 592 LEU A C 1
ATOM 4773 O O . LEU A 1 592 ? -6.899 -0.931 -31.813 1.00 93.88 592 LEU A O 1
ATOM 4777 N N . ALA A 1 593 ? -6.830 -2.880 -32.916 1.00 90.38 593 ALA A N 1
ATOM 4778 C CA . ALA A 1 593 ? -7.831 -2.482 -33.905 1.00 90.38 593 ALA A CA 1
ATOM 4779 C C . ALA A 1 593 ? -9.207 -2.225 -33.264 1.00 90.38 593 ALA A C 1
ATOM 4781 O O . ALA A 1 593 ? -9.897 -1.269 -33.629 1.00 90.38 593 ALA A O 1
ATOM 4782 N N . VAL A 1 594 ? -9.596 -3.050 -32.285 1.00 93.81 594 VAL A N 1
ATOM 4783 C CA . VAL A 1 594 ? -10.859 -2.896 -31.549 1.00 93.81 594 VAL A CA 1
ATOM 4784 C C . VAL A 1 594 ? -10.806 -1.686 -30.619 1.00 93.81 594 VAL A C 1
ATOM 4786 O O . VAL A 1 594 ? -11.755 -0.902 -30.609 1.00 93.81 594 VAL A O 1
ATOM 4789 N N . LEU A 1 595 ? -9.702 -1.481 -29.893 1.00 93.25 595 LEU A N 1
ATOM 4790 C CA . LEU A 1 595 ? -9.527 -0.302 -29.038 1.00 93.25 595 LEU A CA 1
ATOM 4791 C C . LEU A 1 595 ? -9.567 0.994 -29.856 1.00 93.25 595 LEU A C 1
ATOM 4793 O O . LEU A 1 595 ? -10.366 1.875 -29.548 1.00 93.25 595 LEU A O 1
ATOM 4797 N N . ASN A 1 596 ? -8.813 1.066 -30.958 1.00 88.75 596 ASN A N 1
ATOM 4798 C CA . ASN A 1 596 ? -8.781 2.239 -31.836 1.00 88.75 596 ASN A CA 1
ATOM 4799 C C . ASN A 1 596 ? -10.161 2.559 -32.430 1.00 88.75 596 ASN A C 1
ATOM 4801 O O . ASN A 1 596 ? -10.557 3.724 -32.492 1.00 88.75 596 ASN A O 1
ATOM 4805 N N . LYS A 1 597 ? -10.937 1.537 -32.822 1.00 89.38 597 LYS A N 1
ATOM 4806 C CA . LYS A 1 597 ? -12.319 1.726 -33.296 1.00 89.38 597 LYS A CA 1
ATOM 4807 C C . LYS A 1 597 ? -13.213 2.375 -32.232 1.00 89.38 597 LYS A C 1
ATOM 4809 O O . LYS A 1 597 ? -14.110 3.133 -32.585 1.00 89.38 597 LYS A O 1
ATOM 4814 N N . ASN A 1 598 ? -12.948 2.092 -30.960 1.00 89.19 598 ASN A N 1
ATOM 4815 C CA . ASN A 1 598 ? -13.676 2.622 -29.810 1.00 89.19 598 ASN A CA 1
ATOM 4816 C C . ASN A 1 598 ? -12.958 3.813 -29.145 1.00 89.19 598 ASN A C 1
ATOM 4818 O O . ASN A 1 598 ? -13.283 4.149 -28.011 1.00 89.19 598 ASN A O 1
ATOM 4822 N N . GLN A 1 599 ? -11.990 4.448 -29.823 1.00 87.50 599 GLN A N 1
ATOM 4823 C CA . GLN A 1 599 ? -11.214 5.588 -29.305 1.00 87.50 599 GLN A CA 1
ATOM 4824 C C . GLN A 1 599 ? -10.493 5.324 -27.965 1.00 87.50 599 GLN A C 1
ATOM 4826 O O . GLN A 1 599 ? -10.160 6.257 -27.237 1.00 87.50 599 GLN A O 1
ATOM 4831 N N . MET A 1 600 ? -10.251 4.055 -27.635 1.00 91.50 600 MET A N 1
ATOM 4832 C CA . MET A 1 600 ? -9.517 3.622 -26.447 1.00 91.50 600 MET A CA 1
ATOM 4833 C C . MET A 1 600 ? -8.062 3.332 -26.793 1.00 91.50 600 MET A C 1
ATOM 4835 O O . MET A 1 600 ? -7.721 3.097 -27.954 1.00 91.50 600 MET A O 1
ATOM 4839 N N . GLN A 1 601 ? -7.202 3.318 -25.778 1.00 90.88 601 GLN A N 1
ATOM 4840 C CA . GLN A 1 601 ? -5.763 3.166 -25.970 1.00 90.88 601 GLN A CA 1
ATOM 4841 C C . GLN A 1 601 ? -5.182 1.977 -25.208 1.00 90.88 601 GLN A C 1
ATOM 4843 O O . GLN A 1 601 ? -5.720 1.519 -24.202 1.00 90.88 601 GLN A O 1
ATOM 4848 N N . PHE A 1 602 ? -4.055 1.477 -25.707 1.00 95.25 602 PHE A N 1
ATOM 4849 C CA . PHE A 1 602 ? -3.231 0.484 -25.031 1.00 95.25 602 PHE A CA 1
ATOM 4850 C C . PHE A 1 602 ? -1.998 1.179 -24.462 1.00 95.25 602 PHE A C 1
ATOM 4852 O O . PHE A 1 602 ? -1.310 1.897 -25.191 1.00 95.25 602 PHE A O 1
ATOM 4859 N N . ALA A 1 603 ? -1.690 0.952 -23.188 1.00 95.12 603 ALA A N 1
ATOM 4860 C CA . ALA A 1 603 ? -0.503 1.545 -22.587 1.00 95.12 603 ALA A CA 1
ATOM 4861 C C . ALA A 1 603 ? 0.745 0.691 -22.862 1.00 95.12 603 ALA A C 1
ATOM 4863 O O . ALA A 1 603 ? 0.835 -0.460 -22.430 1.00 95.12 603 ALA A O 1
ATOM 4864 N N . LEU A 1 604 ? 1.725 1.270 -23.559 1.00 93.94 604 LEU A N 1
ATOM 4865 C CA . LEU A 1 604 ? 3.088 0.745 -23.636 1.00 93.94 604 LEU A CA 1
ATOM 4866 C C . LEU A 1 604 ? 4.047 1.757 -23.000 1.00 93.94 604 LEU A C 1
ATOM 4868 O O . LEU A 1 604 ? 4.109 2.895 -23.463 1.00 93.94 604 LEU A O 1
ATOM 4872 N N . PRO A 1 605 ? 4.788 1.380 -21.943 1.00 88.06 605 PRO A N 1
ATOM 4873 C CA . PRO A 1 605 ? 5.606 2.326 -21.206 1.00 88.06 605 PRO A CA 1
ATOM 4874 C C . PRO A 1 605 ? 6.800 2.802 -22.041 1.00 88.06 605 PRO A C 1
ATOM 4876 O O . PRO A 1 605 ? 7.581 2.014 -22.586 1.00 88.06 605 PRO A O 1
ATOM 4879 N N . LEU A 1 606 ? 6.975 4.122 -22.084 1.00 84.69 606 LEU A N 1
ATOM 4880 C CA . LEU A 1 606 ? 8.151 4.785 -22.631 1.00 84.69 606 LEU A CA 1
ATOM 4881 C C . LEU A 1 606 ? 8.830 5.603 -21.538 1.00 84.69 606 LEU A C 1
ATOM 4883 O O . LEU A 1 606 ? 8.236 6.503 -20.956 1.00 84.69 606 LEU A O 1
ATOM 4887 N N . VAL A 1 607 ? 10.104 5.311 -21.283 1.00 69.50 607 VAL A N 1
ATOM 4888 C CA . VAL A 1 607 ? 10.961 6.173 -20.463 1.00 69.50 607 VAL A CA 1
ATOM 4889 C C . VAL A 1 607 ? 11.490 7.274 -21.376 1.00 69.50 607 VAL A C 1
ATOM 4891 O O . VAL A 1 607 ? 12.407 7.045 -22.162 1.00 69.50 607 VAL A O 1
ATOM 4894 N N . LEU A 1 608 ? 10.847 8.440 -21.340 1.00 58.34 608 LEU A N 1
ATOM 4895 C CA . LEU A 1 608 ? 11.141 9.548 -22.258 1.00 58.34 608 LEU A CA 1
ATOM 4896 C C . LEU A 1 608 ? 12.134 10.559 -21.688 1.00 58.34 608 LEU A C 1
ATOM 4898 O O . LEU A 1 608 ? 12.794 11.267 -22.450 1.00 58.34 608 LEU A O 1
ATOM 4902 N N . GLN A 1 609 ? 12.246 10.632 -20.362 1.00 61.66 609 GLN A N 1
ATOM 4903 C CA . GLN A 1 609 ? 13.116 11.571 -19.664 1.00 61.66 609 GLN A CA 1
ATOM 4904 C C . GLN A 1 609 ? 13.712 10.915 -18.413 1.00 61.66 609 GLN A C 1
ATOM 4906 O O . GLN A 1 609 ? 13.057 10.059 -17.817 1.00 61.66 609 GLN A O 1
ATOM 4911 N N . PRO A 1 610 ? 14.943 11.293 -18.023 1.00 64.50 610 PRO A N 1
ATOM 4912 C CA . PRO A 1 610 ? 15.487 10.917 -16.724 1.00 64.50 610 PRO A CA 1
ATOM 4913 C C . PRO A 1 610 ? 14.616 11.497 -15.603 1.00 64.50 610 PRO A C 1
ATOM 4915 O O . PRO A 1 610 ? 14.075 12.596 -15.744 1.00 64.50 610 PRO A O 1
ATOM 4918 N N . SER A 1 611 ? 14.509 10.783 -14.487 1.00 65.75 611 SER A N 1
ATOM 4919 C CA . SER A 1 611 ? 13.701 11.197 -13.334 1.00 65.75 611 SER A CA 1
ATOM 4920 C C . SER A 1 611 ? 14.313 12.409 -12.624 1.00 65.75 611 SER A C 1
ATOM 4922 O O . SER A 1 611 ? 13.602 13.185 -11.987 1.00 65.75 611 SER A O 1
ATOM 4924 N N . TYR A 1 612 ? 15.630 12.603 -12.752 1.00 65.75 612 TYR A N 1
ATOM 4925 C CA . TYR A 1 612 ? 16.361 13.761 -12.240 1.00 65.75 612 TYR A CA 1
ATOM 4926 C C . TYR A 1 612 ? 17.540 14.150 -13.152 1.00 65.75 612 TYR A C 1
ATOM 4928 O O . TYR A 1 612 ? 18.057 13.328 -13.916 1.00 65.75 612 TYR A O 1
ATOM 4936 N N . PRO A 1 613 ? 17.995 15.418 -13.106 1.00 60.84 613 PRO A N 1
ATOM 4937 C CA . PRO A 1 613 ? 19.133 15.869 -13.901 1.00 60.84 613 PRO A CA 1
ATOM 4938 C C . PRO A 1 613 ? 20.393 15.037 -13.624 1.00 60.84 613 PRO A C 1
ATOM 4940 O O . PRO A 1 613 ? 20.841 14.943 -12.485 1.00 60.84 613 PRO A O 1
ATOM 4943 N N . GLY A 1 614 ? 20.985 14.474 -14.680 1.00 65.19 614 GLY A N 1
ATOM 4944 C CA . GLY A 1 614 ? 22.215 13.677 -14.594 1.00 65.19 614 GLY A CA 1
ATOM 4945 C C . GLY A 1 614 ? 22.011 12.163 -14.471 1.00 65.19 614 GLY A C 1
ATOM 4946 O O . GLY A 1 614 ? 23.003 11.444 -14.517 1.00 65.19 614 GLY A O 1
ATOM 4947 N N . GLU A 1 615 ? 20.771 11.672 -14.371 1.00 72.25 615 GLU A N 1
ATOM 4948 C CA . GLU A 1 615 ? 20.477 10.232 -14.396 1.00 72.25 615 GLU A CA 1
ATOM 4949 C C . GLU A 1 615 ? 20.698 9.626 -15.793 1.00 72.25 615 GLU A C 1
ATOM 4951 O O . GLU A 1 615 ? 20.383 10.237 -16.827 1.00 72.25 615 GLU A O 1
ATOM 4956 N N . ASN A 1 616 ? 21.219 8.397 -15.824 1.00 78.69 616 ASN A N 1
ATOM 4957 C CA . ASN A 1 616 ? 21.328 7.610 -17.046 1.00 78.69 616 ASN A CA 1
ATOM 4958 C C . ASN A 1 616 ? 19.947 7.103 -17.473 1.00 78.69 616 ASN A C 1
ATOM 4960 O O . ASN A 1 616 ? 19.150 6.664 -16.653 1.00 78.69 616 ASN A O 1
ATOM 4964 N N . ILE A 1 617 ? 19.660 7.137 -18.776 1.00 83.06 617 ILE A N 1
ATOM 4965 C CA . ILE A 1 617 ? 18.413 6.566 -19.295 1.00 83.06 617 ILE A CA 1
ATOM 4966 C C . ILE A 1 617 ? 18.627 5.058 -19.470 1.00 83.06 617 ILE A C 1
ATOM 4968 O O . ILE A 1 617 ? 19.445 4.686 -20.321 1.00 83.06 617 ILE A O 1
ATOM 4972 N N . PRO A 1 618 ? 17.912 4.192 -18.727 1.00 84.81 618 PRO A N 1
ATOM 4973 C CA . PRO A 1 618 ? 18.023 2.752 -18.909 1.00 84.81 618 PRO A CA 1
ATOM 4974 C C . PRO A 1 618 ? 17.451 2.326 -20.271 1.00 84.81 618 PRO A C 1
ATOM 4976 O O . PRO A 1 618 ? 16.606 3.026 -20.844 1.00 84.81 618 PRO A O 1
ATOM 4979 N N . PRO A 1 619 ? 17.868 1.170 -20.818 1.00 88.81 619 PRO A N 1
ATOM 4980 C CA . PRO A 1 619 ? 17.220 0.597 -21.990 1.00 88.81 619 PRO A CA 1
ATOM 4981 C C . PRO A 1 619 ? 15.706 0.460 -21.794 1.00 88.81 619 PRO A C 1
ATOM 4983 O O . PRO A 1 619 ? 15.239 0.020 -20.743 1.00 88.81 619 PRO A O 1
ATOM 4986 N N . ASN A 1 620 ? 14.924 0.831 -22.812 1.00 91.94 620 ASN A N 1
ATOM 4987 C CA . ASN A 1 620 ? 13.468 0.789 -22.710 1.00 91.94 620 ASN A CA 1
ATOM 4988 C C . ASN A 1 620 ? 12.970 -0.643 -22.450 1.00 91.94 620 ASN A C 1
ATOM 4990 O O . ASN A 1 620 ? 13.336 -1.580 -23.164 1.00 91.94 620 ASN A O 1
ATOM 4994 N N . SER A 1 621 ? 12.086 -0.795 -21.461 1.00 92.88 621 SER A N 1
ATOM 4995 C CA . SER A 1 621 ? 11.634 -2.108 -21.005 1.00 92.88 621 SER A CA 1
ATOM 4996 C C . SER A 1 621 ? 10.797 -2.868 -22.038 1.00 92.88 621 SER A C 1
ATOM 4998 O O . SER A 1 621 ? 10.877 -4.094 -22.090 1.00 92.88 621 SER A O 1
ATOM 5000 N N . VAL A 1 622 ? 10.050 -2.179 -22.911 1.00 94.81 622 VAL A N 1
ATOM 5001 C CA . VAL A 1 622 ? 9.273 -2.809 -23.996 1.00 94.81 622 VAL A CA 1
ATOM 5002 C C . VAL A 1 622 ? 10.198 -3.326 -25.095 1.00 94.81 622 VAL A C 1
ATOM 5004 O O . VAL A 1 622 ? 10.055 -4.473 -25.515 1.00 94.81 622 VAL A O 1
ATOM 5007 N N . TYR A 1 623 ? 11.182 -2.527 -25.522 1.00 95.94 623 TYR A N 1
ATOM 5008 C CA . TYR A 1 623 ? 12.188 -2.988 -26.485 1.00 95.94 623 TYR A CA 1
ATOM 5009 C C . TYR A 1 623 ? 12.958 -4.199 -25.948 1.00 95.94 623 TYR A C 1
ATOM 5011 O O . TYR A 1 623 ? 13.074 -5.204 -26.644 1.00 95.94 623 TYR A O 1
ATOM 5019 N N . ALA A 1 624 ? 13.430 -4.131 -24.699 1.00 96.19 624 ALA A N 1
ATOM 5020 C CA . ALA A 1 624 ? 14.138 -5.232 -24.052 1.00 96.19 624 ALA A CA 1
ATOM 5021 C C . ALA A 1 624 ? 13.282 -6.508 -23.975 1.00 96.19 624 ALA A C 1
ATOM 5023 O O . ALA A 1 624 ? 13.769 -7.584 -24.307 1.00 96.19 624 ALA A O 1
ATOM 5024 N N . THR A 1 625 ? 12.001 -6.377 -23.610 1.00 97.31 625 THR A N 1
ATOM 5025 C CA . THR A 1 625 ? 11.028 -7.485 -23.590 1.00 97.31 625 THR A CA 1
ATOM 5026 C C . THR A 1 625 ? 10.936 -8.152 -24.964 1.00 97.31 625 THR A C 1
ATOM 5028 O O . THR A 1 625 ? 11.144 -9.356 -25.087 1.00 97.31 625 THR A O 1
ATOM 5031 N N . LEU A 1 626 ? 10.686 -7.374 -26.022 1.00 97.50 626 LEU A N 1
ATOM 5032 C CA . LEU A 1 626 ? 10.585 -7.907 -27.383 1.00 97.50 626 LEU A CA 1
ATOM 5033 C C . LEU A 1 626 ? 11.907 -8.533 -27.851 1.00 97.50 626 LEU A C 1
ATOM 5035 O O . LEU A 1 626 ? 11.890 -9.575 -28.502 1.00 97.50 626 LEU A O 1
ATOM 5039 N N . LEU A 1 627 ? 13.045 -7.922 -27.513 1.00 98.06 627 LEU A N 1
ATOM 5040 C CA . LEU A 1 627 ? 14.371 -8.405 -27.893 1.00 98.06 627 LEU A CA 1
ATOM 5041 C C . LEU A 1 627 ? 14.644 -9.783 -27.285 1.00 98.06 627 LEU A C 1
ATOM 5043 O O . LEU A 1 627 ? 14.956 -10.719 -28.020 1.00 98.06 627 LEU A O 1
ATOM 5047 N N . MET A 1 628 ? 14.467 -9.914 -25.968 1.00 97.06 628 MET A N 1
ATOM 5048 C CA . MET A 1 628 ? 14.690 -11.160 -25.226 1.00 97.06 628 MET A CA 1
ATOM 5049 C C . MET A 1 628 ? 13.748 -12.268 -25.708 1.00 97.06 628 MET A C 1
ATOM 5051 O O . MET A 1 628 ? 14.188 -13.366 -26.042 1.00 97.06 628 MET A O 1
ATOM 5055 N N . GLN A 1 629 ? 12.459 -11.959 -25.887 1.00 97.56 629 GLN A N 1
ATOM 5056 C CA . GLN A 1 629 ? 11.480 -12.939 -26.365 1.00 97.56 629 GLN A CA 1
ATOM 5057 C C . GLN A 1 629 ? 11.761 -13.460 -27.786 1.00 97.56 629 GLN A C 1
ATOM 5059 O O . GLN A 1 629 ? 11.346 -14.571 -28.126 1.00 97.56 629 GLN A O 1
ATOM 5064 N N . ASN A 1 630 ? 12.466 -12.679 -28.612 1.00 96.38 630 ASN A N 1
ATOM 5065 C CA . ASN A 1 630 ? 12.934 -13.083 -29.941 1.00 96.38 630 ASN A CA 1
ATOM 5066 C C . ASN A 1 630 ? 14.336 -13.729 -29.927 1.00 96.38 630 ASN A C 1
ATOM 5068 O O . ASN A 1 630 ? 14.899 -13.988 -30.991 1.00 96.38 630 ASN A O 1
ATOM 5072 N N . GLY A 1 631 ? 14.904 -14.002 -28.746 1.00 94.69 631 GLY A N 1
ATOM 5073 C CA . GLY A 1 631 ? 16.226 -14.612 -28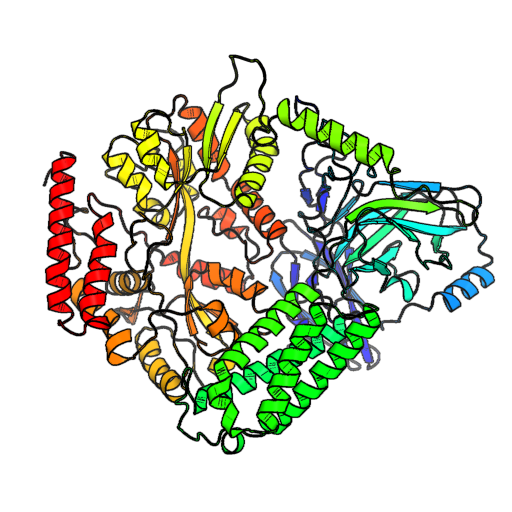.581 1.00 94.69 631 GLY A CA 1
ATOM 5074 C C . GLY A 1 631 ? 17.394 -13.660 -28.852 1.00 94.69 631 GLY A C 1
ATOM 5075 O O . GLY A 1 631 ? 18.496 -14.116 -29.150 1.00 94.69 631 GLY A O 1
ATOM 5076 N N . GLY A 1 632 ? 17.152 -12.348 -28.809 1.00 96.00 632 GLY A N 1
ATOM 5077 C CA . GLY A 1 632 ? 18.176 -11.316 -28.923 1.00 96.00 632 GLY A CA 1
ATOM 5078 C C . GLY A 1 632 ? 18.797 -10.948 -27.574 1.00 96.00 632 GLY A C 1
ATOM 5079 O O . GLY A 1 632 ? 18.268 -11.260 -26.509 1.00 96.00 632 GLY A O 1
ATOM 5080 N N . GLN A 1 633 ? 19.913 -10.229 -27.628 1.00 95.69 633 GLN A N 1
ATOM 5081 C CA . GLN A 1 633 ? 20.662 -9.750 -26.465 1.00 95.69 633 GLN A CA 1
ATOM 5082 C C . GLN A 1 633 ? 21.159 -8.322 -26.715 1.00 95.69 633 GLN A C 1
ATOM 5084 O O . GLN A 1 633 ? 21.260 -7.885 -27.861 1.00 95.69 633 GLN A O 1
ATOM 5089 N N . PHE A 1 634 ? 21.474 -7.585 -25.649 1.00 95.50 634 PHE A N 1
ATOM 5090 C CA . PHE A 1 634 ? 21.999 -6.220 -25.776 1.00 95.50 634 PHE A CA 1
ATOM 5091 C C . PHE A 1 634 ? 23.462 -6.184 -26.215 1.00 95.50 634 PHE A C 1
ATOM 5093 O O . PHE A 1 634 ? 23.854 -5.308 -26.984 1.00 95.50 634 PHE A O 1
ATOM 5100 N N . TYR A 1 635 ? 24.262 -7.139 -25.741 1.00 95.62 635 TYR A N 1
ATOM 5101 C CA . TYR A 1 635 ? 25.704 -7.157 -25.950 1.00 95.62 635 TYR A CA 1
ATOM 5102 C C . TYR A 1 635 ? 26.183 -8.556 -26.330 1.00 95.62 635 TYR A C 1
ATOM 5104 O O . TYR A 1 635 ? 25.673 -9.550 -25.814 1.00 95.62 635 TYR A O 1
ATOM 5112 N N . ARG A 1 636 ? 27.199 -8.629 -27.195 1.00 94.50 636 ARG A N 1
ATOM 5113 C CA . ARG A 1 636 ? 27.854 -9.873 -27.634 1.00 94.50 636 ARG A CA 1
ATOM 5114 C C . ARG A 1 636 ? 29.309 -9.928 -27.172 1.00 94.50 636 ARG A C 1
ATOM 5116 O O . ARG A 1 636 ? 29.824 -8.997 -26.549 1.00 94.50 636 ARG A O 1
ATOM 5123 N N . ASN A 1 637 ? 29.975 -11.051 -27.452 1.00 92.38 637 ASN A N 1
ATOM 5124 C CA . ASN A 1 637 ? 31.393 -11.276 -27.144 1.00 92.38 637 ASN A CA 1
ATOM 5125 C C . ASN A 1 637 ? 31.743 -11.062 -25.656 1.00 92.38 637 ASN A C 1
ATOM 5127 O O . ASN A 1 637 ? 32.839 -10.619 -25.333 1.00 92.38 637 ASN A O 1
ATOM 5131 N N . GLY A 1 638 ? 30.815 -11.361 -24.739 1.00 87.25 638 GLY A N 1
ATOM 5132 C CA . GLY A 1 638 ? 31.010 -11.141 -23.300 1.00 87.25 638 GLY A CA 1
ATOM 5133 C C . GLY A 1 638 ? 30.934 -9.669 -22.878 1.00 87.25 638 GLY A C 1
ATOM 5134 O O . GLY A 1 638 ? 31.678 -9.253 -21.995 1.00 87.25 638 GLY A O 1
ATOM 5135 N N . GLY A 1 639 ? 30.082 -8.867 -23.527 1.00 89.19 639 GLY A N 1
ATOM 5136 C CA . GLY A 1 639 ? 29.883 -7.454 -23.178 1.00 89.19 639 GLY A CA 1
ATOM 5137 C C . GLY A 1 639 ? 30.897 -6.496 -23.809 1.00 89.19 639 GLY A C 1
ATOM 5138 O O . GLY A 1 639 ? 31.068 -5.372 -23.343 1.00 89.19 639 GLY A O 1
ATOM 5139 N N . LYS A 1 640 ? 31.619 -6.950 -24.837 1.00 91.62 640 LYS A N 1
ATOM 5140 C CA . LYS A 1 640 ? 32.654 -6.164 -25.529 1.00 91.62 640 LYS A CA 1
ATOM 5141 C C . LYS A 1 640 ? 32.101 -5.324 -26.673 1.00 91.62 640 LYS A C 1
ATOM 5143 O O . LYS A 1 640 ? 32.706 -4.330 -27.063 1.00 91.62 640 LYS A O 1
ATOM 5148 N N . GLU A 1 641 ? 30.962 -5.738 -27.209 1.00 94.06 641 GLU A N 1
ATOM 5149 C CA . GLU A 1 641 ? 30.313 -5.101 -28.343 1.00 94.06 641 GLU A CA 1
ATOM 5150 C C . GLU A 1 641 ? 28.806 -5.046 -28.126 1.00 94.06 641 GLU A C 1
ATOM 5152 O O . GLU A 1 641 ? 28.225 -5.942 -27.505 1.00 94.06 641 GLU A O 1
ATOM 5157 N N . SER A 1 642 ? 28.174 -4.018 -28.683 1.00 95.75 642 SER A N 1
ATOM 5158 C CA . SER A 1 642 ? 26.722 -3.976 -28.836 1.00 95.75 642 SER A CA 1
ATOM 5159 C C . SER A 1 642 ? 26.276 -5.054 -29.824 1.00 95.75 642 SER A C 1
ATOM 5161 O O . SER A 1 642 ? 26.920 -5.262 -30.849 1.00 95.75 642 SER A O 1
ATOM 5163 N N . ASP A 1 643 ? 25.169 -5.735 -29.527 1.00 96.94 643 ASP A N 1
ATOM 5164 C CA . ASP A 1 643 ? 24.543 -6.705 -30.439 1.00 96.94 643 ASP A CA 1
ATOM 5165 C C . ASP A 1 643 ? 23.237 -6.180 -31.049 1.00 96.94 643 ASP A C 1
ATOM 5167 O O . ASP A 1 643 ? 22.478 -6.893 -31.713 1.00 96.94 643 ASP A O 1
ATOM 5171 N N . LEU A 1 644 ? 22.957 -4.898 -30.824 1.00 96.69 644 LEU A N 1
ATOM 5172 C CA . LEU A 1 644 ? 21.730 -4.258 -31.265 1.00 96.69 644 LEU A CA 1
ATOM 5173 C C . LEU A 1 644 ? 21.695 -3.981 -32.786 1.00 96.69 644 LEU A C 1
ATOM 5175 O O . LEU A 1 644 ? 20.626 -3.718 -33.338 1.00 96.69 644 LEU A O 1
ATOM 5179 N N . ASP A 1 645 ? 22.842 -4.072 -33.468 1.00 96.00 645 ASP A N 1
ATOM 5180 C CA . ASP A 1 645 ? 22.980 -4.074 -34.935 1.00 96.00 645 ASP A CA 1
ATOM 5181 C C . ASP A 1 645 ? 22.679 -5.446 -35.572 1.00 96.00 645 ASP A C 1
ATOM 5183 O O . ASP A 1 645 ? 22.627 -5.569 -36.801 1.00 96.00 645 ASP A O 1
ATOM 5187 N N . SER A 1 646 ? 22.461 -6.485 -34.759 1.00 97.31 646 SER A N 1
ATOM 5188 C CA . SER A 1 646 ? 22.065 -7.805 -35.241 1.00 97.31 646 SER A CA 1
ATOM 5189 C C . SER A 1 646 ? 20.725 -7.755 -35.980 1.00 97.31 646 SER A C 1
ATOM 5191 O O . SER A 1 646 ? 19.892 -6.864 -35.791 1.00 97.31 646 SER A O 1
ATOM 5193 N N . ARG A 1 647 ? 20.466 -8.775 -36.807 1.00 96.56 647 ARG A N 1
ATOM 5194 C CA . ARG A 1 647 ? 19.173 -8.912 -37.494 1.00 96.56 647 ARG A CA 1
ATOM 5195 C C . ARG A 1 647 ? 18.001 -8.875 -36.505 1.00 96.56 647 ARG A C 1
ATOM 5197 O O . ARG A 1 647 ? 17.034 -8.166 -36.762 1.00 96.56 647 ARG A O 1
ATOM 5204 N N . ILE A 1 648 ? 18.116 -9.595 -35.386 1.00 96.94 648 ILE A N 1
ATOM 5205 C CA . ILE A 1 648 ? 17.083 -9.645 -34.343 1.00 96.94 648 ILE A CA 1
ATOM 5206 C C . ILE A 1 648 ? 16.925 -8.267 -33.690 1.00 96.94 648 ILE A C 1
ATOM 5208 O O . ILE A 1 648 ? 15.797 -7.800 -33.545 1.00 96.94 648 ILE A O 1
ATOM 5212 N N . GLY A 1 649 ? 18.028 -7.583 -33.361 1.00 97.19 649 GLY A N 1
ATOM 5213 C CA . GLY A 1 649 ? 18.005 -6.242 -32.768 1.00 97.19 649 GLY A CA 1
ATOM 5214 C C . GLY A 1 649 ? 17.300 -5.207 -33.647 1.00 97.19 649 GLY A C 1
ATOM 5215 O O . GLY A 1 649 ? 16.432 -4.471 -33.166 1.00 97.19 649 GLY A O 1
ATOM 5216 N N . VAL A 1 650 ? 17.605 -5.206 -34.947 1.00 97.31 650 VAL A N 1
ATOM 5217 C CA . VAL A 1 650 ? 17.011 -4.298 -35.939 1.00 97.31 650 VAL A CA 1
ATOM 5218 C C . VAL A 1 650 ? 15.541 -4.624 -36.223 1.00 97.31 650 VAL A C 1
ATOM 5220 O O . VAL A 1 650 ? 14.718 -3.711 -36.294 1.00 97.31 650 VAL A O 1
ATOM 5223 N N . GLU A 1 651 ? 15.188 -5.904 -36.390 1.00 96.69 651 GLU A N 1
ATOM 5224 C CA . GLU A 1 651 ? 13.794 -6.327 -36.603 1.00 96.69 651 GLU A CA 1
ATOM 5225 C C . GLU A 1 651 ? 12.930 -6.009 -35.374 1.00 96.69 651 GLU A C 1
ATOM 5227 O O . GLU A 1 651 ? 11.842 -5.452 -35.515 1.00 96.69 651 GLU A O 1
ATOM 5232 N N . THR A 1 652 ? 13.452 -6.252 -34.169 1.00 97.19 652 THR A N 1
ATOM 5233 C CA . THR A 1 652 ? 12.799 -5.880 -32.905 1.00 97.19 652 THR A CA 1
ATOM 5234 C C . THR A 1 652 ? 12.581 -4.373 -32.815 1.00 97.19 652 THR A C 1
ATOM 5236 O O . THR A 1 652 ? 11.500 -3.919 -32.444 1.00 97.19 652 THR A O 1
ATOM 5239 N N . PHE A 1 653 ? 13.594 -3.580 -33.179 1.00 97.12 653 PHE A N 1
ATOM 5240 C CA . PHE A 1 653 ? 13.511 -2.122 -33.121 1.00 97.12 653 PHE A CA 1
ATOM 5241 C C . PHE A 1 653 ? 12.436 -1.595 -34.069 1.00 97.12 653 PHE A C 1
ATOM 5243 O O . PHE A 1 653 ? 11.637 -0.744 -33.685 1.00 97.12 653 PHE A O 1
ATOM 5250 N N . LYS A 1 654 ? 12.356 -2.165 -35.276 1.00 95.81 654 LYS A N 1
ATOM 5251 C CA . LYS A 1 654 ? 11.289 -1.868 -36.230 1.00 95.81 654 LYS A CA 1
ATOM 5252 C C . LYS A 1 654 ? 9.905 -2.143 -35.627 1.00 95.81 654 LYS A C 1
ATOM 5254 O O . LYS A 1 654 ? 9.102 -1.215 -35.578 1.00 95.81 654 LYS A O 1
ATOM 5259 N N . VAL A 1 655 ? 9.660 -3.351 -35.111 1.00 94.62 655 VAL A N 1
ATOM 5260 C CA . VAL A 1 655 ? 8.369 -3.718 -34.490 1.00 94.62 655 VAL A CA 1
ATOM 5261 C C . VAL A 1 655 ? 8.017 -2.768 -33.344 1.00 94.62 655 VAL A C 1
ATOM 5263 O O . VAL A 1 655 ? 6.893 -2.280 -33.254 1.00 94.62 655 VAL A O 1
ATOM 5266 N N . TRP A 1 656 ? 8.990 -2.446 -32.490 1.00 95.25 656 TRP A N 1
ATOM 5267 C CA . TRP A 1 656 ? 8.776 -1.512 -31.389 1.00 95.25 656 TRP A CA 1
ATOM 5268 C C . TRP A 1 656 ? 8.376 -0.113 -31.879 1.00 95.25 656 TRP A C 1
ATOM 5270 O O . TRP A 1 656 ? 7.452 0.485 -31.330 1.00 95.25 656 TRP A O 1
ATOM 5280 N N . THR A 1 657 ? 9.019 0.403 -32.934 1.00 94.62 657 THR A N 1
ATOM 5281 C CA . THR A 1 657 ? 8.658 1.705 -33.520 1.00 94.62 657 THR A CA 1
ATOM 5282 C C . THR A 1 657 ? 7.292 1.697 -34.217 1.00 94.62 657 THR A C 1
ATOM 5284 O O . THR A 1 657 ? 6.581 2.701 -34.138 1.00 94.62 657 THR A O 1
ATOM 5287 N N . GLU A 1 658 ? 6.877 0.575 -34.818 1.00 93.38 658 GLU A N 1
ATOM 5288 C CA . GLU A 1 658 ? 5.587 0.429 -35.517 1.00 93.38 658 GLU A CA 1
ATOM 5289 C C . GLU A 1 658 ? 4.379 0.608 -34.584 1.00 93.38 658 GLU A C 1
ATOM 5291 O O . GLU A 1 658 ? 3.360 1.165 -34.999 1.00 93.38 658 GLU A O 1
ATOM 5296 N N . PHE A 1 659 ? 4.496 0.265 -33.294 1.00 92.94 659 PHE A N 1
ATOM 5297 C CA . PHE A 1 659 ? 3.460 0.587 -32.300 1.00 92.94 659 PHE A CA 1
ATOM 5298 C C . PHE A 1 659 ? 3.116 2.087 -32.250 1.00 92.94 659 PHE A C 1
ATOM 5300 O O . PHE A 1 659 ? 1.976 2.462 -31.983 1.00 92.94 659 PHE A O 1
ATOM 5307 N N . TYR A 1 660 ? 4.065 2.963 -32.570 1.00 92.06 660 TYR A N 1
ATOM 5308 C CA . TYR A 1 660 ? 3.867 4.411 -32.514 1.00 92.06 660 TYR A CA 1
ATOM 5309 C C . TYR A 1 660 ? 3.674 5.030 -33.901 1.00 92.06 660 TYR A C 1
ATOM 5311 O O . TYR A 1 660 ? 2.869 5.951 -34.062 1.00 92.06 660 TYR A O 1
ATOM 5319 N N . THR A 1 661 ? 4.380 4.537 -34.922 1.00 90.75 661 THR A N 1
ATOM 5320 C CA . THR A 1 661 ? 4.236 5.058 -36.290 1.00 90.75 661 THR A CA 1
ATOM 5321 C C . THR A 1 661 ? 2.957 4.577 -36.960 1.00 90.75 661 THR A C 1
ATOM 5323 O O . THR A 1 661 ? 2.318 5.367 -37.654 1.00 90.75 661 THR A O 1
ATOM 5326 N N . ASP A 1 662 ? 2.555 3.331 -36.723 1.00 88.06 662 ASP A N 1
ATOM 5327 C CA . ASP A 1 662 ? 1.473 2.692 -37.472 1.00 88.06 662 ASP A CA 1
ATOM 5328 C C . ASP A 1 662 ? 0.226 2.589 -36.595 1.00 88.06 662 ASP A C 1
ATOM 5330 O O . ASP A 1 662 ? -0.843 3.064 -36.979 1.00 88.06 662 ASP A O 1
ATOM 5334 N N . TYR A 1 663 ? 0.378 2.071 -35.371 1.00 86.94 663 TYR A N 1
ATOM 5335 C CA . TYR A 1 663 ? -0.733 1.926 -34.421 1.00 86.94 663 TYR A CA 1
ATOM 5336 C C . TYR A 1 663 ? -1.045 3.195 -33.617 1.00 86.94 663 TYR A C 1
ATOM 5338 O O . TYR A 1 663 ? -2.049 3.222 -32.907 1.00 86.94 663 TYR A O 1
ATOM 5346 N N . ARG A 1 664 ? -0.229 4.252 -33.761 1.00 87.50 664 ARG A N 1
ATOM 5347 C CA . ARG A 1 664 ? -0.443 5.584 -33.161 1.00 87.50 664 ARG A CA 1
ATOM 5348 C C . ARG A 1 664 ? -0.623 5.564 -31.639 1.00 87.50 664 ARG A C 1
ATOM 5350 O O . ARG A 1 664 ? -1.372 6.382 -31.107 1.00 87.50 664 ARG A O 1
ATOM 5357 N N . LEU A 1 665 ? 0.073 4.666 -30.939 1.00 91.25 665 LEU A N 1
ATOM 5358 C CA . LEU A 1 665 ? 0.051 4.667 -29.479 1.00 91.25 665 LEU A CA 1
ATOM 5359 C C . LEU A 1 665 ? 0.583 5.985 -28.908 1.00 91.25 665 LEU A C 1
ATOM 5361 O O . LEU A 1 665 ? 1.490 6.619 -29.461 1.00 91.25 665 LEU A O 1
ATOM 5365 N N . GLU A 1 666 ? 0.006 6.394 -27.781 1.00 88.50 666 GLU A N 1
ATOM 5366 C CA . GLU A 1 666 ? 0.463 7.568 -27.055 1.00 88.50 666 GLU A CA 1
ATOM 5367 C C . GLU A 1 666 ? 1.852 7.349 -26.464 1.00 88.50 666 GLU A C 1
ATOM 5369 O O . GLU A 1 666 ? 2.193 6.269 -25.985 1.00 88.50 666 GLU A O 1
ATOM 5374 N N . ARG A 1 667 ? 2.655 8.414 -26.494 1.00 87.25 667 ARG A N 1
ATOM 5375 C CA . ARG A 1 667 ? 4.029 8.382 -25.992 1.00 87.25 667 ARG A CA 1
ATOM 5376 C C . ARG A 1 667 ? 4.127 8.761 -24.516 1.00 87.25 667 ARG A C 1
ATOM 5378 O O . ARG A 1 667 ? 4.930 8.181 -23.799 1.00 87.25 667 ARG A O 1
ATOM 5385 N N . GLU A 1 668 ? 3.310 9.721 -24.088 1.00 85.94 668 GLU A N 1
ATOM 5386 C CA . GLU A 1 668 ? 3.260 10.245 -22.720 1.00 85.94 668 GLU A CA 1
ATOM 5387 C C . GLU A 1 668 ? 1.843 10.124 -22.182 1.00 85.94 668 GLU A C 1
ATOM 5389 O O . GLU A 1 668 ? 0.896 10.615 -22.800 1.00 85.94 668 GLU A O 1
ATOM 5394 N N . PHE A 1 669 ? 1.703 9.487 -21.023 1.00 86.88 669 PHE A N 1
ATOM 5395 C CA . PHE A 1 669 ? 0.416 9.301 -20.376 1.00 86.88 669 PHE A CA 1
ATOM 5396 C C . PHE A 1 669 ? 0.560 9.087 -18.870 1.00 86.88 669 PHE A C 1
ATOM 5398 O O . PHE A 1 669 ? 1.572 8.597 -18.376 1.00 86.88 669 PHE A O 1
ATOM 5405 N N . ASP A 1 670 ? -0.509 9.417 -18.150 1.00 87.38 670 ASP A N 1
ATOM 5406 C CA . ASP A 1 670 ? -0.716 9.048 -16.753 1.00 87.38 670 ASP A CA 1
ATOM 5407 C C . ASP A 1 670 ? -1.531 7.749 -16.713 1.00 87.38 670 ASP A C 1
ATOM 5409 O O . ASP A 1 670 ? -2.758 7.757 -16.881 1.00 87.38 670 ASP A O 1
ATOM 5413 N N . PHE A 1 671 ? -0.830 6.622 -16.564 1.00 90.56 671 PHE A N 1
ATOM 5414 C CA . PHE A 1 671 ? -1.453 5.302 -16.602 1.00 90.56 671 PHE A CA 1
ATOM 5415 C C . PHE A 1 671 ? -2.480 5.083 -15.482 1.00 90.56 671 PHE A C 1
ATOM 5417 O O . PHE A 1 671 ? -3.603 4.716 -15.828 1.00 90.56 671 PHE A O 1
ATOM 5424 N N . PRO A 1 672 ? -2.187 5.344 -14.187 1.00 89.38 672 PRO A N 1
ATOM 5425 C CA . PRO A 1 672 ? -3.173 5.193 -13.116 1.00 89.38 672 PRO A CA 1
ATOM 5426 C C . PRO A 1 672 ? -4.504 5.887 -13.421 1.00 89.38 672 PRO A C 1
ATOM 5428 O O . PRO A 1 672 ? -5.565 5.268 -13.334 1.00 89.38 672 PRO A O 1
ATOM 5431 N N . ASN A 1 673 ? -4.462 7.155 -13.841 1.00 85.12 673 ASN A N 1
ATOM 5432 C CA . ASN A 1 673 ? -5.674 7.922 -14.123 1.00 85.12 673 ASN A CA 1
ATOM 5433 C C . ASN A 1 673 ? -6.416 7.430 -15.374 1.00 85.12 673 ASN A C 1
ATOM 5435 O O . ASN A 1 673 ? -7.648 7.311 -15.370 1.00 85.12 673 ASN A O 1
ATOM 5439 N N . ARG A 1 674 ? -5.696 7.118 -16.457 1.00 88.19 674 ARG A N 1
ATOM 5440 C CA . ARG A 1 674 ? -6.321 6.632 -17.700 1.00 88.19 674 ARG A CA 1
ATOM 5441 C C . ARG A 1 674 ? -6.847 5.198 -17.575 1.00 88.19 674 ARG A C 1
ATOM 5443 O O . ARG A 1 674 ? -7.886 4.884 -18.152 1.00 88.19 674 ARG A O 1
ATOM 5450 N N . PHE A 1 675 ? -6.208 4.352 -16.771 1.00 93.19 675 PHE A N 1
ATOM 5451 C CA . PHE A 1 675 ? -6.680 3.002 -16.459 1.00 93.19 675 PHE A CA 1
ATOM 5452 C C . PHE A 1 675 ? -7.927 3.026 -15.565 1.00 93.19 675 PHE A C 1
ATOM 5454 O O . PHE A 1 675 ? -8.921 2.350 -15.849 1.00 93.19 675 PHE A O 1
ATOM 5461 N N . ARG A 1 676 ? -7.917 3.875 -14.526 1.00 87.62 676 ARG A N 1
ATOM 5462 C CA . ARG A 1 676 ? -9.053 4.111 -13.620 1.00 87.62 676 ARG A CA 1
ATOM 5463 C C . ARG A 1 676 ? -10.305 4.571 -14.372 1.00 87.62 676 ARG A C 1
ATOM 5465 O O . ARG A 1 676 ? -11.371 3.975 -14.228 1.00 87.62 676 ARG A O 1
ATOM 5472 N N . THR A 1 677 ? -10.162 5.558 -15.257 1.00 84.75 677 THR A N 1
ATOM 5473 C CA . THR A 1 677 ? -11.267 6.051 -16.109 1.00 84.75 677 THR A CA 1
ATOM 5474 C C . THR A 1 677 ? -11.695 5.055 -17.196 1.00 84.75 677 THR A C 1
ATOM 5476 O O . THR A 1 677 ? -12.813 5.147 -17.701 1.00 84.75 677 THR A O 1
ATOM 5479 N N . GLY A 1 678 ? -10.849 4.069 -17.519 1.00 88.69 678 GLY A N 1
ATOM 5480 C CA . GLY A 1 678 ? -11.072 3.059 -18.561 1.00 88.69 678 GLY A CA 1
ATOM 5481 C C . GLY A 1 678 ? -10.786 3.554 -19.982 1.00 88.69 678 GLY A C 1
ATOM 5482 O O . GLY A 1 678 ? -11.177 2.907 -20.946 1.00 88.69 678 GLY A O 1
ATOM 5483 N N . GLU A 1 679 ? -10.101 4.689 -20.107 1.00 88.88 679 GLU A N 1
ATOM 5484 C CA . GLU A 1 679 ? -9.582 5.232 -21.365 1.00 88.88 679 GLU A CA 1
ATOM 5485 C C . GLU A 1 679 ? -8.411 4.396 -21.907 1.00 88.88 679 GLU A C 1
ATOM 5487 O O . GLU A 1 679 ? -8.309 4.154 -23.111 1.00 88.88 679 GLU A O 1
ATOM 5492 N N . MET A 1 680 ? -7.565 3.909 -20.994 1.00 94.00 680 MET A N 1
ATOM 5493 C CA . MET A 1 680 ? -6.521 2.916 -21.253 1.00 94.00 680 MET A CA 1
ATOM 5494 C C . MET A 1 680 ? -6.855 1.622 -20.504 1.00 94.00 680 MET A C 1
ATOM 5496 O O . MET A 1 680 ? -6.279 1.367 -19.448 1.00 94.00 680 MET A O 1
ATOM 5500 N N . PRO A 1 681 ? -7.819 0.812 -20.979 1.00 95.75 681 PRO A N 1
ATOM 5501 C CA . PRO A 1 681 ? -8.324 -0.334 -20.223 1.00 95.75 681 PRO A CA 1
ATOM 5502 C C . PRO A 1 681 ? -7.340 -1.504 -20.142 1.00 95.75 681 PRO A C 1
ATOM 5504 O O . PRO A 1 681 ? -7.595 -2.461 -19.416 1.00 95.75 681 PRO A O 1
ATOM 5507 N N . ILE A 1 682 ? -6.241 -1.467 -20.893 1.00 97.75 682 ILE A N 1
ATOM 5508 C CA . ILE A 1 682 ? -5.237 -2.525 -20.926 1.00 97.75 682 ILE A CA 1
ATOM 5509 C C . ILE A 1 682 ? -3.858 -1.942 -21.238 1.00 97.75 682 ILE A C 1
ATOM 5511 O O . ILE A 1 682 ? -3.730 -0.995 -22.017 1.00 97.75 682 ILE A O 1
ATOM 5515 N N . GLY A 1 683 ? -2.815 -2.505 -20.636 1.00 96.81 683 GLY A N 1
ATOM 5516 C CA . GLY A 1 683 ? -1.450 -2.117 -20.956 1.00 96.81 683 GLY A CA 1
ATOM 5517 C C . GLY A 1 683 ? -0.394 -2.718 -20.046 1.00 96.81 683 GLY A C 1
ATOM 5518 O O . GLY A 1 683 ? -0.700 -3.413 -19.076 1.00 96.81 683 GLY A O 1
ATOM 5519 N N . LEU A 1 684 ? 0.862 -2.458 -20.391 1.00 96.88 684 LEU A N 1
ATOM 5520 C CA . LEU A 1 684 ? 2.012 -2.872 -19.603 1.00 96.88 684 LEU A CA 1
ATOM 5521 C C . LEU A 1 684 ? 2.374 -1.793 -18.587 1.00 96.88 684 LEU A C 1
ATOM 5523 O O . LEU A 1 684 ? 2.495 -0.618 -18.928 1.00 96.88 684 LEU A O 1
ATOM 5527 N N . ALA A 1 685 ? 2.597 -2.211 -17.350 1.00 95.00 685 ALA A N 1
ATOM 5528 C CA . ALA A 1 685 ? 3.140 -1.363 -16.301 1.00 95.00 685 ALA A CA 1
ATOM 5529 C C . ALA A 1 685 ? 3.964 -2.212 -15.336 1.00 95.00 685 ALA A C 1
ATOM 5531 O O . ALA A 1 685 ? 3.768 -3.427 -15.253 1.00 95.00 685 ALA A O 1
ATOM 5532 N N . ASP A 1 686 ? 4.868 -1.571 -14.602 1.00 93.38 686 ASP A N 1
ATOM 5533 C CA . ASP A 1 686 ? 5.596 -2.213 -13.513 1.00 93.38 686 ASP A CA 1
ATOM 5534 C C . ASP A 1 686 ? 4.611 -2.816 -12.497 1.00 93.38 686 ASP A C 1
ATOM 5536 O O . ASP A 1 686 ? 3.570 -2.216 -12.218 1.00 93.38 686 ASP A O 1
ATOM 5540 N N . TYR A 1 687 ? 4.894 -4.000 -11.945 1.00 92.38 687 TYR A N 1
ATOM 5541 C CA . TYR A 1 687 ? 3.943 -4.671 -11.051 1.00 92.38 687 TYR A CA 1
ATOM 5542 C C . TYR A 1 687 ? 3.618 -3.851 -9.792 1.00 92.38 687 TYR A C 1
ATOM 5544 O O . TYR A 1 687 ? 2.547 -4.037 -9.211 1.00 92.38 687 TYR A O 1
ATOM 5552 N N . THR A 1 688 ? 4.485 -2.917 -9.384 1.00 90.50 688 THR A N 1
ATOM 5553 C CA . THR A 1 688 ? 4.213 -1.978 -8.280 1.00 90.50 688 THR A CA 1
ATOM 5554 C C . THR A 1 688 ? 2.984 -1.098 -8.539 1.00 90.50 688 THR A C 1
ATOM 5556 O O . THR A 1 688 ? 2.325 -0.672 -7.590 1.00 90.50 688 THR A O 1
ATOM 5559 N N . MET A 1 689 ? 2.578 -0.925 -9.803 1.00 91.44 689 MET A N 1
ATOM 5560 C CA . MET A 1 689 ? 1.320 -0.277 -10.195 1.00 91.44 689 MET A CA 1
ATOM 5561 C C . MET A 1 689 ? 0.087 -0.944 -9.565 1.00 91.44 689 MET A C 1
ATOM 5563 O O . MET A 1 689 ? -0.908 -0.272 -9.298 1.00 91.44 689 MET A O 1
ATOM 5567 N N . TYR A 1 690 ? 0.151 -2.247 -9.263 1.00 88.62 690 TYR A N 1
ATOM 5568 C CA . TYR A 1 690 ? -0.912 -2.957 -8.547 1.00 88.62 690 TYR A CA 1
ATOM 5569 C C . TYR A 1 690 ? -1.240 -2.289 -7.210 1.00 88.62 690 TYR A C 1
ATOM 5571 O O . TYR A 1 690 ? -2.409 -2.082 -6.872 1.00 88.62 690 TYR A O 1
ATOM 5579 N N . ASN A 1 691 ? -0.196 -1.937 -6.461 1.00 83.44 691 ASN A N 1
ATOM 5580 C CA . ASN A 1 691 ? -0.307 -1.334 -5.141 1.00 83.44 691 ASN A CA 1
ATOM 5581 C C . ASN A 1 691 ? -0.961 0.045 -5.252 1.00 83.44 691 ASN A C 1
ATOM 5583 O O . ASN A 1 691 ? -1.906 0.351 -4.524 1.00 83.44 691 ASN A O 1
ATOM 5587 N N . GLN A 1 692 ? -0.507 0.844 -6.223 1.00 84.25 692 GLN A N 1
ATOM 5588 C CA . GLN A 1 692 ? -1.074 2.157 -6.498 1.00 84.25 692 GLN A CA 1
ATOM 5589 C C . GLN A 1 692 ? -2.557 2.058 -6.869 1.00 84.25 692 GLN A C 1
ATOM 5591 O O . GLN A 1 692 ? -3.372 2.725 -6.242 1.00 84.25 692 GLN A O 1
ATOM 5596 N N . LEU A 1 693 ? -2.934 1.204 -7.826 1.00 86.81 693 LEU A N 1
ATOM 5597 C CA . LEU A 1 693 ? -4.328 1.048 -8.264 1.00 86.81 693 LEU A CA 1
ATOM 5598 C C . LEU A 1 693 ? -5.251 0.540 -7.149 1.00 86.81 693 LEU A C 1
ATOM 5600 O O . LEU A 1 693 ? -6.384 1.004 -7.046 1.00 86.81 693 LEU A O 1
ATOM 5604 N N . SER A 1 694 ? -4.762 -0.358 -6.289 1.00 79.88 694 SER A N 1
ATOM 5605 C CA . SER A 1 694 ? -5.541 -0.919 -5.174 1.00 79.88 694 SER A CA 1
ATOM 5606 C C . SER A 1 694 ? -5.997 0.138 -4.161 1.00 79.88 694 SER A C 1
ATOM 5608 O O . SER A 1 694 ? -7.041 -0.035 -3.533 1.00 79.88 694 SER A O 1
ATOM 5610 N N . VAL A 1 695 ? -5.235 1.229 -4.013 1.00 74.69 695 VAL A N 1
ATOM 5611 C CA . VAL A 1 695 ? -5.566 2.357 -3.122 1.00 74.69 695 VAL A CA 1
ATOM 5612 C C . VAL A 1 695 ? -6.169 3.533 -3.887 1.00 74.69 695 VAL A C 1
ATOM 5614 O O . VAL A 1 695 ? -7.079 4.185 -3.393 1.00 74.69 695 VAL A O 1
ATOM 5617 N N . PHE A 1 696 ? -5.673 3.819 -5.090 1.00 75.50 696 PHE A N 1
ATOM 5618 C CA . PHE A 1 696 ? -6.048 4.994 -5.879 1.00 75.50 696 PHE A CA 1
ATOM 5619 C C . PHE A 1 696 ? -7.402 4.854 -6.596 1.00 75.50 696 PHE A C 1
ATOM 5621 O O . PHE A 1 696 ? -8.037 5.856 -6.940 1.00 75.50 696 PHE A O 1
ATOM 5628 N N . ALA A 1 697 ? -7.837 3.619 -6.852 1.00 79.62 697 ALA A N 1
ATOM 5629 C CA . ALA A 1 697 ? -9.028 3.324 -7.641 1.00 79.62 697 ALA A CA 1
ATOM 5630 C C . ALA A 1 697 ? -9.918 2.253 -6.969 1.00 79.62 697 ALA A C 1
ATOM 5632 O O . ALA A 1 697 ? -10.150 1.191 -7.558 1.00 79.62 697 ALA A O 1
ATOM 5633 N N . PRO A 1 698 ? -10.401 2.489 -5.728 1.00 73.88 698 PRO A N 1
ATOM 5634 C CA . PRO A 1 698 ? -11.255 1.534 -5.020 1.00 73.88 698 PRO A CA 1
ATOM 5635 C C . PRO A 1 698 ? -12.551 1.231 -5.783 1.00 73.88 698 PRO A C 1
ATOM 5637 O O . PRO A 1 698 ? -12.998 0.088 -5.766 1.00 73.88 698 PRO A O 1
ATOM 5640 N N . GLU A 1 699 ? -13.078 2.196 -6.543 1.00 74.75 699 GLU A N 1
ATOM 5641 C CA . GLU A 1 699 ? -14.353 2.074 -7.259 1.00 74.75 699 GLU A CA 1
ATOM 5642 C C . GLU A 1 699 ? -14.325 1.078 -8.435 1.00 74.75 699 GLU A C 1
ATOM 5644 O O . GLU A 1 699 ? -15.358 0.761 -9.019 1.00 74.75 699 GLU A O 1
ATOM 5649 N N . ILE A 1 700 ? -13.137 0.600 -8.824 1.00 82.94 700 ILE A N 1
ATOM 5650 C CA . ILE A 1 700 ? -12.968 -0.447 -9.844 1.00 82.94 700 ILE A CA 1
ATOM 5651 C C . ILE A 1 700 ? -12.433 -1.751 -9.246 1.00 82.94 700 ILE A C 1
ATOM 5653 O O . ILE A 1 700 ? -11.978 -2.625 -9.989 1.00 82.94 700 ILE A O 1
ATOM 5657 N N . ARG A 1 701 ? -12.444 -1.915 -7.916 1.00 79.75 701 ARG A N 1
ATOM 5658 C CA . ARG A 1 701 ? -11.997 -3.156 -7.271 1.00 79.75 701 ARG A CA 1
ATOM 5659 C C . ARG A 1 701 ? -12.746 -4.357 -7.847 1.00 79.75 701 ARG A C 1
ATOM 5661 O O . ARG A 1 701 ? -13.921 -4.288 -8.170 1.00 79.75 701 ARG A O 1
ATOM 5668 N N . GLY A 1 702 ? -12.032 -5.462 -8.054 1.00 81.44 702 GLY A N 1
ATOM 5669 C CA . GLY A 1 702 ? -12.596 -6.671 -8.662 1.00 81.44 702 GLY A CA 1
ATOM 5670 C C . GLY A 1 702 ? -12.796 -6.576 -10.179 1.00 81.44 702 GLY A C 1
ATOM 5671 O O . GLY A 1 702 ? -12.686 -7.601 -10.858 1.00 81.44 702 GLY A O 1
ATOM 5672 N N . MET A 1 703 ? -12.957 -5.366 -10.727 1.00 88.56 703 MET A N 1
ATOM 5673 C CA . MET A 1 703 ? -13.151 -5.088 -12.155 1.00 88.56 703 MET A CA 1
ATOM 5674 C C . MET A 1 703 ? -11.849 -5.051 -12.960 1.00 88.56 703 MET A C 1
ATOM 5676 O O . MET A 1 703 ? -11.879 -4.890 -14.177 1.00 88.56 703 MET A O 1
ATOM 5680 N N . TRP A 1 704 ? -10.695 -5.243 -12.328 1.00 93.38 704 TRP A N 1
ATOM 5681 C CA . TRP A 1 704 ? -9.409 -5.356 -13.010 1.00 93.38 704 TRP A CA 1
ATOM 5682 C C . TRP A 1 704 ? -8.576 -6.519 -12.476 1.00 93.38 704 TRP A C 1
ATOM 5684 O O . TRP A 1 704 ? -8.947 -7.203 -11.517 1.00 93.38 704 TRP A O 1
ATOM 5694 N N . GLY A 1 705 ? -7.475 -6.795 -13.159 1.00 93.31 705 GLY A N 1
ATOM 5695 C CA . GLY A 1 705 ? -6.443 -7.715 -12.710 1.00 93.31 705 GLY A CA 1
ATOM 5696 C C . GLY A 1 705 ? -5.152 -7.488 -13.481 1.00 93.31 705 GLY A C 1
ATOM 5697 O O . GLY A 1 705 ? -5.083 -6.633 -14.369 1.00 93.31 705 GLY A O 1
ATOM 5698 N N . PHE A 1 706 ? -4.138 -8.280 -13.154 1.00 95.50 706 PHE A N 1
ATOM 5699 C CA . PHE A 1 706 ? -2.893 -8.318 -13.906 1.00 95.50 706 PHE A CA 1
ATOM 5700 C C . PHE A 1 706 ? -2.433 -9.762 -14.113 1.00 95.50 706 PHE A C 1
ATOM 5702 O O . PHE A 1 706 ? -2.679 -10.638 -13.282 1.00 95.50 706 PHE A O 1
ATOM 5709 N N . VAL A 1 707 ? -1.812 -10.018 -15.259 1.00 97.12 707 VAL A N 1
ATOM 5710 C CA . VAL A 1 707 ? -1.316 -11.333 -15.692 1.00 97.12 707 VAL A CA 1
ATOM 5711 C C . VAL A 1 707 ? 0.082 -11.186 -16.301 1.00 97.12 707 VAL A C 1
ATOM 5713 O O . VAL A 1 707 ? 0.507 -10.055 -16.563 1.00 97.12 707 VAL A O 1
ATOM 5716 N N . PRO A 1 708 ? 0.815 -12.297 -16.523 1.00 98.00 708 PRO A N 1
ATOM 5717 C CA . PRO A 1 708 ? 2.062 -12.254 -17.273 1.00 98.00 708 PRO A CA 1
ATOM 5718 C C . PRO A 1 708 ? 1.917 -11.515 -18.608 1.00 98.00 708 PRO A C 1
ATOM 5720 O O . PRO A 1 708 ? 0.857 -11.559 -19.239 1.00 98.00 708 PRO A O 1
ATOM 5723 N N . VAL A 1 709 ? 2.985 -10.846 -19.037 1.00 97.94 709 VAL A N 1
ATOM 5724 C CA . VAL A 1 709 ? 3.006 -10.072 -20.278 1.00 97.94 709 VAL A CA 1
ATOM 5725 C C . VAL A 1 709 ? 2.719 -10.962 -21.496 1.00 97.94 709 VAL A C 1
ATOM 5727 O O . VAL A 1 709 ? 3.011 -12.168 -21.474 1.00 97.94 709 VAL A O 1
ATOM 5730 N N . PRO A 1 710 ? 2.182 -10.388 -22.589 1.00 97.88 710 PRO A N 1
ATOM 5731 C CA . PRO A 1 710 ? 2.114 -11.078 -23.865 1.00 97.88 710 PRO A CA 1
ATOM 5732 C C . PRO A 1 710 ? 3.504 -11.552 -24.294 1.00 97.88 710 PRO A C 1
ATOM 5734 O O . PRO A 1 710 ? 4.502 -10.848 -24.118 1.00 97.88 710 PRO A O 1
ATOM 5737 N N . GLY A 1 711 ? 3.559 -12.767 -24.832 1.00 97.44 711 GLY A N 1
ATOM 5738 C CA . GLY A 1 711 ? 4.809 -13.380 -25.262 1.00 97.44 711 GLY A CA 1
ATOM 5739 C C . GLY A 1 711 ? 4.944 -13.534 -26.773 1.00 97.44 711 GLY A C 1
ATOM 5740 O O . GLY A 1 711 ? 3.982 -13.384 -27.534 1.00 97.44 711 GLY A O 1
ATOM 5741 N N . THR A 1 712 ? 6.141 -13.915 -27.208 1.00 96.81 712 THR A N 1
ATOM 5742 C CA . THR A 1 712 ? 6.419 -14.302 -28.596 1.00 96.81 712 THR A CA 1
ATOM 5743 C C . THR A 1 712 ? 6.312 -15.815 -28.748 1.00 96.81 712 THR A C 1
ATOM 5745 O O . THR A 1 712 ? 6.965 -16.575 -28.024 1.00 96.81 712 THR A O 1
ATOM 5748 N N . VAL A 1 713 ? 5.502 -16.250 -29.717 1.00 95.69 713 VAL A N 1
ATOM 5749 C CA . VAL A 1 713 ? 5.367 -17.664 -30.087 1.00 95.69 713 VAL A CA 1
ATOM 5750 C C . VAL A 1 713 ? 6.659 -18.135 -30.752 1.00 95.69 713 VAL A C 1
ATOM 5752 O O . VAL A 1 713 ? 7.086 -17.596 -31.771 1.00 95.69 713 VAL A O 1
ATOM 5755 N N . GLN A 1 714 ? 7.280 -19.145 -30.159 1.00 93.56 714 GLN A N 1
ATOM 5756 C CA . GLN A 1 714 ? 8.494 -19.784 -30.643 1.00 93.56 714 GLN A CA 1
ATOM 5757 C C . GLN A 1 714 ? 8.171 -20.796 -31.751 1.00 93.56 714 GLN A C 1
ATOM 5759 O O . GLN A 1 714 ? 7.019 -21.171 -31.976 1.00 93.56 714 GLN A O 1
ATOM 5764 N N . LYS A 1 715 ? 9.203 -21.278 -32.456 1.00 90.31 715 LYS A N 1
ATOM 5765 C CA . LYS A 1 715 ? 9.040 -22.231 -33.573 1.00 90.31 715 LYS A CA 1
ATOM 5766 C C . LYS A 1 715 ? 8.366 -23.549 -33.172 1.00 90.31 715 LYS A C 1
ATOM 5768 O O . LYS A 1 715 ? 7.779 -24.204 -34.026 1.00 90.31 715 LYS A O 1
ATOM 5773 N N . ASP A 1 716 ? 8.479 -23.940 -31.908 1.00 90.19 716 ASP A N 1
ATOM 5774 C CA . ASP A 1 716 ? 7.881 -25.145 -31.324 1.00 90.19 716 ASP A CA 1
ATOM 5775 C C . ASP A 1 716 ? 6.460 -24.917 -30.770 1.00 90.19 716 ASP A C 1
ATOM 5777 O O . ASP A 1 716 ? 5.840 -25.849 -30.260 1.00 90.19 716 ASP A O 1
ATOM 5781 N N . GLY A 1 717 ? 5.927 -23.696 -30.883 1.00 90.12 717 GLY A N 1
ATOM 5782 C CA . GLY A 1 717 ? 4.618 -23.308 -30.361 1.00 90.12 717 GLY A CA 1
ATOM 5783 C C . GLY A 1 717 ? 4.620 -22.874 -28.892 1.00 90.12 717 GLY A C 1
ATOM 5784 O O . GLY A 1 717 ? 3.575 -22.445 -28.400 1.00 90.12 717 GLY A O 1
ATOM 5785 N N . ALA A 1 718 ? 5.756 -22.936 -28.186 1.00 93.62 718 ALA A N 1
ATOM 5786 C CA . ALA A 1 718 ? 5.871 -22.386 -26.839 1.00 93.62 718 ALA A CA 1
ATOM 5787 C C . ALA A 1 718 ? 5.808 -20.849 -26.863 1.00 93.62 718 ALA A C 1
ATOM 5789 O O . ALA A 1 718 ? 6.146 -20.213 -27.858 1.00 93.62 718 ALA A O 1
ATOM 5790 N N . ILE A 1 719 ? 5.393 -20.228 -25.758 1.00 96.31 719 ILE A N 1
ATOM 5791 C CA . ILE A 1 719 ? 5.329 -18.764 -25.636 1.00 96.31 719 ILE A CA 1
ATOM 5792 C C . ILE A 1 719 ? 6.453 -18.303 -24.708 1.00 96.31 719 ILE A C 1
ATOM 5794 O O . ILE A 1 719 ? 6.416 -18.610 -23.515 1.00 96.31 719 ILE A O 1
ATOM 5798 N N . ASN A 1 720 ? 7.413 -17.544 -25.243 1.00 97.06 720 ASN A N 1
ATOM 5799 C CA . ASN A 1 720 ? 8.448 -16.885 -24.445 1.00 97.06 720 ASN A CA 1
ATOM 5800 C C . ASN A 1 720 ? 7.899 -15.562 -23.888 1.00 97.06 720 ASN A C 1
ATOM 5802 O O . ASN A 1 720 ? 7.426 -14.729 -24.662 1.00 97.06 720 ASN A O 1
ATOM 5806 N N . ARG A 1 721 ? 7.957 -15.379 -22.563 1.00 97.38 721 ARG A N 1
ATOM 5807 C CA . ARG A 1 721 ? 7.457 -14.190 -21.845 1.00 97.38 721 ARG A CA 1
ATOM 5808 C C . ARG A 1 721 ? 8.556 -13.404 -21.134 1.00 97.38 721 ARG A C 1
ATOM 5810 O O . ARG A 1 721 ? 8.270 -12.731 -20.145 1.00 97.38 721 ARG A O 1
ATOM 5817 N N . GLU A 1 722 ? 9.800 -13.516 -21.595 1.00 97.62 722 GLU A N 1
ATOM 5818 C CA . GLU A 1 722 ? 10.927 -12.811 -20.985 1.00 97.62 722 GLU A CA 1
ATOM 5819 C C . GLU A 1 722 ? 10.685 -11.304 -20.870 1.00 97.62 722 GLU A C 1
ATOM 5821 O O . GLU A 1 722 ? 10.159 -10.679 -21.793 1.00 97.62 722 GLU A O 1
ATOM 5826 N N . VAL A 1 723 ? 11.048 -10.745 -19.712 1.00 96.62 723 VAL A N 1
ATOM 5827 C CA . VAL A 1 723 ? 10.976 -9.312 -19.386 1.00 96.62 723 VAL A CA 1
ATOM 5828 C C . VAL A 1 723 ? 12.258 -8.881 -18.671 1.00 96.62 723 VAL A C 1
ATOM 5830 O O . VAL A 1 723 ? 12.839 -9.682 -17.928 1.00 96.62 723 VAL A O 1
ATOM 5833 N N . PRO A 1 724 ? 12.704 -7.626 -18.844 1.00 94.81 724 PRO A N 1
ATOM 5834 C CA . PRO A 1 724 ? 13.874 -7.126 -18.140 1.00 94.81 724 PRO A CA 1
ATOM 5835 C C . PRO A 1 724 ? 13.595 -6.943 -16.643 1.00 94.81 724 PRO A C 1
ATOM 5837 O O . PRO A 1 724 ? 12.523 -6.484 -16.247 1.00 94.81 724 PRO A O 1
ATOM 5840 N N . SER A 1 725 ? 14.595 -7.257 -15.824 1.00 93.25 725 SER A N 1
ATOM 5841 C CA . SER A 1 725 ? 14.632 -6.939 -14.399 1.00 93.25 725 SER A CA 1
ATOM 5842 C C . SER A 1 725 ? 15.010 -5.472 -14.203 1.00 93.25 725 SER A C 1
ATOM 5844 O O . SER A 1 725 ? 16.067 -5.034 -14.657 1.00 93.25 725 SER A O 1
ATOM 5846 N N . GLY A 1 726 ? 14.168 -4.732 -13.494 1.00 90.50 726 GLY A N 1
ATOM 5847 C CA . GLY A 1 726 ? 14.485 -3.446 -12.877 1.00 90.50 726 GLY A CA 1
ATOM 5848 C C . GLY A 1 726 ? 14.777 -3.609 -11.385 1.00 90.50 726 GLY A C 1
ATOM 5849 O O . GLY A 1 726 ? 14.775 -4.730 -10.867 1.00 90.50 726 GLY A O 1
ATOM 5850 N N . GLY A 1 727 ? 15.029 -2.494 -10.702 1.00 90.38 727 GLY A N 1
ATOM 5851 C CA . GLY A 1 727 ? 15.223 -2.469 -9.256 1.00 90.38 727 GLY A CA 1
ATOM 5852 C C . GLY A 1 727 ? 16.338 -1.539 -8.795 1.00 90.38 727 GLY A C 1
ATOM 5853 O O . GLY A 1 727 ? 16.766 -0.635 -9.516 1.00 90.38 727 GLY A O 1
ATOM 5854 N N . SER A 1 728 ? 16.784 -1.785 -7.570 1.00 92.50 728 SER A N 1
ATOM 5855 C CA . SER A 1 728 ? 17.833 -1.047 -6.876 1.00 92.50 728 SER A CA 1
ATOM 5856 C C . SER A 1 728 ? 18.657 -1.996 -6.016 1.00 92.50 728 SER A C 1
ATOM 5858 O O . SER A 1 728 ? 18.162 -3.050 -5.610 1.00 92.50 728 SER A O 1
ATOM 5860 N N . GLY A 1 729 ? 19.880 -1.595 -5.680 1.00 94.25 729 GLY A N 1
ATOM 5861 C CA . GLY A 1 729 ? 20.787 -2.392 -4.856 1.00 94.25 729 GLY A CA 1
ATOM 5862 C C . GLY A 1 729 ? 21.458 -1.591 -3.747 1.00 94.25 729 GLY A C 1
ATOM 5863 O O . GLY A 1 729 ? 21.391 -0.362 -3.730 1.00 94.25 729 GLY A O 1
ATOM 5864 N N . THR A 1 730 ? 22.129 -2.313 -2.851 1.00 95.88 730 THR A N 1
ATOM 5865 C CA . THR A 1 730 ? 23.022 -1.774 -1.823 1.00 95.88 730 THR A CA 1
ATOM 5866 C C . THR A 1 730 ? 24.470 -2.047 -2.212 1.00 95.88 730 THR A C 1
ATOM 5868 O O . THR A 1 730 ? 24.844 -3.203 -2.408 1.00 95.88 730 THR A O 1
ATOM 5871 N N . LEU A 1 731 ? 25.295 -1.004 -2.270 1.00 95.69 731 LEU A N 1
ATOM 5872 C CA . LEU A 1 731 ? 26.722 -1.053 -2.600 1.00 95.69 731 LEU A CA 1
ATOM 5873 C C . LEU A 1 731 ? 27.579 -0.730 -1.375 1.00 95.69 731 LEU A C 1
ATOM 5875 O O . LEU A 1 731 ? 27.297 0.224 -0.652 1.00 95.69 731 LEU A O 1
ATOM 5879 N N . MET A 1 732 ? 28.680 -1.462 -1.218 1.00 97.75 732 MET A N 1
ATOM 5880 C CA . MET A 1 732 ? 29.778 -1.107 -0.320 1.00 97.75 732 MET A CA 1
ATOM 5881 C C . MET A 1 732 ? 30.868 -0.366 -1.093 1.00 97.75 732 MET A C 1
ATOM 5883 O O . MET A 1 732 ? 31.354 -0.854 -2.117 1.00 97.75 732 MET A O 1
ATOM 5887 N N . LEU A 1 733 ? 31.278 0.798 -0.599 1.00 96.31 733 LEU A N 1
ATOM 5888 C CA . LEU A 1 733 ? 32.378 1.546 -1.193 1.00 96.31 733 LEU A CA 1
ATOM 5889 C C . LEU A 1 733 ? 33.702 0.868 -0.832 1.00 96.31 733 LEU A C 1
ATOM 5891 O O . LEU A 1 733 ? 33.899 0.407 0.289 1.00 96.31 733 LEU A O 1
ATOM 5895 N N . GLU A 1 734 ? 34.644 0.847 -1.772 1.00 94.75 734 GLU A N 1
ATOM 5896 C CA . GLU A 1 734 ? 35.964 0.245 -1.535 1.00 94.75 734 GLU A CA 1
ATOM 5897 C C . GLU A 1 734 ? 36.741 0.973 -0.424 1.00 94.75 734 GLU A C 1
ATOM 5899 O O . GLU A 1 734 ? 37.557 0.365 0.267 1.00 94.75 734 GLU A O 1
ATOM 5904 N N . SER A 1 735 ? 36.437 2.259 -0.216 1.00 92.38 735 SER A N 1
ATOM 5905 C CA . SER A 1 735 ? 36.997 3.105 0.839 1.00 92.38 735 SER A CA 1
ATOM 5906 C C . SER A 1 735 ? 36.409 2.866 2.232 1.00 92.38 735 SER A C 1
ATOM 5908 O O . SER A 1 735 ? 36.807 3.578 3.149 1.00 92.38 735 SER A O 1
ATOM 5910 N N . ALA A 1 736 ? 35.456 1.939 2.396 1.00 93.88 736 ALA A N 1
ATOM 5911 C CA . ALA A 1 736 ? 34.875 1.648 3.702 1.00 93.88 736 ALA A CA 1
ATOM 5912 C C . ALA A 1 736 ? 35.967 1.214 4.692 1.00 93.88 736 ALA A C 1
ATOM 5914 O O . ALA A 1 736 ? 36.696 0.252 4.431 1.00 93.88 736 ALA A O 1
ATOM 5915 N N . GLU A 1 737 ? 36.084 1.920 5.821 1.00 89.69 737 GLU A N 1
ATOM 5916 C CA . GLU A 1 737 ? 37.142 1.658 6.811 1.00 89.69 737 GLU A CA 1
ATOM 5917 C C . GLU A 1 737 ? 36.946 0.293 7.476 1.00 89.69 737 GLU A C 1
ATOM 5919 O O . GLU A 1 737 ? 37.899 -0.454 7.704 1.00 89.69 737 GLU A O 1
ATOM 5924 N N . ASP A 1 738 ? 35.684 -0.052 7.731 1.00 94.75 738 ASP A N 1
ATOM 5925 C CA . ASP A 1 738 ? 35.282 -1.285 8.381 1.00 94.75 738 ASP A CA 1
ATOM 5926 C C . ASP A 1 738 ? 34.349 -2.122 7.490 1.00 94.75 738 ASP A C 1
ATOM 5928 O O . ASP A 1 738 ? 33.124 -2.163 7.658 1.00 94.75 738 ASP A O 1
ATOM 5932 N N . LYS A 1 739 ? 34.956 -2.823 6.527 1.00 96.56 739 LYS A N 1
ATOM 5933 C CA . LYS A 1 739 ? 34.245 -3.664 5.550 1.00 96.56 739 LYS A CA 1
ATOM 5934 C C . LYS A 1 739 ? 33.416 -4.776 6.194 1.00 96.56 739 LYS A C 1
ATOM 5936 O O . LYS A 1 739 ? 32.342 -5.100 5.701 1.00 96.56 739 LYS A O 1
ATOM 5941 N N . GLU A 1 740 ? 33.864 -5.340 7.311 1.00 96.88 740 GLU A N 1
ATOM 5942 C CA . GLU A 1 740 ? 33.119 -6.395 8.009 1.00 96.88 740 GLU A CA 1
ATOM 5943 C C . GLU A 1 740 ? 31.856 -5.842 8.690 1.00 96.88 740 GLU A C 1
ATOM 5945 O O . GLU A 1 740 ? 30.804 -6.482 8.671 1.00 96.88 740 GLU A O 1
ATOM 5950 N N . ALA A 1 741 ? 31.921 -4.631 9.259 1.00 96.12 741 ALA A N 1
ATOM 5951 C CA . ALA A 1 741 ? 30.747 -3.982 9.840 1.00 96.12 741 ALA A CA 1
ATOM 5952 C C . ALA A 1 741 ? 29.760 -3.531 8.753 1.00 96.12 741 ALA A C 1
ATOM 5954 O O . ALA A 1 741 ? 28.551 -3.740 8.885 1.00 96.12 741 ALA A O 1
ATOM 5955 N N . ALA A 1 742 ? 30.271 -2.976 7.649 1.00 97.69 742 ALA A N 1
ATOM 5956 C CA . ALA A 1 742 ? 29.471 -2.634 6.478 1.00 97.69 742 ALA A CA 1
ATOM 5957 C C . ALA A 1 742 ? 28.774 -3.874 5.887 1.00 97.69 742 ALA A C 1
ATOM 5959 O O . ALA A 1 742 ? 27.585 -3.827 5.572 1.00 97.69 742 ALA A O 1
ATOM 5960 N N . TRP A 1 743 ? 29.472 -5.011 5.811 1.00 98.00 743 TRP A N 1
ATOM 5961 C CA . TRP A 1 743 ? 28.905 -6.271 5.332 1.00 98.00 743 TRP A CA 1
ATOM 5962 C C . TRP A 1 743 ? 27.822 -6.806 6.271 1.00 98.00 743 TRP A C 1
ATOM 5964 O O . TRP A 1 743 ? 26.758 -7.226 5.813 1.00 98.00 743 TRP A O 1
ATOM 5974 N N . ALA A 1 744 ? 28.038 -6.732 7.589 1.00 97.69 744 ALA A N 1
ATOM 5975 C CA . ALA A 1 744 ? 27.019 -7.081 8.576 1.00 97.69 744 ALA A CA 1
ATOM 5976 C C . ALA A 1 744 ? 25.742 -6.244 8.399 1.00 97.69 744 ALA A C 1
ATOM 5978 O O . ALA A 1 744 ? 24.643 -6.803 8.405 1.00 97.69 744 ALA A O 1
ATOM 5979 N N . PHE A 1 745 ? 25.882 -4.935 8.169 1.00 97.62 745 PHE A N 1
ATOM 5980 C CA . PHE A 1 745 ? 24.753 -4.051 7.879 1.00 97.62 745 PHE A CA 1
ATOM 5981 C C . PHE A 1 745 ? 24.023 -4.447 6.589 1.00 97.62 745 PHE A C 1
ATOM 5983 O O . PHE A 1 745 ? 22.805 -4.607 6.604 1.00 97.62 745 PHE A O 1
ATOM 5990 N N . MET A 1 746 ? 24.745 -4.676 5.488 1.00 98.19 746 MET A N 1
ATOM 5991 C CA . MET A 1 746 ? 24.145 -5.075 4.206 1.00 98.19 746 MET A CA 1
ATOM 5992 C C . MET A 1 746 ? 23.388 -6.409 4.299 1.00 98.19 746 MET A C 1
ATOM 5994 O O . MET A 1 746 ? 22.285 -6.540 3.761 1.00 98.19 746 MET A O 1
ATOM 5998 N N . LYS A 1 747 ? 23.946 -7.393 5.018 1.00 97.38 747 LYS A N 1
ATOM 5999 C CA . LYS A 1 747 ? 23.294 -8.688 5.272 1.00 97.38 747 LYS A CA 1
ATOM 6000 C C . LYS A 1 747 ? 22.039 -8.565 6.123 1.00 97.38 747 LYS A C 1
ATOM 6002 O O . LYS A 1 747 ? 21.081 -9.294 5.860 1.00 97.38 747 LYS A O 1
ATOM 6007 N N . TRP A 1 748 ? 22.068 -7.708 7.145 1.00 97.44 748 TRP A N 1
ATOM 6008 C CA . TRP A 1 748 ? 20.908 -7.425 7.987 1.00 97.44 748 TRP A CA 1
ATOM 6009 C C . TRP A 1 748 ? 19.826 -6.716 7.180 1.00 97.44 748 TRP A C 1
ATOM 6011 O O . TRP A 1 748 ? 18.690 -7.181 7.169 1.00 97.44 748 TRP A O 1
ATOM 6021 N N . TRP A 1 749 ? 20.183 -5.655 6.450 1.00 96.38 749 TRP A N 1
ATOM 6022 C CA . TRP A 1 749 ? 19.234 -4.864 5.672 1.00 96.38 749 TRP A CA 1
ATOM 6023 C C . TRP A 1 749 ? 18.464 -5.725 4.676 1.00 96.38 749 TRP A C 1
ATOM 6025 O O . TRP A 1 749 ? 17.241 -5.663 4.613 1.00 96.38 749 TRP A O 1
ATOM 6035 N N . THR A 1 750 ? 19.182 -6.568 3.936 1.00 96.56 750 THR A N 1
ATOM 6036 C CA . THR A 1 750 ? 18.611 -7.430 2.894 1.00 96.56 750 THR A CA 1
ATOM 6037 C C . THR A 1 750 ? 18.127 -8.795 3.410 1.00 96.56 750 THR A C 1
ATOM 6039 O O . THR A 1 750 ? 17.786 -9.682 2.622 1.00 96.56 750 THR A O 1
ATOM 6042 N N . GLY A 1 751 ? 18.111 -8.993 4.731 1.00 95.75 751 GLY A N 1
ATOM 6043 C CA . GLY A 1 751 ? 17.625 -10.210 5.379 1.00 95.75 751 GLY A CA 1
ATOM 6044 C C . GLY A 1 751 ? 16.103 -10.346 5.335 1.00 95.75 751 GLY A C 1
ATOM 6045 O O . GLY A 1 751 ? 15.382 -9.354 5.256 1.00 95.75 751 GLY A O 1
ATOM 6046 N N . ASP A 1 752 ? 15.619 -11.585 5.399 1.00 92.06 752 ASP A N 1
ATOM 6047 C CA . ASP A 1 752 ? 14.205 -11.936 5.222 1.00 92.06 752 ASP A CA 1
ATOM 6048 C C . ASP A 1 752 ? 13.293 -11.196 6.218 1.00 92.06 752 ASP A C 1
ATOM 6050 O O . ASP A 1 752 ? 12.293 -10.591 5.823 1.00 92.06 752 ASP A O 1
ATOM 6054 N N . GLU A 1 753 ? 13.664 -11.200 7.502 1.00 87.12 753 GLU A N 1
ATOM 6055 C CA . GLU A 1 753 ? 12.920 -10.545 8.587 1.00 87.12 753 GLU A CA 1
ATOM 6056 C C . GLU A 1 753 ? 12.911 -9.023 8.420 1.00 87.12 753 GLU A C 1
ATOM 6058 O O . GLU A 1 753 ? 11.841 -8.415 8.394 1.00 87.12 753 GLU A O 1
ATOM 6063 N N . THR A 1 754 ? 14.083 -8.416 8.210 1.00 91.38 754 THR A N 1
ATOM 6064 C CA . THR A 1 754 ? 14.238 -6.966 8.033 1.00 91.38 754 THR A CA 1
ATOM 6065 C C . THR A 1 754 ? 13.461 -6.462 6.820 1.00 91.38 754 THR A C 1
ATOM 6067 O O . THR A 1 754 ? 12.715 -5.494 6.916 1.00 91.38 754 THR A O 1
ATOM 6070 N N . GLN A 1 755 ? 13.569 -7.132 5.672 1.00 91.62 755 GLN A N 1
ATOM 6071 C CA . GLN A 1 755 ? 12.850 -6.742 4.456 1.00 91.62 755 GLN A CA 1
ATOM 6072 C C . GLN A 1 755 ? 11.331 -6.886 4.622 1.00 91.62 755 GLN A C 1
ATOM 6074 O O . GLN A 1 755 ? 10.569 -6.034 4.155 1.00 91.62 755 GLN A O 1
ATOM 6079 N N . THR A 1 756 ? 10.884 -7.931 5.326 1.00 85.12 756 THR A N 1
ATOM 6080 C CA . THR A 1 756 ? 9.466 -8.139 5.648 1.00 85.12 756 THR A CA 1
ATOM 6081 C C . THR A 1 756 ? 8.947 -7.054 6.593 1.00 85.12 756 THR A C 1
ATOM 6083 O O . THR A 1 756 ? 7.884 -6.484 6.343 1.00 85.12 756 THR A O 1
ATOM 6086 N N . GLN A 1 757 ? 9.693 -6.733 7.655 1.00 82.00 757 GLN A N 1
ATOM 6087 C CA . GLN A 1 757 ? 9.336 -5.682 8.606 1.00 82.00 757 GLN A CA 1
ATOM 6088 C C . GLN A 1 757 ? 9.300 -4.313 7.924 1.00 82.00 757 GLN A C 1
ATOM 6090 O O . GLN A 1 757 ? 8.285 -3.627 8.013 1.00 82.00 757 GLN A O 1
ATOM 6095 N N . PHE A 1 758 ? 10.340 -3.952 7.168 1.00 87.38 758 PHE A N 1
ATOM 6096 C CA . PHE A 1 758 ? 10.390 -2.681 6.448 1.00 87.38 758 PHE A CA 1
ATOM 6097 C C . PHE A 1 758 ? 9.204 -2.539 5.486 1.00 87.38 758 PHE A C 1
ATOM 6099 O O . PHE A 1 758 ? 8.515 -1.521 5.493 1.00 87.38 758 PHE A O 1
ATOM 6106 N N . GLY A 1 759 ? 8.896 -3.585 4.710 1.00 83.56 759 GLY A N 1
ATOM 6107 C CA . GLY A 1 759 ? 7.737 -3.587 3.818 1.00 83.56 759 GLY A CA 1
ATOM 6108 C C . GLY A 1 759 ? 6.403 -3.380 4.545 1.00 83.56 759 GLY A C 1
ATOM 6109 O O . GLY A 1 759 ? 5.552 -2.638 4.053 1.00 83.56 759 GLY A O 1
ATOM 6110 N N . ARG A 1 760 ? 6.231 -3.983 5.729 1.00 76.12 760 ARG A N 1
ATOM 6111 C CA . ARG A 1 760 ? 5.030 -3.829 6.568 1.00 76.12 760 ARG A CA 1
ATOM 6112 C C . ARG A 1 760 ? 4.923 -2.441 7.188 1.00 76.12 760 ARG A C 1
ATOM 6114 O O . ARG A 1 760 ? 3.831 -1.880 7.201 1.00 76.12 760 ARG A O 1
ATOM 6121 N N . GLU A 1 761 ? 6.024 -1.881 7.681 1.00 76.94 761 GLU A N 1
ATOM 6122 C CA . GLU A 1 761 ? 6.033 -0.531 8.249 1.00 76.94 761 GLU A CA 1
ATOM 6123 C C . GLU A 1 761 ? 5.696 0.515 7.183 1.00 76.94 761 GLU A C 1
ATOM 6125 O O . GLU A 1 761 ? 4.839 1.372 7.408 1.00 76.94 761 GLU A O 1
ATOM 6130 N N . MET A 1 762 ? 6.273 0.382 5.985 1.00 79.19 762 MET A N 1
ATOM 6131 C CA . MET A 1 762 ? 5.954 1.249 4.851 1.00 79.19 762 MET A CA 1
ATOM 6132 C C . MET A 1 762 ? 4.480 1.140 4.435 1.00 79.19 762 MET A C 1
ATOM 6134 O O . MET A 1 762 ? 3.811 2.164 4.288 1.00 79.19 762 MET A O 1
ATOM 6138 N N . GLU A 1 763 ? 3.948 -0.081 4.295 1.00 72.81 763 GLU A N 1
ATOM 6139 C CA . GLU A 1 763 ? 2.524 -0.316 4.002 1.00 72.81 763 GLU A CA 1
ATOM 6140 C C . GLU A 1 763 ? 1.613 0.213 5.125 1.00 72.81 763 GLU A C 1
ATOM 6142 O O . GLU A 1 763 ? 0.505 0.681 4.869 1.00 72.81 763 GLU A O 1
ATOM 6147 N N . GLY A 1 764 ? 2.084 0.216 6.369 1.00 64.69 764 GLY A N 1
ATOM 6148 C CA . GLY A 1 764 ? 1.349 0.751 7.503 1.00 64.69 764 GLY A CA 1
ATOM 6149 C C . GLY A 1 764 ? 1.259 2.268 7.563 1.00 64.69 764 GLY A C 1
ATOM 6150 O O . GLY A 1 764 ? 0.186 2.823 7.814 1.00 64.69 764 GLY A O 1
ATOM 6151 N N . LEU A 1 765 ? 2.378 2.942 7.309 1.00 65.62 765 LEU A N 1
ATOM 6152 C CA . LEU A 1 765 ? 2.456 4.400 7.299 1.00 65.62 765 LEU A CA 1
ATOM 6153 C C . LEU A 1 765 ? 1.725 4.975 6.077 1.00 65.62 765 LEU A C 1
ATOM 6155 O O . LEU A 1 765 ? 0.880 5.867 6.196 1.00 65.62 765 LEU A O 1
ATOM 6159 N N . MET A 1 766 ? 2.006 4.422 4.896 1.00 64.50 766 MET A N 1
ATOM 6160 C CA . MET A 1 766 ? 1.606 4.991 3.605 1.00 64.50 766 MET A CA 1
ATOM 6161 C C . MET A 1 766 ? 0.472 4.213 2.907 1.00 64.50 766 MET A C 1
ATOM 6163 O O . MET A 1 766 ? 0.056 4.579 1.806 1.00 64.50 766 MET A O 1
ATOM 6167 N N . GLY A 1 767 ? -0.067 3.169 3.543 1.00 63.22 767 GLY A N 1
ATOM 6168 C CA . GLY A 1 767 ? -1.113 2.305 2.991 1.00 63.22 767 GLY A CA 1
ATOM 6169 C C . GLY A 1 767 ? -0.579 1.260 2.002 1.00 63.22 767 GLY A C 1
ATOM 6170 O O . GLY A 1 767 ? 0.600 1.242 1.649 1.00 63.22 767 GLY A O 1
ATOM 6171 N N . ALA A 1 768 ? -1.478 0.417 1.480 1.00 62.25 768 ALA A N 1
ATOM 6172 C CA . ALA A 1 768 ? -1.141 -0.664 0.541 1.00 62.25 768 ALA A CA 1
ATOM 6173 C C . ALA A 1 768 ? -0.378 -0.203 -0.715 1.00 62.25 768 ALA A C 1
ATOM 6175 O O . ALA A 1 768 ? 0.343 -1.000 -1.310 1.00 62.25 768 ALA A O 1
ATOM 6176 N N . ALA A 1 769 ? -0.479 1.078 -1.091 1.00 64.06 769 ALA A N 1
ATOM 6177 C CA . ALA A 1 769 ? 0.261 1.677 -2.201 1.00 64.06 769 ALA A CA 1
ATOM 6178 C C . ALA A 1 769 ? 1.785 1.643 -2.005 1.00 64.06 769 ALA A C 1
ATOM 6180 O O . ALA A 1 769 ? 2.519 1.596 -2.987 1.00 64.06 769 ALA A O 1
ATOM 6181 N N . ALA A 1 770 ? 2.256 1.631 -0.758 1.00 68.94 770 ALA A N 1
ATOM 6182 C CA . ALA A 1 770 ? 3.676 1.632 -0.422 1.00 68.94 770 ALA A CA 1
ATOM 6183 C C . ALA A 1 770 ? 4.264 0.236 -0.195 1.00 68.94 770 ALA A C 1
ATOM 6185 O O . ALA A 1 770 ? 5.385 0.122 0.304 1.00 68.94 770 ALA A O 1
ATOM 6186 N N . ARG A 1 771 ? 3.536 -0.830 -0.555 1.00 81.12 771 ARG A N 1
ATOM 6187 C CA . ARG A 1 771 ? 4.051 -2.195 -0.451 1.00 81.12 771 ARG A CA 1
ATOM 6188 C C . ARG A 1 771 ? 5.375 -2.321 -1.203 1.00 81.12 771 ARG A C 1
ATOM 6190 O O . ARG A 1 771 ? 5.461 -2.064 -2.406 1.00 81.12 771 ARG A O 1
ATOM 6197 N N . TYR A 1 772 ? 6.394 -2.728 -0.458 1.00 86.56 772 TYR A N 1
ATOM 6198 C CA . TYR A 1 772 ? 7.783 -2.668 -0.883 1.00 86.56 772 TYR A CA 1
ATOM 6199 C C . TYR A 1 772 ? 8.148 -3.812 -1.854 1.00 86.56 772 TYR A C 1
ATOM 6201 O O . TYR A 1 772 ? 7.931 -4.979 -1.520 1.00 86.56 772 TYR A O 1
ATOM 6209 N N . PRO A 1 773 ? 8.702 -3.522 -3.048 1.00 91.00 773 PRO A N 1
ATOM 6210 C CA . PRO A 1 773 ? 9.043 -4.524 -4.062 1.00 91.00 773 PRO A CA 1
ATOM 6211 C C . PRO A 1 773 ? 10.394 -5.207 -3.786 1.00 91.00 773 PRO A C 1
ATOM 6213 O O . PRO A 1 773 ? 11.323 -5.107 -4.587 1.00 91.00 773 PRO A O 1
ATOM 6216 N N . THR A 1 774 ? 10.525 -5.867 -2.633 1.00 93.19 774 THR A N 1
ATOM 6217 C CA . THR A 1 774 ? 11.785 -6.500 -2.202 1.00 93.19 774 THR A CA 1
ATOM 6218 C C . THR A 1 774 ? 12.306 -7.532 -3.212 1.00 93.19 774 THR A C 1
ATOM 6220 O O . THR A 1 774 ? 11.544 -8.319 -3.777 1.00 93.19 774 THR A O 1
ATOM 6223 N N . ALA A 1 775 ? 13.623 -7.534 -3.431 1.00 95.06 775 ALA A N 1
ATOM 6224 C CA . ALA A 1 775 ? 14.321 -8.542 -4.226 1.00 95.06 775 ALA A CA 1
ATOM 6225 C C . ALA A 1 775 ? 14.521 -9.866 -3.468 1.00 95.06 775 ALA A C 1
ATOM 6227 O O . ALA A 1 775 ? 14.822 -10.893 -4.083 1.00 95.06 775 ALA A O 1
ATOM 6228 N N . ASN A 1 776 ? 14.378 -9.851 -2.139 1.00 95.69 776 ASN A N 1
ATOM 6229 C CA . ASN A 1 776 ? 14.494 -11.041 -1.312 1.00 95.69 776 ASN A CA 1
ATOM 6230 C C . ASN A 1 776 ? 13.273 -11.946 -1.541 1.00 95.69 776 ASN A C 1
ATOM 6232 O O . ASN A 1 776 ? 12.132 -11.557 -1.287 1.00 95.69 776 ASN A O 1
ATOM 6236 N N . ILE A 1 777 ? 13.511 -13.167 -2.023 1.00 91.81 777 ILE A N 1
ATOM 6237 C CA . ILE A 1 777 ? 12.454 -14.090 -2.454 1.00 91.81 777 ILE A CA 1
ATOM 6238 C C . ILE A 1 777 ? 11.558 -14.496 -1.276 1.00 91.81 777 ILE A C 1
ATOM 6240 O O . ILE A 1 777 ? 10.340 -14.556 -1.428 1.00 91.81 777 ILE A O 1
ATOM 6244 N N . ASN A 1 778 ? 12.138 -14.744 -0.101 1.00 89.69 778 ASN A N 1
ATOM 6245 C CA . ASN A 1 778 ? 11.389 -15.173 1.080 1.00 89.69 778 ASN A CA 1
ATOM 6246 C C . ASN A 1 778 ? 10.556 -14.024 1.662 1.00 89.69 778 ASN A C 1
ATOM 6248 O O . ASN A 1 778 ? 9.403 -14.226 2.057 1.00 89.69 778 ASN A O 1
ATOM 6252 N N . ALA A 1 779 ? 11.105 -12.806 1.661 1.00 88.69 779 ALA A N 1
ATOM 6253 C CA . ALA A 1 779 ? 10.375 -11.614 2.077 1.00 88.69 779 ALA A CA 1
ATOM 6254 C C . ALA A 1 779 ? 9.230 -11.291 1.102 1.00 88.69 779 ALA A C 1
ATOM 6256 O O . ALA A 1 779 ? 8.105 -11.064 1.544 1.00 88.69 779 ALA A O 1
ATOM 6257 N N . LEU A 1 780 ? 9.465 -11.365 -0.216 1.00 86.62 780 LEU A N 1
ATOM 6258 C CA . LEU A 1 780 ? 8.426 -11.203 -1.244 1.00 86.62 780 LEU A CA 1
ATOM 6259 C C . LEU A 1 780 ? 7.291 -12.214 -1.049 1.00 86.62 780 LEU A C 1
ATOM 6261 O O . LEU A 1 780 ? 6.110 -11.861 -1.117 1.00 86.62 780 LEU A O 1
ATOM 6265 N N . ASP A 1 781 ? 7.651 -13.467 -0.770 1.00 83.94 781 ASP A N 1
ATOM 6266 C CA . ASP A 1 781 ? 6.701 -14.543 -0.513 1.00 83.94 781 ASP A CA 1
ATOM 6267 C C . ASP A 1 781 ? 5.929 -14.317 0.788 1.00 83.94 781 ASP A C 1
ATOM 6269 O O . ASP A 1 781 ? 4.831 -14.847 0.922 1.00 83.94 781 ASP A O 1
ATOM 6273 N N . SER A 1 782 ? 6.432 -13.487 1.699 1.00 78.12 782 SER A N 1
ATOM 6274 C CA . SER A 1 782 ? 5.788 -13.104 2.959 1.00 78.12 782 SER A CA 1
ATOM 6275 C C . SER A 1 782 ? 4.936 -11.834 2.853 1.00 78.12 782 SER A C 1
ATOM 6277 O O . SER A 1 782 ? 4.330 -11.424 3.842 1.00 78.12 782 SER A O 1
ATOM 6279 N N . LEU A 1 783 ? 4.839 -11.207 1.674 1.00 76.06 783 LEU A N 1
ATOM 6280 C CA . LEU A 1 783 ? 4.020 -10.007 1.488 1.00 76.06 783 LEU A CA 1
ATOM 6281 C C . LEU A 1 783 ? 2.516 -10.316 1.276 1.00 76.06 783 LEU A C 1
ATOM 6283 O O . LEU A 1 783 ? 2.166 -11.406 0.804 1.00 76.06 783 LEU A O 1
ATOM 6287 N N . PRO A 1 784 ? 1.612 -9.347 1.559 1.00 71.12 784 PRO A N 1
ATOM 6288 C CA . PRO A 1 784 ? 0.151 -9.528 1.645 1.00 71.12 784 PRO A CA 1
ATOM 6289 C C . PRO A 1 784 ? -0.630 -9.755 0.336 1.00 71.12 784 PRO A C 1
ATOM 6291 O O . PRO A 1 784 ? -1.747 -9.245 0.189 1.00 71.12 784 PRO A O 1
ATOM 6294 N N . TRP A 1 785 ? -0.086 -10.479 -0.638 1.00 78.81 785 TRP A N 1
ATOM 6295 C CA . TRP A 1 785 ? -0.746 -10.718 -1.926 1.00 78.81 785 TRP A CA 1
ATOM 6296 C C . TRP A 1 785 ? -1.951 -11.665 -1.803 1.00 78.81 785 TRP A C 1
ATOM 6298 O O . TRP A 1 785 ? -1.911 -12.635 -1.040 1.00 78.81 785 TRP A O 1
ATOM 6308 N N . THR A 1 786 ? -3.004 -11.438 -2.601 1.00 78.94 786 THR A N 1
ATOM 6309 C CA . THR A 1 786 ? -4.048 -12.461 -2.780 1.00 78.94 786 THR A CA 1
ATOM 6310 C C . THR A 1 786 ? -3.440 -13.686 -3.463 1.00 78.94 786 THR A C 1
ATOM 6312 O O . THR A 1 786 ? -2.474 -13.582 -4.225 1.00 78.94 786 THR A O 1
ATOM 6315 N N . VAL A 1 787 ? -4.006 -14.870 -3.226 1.00 83.50 787 VAL A N 1
ATOM 6316 C CA . VAL A 1 787 ? -3.499 -16.112 -3.832 1.00 83.50 787 VAL A CA 1
ATOM 6317 C C . VAL A 1 787 ? -3.494 -16.046 -5.366 1.00 83.50 787 VAL A C 1
ATOM 6319 O O . VAL A 1 787 ? -2.572 -16.570 -5.993 1.00 83.50 787 VAL A O 1
ATOM 6322 N N . GLY A 1 788 ? -4.503 -15.421 -5.981 1.00 84.81 788 GLY A N 1
ATOM 6323 C CA . GLY A 1 788 ? -4.588 -15.276 -7.437 1.00 84.81 788 GLY A CA 1
ATOM 6324 C C . GLY A 1 788 ? -3.491 -14.372 -7.997 1.00 84.81 788 GLY A C 1
ATOM 6325 O O . GLY A 1 788 ? -2.755 -14.776 -8.898 1.00 84.81 788 GLY A O 1
ATOM 6326 N N . ASP A 1 789 ? -3.338 -13.187 -7.411 1.00 87.56 789 ASP A N 1
ATOM 6327 C CA . ASP A 1 789 ? -2.364 -12.185 -7.852 1.00 87.56 789 ASP A CA 1
ATOM 6328 C C . ASP A 1 789 ? -0.927 -12.664 -7.641 1.00 87.56 789 ASP A C 1
ATOM 6330 O O . ASP A 1 789 ? -0.085 -12.551 -8.533 1.00 87.56 789 ASP A O 1
ATOM 6334 N N . TYR A 1 790 ? -0.661 -13.298 -6.497 1.00 86.94 790 TYR A N 1
ATOM 6335 C CA . TYR A 1 790 ? 0.638 -13.888 -6.190 1.00 86.94 790 TYR A CA 1
ATOM 6336 C C . TYR A 1 790 ? 1.047 -14.958 -7.211 1.00 86.94 790 TYR A C 1
ATOM 6338 O O . TYR A 1 790 ? 2.202 -15.007 -7.631 1.00 86.94 790 TYR A O 1
ATOM 6346 N N . ARG A 1 791 ? 0.106 -15.802 -7.662 1.00 91.06 791 ARG A N 1
ATOM 6347 C CA . ARG A 1 791 ? 0.385 -16.811 -8.699 1.00 91.06 791 ARG A CA 1
ATOM 6348 C C . ARG A 1 791 ? 0.767 -16.169 -10.027 1.00 91.06 791 ARG A C 1
ATOM 6350 O O . ARG A 1 791 ? 1.714 -16.634 -10.653 1.00 91.06 791 ARG A O 1
ATOM 6357 N N . ASN A 1 792 ? 0.070 -15.111 -10.440 1.00 95.00 792 ASN A N 1
ATOM 6358 C CA . ASN A 1 792 ? 0.402 -14.386 -11.668 1.00 95.00 792 ASN A CA 1
ATOM 6359 C C . ASN A 1 792 ? 1.769 -13.703 -11.563 1.00 95.00 792 ASN A C 1
ATOM 6361 O O . ASN A 1 792 ? 2.566 -13.795 -12.497 1.00 95.00 792 ASN A O 1
ATOM 6365 N N . LEU A 1 793 ? 2.065 -13.085 -10.415 1.00 92.62 793 LEU A N 1
ATOM 6366 C CA . LEU A 1 793 ? 3.357 -12.461 -10.145 1.00 92.62 793 LEU A CA 1
ATOM 6367 C C . LEU A 1 793 ? 4.496 -13.486 -10.219 1.00 92.62 793 LEU A C 1
ATOM 6369 O O . LEU A 1 793 ? 5.449 -13.281 -10.967 1.00 92.62 793 LEU A O 1
ATOM 6373 N N . LYS A 1 794 ? 4.376 -14.623 -9.516 1.00 91.94 794 LYS A N 1
ATOM 6374 C CA . LYS A 1 794 ? 5.379 -15.703 -9.556 1.00 91.94 794 LYS A CA 1
ATOM 6375 C C . LYS A 1 794 ? 5.525 -16.284 -10.961 1.00 91.94 794 LYS A C 1
ATOM 6377 O O . LYS A 1 794 ? 6.648 -16.525 -11.387 1.00 91.94 794 LYS A O 1
ATOM 6382 N N . ALA A 1 795 ? 4.422 -16.454 -11.695 1.00 95.00 795 ALA A N 1
ATOM 6383 C CA . ALA A 1 795 ? 4.456 -16.956 -13.064 1.00 95.00 795 ALA A CA 1
ATOM 6384 C C . ALA A 1 795 ? 5.263 -16.048 -14.002 1.00 95.00 795 ALA A C 1
ATOM 6386 O O . ALA A 1 795 ? 6.029 -16.566 -14.808 1.00 95.00 795 ALA A O 1
ATOM 6387 N N . GLN A 1 796 ? 5.133 -14.720 -13.896 1.00 96.44 796 GLN A N 1
ATOM 6388 C CA . GLN A 1 796 ? 5.968 -13.791 -14.666 1.00 96.44 796 GLN A CA 1
ATOM 6389 C C . GLN A 1 796 ? 7.415 -13.763 -14.163 1.00 96.44 796 GLN A C 1
ATOM 6391 O O . GLN A 1 796 ? 8.333 -13.654 -14.973 1.00 96.44 796 GLN A O 1
ATOM 6396 N N . PHE A 1 797 ? 7.631 -13.890 -12.852 1.00 93.81 797 PHE A N 1
ATOM 6397 C CA . PHE A 1 797 ? 8.958 -13.832 -12.235 1.00 93.81 797 PHE A CA 1
ATOM 6398 C C . PHE A 1 797 ? 9.935 -14.875 -12.808 1.00 93.81 797 PHE A C 1
ATOM 6400 O O . PHE A 1 797 ? 11.120 -14.589 -12.963 1.00 93.81 797 PHE A O 1
ATOM 6407 N N . GLU A 1 798 ? 9.448 -16.061 -13.188 1.00 93.94 798 GLU A N 1
ATOM 6408 C CA . GLU A 1 798 ? 10.266 -17.106 -13.837 1.00 93.94 798 GLU A CA 1
ATOM 6409 C C . GLU A 1 798 ? 10.861 -16.663 -15.191 1.00 93.94 798 GLU A C 1
ATOM 6411 O O . GLU A 1 798 ? 11.894 -17.173 -15.641 1.00 93.94 798 GLU A O 1
ATOM 6416 N N . TRP A 1 799 ? 10.241 -15.667 -15.822 1.00 96.50 799 TRP A N 1
ATOM 6417 C CA . TRP A 1 799 ? 10.661 -15.079 -17.090 1.00 96.50 799 TRP A CA 1
ATOM 6418 C C . TRP A 1 799 ? 11.456 -13.778 -16.919 1.00 96.50 799 TRP A C 1
ATOM 6420 O O . TRP A 1 799 ? 11.845 -13.156 -17.903 1.00 96.50 799 TRP A O 1
ATOM 6430 N N . VAL A 1 800 ? 11.723 -13.335 -15.692 1.00 96.81 800 VAL A N 1
ATOM 6431 C CA . VAL A 1 800 ? 12.510 -12.119 -15.467 1.00 96.81 800 VAL A CA 1
ATOM 6432 C C . VAL A 1 800 ? 13.984 -12.394 -15.775 1.00 96.81 800 VAL A C 1
ATOM 6434 O O . VAL A 1 800 ? 14.556 -13.397 -15.334 1.00 96.81 800 VAL A O 1
ATOM 6437 N N . ARG A 1 801 ? 14.612 -11.491 -16.532 1.00 95.69 801 ARG A N 1
ATOM 6438 C CA . ARG A 1 801 ? 16.025 -11.549 -16.932 1.00 95.69 801 ARG A CA 1
ATOM 6439 C C . ARG A 1 801 ? 16.700 -10.214 -16.669 1.00 95.69 801 ARG A C 1
ATOM 6441 O O . ARG A 1 801 ? 16.164 -9.172 -17.026 1.00 95.69 801 ARG A O 1
ATOM 6448 N N . GLY A 1 802 ? 17.876 -10.223 -16.054 1.00 92.94 802 GLY A N 1
ATOM 6449 C CA . GLY A 1 802 ? 18.643 -8.991 -15.889 1.00 92.94 802 GLY A CA 1
ATOM 6450 C C . GLY A 1 802 ? 19.313 -8.568 -17.195 1.00 92.94 802 GLY A C 1
ATOM 6451 O O . GLY A 1 802 ? 19.655 -9.407 -18.029 1.00 92.94 802 GLY A O 1
ATOM 6452 N N . ILE A 1 803 ? 19.501 -7.261 -17.367 1.00 92.88 803 ILE A N 1
ATOM 6453 C CA . ILE A 1 803 ? 20.341 -6.711 -18.434 1.00 92.88 803 ILE A CA 1
ATOM 6454 C C . ILE A 1 803 ? 21.735 -6.508 -17.830 1.00 92.88 803 ILE A C 1
ATOM 6456 O O . ILE A 1 803 ? 21.835 -5.847 -16.797 1.00 92.88 803 ILE A O 1
ATOM 6460 N N . PRO A 1 804 ? 22.797 -7.094 -18.409 1.00 91.94 804 PRO A N 1
ATOM 6461 C CA . PRO A 1 804 ? 24.141 -6.935 -17.872 1.00 91.94 804 PRO A CA 1
ATOM 6462 C C . PRO A 1 804 ? 24.641 -5.506 -18.081 1.00 91.94 804 PRO A C 1
ATOM 6464 O O . PRO A 1 804 ? 24.395 -4.902 -19.128 1.00 91.94 804 PRO A O 1
ATOM 6467 N N . GLU A 1 805 ? 25.398 -5.002 -17.113 1.00 91.62 805 GLU A N 1
ATOM 6468 C CA . GLU A 1 805 ? 26.106 -3.732 -17.237 1.00 91.62 805 GLU A CA 1
ATOM 6469 C C . GLU A 1 805 ? 27.506 -3.937 -17.825 1.00 91.62 805 GLU A C 1
ATOM 6471 O O . GLU A 1 805 ? 28.227 -4.877 -17.484 1.00 91.62 805 GLU A O 1
ATOM 6476 N N . VAL A 1 806 ? 27.898 -3.049 -18.740 1.00 92.00 806 VAL A N 1
ATOM 6477 C CA . VAL A 1 806 ? 29.172 -3.124 -19.474 1.00 92.00 806 VAL A CA 1
ATOM 6478 C C . VAL A 1 806 ? 29.879 -1.768 -19.462 1.00 92.00 806 VAL A C 1
ATOM 6480 O O . VAL A 1 806 ? 29.219 -0.742 -19.282 1.00 92.00 806 VAL A O 1
ATOM 6483 N N . PRO A 1 807 ? 31.208 -1.702 -19.677 1.00 90.50 807 PRO A N 1
ATOM 6484 C CA . PRO A 1 807 ? 31.890 -0.419 -19.827 1.00 90.50 807 PRO A CA 1
ATOM 6485 C C . PRO A 1 807 ? 31.260 0.373 -20.975 1.00 90.50 807 PRO A C 1
ATOM 6487 O O . PRO A 1 807 ? 31.190 -0.132 -22.089 1.00 90.50 807 PRO A O 1
ATOM 6490 N N . GLY A 1 808 ? 30.781 1.589 -20.705 1.00 89.25 808 GLY A N 1
ATOM 6491 C CA . GLY A 1 808 ? 30.046 2.391 -21.694 1.00 89.25 808 GLY A CA 1
ATOM 6492 C C . GLY A 1 808 ? 28.544 2.083 -21.801 1.00 89.25 808 GLY A C 1
ATOM 6493 O O . GLY A 1 808 ? 27.848 2.756 -22.552 1.00 89.25 808 GLY A O 1
ATOM 6494 N N . GLY A 1 809 ? 28.009 1.130 -21.028 1.00 89.44 809 GLY A N 1
ATOM 6495 C CA . GLY A 1 809 ? 26.603 0.697 -21.090 1.00 89.44 809 GLY A CA 1
ATOM 6496 C C . GLY A 1 809 ? 25.580 1.808 -20.827 1.00 89.44 809 GLY A C 1
ATOM 6497 O O . GLY A 1 809 ? 24.497 1.807 -21.413 1.00 89.44 809 GLY A O 1
ATOM 6498 N N . TYR A 1 810 ? 25.961 2.829 -20.055 1.00 87.31 810 TYR A N 1
ATOM 6499 C CA . TYR A 1 810 ? 25.154 4.027 -19.804 1.00 87.31 810 TYR A CA 1
ATOM 6500 C C . TYR A 1 810 ? 24.756 4.799 -21.084 1.00 87.31 810 TYR A C 1
ATOM 6502 O O . TYR A 1 810 ? 23.756 5.521 -21.093 1.00 87.31 810 TYR A O 1
ATOM 6510 N N . PHE A 1 811 ? 25.492 4.625 -22.192 1.00 90.88 811 PHE A N 1
ATOM 6511 C CA . PHE A 1 811 ? 25.140 5.185 -23.504 1.00 90.88 811 PHE A CA 1
ATOM 6512 C C . PHE A 1 811 ? 24.029 4.407 -24.218 1.00 90.88 811 PHE A C 1
ATOM 6514 O O . PHE A 1 811 ? 23.310 4.987 -25.036 1.00 90.88 811 PHE A O 1
ATOM 6521 N N . THR A 1 812 ? 23.856 3.117 -23.921 1.00 92.88 812 THR A N 1
ATOM 6522 C CA . THR A 1 812 ? 22.974 2.215 -24.672 1.00 92.88 812 THR A CA 1
ATOM 6523 C C . THR A 1 812 ? 21.523 2.677 -24.644 1.00 92.88 812 THR A C 1
ATOM 6525 O O . THR A 1 812 ? 20.925 2.877 -25.701 1.00 92.88 812 THR A O 1
ATOM 6528 N N . GLY A 1 813 ? 20.948 2.905 -23.458 1.00 91.06 813 GLY A N 1
ATOM 6529 C CA . GLY A 1 813 ? 19.548 3.324 -23.343 1.00 91.06 813 GLY A CA 1
ATOM 6530 C C . GLY A 1 813 ? 19.291 4.700 -23.963 1.00 91.06 813 GLY A C 1
ATOM 6531 O O . GLY A 1 813 ? 18.339 4.868 -24.728 1.00 91.06 813 GLY A O 1
ATOM 6532 N N . ARG A 1 814 ? 20.199 5.662 -23.743 1.00 90.38 814 ARG A N 1
ATOM 6533 C CA . ARG A 1 814 ? 20.142 7.003 -24.351 1.00 90.38 814 ARG A CA 1
ATOM 6534 C C . ARG A 1 814 ? 20.154 6.945 -25.88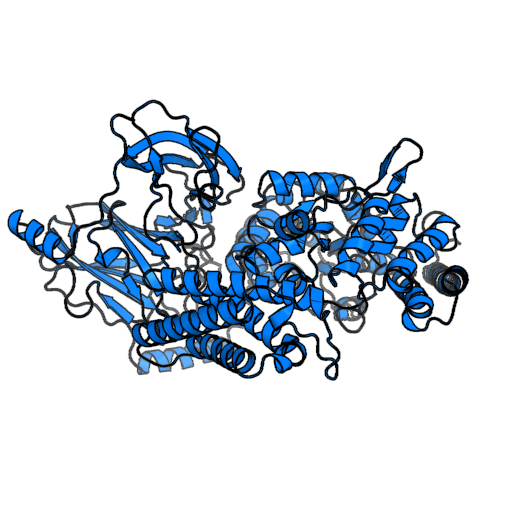1 1.00 90.38 814 ARG A C 1
ATOM 6536 O O . ARG A 1 814 ? 19.349 7.621 -26.518 1.00 90.38 814 ARG A O 1
ATOM 6543 N N . HIS A 1 815 ? 21.063 6.182 -26.484 1.00 93.50 815 HIS A N 1
ATOM 6544 C CA . HIS A 1 815 ? 21.199 6.136 -27.941 1.00 93.50 815 HIS A CA 1
ATOM 6545 C C . HIS A 1 815 ? 20.153 5.247 -28.619 1.00 93.50 815 HIS A C 1
ATOM 6547 O O . HIS A 1 815 ? 19.699 5.597 -29.708 1.00 93.50 815 HIS A O 1
ATOM 6553 N N . LEU A 1 816 ? 19.669 4.196 -27.948 1.00 93.19 816 LEU A N 1
ATOM 6554 C CA . LEU A 1 816 ? 18.458 3.480 -28.355 1.00 93.19 816 LEU A CA 1
ATOM 6555 C C . LEU A 1 816 ? 17.251 4.430 -28.399 1.00 93.19 816 LEU A C 1
ATOM 6557 O O . LEU A 1 816 ? 16.483 4.430 -29.363 1.00 93.19 816 LEU A O 1
ATOM 6561 N N . PHE A 1 817 ? 17.109 5.291 -27.388 1.00 90.00 817 PHE A N 1
ATOM 6562 C CA . PHE A 1 817 ? 16.059 6.303 -27.364 1.00 90.00 817 PHE A CA 1
ATOM 6563 C C . PHE A 1 817 ? 16.238 7.372 -28.455 1.00 90.00 817 PHE A C 1
ATOM 6565 O O . PHE A 1 817 ? 15.271 7.733 -29.122 1.00 90.00 817 PHE A O 1
ATOM 6572 N N . ASN A 1 818 ? 17.463 7.840 -28.712 1.00 91.81 818 ASN A N 1
ATOM 6573 C CA . ASN A 1 818 ? 17.731 8.772 -29.814 1.00 91.81 818 ASN A CA 1
ATOM 6574 C C . ASN A 1 818 ? 17.368 8.164 -31.182 1.00 91.81 818 ASN A C 1
ATOM 6576 O O . ASN A 1 818 ? 16.772 8.848 -32.021 1.00 91.81 818 ASN A O 1
ATOM 6580 N N . ALA A 1 819 ? 17.667 6.877 -31.394 1.00 93.69 819 ALA A N 1
ATOM 6581 C CA . ALA A 1 819 ? 17.240 6.146 -32.583 1.00 93.69 819 ALA A CA 1
ATOM 6582 C C . ALA A 1 819 ? 15.713 6.128 -32.690 1.00 93.69 819 ALA A C 1
ATOM 6584 O O . ALA A 1 819 ? 15.162 6.486 -33.734 1.00 93.69 819 ALA A O 1
ATOM 6585 N N . PHE A 1 820 ? 15.026 5.777 -31.598 1.00 92.94 820 PHE A N 1
ATOM 6586 C CA . PHE A 1 820 ? 13.565 5.776 -31.532 1.00 92.94 820 PHE A CA 1
ATOM 6587 C C . PHE A 1 820 ? 12.991 7.155 -31.873 1.00 92.94 820 PHE A C 1
ATOM 6589 O O . PHE A 1 820 ? 12.120 7.270 -32.732 1.00 92.94 820 PHE A O 1
ATOM 6596 N N . TYR A 1 821 ? 13.525 8.224 -31.279 1.00 90.25 821 TYR A N 1
ATOM 6597 C CA . TYR A 1 821 ? 13.081 9.596 -31.519 1.00 90.25 821 TYR A CA 1
ATOM 6598 C C . TYR A 1 821 ? 13.246 10.010 -32.990 1.00 90.25 821 TYR A C 1
ATOM 6600 O O . TYR A 1 821 ? 12.361 10.647 -33.571 1.00 90.25 821 TYR A O 1
ATOM 6608 N N . ARG A 1 822 ? 14.351 9.610 -33.632 1.00 91.94 822 ARG A N 1
ATOM 6609 C CA . ARG A 1 822 ? 14.620 9.902 -35.050 1.00 91.94 822 ARG A CA 1
ATOM 6610 C C . ARG A 1 822 ? 13.601 9.245 -35.992 1.00 91.94 822 ARG A C 1
ATOM 6612 O O . ARG A 1 822 ? 13.252 9.845 -37.012 1.00 91.94 822 ARG A O 1
ATOM 6619 N N . VAL A 1 823 ? 13.106 8.061 -35.636 1.00 91.56 823 VAL A N 1
ATOM 6620 C CA . VAL A 1 823 ? 12.103 7.308 -36.407 1.00 91.56 823 VAL A CA 1
ATOM 6621 C C . VAL A 1 823 ? 10.685 7.774 -36.090 1.00 91.56 823 VAL A C 1
ATOM 6623 O O . VAL A 1 823 ? 9.932 8.110 -36.995 1.00 91.56 823 VAL A O 1
ATOM 6626 N N . VAL A 1 824 ? 10.318 7.816 -34.812 1.00 89.62 824 VAL A N 1
ATOM 6627 C CA . VAL A 1 824 ? 8.926 7.986 -34.374 1.00 89.62 824 VAL A CA 1
ATOM 6628 C C . VAL A 1 824 ? 8.515 9.451 -34.307 1.00 89.62 824 VAL A C 1
ATOM 6630 O O . VAL A 1 824 ? 7.393 9.789 -34.674 1.00 89.62 824 VAL A O 1
ATOM 6633 N N . VAL A 1 825 ? 9.404 10.332 -33.840 1.00 85.00 825 VAL A N 1
ATOM 6634 C CA . VAL A 1 825 ? 9.065 11.745 -33.607 1.00 85.00 825 VAL A CA 1
ATOM 6635 C C . VAL A 1 825 ? 9.466 12.608 -34.789 1.00 85.00 825 VAL A C 1
ATOM 6637 O O . VAL A 1 825 ? 8.659 13.378 -35.299 1.00 85.00 825 VAL A O 1
ATOM 6640 N N . ASN A 1 826 ? 10.706 12.459 -35.257 1.00 82.31 826 ASN A N 1
ATOM 6641 C CA . ASN A 1 826 ? 11.172 13.223 -36.407 1.00 82.31 826 ASN A CA 1
ATOM 6642 C C . ASN A 1 826 ? 10.621 12.667 -37.728 1.00 82.31 826 ASN A C 1
ATOM 6644 O O . ASN A 1 826 ? 10.508 13.435 -38.679 1.00 82.31 826 ASN A O 1
ATOM 6648 N N . ALA A 1 827 ? 10.303 11.366 -37.800 1.00 76.00 827 ALA A N 1
ATOM 6649 C CA . ALA A 1 827 ? 9.858 10.669 -39.014 1.00 76.00 827 ALA A CA 1
ATOM 6650 C C . ALA A 1 827 ? 10.791 10.871 -40.227 1.00 76.00 827 ALA A C 1
ATOM 6652 O O . ALA A 1 827 ? 10.352 10.901 -41.375 1.00 76.00 827 ALA A O 1
ATOM 6653 N N . LYS A 1 828 ? 12.099 11.033 -39.975 1.00 73.81 828 LYS A N 1
ATOM 6654 C CA . LYS A 1 828 ? 13.100 11.379 -41.005 1.00 73.81 828 LYS A CA 1
ATOM 6655 C C . LYS A 1 828 ? 13.937 10.197 -41.482 1.00 73.81 828 LYS A C 1
ATOM 6657 O O . LYS A 1 828 ? 14.747 10.365 -42.389 1.00 73.81 828 LYS A O 1
ATOM 6662 N N . THR A 1 829 ? 13.833 9.034 -40.845 1.00 87.31 829 THR A N 1
ATOM 6663 C CA . THR A 1 829 ? 14.792 7.942 -41.053 1.00 87.31 829 THR A CA 1
ATOM 6664 C C . THR A 1 829 ? 14.125 6.591 -40.860 1.00 87.31 829 THR A C 1
ATOM 6666 O O . THR A 1 829 ? 13.261 6.435 -40.001 1.00 87.31 829 THR A O 1
ATOM 6669 N N . GLN A 1 830 ? 14.531 5.615 -41.671 1.00 91.75 830 GLN A N 1
ATOM 6670 C CA . GLN A 1 830 ? 14.047 4.243 -41.563 1.00 91.75 830 GLN A CA 1
ATOM 6671 C C . GLN A 1 830 ? 14.595 3.572 -40.290 1.00 91.75 830 GLN A C 1
ATOM 6673 O O . GLN A 1 830 ? 15.756 3.816 -39.949 1.00 91.75 830 GLN A O 1
ATOM 6678 N N . PRO A 1 831 ? 13.832 2.678 -39.624 1.00 92.06 831 PRO A N 1
ATOM 6679 C CA . PRO A 1 831 ? 14.260 2.040 -38.377 1.00 92.06 831 PRO A CA 1
ATOM 6680 C C . PRO A 1 831 ? 15.650 1.406 -38.450 1.00 92.06 831 PRO A C 1
ATOM 6682 O O . PRO A 1 831 ? 16.478 1.620 -37.571 1.00 92.06 831 PRO A O 1
ATOM 6685 N N . ARG A 1 832 ? 15.944 0.695 -39.546 1.00 93.56 832 ARG A N 1
ATOM 6686 C CA . ARG A 1 832 ? 17.253 0.068 -39.768 1.00 93.56 832 ARG A CA 1
ATOM 6687 C C . ARG A 1 832 ? 18.393 1.079 -39.822 1.00 93.56 832 ARG A C 1
ATOM 6689 O O . ARG A 1 832 ? 19.429 0.837 -39.224 1.00 93.56 832 ARG A O 1
ATOM 6696 N N . GLU A 1 833 ? 18.225 2.174 -40.554 1.00 93.88 833 GLU A N 1
ATOM 6697 C CA . GLU A 1 833 ? 19.271 3.194 -40.694 1.00 93.88 833 GLU A CA 1
ATOM 6698 C C . GLU A 1 833 ? 19.527 3.890 -39.354 1.00 93.88 833 GLU A C 1
ATOM 6700 O O . GLU A 1 833 ? 20.665 3.943 -38.904 1.00 93.88 833 GLU A O 1
ATOM 6705 N N . ALA A 1 834 ? 18.464 4.317 -38.662 1.00 94.44 834 ALA A N 1
ATOM 6706 C CA . ALA A 1 834 ? 18.591 4.946 -37.350 1.00 94.44 834 ALA A CA 1
ATOM 6707 C C . ALA A 1 834 ? 19.274 4.018 -36.334 1.00 94.44 834 ALA A C 1
ATOM 6709 O O . ALA A 1 834 ? 20.135 4.468 -35.581 1.00 94.44 834 ALA A O 1
ATOM 6710 N N . MET A 1 835 ? 18.918 2.730 -36.333 1.00 94.56 835 MET A N 1
ATOM 6711 C CA . MET A 1 835 ? 19.529 1.752 -35.440 1.00 94.56 835 MET A CA 1
ATOM 6712 C C . MET A 1 835 ? 21.021 1.575 -35.730 1.00 94.56 835 MET A C 1
ATOM 6714 O O . MET A 1 835 ? 21.832 1.668 -34.816 1.00 94.56 835 MET A O 1
ATOM 6718 N N . MET A 1 836 ? 21.398 1.384 -36.998 1.00 94.31 836 MET A N 1
ATOM 6719 C CA . MET A 1 836 ? 22.803 1.201 -37.382 1.00 94.31 836 MET A CA 1
ATOM 6720 C C . MET A 1 836 ? 23.659 2.426 -37.036 1.00 94.31 836 MET A C 1
ATOM 6722 O O . MET A 1 836 ? 24.760 2.258 -36.520 1.00 94.31 836 MET A O 1
ATOM 6726 N N . ASP A 1 837 ? 23.147 3.640 -37.262 1.00 94.50 837 ASP A N 1
ATOM 6727 C CA . ASP A 1 837 ? 23.848 4.883 -36.920 1.00 94.50 837 ASP A CA 1
ATOM 6728 C C . ASP A 1 837 ? 24.099 4.983 -35.410 1.00 94.50 837 ASP A C 1
ATOM 6730 O O . ASP A 1 837 ? 25.210 5.262 -34.964 1.00 94.50 837 ASP A O 1
ATOM 6734 N N . TYR A 1 838 ? 23.067 4.748 -34.596 1.00 95.38 838 TYR A N 1
ATOM 6735 C CA . TYR A 1 838 ? 23.182 4.918 -33.149 1.00 95.38 838 TYR A CA 1
ATOM 6736 C C . TYR A 1 838 ? 23.922 3.780 -32.449 1.00 95.38 838 TYR A C 1
ATOM 6738 O O . TYR A 1 838 ? 24.563 4.027 -31.427 1.00 95.38 838 TYR A O 1
ATOM 6746 N N . VAL A 1 839 ? 23.917 2.571 -33.014 1.00 95.81 839 VAL A N 1
ATOM 6747 C CA . VAL A 1 839 ? 24.743 1.469 -32.508 1.00 95.81 839 VAL A CA 1
ATOM 6748 C C . VAL A 1 839 ? 26.234 1.749 -32.693 1.00 95.81 839 VAL A C 1
ATOM 6750 O O . VAL A 1 839 ? 27.007 1.358 -31.824 1.00 95.81 839 VAL A O 1
ATOM 6753 N N . GLN A 1 840 ? 26.650 2.493 -33.726 1.00 95.19 840 GLN A N 1
ATOM 6754 C CA . GLN A 1 840 ? 28.053 2.914 -33.861 1.00 95.19 840 GLN A CA 1
ATOM 6755 C C . GLN A 1 840 ? 28.503 3.780 -32.681 1.00 95.19 840 GLN A C 1
ATOM 6757 O O . GLN A 1 840 ? 29.529 3.487 -32.080 1.00 95.19 840 GLN A O 1
ATOM 6762 N N . TYR A 1 841 ? 27.700 4.767 -32.265 1.00 95.69 841 TYR A N 1
ATOM 6763 C CA . TYR A 1 841 ? 28.012 5.577 -31.078 1.00 95.69 841 TYR A CA 1
ATOM 6764 C C . TYR A 1 841 ? 28.110 4.735 -29.800 1.00 95.69 841 TYR A C 1
ATOM 6766 O O . TYR A 1 841 ? 28.998 4.959 -28.982 1.00 95.69 841 TYR A O 1
ATOM 6774 N N . ILE A 1 842 ? 27.213 3.756 -29.632 1.00 95.81 842 ILE A N 1
ATOM 6775 C CA . ILE A 1 842 ? 27.259 2.825 -28.494 1.00 95.81 842 ILE A CA 1
ATOM 6776 C C . ILE A 1 842 ? 28.554 2.005 -28.543 1.00 95.81 842 ILE A C 1
ATOM 6778 O O . ILE A 1 842 ? 29.244 1.874 -27.536 1.00 95.81 842 ILE A O 1
ATOM 6782 N N . GLN A 1 843 ? 28.907 1.477 -29.715 1.00 94.94 843 GLN A N 1
ATOM 6783 C CA . GLN A 1 843 ? 30.099 0.656 -29.902 1.00 94.94 843 GLN A CA 1
ATOM 6784 C C . GLN A 1 843 ? 31.390 1.447 -29.658 1.00 94.94 843 GLN A C 1
ATOM 6786 O O . GLN A 1 843 ? 32.302 0.945 -28.996 1.00 94.94 843 GLN A O 1
ATOM 6791 N N . ASP A 1 844 ? 31.468 2.675 -30.164 1.00 95.38 844 ASP A N 1
ATOM 6792 C CA . ASP A 1 844 ? 32.615 3.564 -29.979 1.00 95.38 844 ASP A CA 1
ATOM 6793 C C . ASP A 1 844 ? 32.811 3.919 -28.502 1.00 95.38 844 ASP A C 1
ATOM 6795 O O . ASP A 1 844 ? 33.943 3.901 -28.011 1.00 95.38 844 ASP A O 1
ATOM 6799 N N . GLU A 1 845 ? 31.723 4.173 -27.770 1.00 94.75 845 GLU A N 1
ATOM 6800 C CA . GLU A 1 845 ? 31.776 4.446 -26.333 1.00 94.75 845 GLU A CA 1
ATOM 6801 C C . GLU A 1 845 ? 32.220 3.213 -25.539 1.00 94.75 845 GLU A C 1
ATOM 6803 O O . GLU A 1 845 ? 33.125 3.319 -24.709 1.00 94.75 845 GLU A O 1
ATOM 6808 N N . ILE A 1 846 ? 31.662 2.029 -25.829 1.00 94.06 846 ILE A N 1
ATOM 6809 C CA . ILE A 1 846 ? 32.103 0.772 -25.205 1.00 94.06 846 ILE A CA 1
ATOM 6810 C C . ILE A 1 846 ? 33.603 0.577 -25.449 1.00 94.06 846 ILE A C 1
ATOM 6812 O O . ILE A 1 846 ? 34.372 0.360 -24.513 1.00 94.06 846 ILE A O 1
ATOM 6816 N N . SER A 1 847 ? 34.052 0.734 -26.693 1.00 93.62 847 SER A N 1
ATOM 6817 C CA . SER A 1 847 ? 35.459 0.566 -27.074 1.00 93.62 847 SER A CA 1
ATOM 6818 C C . SER A 1 847 ? 36.366 1.587 -26.374 1.00 93.62 847 SER A C 1
ATOM 6820 O O . SER A 1 847 ? 37.455 1.248 -25.908 1.00 93.62 847 SER A O 1
ATOM 6822 N N . THR A 1 848 ? 35.916 2.837 -26.257 1.00 93.88 848 THR A N 1
ATOM 6823 C CA . THR A 1 848 ? 36.646 3.918 -25.580 1.00 93.88 848 THR A CA 1
ATOM 6824 C C . THR A 1 848 ? 36.765 3.655 -24.084 1.00 93.88 848 THR A C 1
ATOM 6826 O O . THR A 1 848 ? 37.868 3.722 -23.543 1.00 93.88 848 THR A O 1
ATOM 6829 N N . LYS A 1 849 ? 35.670 3.279 -23.412 1.00 92.00 849 LYS A N 1
ATOM 6830 C CA . LYS A 1 849 ? 35.676 2.994 -21.970 1.00 92.00 849 LYS A CA 1
ATOM 6831 C C . LYS A 1 849 ? 36.469 1.748 -21.621 1.00 92.00 849 LYS A C 1
ATOM 6833 O O . LYS A 1 849 ? 37.174 1.736 -20.618 1.00 92.00 849 LYS A O 1
ATOM 6838 N N . ARG A 1 850 ? 36.443 0.725 -22.474 1.00 90.81 850 ARG A N 1
ATOM 6839 C CA . ARG A 1 850 ? 37.309 -0.449 -22.312 1.00 90.81 850 ARG A CA 1
ATOM 6840 C C . ARG A 1 850 ? 38.789 -0.069 -22.342 1.00 90.81 850 ARG A C 1
ATOM 6842 O O . ARG A 1 850 ? 39.528 -0.501 -21.462 1.00 90.81 850 ARG A O 1
ATOM 6849 N N . LYS A 1 851 ? 39.198 0.796 -23.278 1.00 90.56 851 LYS A N 1
ATOM 6850 C CA . LYS A 1 851 ? 40.570 1.328 -23.348 1.00 90.56 851 LYS A CA 1
ATOM 6851 C C . LYS A 1 851 ? 40.918 2.204 -22.146 1.00 90.56 851 LYS A C 1
ATOM 6853 O O . LYS A 1 851 ? 42.000 2.046 -21.589 1.00 90.56 851 LYS A O 1
ATOM 6858 N N . GLU A 1 852 ? 40.009 3.086 -21.729 1.00 88.12 852 GLU A N 1
ATOM 6859 C CA . GLU A 1 852 ? 40.173 3.947 -20.547 1.00 88.12 852 GLU A CA 1
ATOM 6860 C C . GLU A 1 852 ? 40.422 3.126 -19.275 1.00 88.12 852 GLU A C 1
ATOM 6862 O O . GLU A 1 852 ? 41.296 3.469 -18.482 1.00 88.12 852 GLU A O 1
ATOM 6867 N N . PHE A 1 853 ? 39.714 2.005 -19.115 1.00 86.38 853 PHE A N 1
ATOM 6868 C CA . PHE A 1 853 ? 39.849 1.110 -17.963 1.00 86.38 853 PHE A CA 1
ATOM 6869 C C . PHE A 1 853 ? 40.897 -0.003 -18.147 1.00 86.38 853 PHE A C 1
ATOM 6871 O O . PHE A 1 853 ? 40.992 -0.896 -17.308 1.00 86.38 853 PHE A O 1
ATOM 6878 N N . GLY A 1 854 ? 41.688 0.021 -19.228 1.00 83.38 854 GLY A N 1
ATOM 6879 C CA . GLY A 1 854 ? 42.754 -0.959 -19.470 1.00 83.38 854 GLY A CA 1
ATOM 6880 C C . GLY A 1 854 ? 42.265 -2.395 -19.709 1.00 83.38 854 GLY A C 1
ATOM 6881 O O . GLY A 1 854 ? 42.994 -3.351 -19.442 1.00 83.38 854 GLY A O 1
ATOM 6882 N N . LEU A 1 855 ? 41.034 -2.567 -20.191 1.00 83.69 855 LEU A N 1
ATOM 6883 C CA . LEU A 1 855 ? 40.441 -3.867 -20.498 1.00 83.69 855 LEU A CA 1
ATOM 6884 C C . LEU A 1 855 ? 40.866 -4.321 -21.899 1.00 83.69 855 LEU A C 1
ATOM 6886 O O . LEU A 1 855 ? 40.894 -3.523 -22.831 1.00 83.69 855 LEU A O 1
ATOM 6890 N N . ALA A 1 856 ? 41.172 -5.611 -22.063 1.00 71.06 856 ALA A N 1
ATOM 6891 C CA . ALA A 1 856 ? 41.551 -6.172 -23.362 1.00 71.06 856 ALA A CA 1
ATOM 6892 C C . ALA A 1 856 ? 40.406 -6.050 -24.379 1.00 71.06 856 ALA A C 1
ATOM 6894 O O . ALA A 1 856 ? 39.274 -6.399 -24.032 1.00 71.06 856 ALA A O 1
ATOM 6895 N N . ASP A 1 857 ? 40.708 -5.614 -25.608 1.00 56.84 857 ASP A N 1
ATOM 6896 C CA . ASP A 1 857 ? 39.732 -5.495 -26.705 1.00 56.84 857 ASP A CA 1
ATOM 6897 C C . ASP A 1 857 ? 38.922 -6.786 -26.888 1.00 56.84 857 ASP A C 1
ATOM 6899 O O . ASP A 1 857 ? 39.494 -7.906 -26.922 1.00 56.84 857 ASP A O 1
#